Protein 2KL1 (pdb70)

B-factor: mean 1.0, std 0.0, range [1.0, 1.0]

Radius of gyration: 12.62 Å; Cα contacts (8 Å, |Δi|>4): 158; chains: 1; bounding box: 30×32×22 Å

Secondary structure (DSSP, 8-state):
------EE-----TTSTTBTTB-TT-EEEEETTBPP--HHHHHHHHHHS-TT--EEEEEEETTEEEEEEE---B-SS-TT-B--S--

Sequence (87 aa):
MNEAKGVYVMSVLPNMPAAGRLEAGDRIAAIDGQPINTSEQIVSYVREKQAGDRVRVTFIRDRKQHEAELVLKPFPHHPNQIGLGVTMNEAKGVYVMSVLPNMPAAGRLEAGDRIAAIDGQPINTSEQIVSYVREKQAGDRVRVTFIRDRKQHEAELVLKPFPHHPNQIGLGVTMNEAKGVYVMSVLPNMPAAGRLEAGDRIAAIDGQPINTSEQIVSYVREKQAGDRVRVTFIRDRKQHEAELVLKPFPHHPNQIGLGVTMNEAKGVYVMSVLPNMPAAGRLEAGDRIAAIDGQPINTSEQIVSYVREKQAGDRVRVTFIRDRKQHEAELVLKPFPHHPNQIGLGVTMNEAKGVYVMSVLPNMPAAGRLEAGDRIAAIDGQPINTSEQIVSYVREKQAGDRVRVTFIRDRKQHEAELVLKPFPHHPNQIGLGVTMNEAKGVYVMSVLPNMPAAGRLEAGDRIAAIDGQPINTSEQIVSYVREKQAGDRVRVTFIRDRKQHEAELVLKPFPHHPNQIGLGVTMNEAKGVYVMSVLPNMPAAGRLEAGDRIAAIDGQPINTSEQIVSYVREKQAGDRVRVTFIRDRKQHEAELVLKPFPHHPNQIGLGVTMNEAKGVYVMSVLPNMPAAGRLEAGDRIAAIDGQPINTSEQIVSYVREKQAGDRVRVTFIRDRKQHEAELVLKPFPHHPNQIGLGVTMNEAKGVYVMSVLPNMPAAGRLEAGDRIAAIDGQPINTSEQIVSYVREKQAGDRVRVTFIRDRKQHEAELVLKPFPHHPNQIGLGVTMNEAKGVYVMSVLPNMPAAGRLEAGDRIAAIDGQPINTSEQIVSYVREKQAGDRVRVTFIRDRKQHEAELVLKPFPHHPNQIGLGVT

Nearest PDB structures (foldseek):
  2kl1-assembly1_A  TM=9.223E-01  e=7.176E-15  Geobacillus thermodenitrificans NG80-2
  3i18-assembly1_A  TM=8.528E-01  e=2.797E-06  Listeria monocytogenes
  3i1e-assembly2_B  TM=8.556E-01  e=9.450E-06  Listeria innocua
  2kjp-assembly1_A  TM=6.954E-01  e=1.432E-06  Bacillus subtilis
  2kjk-assembly1_A  TM=7.468E-01  e=7.873E-06  Listeria innocua

Structure (mmCIF, N/CA/C/O backbone):
data_2KL1
#
_entry.id   2KL1
#
loop_
_atom_site.group_PDB
_atom_site.id
_atom_site.type_symbol
_atom_site.label_atom_id
_atom_site.label_alt_id
_atom_site.label_comp_id
_atom_site.label_asym_id
_atom_site.label_entity_id
_atom_site.label_seq_id
_atom_site.pdbx_PDB_ins_code
_atom_site.Cartn_x
_atom_site.Cartn_y
_atom_site.Cartn_z
_atom_site.occupancy
_atom_site.B_iso_or_equiv
_atom_site.auth_seq_id
_atom_site.auth_comp_id
_atom_site.auth_asym_id
_atom_site.auth_atom_id
_atom_site.pdbx_PDB_model_num
ATOM 1 N N . MET A 1 1 ? -15.140 -15.265 -1.474 1.00 1.00 1 MET A N 1
ATOM 2 C CA . MET A 1 1 ? -16.355 -16.114 -1.329 1.00 1.00 1 MET A CA 1
ATOM 3 C C . MET A 1 1 ? -16.272 -16.891 -0.017 1.00 1.00 1 MET A C 1
ATOM 4 O O . MET A 1 1 ? -16.776 -18.010 0.084 1.00 1.00 1 MET A O 1
ATOM 20 N N . ASN A 1 2 ? -15.633 -16.292 0.987 1.00 1.00 2 ASN A N 1
ATOM 21 C CA . ASN A 1 2 ? -15.490 -16.938 2.292 1.00 1.00 2 ASN A CA 1
ATOM 22 C C . ASN A 1 2 ? -15.148 -15.913 3.371 1.00 1.00 2 ASN A C 1
ATOM 23 O O . ASN A 1 2 ? -14.375 -16.198 4.285 1.00 1.00 2 ASN A O 1
ATOM 34 N N . GLU A 1 3 ? -15.733 -14.724 3.259 1.00 1.00 3 GLU A N 1
ATOM 35 C CA . GLU A 1 3 ? -15.491 -13.662 4.234 1.00 1.00 3 GLU A CA 1
ATOM 36 C C . GLU A 1 3 ? -13.993 -13.399 4.396 1.00 1.00 3 GLU A C 1
ATOM 37 O O . GLU A 1 3 ? -13.375 -13.851 5.359 1.00 1.00 3 GLU A O 1
ATOM 49 N N . ALA A 1 4 ? -13.420 -12.675 3.438 1.00 1.00 4 ALA A N 1
ATOM 50 C CA . ALA A 1 4 ? -11.990 -12.362 3.467 1.00 1.00 4 ALA A CA 1
ATOM 51 C C . ALA A 1 4 ? -11.620 -11.543 4.705 1.00 1.00 4 ALA A C 1
ATOM 52 O O . ALA A 1 4 ? -10.832 -11.996 5.533 1.00 1.00 4 ALA A O 1
ATOM 59 N N . LYS A 1 5 ? -12.166 -10.330 4.800 1.00 1.00 5 LYS A N 1
ATOM 60 C CA . LYS A 1 5 ? -11.876 -9.432 5.927 1.00 1.00 5 LYS A CA 1
ATOM 61 C C . LYS A 1 5 ? -10.380 -9.117 6.001 1.00 1.00 5 LYS A C 1
ATOM 62 O O . LYS A 1 5 ? -9.625 -9.792 6.701 1.00 1.00 5 LYS A O 1
ATOM 81 N N . GLY A 1 6 ? -9.964 -8.084 5.256 1.00 1.00 6 GLY A N 1
ATOM 82 C CA . GLY A 1 6 ? -8.556 -7.657 5.216 1.00 1.00 6 GLY A CA 1
ATOM 83 C C . GLY A 1 6 ? -8.383 -6.255 5.793 1.00 1.00 6 GLY A C 1
ATOM 84 O O . GLY A 1 6 ? -8.432 -6.058 7.009 1.00 1.00 6 GLY A O 1
ATOM 88 N N . VAL A 1 7 ? -8.167 -5.283 4.905 1.00 1.00 7 VAL A N 1
ATOM 89 C CA . VAL A 1 7 ? -7.966 -3.883 5.303 1.00 1.00 7 VAL A CA 1
ATOM 90 C C . VAL A 1 7 ? -8.784 -2.966 4.402 1.00 1.00 7 VAL A C 1
ATOM 91 O O . VAL A 1 7 ? -8.910 -3.215 3.204 1.00 1.00 7 VAL A O 1
ATOM 104 N N . TYR A 1 8 ? -9.339 -1.903 4.988 1.00 1.00 8 TYR A N 1
ATOM 105 C CA . TYR A 1 8 ? -10.156 -0.943 4.236 1.00 1.00 8 TYR A CA 1
ATOM 106 C C . TYR A 1 8 ? -9.361 0.323 3.932 1.00 1.00 8 TYR A C 1
ATOM 107 O O . TYR A 1 8 ? -8.845 0.974 4.840 1.00 1.00 8 TYR A O 1
ATOM 125 N N . VAL A 1 9 ? -9.252 0.663 2.647 1.00 1.00 9 VAL A N 1
ATOM 126 C CA . VAL A 1 9 ? -8.501 1.844 2.229 1.00 1.00 9 VAL A CA 1
ATOM 127 C C . VAL A 1 9 ? -8.845 3.054 3.103 1.00 1.00 9 VAL A C 1
ATOM 128 O O . VAL A 1 9 ? -9.829 3.038 3.840 1.00 1.00 9 VAL A O 1
ATOM 141 N N . MET A 1 10 ? -8.009 4.094 3.026 1.00 1.00 10 MET A N 1
ATOM 142 C CA . MET A 1 10 ? -8.204 5.310 3.826 1.00 1.00 10 MET A CA 1
ATOM 143 C C . MET A 1 10 ? -8.743 6.461 2.978 1.00 1.00 10 MET A C 1
ATOM 144 O O . MET A 1 10 ? -9.894 6.868 3.136 1.00 1.00 10 MET A O 1
ATOM 158 N N . SER A 1 11 ? -7.905 6.993 2.092 1.00 1.00 11 SER A N 1
ATOM 159 C CA . SER A 1 11 ? -8.311 8.117 1.237 1.00 1.00 11 SER A CA 1
ATOM 160 C C . SER A 1 11 ? -7.468 8.168 -0.034 1.00 1.00 11 SER A C 1
ATOM 161 O O . SER A 1 11 ? -6.519 7.398 -0.191 1.00 1.00 11 SER A O 1
ATOM 169 N N . VAL A 1 12 ? -7.819 9.097 -0.934 1.00 1.00 12 VAL A N 1
ATOM 170 C CA . VAL A 1 12 ? -7.101 9.294 -2.200 1.00 1.00 12 VAL A CA 1
ATOM 171 C C . VAL A 1 12 ? -6.535 10.712 -2.222 1.00 1.00 12 VAL A C 1
ATOM 172 O O . VAL A 1 12 ? -7.280 11.677 -2.385 1.00 1.00 12 VAL A O 1
ATOM 185 N N . LEU A 1 13 ? -5.229 10.838 -2.039 1.00 1.00 13 LEU A N 1
ATOM 186 C CA . LEU A 1 13 ? -4.580 12.147 -2.020 1.00 1.00 13 LEU A CA 1
ATOM 187 C C . LEU A 1 13 ? -4.047 12.516 -3.417 1.00 1.00 13 LEU A C 1
ATOM 188 O O . LEU A 1 13 ? -3.579 11.643 -4.146 1.00 1.00 13 LEU A O 1
ATOM 204 N N . PRO A 1 14 ? -4.097 13.776 -3.812 1.00 1.00 14 PRO A N 1
ATOM 205 C CA . PRO A 1 14 ? -3.597 14.211 -5.156 1.00 1.00 14 PRO A CA 1
ATOM 206 C C . PRO A 1 14 ? -2.065 14.200 -5.238 1.00 1.00 14 PRO A C 1
ATOM 207 O O . PRO A 1 14 ? -1.375 14.293 -4.225 1.00 1.00 14 PRO A O 1
ATOM 218 N N . ASN A 1 15 ? -1.552 14.089 -6.460 1.00 1.00 15 ASN A N 1
ATOM 219 C CA . ASN A 1 15 ? -0.109 14.074 -6.697 1.00 1.00 15 ASN A CA 1
ATOM 220 C C . ASN A 1 15 ? 0.581 12.936 -5.941 1.00 1.00 15 ASN A C 1
ATOM 221 O O . ASN A 1 15 ? 1.729 13.085 -5.521 1.00 1.00 15 ASN A O 1
ATOM 232 N N . MET A 1 16 ? -0.119 11.804 -5.764 1.00 1.00 16 MET A N 1
ATOM 233 C CA . MET A 1 16 ? 0.441 10.641 -5.048 1.00 1.00 16 MET A CA 1
ATOM 234 C C . MET A 1 16 ? 0.427 9.395 -5.950 1.00 1.00 16 MET A C 1
ATOM 235 O O . MET A 1 16 ? -0.397 9.291 -6.858 1.00 1.00 16 MET A O 1
ATOM 249 N N . PRO A 1 17 ? 1.338 8.458 -5.735 1.00 1.00 17 PRO A N 1
ATOM 250 C CA . PRO A 1 17 ? 1.434 7.219 -6.574 1.00 1.00 17 PRO A CA 1
ATOM 251 C C . PRO A 1 17 ? 0.197 6.325 -6.461 1.00 1.00 17 PRO A C 1
ATOM 252 O O . PRO A 1 17 ? -0.015 5.454 -7.300 1.00 1.00 17 PRO A O 1
ATOM 263 N N . ALA A 1 18 ? -0.615 6.541 -5.428 1.00 1.00 18 ALA A N 1
ATOM 264 C CA . ALA A 1 18 ? -1.829 5.742 -5.224 1.00 1.00 18 ALA A CA 1
ATOM 265 C C . ALA A 1 18 ? -3.013 6.313 -6.025 1.00 1.00 18 ALA A C 1
ATOM 266 O O . ALA A 1 18 ? -3.964 5.599 -6.346 1.00 1.00 18 ALA A O 1
ATOM 273 N N . ALA A 1 19 ? -2.939 7.603 -6.332 1.00 1.00 19 ALA A N 1
ATOM 274 C CA . ALA A 1 19 ? -4.006 8.267 -7.084 1.00 1.00 19 ALA A CA 1
ATOM 275 C C . ALA A 1 19 ? -4.085 7.724 -8.507 1.00 1.00 19 ALA A C 1
ATOM 276 O O . ALA A 1 19 ? -3.077 7.630 -9.207 1.00 1.00 19 ALA A O 1
ATOM 283 N N . GLY A 1 20 ? -5.301 7.374 -8.928 1.00 1.00 20 GLY A N 1
ATOM 284 C CA . GLY A 1 20 ? -5.539 6.842 -10.275 1.00 1.00 20 GLY A CA 1
ATOM 285 C C . GLY A 1 20 ? -5.442 5.321 -10.296 1.00 1.00 20 GLY A C 1
ATOM 286 O O . GLY A 1 20 ? -5.970 4.669 -11.196 1.00 1.00 20 GLY A O 1
ATOM 290 N N . ARG A 1 21 ? -4.760 4.761 -9.298 1.00 1.00 21 ARG A N 1
ATOM 291 C CA . ARG A 1 21 ? -4.580 3.307 -9.194 1.00 1.00 21 ARG A CA 1
ATOM 292 C C . ARG A 1 21 ? -5.452 2.747 -8.077 1.00 1.00 21 ARG A C 1
ATOM 293 O O . ARG A 1 21 ? -6.092 1.707 -8.238 1.00 1.00 21 ARG A O 1
ATOM 314 N N . LEU A 1 22 ? -5.459 3.444 -6.939 1.00 1.00 22 LEU A N 1
ATOM 315 C CA . LEU A 1 22 ? -6.234 3.035 -5.768 1.00 1.00 22 LEU A CA 1
ATOM 316 C C . LEU A 1 22 ? -7.295 4.091 -5.473 1.00 1.00 22 LEU A C 1
ATOM 317 O O . LEU A 1 22 ? -7.031 5.288 -5.593 1.00 1.00 22 LEU A O 1
ATOM 333 N N . GLU A 1 23 ? -8.496 3.645 -5.090 1.00 1.00 23 GLU A N 1
ATOM 334 C CA . GLU A 1 23 ? -9.599 4.563 -4.784 1.00 1.00 23 GLU A CA 1
ATOM 335 C C . GLU A 1 23 ? -10.251 4.198 -3.454 1.00 1.00 23 GLU A C 1
ATOM 336 O O . GLU A 1 23 ? -10.136 3.072 -2.974 1.00 1.00 23 GLU A O 1
ATOM 348 N N . ALA A 1 24 ? -10.941 5.170 -2.877 1.00 1.00 24 ALA A N 1
ATOM 349 C CA . ALA A 1 24 ? -11.620 4.966 -1.612 1.00 1.00 24 ALA A CA 1
ATOM 350 C C . ALA A 1 24 ? -12.740 3.952 -1.786 1.00 1.00 24 ALA A C 1
ATOM 351 O O . ALA A 1 24 ? -13.518 4.038 -2.737 1.00 1.00 24 ALA A O 1
ATOM 358 N N . GLY A 1 25 ? -12.818 2.986 -0.869 1.00 1.00 25 GLY A N 1
ATOM 359 C CA . GLY A 1 25 ? -13.841 1.934 -0.922 1.00 1.00 25 GLY A CA 1
ATOM 360 C C . GLY A 1 25 ? -13.205 0.591 -1.266 1.00 1.00 25 GLY A C 1
ATOM 361 O O . GLY A 1 25 ? -13.759 -0.465 -0.963 1.00 1.00 25 GLY A O 1
ATOM 365 N N . ASP A 1 26 ? -12.035 0.641 -1.906 1.00 1.00 26 ASP A N 1
ATOM 366 C CA . ASP A 1 26 ? -11.319 -0.578 -2.297 1.00 1.00 26 ASP A CA 1
ATOM 367 C C . ASP A 1 26 ? -10.572 -1.177 -1.107 1.00 1.00 26 ASP A C 1
ATOM 368 O O . ASP A 1 26 ? -10.051 -0.443 -0.272 1.00 1.00 26 ASP A O 1
ATOM 377 N N . ARG A 1 27 ? -10.507 -2.516 -1.040 1.00 1.00 27 ARG A N 1
ATOM 378 C CA . ARG A 1 27 ? -9.800 -3.207 0.056 1.00 1.00 27 ARG A CA 1
ATOM 379 C C . ARG A 1 27 ? -8.530 -3.880 -0.458 1.00 1.00 27 ARG A C 1
ATOM 380 O O . ARG A 1 27 ? -8.383 -4.121 -1.653 1.00 1.00 27 ARG A O 1
ATOM 401 N N . ILE A 1 28 ? -7.623 -4.197 0.468 1.00 1.00 28 ILE A N 1
ATOM 402 C CA . ILE A 1 28 ? -6.362 -4.861 0.111 1.00 1.00 28 ILE A CA 1
ATOM 403 C C . ILE A 1 28 ? -6.467 -6.367 0.346 1.00 1.00 28 ILE A C 1
ATOM 404 O O . ILE A 1 28 ? -6.617 -6.820 1.479 1.00 1.00 28 ILE A O 1
ATOM 420 N N . ALA A 1 29 ? -6.387 -7.137 -0.744 1.00 1.00 29 ALA A N 1
ATOM 421 C CA . ALA A 1 29 ? -6.478 -8.602 -0.666 1.00 1.00 29 ALA A CA 1
ATOM 422 C C . ALA A 1 29 ? -5.091 -9.234 -0.523 1.00 1.00 29 ALA A C 1
ATOM 423 O O . ALA A 1 29 ? -4.973 -10.401 -0.154 1.00 1.00 29 ALA A O 1
ATOM 430 N N . ALA A 1 30 ? -4.054 -8.444 -0.798 1.00 1.00 30 ALA A N 1
ATOM 431 C CA . ALA A 1 30 ? -2.679 -8.935 -0.692 1.00 1.00 30 ALA A CA 1
ATOM 432 C C . ALA A 1 30 ? -1.676 -7.860 -1.107 1.00 1.00 30 ALA A C 1
ATOM 433 O O . ALA A 1 30 ? -2.037 -6.847 -1.709 1.00 1.00 30 ALA A O 1
ATOM 440 N N . ILE A 1 31 ? -0.397 -8.121 -0.811 1.00 1.00 31 ILE A N 1
ATOM 441 C CA . ILE A 1 31 ? 0.691 -7.213 -1.187 1.00 1.00 31 ILE A CA 1
ATOM 442 C C . ILE A 1 31 ? 1.869 -8.015 -1.727 1.00 1.00 31 ILE A C 1
ATOM 443 O O . ILE A 1 31 ? 2.372 -8.919 -1.068 1.00 1.00 31 ILE A O 1
ATOM 459 N N . ASP A 1 32 ? 2.305 -7.654 -2.927 1.00 1.00 32 ASP A N 1
ATOM 460 C CA . ASP A 1 32 ? 3.430 -8.323 -3.573 1.00 1.00 32 ASP A CA 1
ATOM 461 C C . ASP A 1 32 ? 3.279 -9.846 -3.509 1.00 1.00 32 ASP A C 1
ATOM 462 O O . ASP A 1 32 ? 4.256 -10.586 -3.614 1.00 1.00 32 ASP A O 1
ATOM 471 N N . GLY A 1 33 ? 2.037 -10.301 -3.348 1.00 1.00 33 GLY A N 1
ATOM 472 C CA . GLY A 1 33 ? 1.728 -11.739 -3.283 1.00 1.00 33 GLY A CA 1
ATOM 473 C C . GLY A 1 33 ? 1.520 -12.217 -1.841 1.00 1.00 33 GLY A C 1
ATOM 474 O O . GLY A 1 33 ? 1.144 -13.366 -1.611 1.00 1.00 33 GLY A O 1
ATOM 478 N N . GLN A 1 34 ? 1.782 -11.333 -0.879 1.00 1.00 34 GLN A N 1
ATOM 479 C CA . GLN A 1 34 ? 1.642 -11.663 0.548 1.00 1.00 34 GLN A CA 1
ATOM 480 C C . GLN A 1 34 ? 0.202 -11.408 1.040 1.00 1.00 34 GLN A C 1
ATOM 481 O O . GLN A 1 34 ? -0.309 -10.303 0.866 1.00 1.00 34 GLN A O 1
ATOM 495 N N . PRO A 1 35 ? -0.470 -12.373 1.653 1.00 1.00 35 PRO A N 1
ATOM 496 C CA . PRO A 1 35 ? -1.867 -12.160 2.157 1.00 1.00 35 PRO A CA 1
ATOM 497 C C . PRO A 1 35 ? -1.887 -11.365 3.469 1.00 1.00 35 PRO A C 1
ATOM 498 O O . PRO A 1 35 ? -1.199 -11.714 4.427 1.00 1.00 35 PRO A O 1
ATOM 509 N N . ILE A 1 36 ? -2.665 -10.275 3.491 1.00 1.00 36 ILE A N 1
ATOM 510 C CA . ILE A 1 36 ? -2.757 -9.409 4.672 1.00 1.00 36 ILE A CA 1
ATOM 511 C C . ILE A 1 36 ? -4.021 -9.684 5.484 1.00 1.00 36 ILE A C 1
ATOM 512 O O . ILE A 1 36 ? -5.144 -9.546 5.000 1.00 1.00 36 ILE A O 1
ATOM 528 N N . ASN A 1 37 ? -3.798 -10.061 6.737 1.00 1.00 37 ASN A N 1
ATOM 529 C CA . ASN A 1 37 ? -4.886 -10.355 7.686 1.00 1.00 37 ASN A CA 1
ATOM 530 C C . ASN A 1 37 ? -4.878 -9.372 8.855 1.00 1.00 37 ASN A C 1
ATOM 531 O O . ASN A 1 37 ? -5.886 -9.226 9.548 1.00 1.00 37 ASN A O 1
ATOM 542 N N . THR A 1 38 ? -3.742 -8.698 9.080 1.00 1.00 38 THR A N 1
ATOM 543 C CA . THR A 1 38 ? -3.618 -7.729 10.181 1.00 1.00 38 THR A CA 1
ATOM 544 C C . THR A 1 38 ? -2.974 -6.437 9.703 1.00 1.00 38 THR A C 1
ATOM 545 O O . THR A 1 38 ? -2.226 -6.421 8.722 1.00 1.00 38 THR A O 1
ATOM 556 N N . SER A 1 39 ? -3.252 -5.355 10.423 1.00 1.00 39 SER A N 1
ATOM 557 C CA . SER A 1 39 ? -2.680 -4.057 10.093 1.00 1.00 39 SER A CA 1
ATOM 558 C C . SER A 1 39 ? -1.195 -4.054 10.438 1.00 1.00 39 SER A C 1
ATOM 559 O O . SER A 1 39 ? -0.394 -3.392 9.783 1.00 1.00 39 SER A O 1
ATOM 567 N N . GLU A 1 40 ? -0.841 -4.798 11.482 1.00 1.00 40 GLU A N 1
ATOM 568 C CA . GLU A 1 40 ? 0.550 -4.876 11.918 1.00 1.00 40 GLU A CA 1
ATOM 569 C C . GLU A 1 40 ? 1.408 -5.539 10.852 1.00 1.00 40 GLU A C 1
ATOM 570 O O . GLU A 1 40 ? 2.586 -5.211 10.706 1.00 1.00 40 GLU A O 1
ATOM 582 N N . GLN A 1 41 ? 0.827 -6.475 10.111 1.00 1.00 41 GLN A N 1
ATOM 583 C CA . GLN A 1 41 ? 1.577 -7.163 9.075 1.00 1.00 41 GLN A CA 1
ATOM 584 C C . GLN A 1 41 ? 2.103 -6.150 8.066 1.00 1.00 41 GLN A C 1
ATOM 585 O O . GLN A 1 41 ? 3.158 -6.354 7.465 1.00 1.00 41 GLN A O 1
ATOM 599 N N . ILE A 1 42 ? 1.369 -5.053 7.883 1.00 1.00 42 ILE A N 1
ATOM 600 C CA . ILE A 1 42 ? 1.773 -4.009 6.950 1.00 1.00 42 ILE A CA 1
ATOM 601 C C . ILE A 1 42 ? 2.960 -3.222 7.481 1.00 1.00 42 ILE A C 1
ATOM 602 O O . ILE A 1 42 ? 3.752 -2.709 6.700 1.00 1.00 42 ILE A O 1
ATOM 618 N N . VAL A 1 43 ? 3.075 -3.130 8.804 1.00 1.00 43 VAL A N 1
ATOM 619 C CA . VAL A 1 43 ? 4.167 -2.394 9.438 1.00 1.00 43 VAL A CA 1
ATOM 620 C C . VAL A 1 43 ? 5.499 -3.083 9.186 1.00 1.00 43 VAL A C 1
ATOM 621 O O . VAL A 1 43 ? 6.514 -2.427 8.951 1.00 1.00 43 VAL A O 1
ATOM 634 N N . SER A 1 44 ? 5.503 -4.407 9.245 1.00 1.00 44 SER A N 1
ATOM 635 C CA . SER A 1 44 ? 6.728 -5.154 9.007 1.00 1.00 44 SER A CA 1
ATOM 636 C C . SER A 1 44 ? 7.115 -5.044 7.537 1.00 1.00 44 SER A C 1
ATOM 637 O O . SER A 1 44 ? 8.284 -4.905 7.194 1.00 1.00 44 SER A O 1
ATOM 645 N N . TYR A 1 45 ? 6.110 -5.127 6.677 1.00 1.00 45 TYR A N 1
ATOM 646 C CA . TYR A 1 45 ? 6.345 -5.058 5.237 1.00 1.00 45 TYR A CA 1
ATOM 647 C C . TYR A 1 45 ? 7.082 -3.763 4.883 1.00 1.00 45 TYR A C 1
ATOM 648 O O . TYR A 1 45 ? 8.155 -3.795 4.280 1.00 1.00 45 TYR A O 1
ATOM 666 N N . VAL A 1 46 ? 6.502 -2.626 5.253 1.00 1.00 46 VAL A N 1
ATOM 667 C CA . VAL A 1 46 ? 7.119 -1.338 4.962 1.00 1.00 46 VAL A CA 1
ATOM 668 C C . VAL A 1 46 ? 8.498 -1.249 5.609 1.00 1.00 46 VAL A C 1
ATOM 669 O O . VAL A 1 46 ? 9.417 -0.657 5.049 1.00 1.00 46 VAL A O 1
ATOM 682 N N . ARG A 1 47 ? 8.633 -1.826 6.795 1.00 1.00 47 ARG A N 1
ATOM 683 C CA . ARG A 1 47 ? 9.905 -1.780 7.503 1.00 1.00 47 ARG A CA 1
ATOM 684 C C . ARG A 1 47 ? 11.011 -2.394 6.646 1.00 1.00 47 ARG A C 1
ATOM 685 O O . ARG A 1 47 ? 12.122 -1.862 6.588 1.00 1.00 47 ARG A O 1
ATOM 706 N N . GLU A 1 48 ? 10.708 -3.503 5.979 1.00 1.00 48 GLU A N 1
ATOM 707 C CA . GLU A 1 48 ? 11.697 -4.161 5.126 1.00 1.00 48 GLU A CA 1
ATOM 708 C C . GLU A 1 48 ? 12.148 -3.224 4.011 1.00 1.00 48 GLU A C 1
ATOM 709 O O . GLU A 1 48 ? 13.333 -3.158 3.689 1.00 1.00 48 GLU A O 1
ATOM 721 N N . LYS A 1 49 ? 11.195 -2.518 3.407 1.00 1.00 49 LYS A N 1
ATOM 722 C CA . LYS A 1 49 ? 11.500 -1.606 2.303 1.00 1.00 49 LYS A CA 1
ATOM 723 C C . LYS A 1 49 ? 11.824 -0.213 2.844 1.00 1.00 49 LYS A C 1
ATOM 724 O O . LYS A 1 49 ? 11.384 0.156 3.932 1.00 1.00 49 LYS A O 1
ATOM 743 N N . GLN A 1 50 ? 12.609 0.552 2.075 1.00 1.00 50 GLN A N 1
ATOM 744 C CA . GLN A 1 50 ? 13.013 1.912 2.469 1.00 1.00 50 GLN A CA 1
ATOM 745 C C . GLN A 1 50 ? 12.402 2.954 1.539 1.00 1.00 50 GLN A C 1
ATOM 746 O O . GLN A 1 50 ? 11.617 2.624 0.651 1.00 1.00 50 GLN A O 1
ATOM 760 N N . ALA A 1 51 ? 12.764 4.216 1.754 1.00 1.00 51 ALA A N 1
ATOM 761 C CA . ALA A 1 51 ? 12.243 5.301 0.935 1.00 1.00 51 ALA A CA 1
ATOM 762 C C . ALA A 1 51 ? 12.756 5.175 -0.494 1.00 1.00 51 ALA A C 1
ATOM 763 O O . ALA A 1 51 ? 13.920 4.848 -0.716 1.00 1.00 51 ALA A O 1
ATOM 770 N N . GLY A 1 52 ? 11.877 5.429 -1.463 1.00 1.00 52 GLY A N 1
ATOM 771 C CA . GLY A 1 52 ? 12.255 5.335 -2.872 1.00 1.00 52 GLY A CA 1
ATOM 772 C C . GLY A 1 52 ? 12.047 3.917 -3.390 1.00 1.00 52 GLY A C 1
ATOM 773 O O . GLY A 1 52 ? 12.331 3.627 -4.551 1.00 1.00 52 GLY A O 1
ATOM 777 N N . ASP A 1 53 ? 11.557 3.028 -2.521 1.00 1.00 53 ASP A N 1
ATOM 778 C CA . ASP A 1 53 ? 11.331 1.640 -2.917 1.00 1.00 53 ASP A CA 1
ATOM 779 C C . ASP A 1 53 ? 10.093 1.530 -3.804 1.00 1.00 53 ASP A C 1
ATOM 780 O O . ASP A 1 53 ? 9.431 2.522 -4.094 1.00 1.00 53 ASP A O 1
ATOM 789 N N . ARG A 1 54 ? 9.792 0.308 -4.234 1.00 1.00 54 ARG A N 1
ATOM 790 C CA . ARG A 1 54 ? 8.637 0.039 -5.091 1.00 1.00 54 ARG A CA 1
ATOM 791 C C . ARG A 1 54 ? 7.977 -1.248 -4.636 1.00 1.00 54 ARG A C 1
ATOM 792 O O . ARG A 1 54 ? 8.622 -2.294 -4.563 1.00 1.00 54 ARG A O 1
ATOM 813 N N . VAL A 1 55 ? 6.693 -1.159 -4.315 1.00 1.00 55 VAL A N 1
ATOM 814 C CA . VAL A 1 55 ? 5.933 -2.319 -3.839 1.00 1.00 55 VAL A CA 1
ATOM 815 C C . VAL A 1 55 ? 4.623 -2.492 -4.604 1.00 1.00 55 VAL A C 1
ATOM 816 O O . VAL A 1 55 ? 3.877 -1.541 -4.835 1.00 1.00 55 VAL A O 1
ATOM 829 N N . ARG A 1 56 ? 4.370 -3.736 -4.987 1.00 1.00 56 ARG A N 1
ATOM 830 C CA . ARG A 1 56 ? 3.161 -4.098 -5.723 1.00 1.00 56 ARG A CA 1
ATOM 831 C C . ARG A 1 56 ? 2.059 -4.427 -4.718 1.00 1.00 56 ARG A C 1
ATOM 832 O O . ARG A 1 56 ? 2.231 -5.292 -3.859 1.00 1.00 56 ARG A O 1
ATOM 853 N N . VAL A 1 57 ? 0.938 -3.710 -4.816 1.00 1.00 57 VAL A N 1
ATOM 854 C CA . VAL A 1 57 ? -0.195 -3.907 -3.892 1.00 1.00 57 VAL A CA 1
ATOM 855 C C . VAL A 1 57 ? -1.430 -4.408 -4.639 1.00 1.00 57 VAL A C 1
ATOM 856 O O . VAL A 1 57 ? -1.825 -3.843 -5.652 1.00 1.00 57 VAL A O 1
ATOM 869 N N . THR A 1 58 ? -2.044 -5.481 -4.123 1.00 1.00 58 THR A N 1
ATOM 870 C CA . THR A 1 58 ? -3.240 -6.065 -4.737 1.00 1.00 58 THR A CA 1
ATOM 871 C C . THR A 1 58 ? -4.493 -5.549 -4.047 1.00 1.00 58 THR A C 1
ATOM 872 O O . THR A 1 58 ? -4.561 -5.504 -2.819 1.00 1.00 58 THR A O 1
ATOM 883 N N . PHE A 1 59 ? -5.504 -5.189 -4.838 1.00 1.00 59 PHE A N 1
ATOM 884 C CA . PHE A 1 59 ? -6.775 -4.711 -4.276 1.00 1.00 59 PHE A CA 1
ATOM 885 C C . PHE A 1 59 ? -7.932 -5.146 -5.182 1.00 1.00 59 PHE A C 1
ATOM 886 O O . PHE A 1 59 ? -7.737 -5.315 -6.387 1.00 1.00 59 PHE A O 1
ATOM 903 N N . ILE A 1 60 ? -9.133 -5.343 -4.613 1.00 1.00 60 ILE A N 1
ATOM 904 C CA . ILE A 1 60 ? -10.306 -5.776 -5.392 1.00 1.00 60 ILE A CA 1
ATOM 905 C C . ILE A 1 60 ? -11.351 -4.662 -5.443 1.00 1.00 60 ILE A C 1
ATOM 906 O O . ILE A 1 60 ? -11.640 -4.014 -4.436 1.00 1.00 60 ILE A O 1
ATOM 922 N N . ARG A 1 61 ? -11.929 -4.461 -6.631 1.00 1.00 61 ARG A N 1
ATOM 923 C CA . ARG A 1 61 ? -12.966 -3.455 -6.835 1.00 1.00 61 ARG A CA 1
ATOM 924 C C . ARG A 1 61 ? -14.089 -4.046 -7.695 1.00 1.00 61 ARG A C 1
ATOM 925 O O . ARG A 1 61 ? -13.870 -4.460 -8.826 1.00 1.00 61 ARG A O 1
ATOM 946 N N . ASP A 1 62 ? -15.295 -4.069 -7.143 1.00 1.00 62 ASP A N 1
ATOM 947 C CA . ASP A 1 62 ? -16.449 -4.599 -7.868 1.00 1.00 62 ASP A CA 1
ATOM 948 C C . ASP A 1 62 ? -16.135 -5.976 -8.456 1.00 1.00 62 ASP A C 1
ATOM 949 O O . ASP A 1 62 ? -16.538 -6.278 -9.577 1.00 1.00 62 ASP A O 1
ATOM 958 N N . ARG A 1 63 ? -15.413 -6.801 -7.700 1.00 1.00 63 ARG A N 1
ATOM 959 C CA . ARG A 1 63 ? -15.050 -8.146 -8.151 1.00 1.00 63 ARG A CA 1
ATOM 960 C C . ARG A 1 63 ? -13.963 -8.103 -9.230 1.00 1.00 63 ARG A C 1
ATOM 961 O O . ARG A 1 63 ? -13.700 -9.112 -9.882 1.00 1.00 63 ARG A O 1
ATOM 982 N N . LYS A 1 64 ? -13.328 -6.937 -9.416 1.00 1.00 64 LYS A N 1
ATOM 983 C CA . LYS A 1 64 ? -12.266 -6.787 -10.420 1.00 1.00 64 LYS A CA 1
ATOM 984 C C . LYS A 1 64 ? -10.913 -6.598 -9.739 1.00 1.00 64 LYS A C 1
ATOM 985 O O . LYS A 1 64 ? -10.592 -5.509 -9.273 1.00 1.00 64 LYS A O 1
ATOM 1004 N N . GLN A 1 65 ? -10.136 -7.677 -9.669 1.00 1.00 65 GLN A N 1
ATOM 1005 C CA . GLN A 1 65 ? -8.827 -7.638 -9.031 1.00 1.00 65 GLN A CA 1
ATOM 1006 C C . GLN A 1 65 ? -7.809 -6.870 -9.875 1.00 1.00 65 GLN A C 1
ATOM 1007 O O . GLN A 1 65 ? -7.628 -7.136 -11.062 1.00 1.00 65 GLN A O 1
ATOM 1021 N N . HIS A 1 66 ? -7.148 -5.897 -9.244 1.00 1.00 66 HIS A N 1
ATOM 1022 C CA . HIS A 1 66 ? -6.136 -5.074 -9.923 1.00 1.00 66 HIS A CA 1
ATOM 1023 C C . HIS A 1 66 ? -5.001 -4.704 -8.974 1.00 1.00 66 HIS A C 1
ATOM 1024 O O . HIS A 1 66 ? -5.218 -4.424 -7.796 1.00 1.00 66 HIS A O 1
ATOM 1039 N N . GLU A 1 67 ? -3.788 -4.716 -9.513 1.00 1.00 67 GLU A N 1
ATOM 1040 C CA . GLU A 1 67 ? -2.585 -4.391 -8.754 1.00 1.00 67 GLU A CA 1
ATOM 1041 C C . GLU A 1 67 ? -2.288 -2.901 -8.833 1.00 1.00 67 GLU A C 1
ATOM 1042 O O . GLU A 1 67 ? -2.547 -2.253 -9.846 1.00 1.00 67 GLU A O 1
ATOM 1054 N N . ALA A 1 68 ? -1.743 -2.373 -7.740 1.00 1.00 68 ALA A N 1
ATOM 1055 C CA . ALA A 1 68 ? -1.394 -0.949 -7.636 1.00 1.00 68 ALA A CA 1
ATOM 1056 C C . ALA A 1 68 ? 0.086 -0.769 -7.305 1.00 1.00 68 ALA A C 1
ATOM 1057 O O . ALA A 1 68 ? 0.617 -1.388 -6.385 1.00 1.00 68 ALA A O 1
ATOM 1064 N N . GLU A 1 69 ? 0.737 0.095 -8.074 1.00 1.00 69 GLU A N 1
ATOM 1065 C CA . GLU A 1 69 ? 2.165 0.381 -7.885 1.00 1.00 69 GLU A CA 1
ATOM 1066 C C . GLU A 1 69 ? 2.355 1.578 -6.952 1.00 1.00 69 GLU A C 1
ATOM 1067 O O . GLU A 1 69 ? 2.136 2.723 -7.341 1.00 1.00 69 GLU A O 1
ATOM 1079 N N . LEU A 1 70 ? 2.767 1.290 -5.712 1.00 1.00 70 LEU A N 1
ATOM 1080 C CA . LEU A 1 70 ? 2.995 2.331 -4.695 1.00 1.00 70 LEU A CA 1
ATOM 1081 C C . LEU A 1 70 ? 4.486 2.444 -4.387 1.00 1.00 70 LEU A C 1
ATOM 1082 O O . LEU A 1 70 ? 5.217 1.455 -4.417 1.00 1.00 70 LEU A O 1
ATOM 1098 N N . VAL A 1 71 ? 4.920 3.669 -4.091 1.00 1.00 71 VAL A N 1
ATOM 1099 C CA . VAL A 1 71 ? 6.320 3.961 -3.767 1.00 1.00 71 VAL A CA 1
ATOM 1100 C C . VAL A 1 71 ? 6.420 4.454 -2.323 1.00 1.00 71 VAL A C 1
ATOM 1101 O O . VAL A 1 71 ? 5.691 5.354 -1.906 1.00 1.00 71 VAL A O 1
ATOM 1114 N N . LEU A 1 72 ? 7.334 3.853 -1.578 1.00 1.00 72 LEU A N 1
ATOM 1115 C CA . LEU A 1 72 ? 7.546 4.214 -0.186 1.00 1.00 72 LEU A CA 1
ATOM 1116 C C . LEU A 1 72 ? 8.090 5.636 -0.072 1.00 1.00 72 LEU A C 1
ATOM 1117 O O . LEU A 1 72 ? 9.023 6.000 -0.783 1.00 1.00 72 LEU A O 1
ATOM 1133 N N . LYS A 1 73 ? 7.504 6.443 0.831 1.00 1.00 73 LYS A N 1
ATOM 1134 C CA . LYS A 1 73 ? 7.948 7.831 1.030 1.00 1.00 73 LYS A CA 1
ATOM 1135 C C . LYS A 1 73 ? 7.947 8.172 2.542 1.00 1.00 73 LYS A C 1
ATOM 1136 O O . LYS A 1 73 ? 7.039 7.761 3.263 1.00 1.00 73 LYS A O 1
ATOM 1155 N N . PRO A 1 74 ? 8.933 8.907 3.038 1.00 1.00 74 PRO A N 1
ATOM 1156 C CA . PRO A 1 74 ? 9.011 9.287 4.490 1.00 1.00 74 PRO A CA 1
ATOM 1157 C C . PRO A 1 74 ? 7.988 10.367 4.850 1.00 1.00 74 PRO A C 1
ATOM 1158 O O . PRO A 1 74 ? 7.453 11.041 3.971 1.00 1.00 74 PRO A O 1
ATOM 1169 N N . PHE A 1 75 ? 7.716 10.511 6.156 1.00 1.00 75 PHE A N 1
ATOM 1170 C CA . PHE A 1 75 ? 6.746 11.506 6.647 1.00 1.00 75 PHE A CA 1
ATOM 1171 C C . PHE A 1 75 ? 7.418 12.492 7.617 1.00 1.00 75 PHE A C 1
ATOM 1172 O O . PHE A 1 75 ? 8.319 12.107 8.359 1.00 1.00 75 PHE A O 1
ATOM 1189 N N . PRO A 1 76 ? 7.014 13.750 7.635 1.00 1.00 76 PRO A N 1
ATOM 1190 C CA . PRO A 1 76 ? 7.628 14.761 8.554 1.00 1.00 76 PRO A CA 1
ATOM 1191 C C . PRO A 1 76 ? 7.329 14.454 10.026 1.00 1.00 76 PRO A C 1
ATOM 1192 O O . PRO A 1 76 ? 8.110 14.807 10.910 1.00 1.00 76 PRO A O 1
ATOM 1203 N N . HIS A 1 77 ? 6.201 13.797 10.277 1.00 1.00 77 HIS A N 1
ATOM 1204 C CA . HIS A 1 77 ? 5.814 13.449 11.639 1.00 1.00 77 HIS A CA 1
ATOM 1205 C C . HIS A 1 77 ? 6.764 12.395 12.197 1.00 1.00 77 HIS A C 1
ATOM 1206 O O . HIS A 1 77 ? 7.060 12.373 13.392 1.00 1.00 77 HIS A O 1
ATOM 1221 N N . HIS A 1 78 ? 7.240 11.521 11.310 1.00 1.00 78 HIS A N 1
ATOM 1222 C CA . HIS A 1 78 ? 8.164 10.449 11.688 1.00 1.00 78 HIS A CA 1
ATOM 1223 C C . HIS A 1 78 ? 9.125 10.152 10.534 1.00 1.00 78 HIS A C 1
ATOM 1224 O O . HIS A 1 78 ? 8.985 9.144 9.845 1.00 1.00 78 HIS A O 1
ATOM 1239 N N . PRO A 1 79 ? 10.092 11.013 10.311 1.00 1.00 79 PRO A N 1
ATOM 1240 C CA . PRO A 1 79 ? 11.092 10.837 9.208 1.00 1.00 79 PRO A CA 1
ATOM 1241 C C . PRO A 1 79 ? 11.797 9.484 9.291 1.00 1.00 79 PRO A C 1
ATOM 1242 O O . PRO A 1 79 ? 12.219 8.926 8.277 1.00 1.00 79 PRO A O 1
ATOM 1253 N N . ASN A 1 80 ? 11.933 8.971 10.512 1.00 1.00 80 ASN A N 1
ATOM 1254 C CA . ASN A 1 80 ? 12.602 7.692 10.747 1.00 1.00 80 ASN A CA 1
ATOM 1255 C C . ASN A 1 80 ? 11.640 6.535 10.517 1.00 1.00 80 ASN A C 1
ATOM 1256 O O . ASN A 1 80 ? 11.900 5.413 10.952 1.00 1.00 80 ASN A O 1
ATOM 1267 N N . GLN A 1 81 ? 10.531 6.807 9.826 1.00 1.00 81 GLN A N 1
ATOM 1268 C CA . GLN A 1 81 ? 9.533 5.777 9.529 1.00 1.00 81 GLN A CA 1
ATOM 1269 C C . GLN A 1 81 ? 9.147 5.867 8.062 1.00 1.00 81 GLN A C 1
ATOM 1270 O O . GLN A 1 81 ? 8.995 6.961 7.520 1.00 1.00 81 GLN A O 1
ATOM 1284 N N . ILE A 1 82 ? 9.003 4.707 7.421 1.00 1.00 82 ILE A N 1
ATOM 1285 C CA . ILE A 1 82 ? 8.651 4.640 5.994 1.00 1.00 82 ILE A CA 1
ATOM 1286 C C . ILE A 1 82 ? 7.317 3.915 5.816 1.00 1.00 82 ILE A C 1
ATOM 1287 O O . ILE A 1 82 ? 7.114 2.853 6.398 1.00 1.00 82 ILE A O 1
ATOM 1303 N N . GLY A 1 83 ? 6.423 4.479 5.004 1.00 1.00 83 GLY A N 1
ATOM 1304 C CA . GLY A 1 83 ? 5.128 3.853 4.750 1.00 1.00 83 GLY A CA 1
ATOM 1305 C C . GLY A 1 83 ? 4.419 3.445 6.037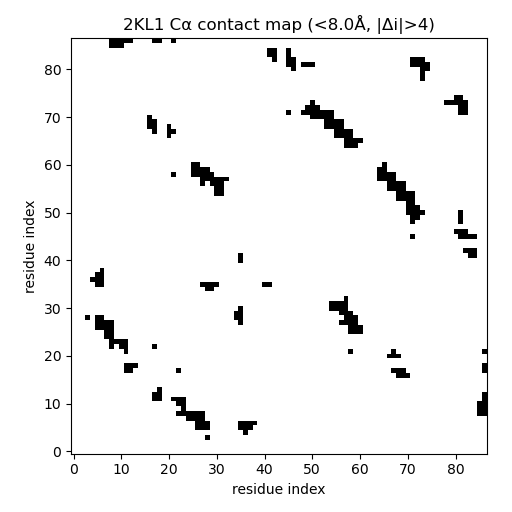 1.00 1.00 83 GLY A C 1
ATOM 1306 O O . GLY A 1 83 ? 4.787 2.469 6.673 1.00 1.00 83 GLY A O 1
ATOM 1310 N N . LEU A 1 84 ? 3.383 4.189 6.409 1.00 1.00 84 LEU A N 1
ATOM 1311 C CA . LEU A 1 84 ? 2.606 3.874 7.611 1.00 1.00 84 LEU A CA 1
ATOM 1312 C C . LEU A 1 84 ? 1.360 3.090 7.199 1.00 1.00 84 LEU A C 1
ATOM 1313 O O . LEU A 1 84 ? 0.534 2.713 8.031 1.00 1.00 84 LEU A O 1
ATOM 1329 N N . GLY A 1 85 ? 1.255 2.855 5.888 1.00 1.00 85 GLY A N 1
ATOM 1330 C CA . GLY A 1 85 ? 0.129 2.120 5.304 1.00 1.00 85 GLY A CA 1
ATOM 1331 C C . GLY A 1 85 ? -0.984 3.069 4.885 1.00 1.00 85 GLY A C 1
ATOM 1332 O O . GLY A 1 85 ? -2.156 2.843 5.185 1.00 1.00 85 GLY A O 1
ATOM 1336 N N . VAL A 1 86 ? -0.604 4.133 4.176 1.00 1.00 86 VAL A N 1
ATOM 1337 C CA . VAL A 1 86 ? -1.562 5.136 3.690 1.00 1.00 86 VAL A CA 1
ATOM 1338 C C . VAL A 1 86 ? -1.712 5.015 2.180 1.00 1.00 86 VAL A C 1
ATOM 1339 O O . VAL A 1 86 ? -0.776 4.631 1.479 1.00 1.00 86 VAL A O 1
ATOM 1352 N N . THR A 1 87 ? -2.901 5.342 1.682 1.00 1.00 87 THR A N 1
ATOM 1353 C CA . THR A 1 87 ? -3.191 5.271 0.250 1.00 1.00 87 THR A CA 1
ATOM 1354 C C . THR A 1 87 ? -3.108 6.659 -0.381 1.00 1.00 87 THR A C 1
ATOM 1355 O O . THR A 1 87 ? -4.099 7.367 -0.344 1.00 1.00 87 THR A O 1
ATOM 1366 N N . MET A 1 1 ? -22.976 -13.959 4.236 1.00 1.00 1 MET A N 2
ATOM 1367 C CA . MET A 1 1 ? -22.650 -15.180 3.447 1.00 1.00 1 MET A CA 2
ATOM 1368 C C . MET A 1 1 ? -21.146 -15.432 3.510 1.00 1.00 1 MET A C 2
ATOM 1369 O O . MET A 1 1 ? -20.701 -16.504 3.925 1.00 1.00 1 MET A O 2
ATOM 1385 N N . ASN A 1 2 ? -20.368 -14.434 3.093 1.00 1.00 2 ASN A N 2
ATOM 1386 C CA . ASN A 1 2 ? -18.907 -14.542 3.097 1.00 1.00 2 ASN A CA 2
ATOM 1387 C C . ASN A 1 2 ? -18.357 -14.311 4.504 1.00 1.00 2 ASN A C 2
ATOM 1388 O O . ASN A 1 2 ? -19.115 -14.101 5.449 1.00 1.00 2 ASN A O 2
ATOM 1399 N N . GLU A 1 3 ? -17.031 -14.362 4.635 1.00 1.00 3 GLU A N 2
ATOM 1400 C CA . GLU A 1 3 ? -16.384 -14.163 5.933 1.00 1.00 3 GLU A CA 2
ATOM 1401 C C . GLU A 1 3 ? -14.896 -13.867 5.743 1.00 1.00 3 GLU A C 2
ATOM 1402 O O . GLU A 1 3 ? -14.303 -14.266 4.743 1.00 1.00 3 GLU A O 2
ATOM 1414 N N . ALA A 1 4 ? -14.308 -13.163 6.714 1.00 1.00 4 ALA A N 2
ATOM 1415 C CA . ALA A 1 4 ? -12.884 -12.804 6.670 1.00 1.00 4 ALA A CA 2
ATOM 1416 C C . ALA A 1 4 ? -12.634 -11.653 5.690 1.00 1.00 4 ALA A C 2
ATOM 1417 O O . ALA A 1 4 ? -13.404 -11.439 4.755 1.00 1.00 4 ALA A O 2
ATOM 1424 N N . LYS A 1 5 ? -11.543 -10.917 5.922 1.00 1.00 5 LYS A N 2
ATOM 1425 C CA . LYS A 1 5 ? -11.184 -9.788 5.059 1.00 1.00 5 LYS A CA 2
ATOM 1426 C C . LYS A 1 5 ? -9.738 -9.336 5.304 1.00 1.00 5 LYS A C 2
ATOM 1427 O O . LYS A 1 5 ? -9.015 -9.927 6.107 1.00 1.00 5 LYS A O 2
ATOM 1446 N N . GLY A 1 6 ? -9.334 -8.271 4.593 1.00 1.00 6 GLY A N 2
ATOM 1447 C CA . GLY A 1 6 ? -7.974 -7.712 4.712 1.00 1.00 6 GLY A CA 2
ATOM 1448 C C . GLY A 1 6 ? -8.006 -6.308 5.306 1.00 1.00 6 GLY A C 2
ATOM 1449 O O . GLY A 1 6 ? -8.309 -6.134 6.486 1.00 1.00 6 GLY A O 2
ATOM 1453 N N . VAL A 1 7 ? -7.680 -5.306 4.481 1.00 1.00 7 VAL A N 2
ATOM 1454 C CA . VAL A 1 7 ? -7.657 -3.901 4.917 1.00 1.00 7 VAL A CA 2
ATOM 1455 C C . VAL A 1 7 ? -8.474 -3.053 3.957 1.00 1.00 7 VAL A C 2
ATOM 1456 O O . VAL A 1 7 ? -8.678 -3.437 2.809 1.00 1.00 7 VAL A O 2
ATOM 1469 N N . TYR A 1 8 ? -8.949 -1.900 4.440 1.00 1.00 8 TYR A N 2
ATOM 1470 C CA . TYR A 1 8 ? -9.768 -0.983 3.632 1.00 1.00 8 TYR A CA 2
ATOM 1471 C C . TYR A 1 8 ? -9.135 0.407 3.571 1.00 1.00 8 TYR A C 2
ATOM 1472 O O . TYR A 1 8 ? -8.715 0.952 4.592 1.00 1.00 8 TYR A O 2
ATOM 1490 N N . VAL A 1 9 ? -9.076 0.979 2.367 1.00 1.00 9 VAL A N 2
ATOM 1491 C CA . VAL A 1 9 ? -8.498 2.313 2.169 1.00 1.00 9 VAL A CA 2
ATOM 1492 C C . VAL A 1 9 ? -9.482 3.377 2.625 1.00 1.00 9 VAL A C 2
ATOM 1493 O O . VAL A 1 9 ? -10.606 3.429 2.131 1.00 1.00 9 VAL A O 2
ATOM 1506 N N . MET A 1 10 ? -9.088 4.209 3.593 1.00 1.00 10 MET A N 2
ATOM 1507 C CA . MET A 1 10 ? -9.984 5.235 4.113 1.00 1.00 10 MET A CA 2
ATOM 1508 C C . MET A 1 10 ? -10.122 6.406 3.144 1.00 1.00 10 MET A C 2
ATOM 1509 O O . MET A 1 10 ? -11.189 6.613 2.565 1.00 1.00 10 MET A O 2
ATOM 1523 N N . SER A 1 11 ? -9.036 7.185 2.983 1.00 1.00 11 SER A N 2
ATOM 1524 C CA . SER A 1 11 ? -9.050 8.363 2.091 1.00 1.00 11 SER A CA 2
ATOM 1525 C C . SER A 1 11 ? -7.881 8.325 1.118 1.00 1.00 11 SER A C 2
ATOM 1526 O O . SER A 1 11 ? -6.931 7.564 1.297 1.00 1.00 11 SER A O 2
ATOM 1534 N N . VAL A 1 12 ? -7.963 9.165 0.078 1.00 1.00 12 VAL A N 2
ATOM 1535 C CA . VAL A 1 12 ? -6.918 9.254 -0.945 1.00 1.00 12 VAL A CA 2
ATOM 1536 C C . VAL A 1 12 ? -6.428 10.688 -1.020 1.00 1.00 12 VAL A C 2
ATOM 1537 O O . VAL A 1 12 ? -7.210 11.610 -1.250 1.00 1.00 12 VAL A O 2
ATOM 1550 N N . LEU A 1 13 ? -5.133 10.877 -0.809 1.00 1.00 13 LEU A N 2
ATOM 1551 C CA . LEU A 1 13 ? -4.553 12.215 -0.829 1.00 1.00 13 LEU A CA 2
ATOM 1552 C C . LEU A 1 13 ? -4.135 12.608 -2.260 1.00 1.00 13 LEU A C 2
ATOM 1553 O O . LEU A 1 13 ? -3.841 11.738 -3.084 1.00 1.00 13 LEU A O 2
ATOM 1569 N N . PRO A 1 14 ? -4.109 13.896 -2.562 1.00 1.00 14 PRO A N 2
ATOM 1570 C CA . PRO A 1 14 ? -3.719 14.399 -3.916 1.00 1.00 14 PRO A CA 2
ATOM 1571 C C . PRO A 1 14 ? -2.226 14.221 -4.196 1.00 1.00 14 PRO A C 2
ATOM 1572 O O . PRO A 1 14 ? -1.401 14.211 -3.280 1.00 1.00 14 PRO A O 2
ATOM 1583 N N . ASN A 1 15 ? -1.901 14.095 -5.478 1.00 1.00 15 ASN A N 2
ATOM 1584 C CA . ASN A 1 15 ? -0.517 13.937 -5.908 1.00 1.00 15 ASN A CA 2
ATOM 1585 C C . ASN A 1 15 ? 0.170 12.798 -5.170 1.00 1.00 15 ASN A C 2
ATOM 1586 O O . ASN A 1 15 ? 1.298 12.958 -4.702 1.00 1.00 15 ASN A O 2
ATOM 1597 N N . MET A 1 16 ? -0.513 11.655 -5.050 1.00 1.00 16 MET A N 2
ATOM 1598 C CA . MET A 1 16 ? 0.043 10.488 -4.342 1.00 1.00 16 MET A CA 2
ATOM 1599 C C . MET A 1 16 ? 0.118 9.270 -5.277 1.00 1.00 16 MET A C 2
ATOM 1600 O O . MET A 1 16 ? -0.633 9.188 -6.252 1.00 1.00 16 MET A O 2
ATOM 1614 N N . PRO A 1 17 ? 1.021 8.341 -5.015 1.00 1.00 17 PRO A N 2
ATOM 1615 C CA . PRO A 1 17 ? 1.194 7.128 -5.874 1.00 1.00 17 PRO A CA 2
ATOM 1616 C C . PRO A 1 17 ? -0.057 6.243 -5.914 1.00 1.00 17 PRO A C 2
ATOM 1617 O O . PRO A 1 17 ? -0.206 5.422 -6.817 1.00 1.00 17 PRO A O 2
ATOM 1628 N N . ALA A 1 18 ? -0.948 6.397 -4.941 1.00 1.00 18 ALA A N 2
ATOM 1629 C CA . ALA A 1 18 ? -2.168 5.584 -4.887 1.00 1.00 18 ALA A CA 2
ATOM 1630 C C . ALA A 1 18 ? -3.316 6.244 -5.655 1.00 1.00 18 ALA A C 2
ATOM 1631 O O . ALA A 1 18 ? -4.248 5.575 -6.091 1.00 1.00 18 ALA A O 2
ATOM 1638 N N . ALA A 1 19 ? -3.242 7.559 -5.804 1.00 1.00 19 ALA A N 2
ATOM 1639 C CA . ALA A 1 19 ? -4.289 8.298 -6.516 1.00 1.00 19 ALA A CA 2
ATOM 1640 C C . ALA A 1 19 ? -4.245 7.988 -8.009 1.00 1.00 19 ALA A C 2
ATOM 1641 O O . ALA A 1 19 ? -3.172 7.853 -8.594 1.00 1.00 19 ALA A O 2
ATOM 1648 N N . GLY A 1 20 ? -5.425 7.875 -8.618 1.00 1.00 20 GLY A N 2
ATOM 1649 C CA . GLY A 1 20 ? -5.537 7.581 -10.053 1.00 1.00 20 GLY A CA 2
ATOM 1650 C C . GLY A 1 20 ? -5.525 6.076 -10.306 1.00 1.00 20 GLY A C 2
ATOM 1651 O O . GLY A 1 20 ? -6.011 5.608 -11.336 1.00 1.00 20 GLY A O 2
ATOM 1655 N N . ARG A 1 21 ? -4.965 5.321 -9.355 1.00 1.00 21 ARG A N 2
ATOM 1656 C CA . ARG A 1 21 ? -4.882 3.856 -9.463 1.00 1.00 21 ARG A CA 2
ATOM 1657 C C . ARG A 1 21 ? -5.675 3.213 -8.340 1.00 1.00 21 ARG A C 2
ATOM 1658 O O . ARG A 1 21 ? -6.270 2.150 -8.525 1.00 1.00 21 ARG A O 2
ATOM 1679 N N . LEU A 1 22 ? -5.683 3.866 -7.171 1.00 1.00 22 LEU A N 2
ATOM 1680 C CA . LEU A 1 22 ? -6.412 3.362 -6.001 1.00 1.00 22 LEU A CA 2
ATOM 1681 C C . LEU A 1 22 ? -7.483 4.361 -5.587 1.00 1.00 22 LEU A C 2
ATOM 1682 O O . LEU A 1 22 ? -7.258 5.576 -5.613 1.00 1.00 22 LEU A O 2
ATOM 1698 N N . GLU A 1 23 ? -8.656 3.839 -5.208 1.00 1.00 23 GLU A N 2
ATOM 1699 C CA . GLU A 1 23 ? -9.779 4.677 -4.795 1.00 1.00 23 GLU A CA 2
ATOM 1700 C C . GLU A 1 23 ? -10.356 4.200 -3.468 1.00 1.00 23 GLU A C 2
ATOM 1701 O O . GLU A 1 23 ? -10.279 3.021 -3.119 1.00 1.00 23 GLU A O 2
ATOM 1713 N N . ALA A 1 24 ? -10.943 5.144 -2.746 1.00 1.00 24 ALA A N 2
ATOM 1714 C CA . ALA A 1 24 ? -11.551 4.851 -1.460 1.00 1.00 24 ALA A CA 2
ATOM 1715 C C . ALA A 1 24 ? -12.620 3.787 -1.640 1.00 1.00 24 ALA A C 2
ATOM 1716 O O . ALA A 1 24 ? -13.355 3.793 -2.627 1.00 1.00 24 ALA A O 2
ATOM 1723 N N . GLY A 1 25 ? -12.693 2.853 -0.693 1.00 1.00 25 GLY A N 2
ATOM 1724 C CA . GLY A 1 25 ? -13.664 1.756 -0.750 1.00 1.00 25 GLY A CA 2
ATOM 1725 C C . GLY A 1 25 ? -12.971 0.460 -1.154 1.00 1.00 25 GLY A C 2
ATOM 1726 O O . GLY A 1 25 ? -13.397 -0.628 -0.767 1.00 1.00 25 GLY A O 2
ATOM 1730 N N . ASP A 1 26 ? -11.890 0.580 -1.925 1.00 1.00 26 ASP A N 2
ATOM 1731 C CA . ASP A 1 26 ? -11.145 -0.604 -2.357 1.00 1.00 26 ASP A CA 2
ATOM 1732 C C . ASP A 1 26 ? -10.402 -1.221 -1.177 1.00 1.00 26 ASP A C 2
ATOM 1733 O O . ASP A 1 26 ? -9.963 -0.506 -0.277 1.00 1.00 26 ASP A O 2
ATOM 1742 N N . ARG A 1 27 ? -10.266 -2.556 -1.190 1.00 1.00 27 ARG A N 2
ATOM 1743 C CA . ARG A 1 27 ? -9.576 -3.286 -0.119 1.00 1.00 27 ARG A CA 2
ATOM 1744 C C . ARG A 1 27 ? -8.310 -3.941 -0.655 1.00 1.00 27 ARG A C 2
ATOM 1745 O O . ARG A 1 27 ? -8.172 -4.157 -1.855 1.00 1.00 27 ARG A O 2
ATOM 1766 N N . ILE A 1 28 ? -7.396 -4.264 0.258 1.00 1.00 28 ILE A N 2
ATOM 1767 C CA . ILE A 1 28 ? -6.130 -4.908 -0.114 1.00 1.00 28 ILE A CA 2
ATOM 1768 C C . ILE A 1 28 ? -6.223 -6.419 0.085 1.00 1.00 28 ILE A C 2
ATOM 1769 O O . ILE A 1 28 ? -6.437 -6.901 1.198 1.00 1.00 28 ILE A O 2
ATOM 1785 N N . ALA A 1 29 ? -6.060 -7.160 -1.011 1.00 1.00 29 ALA A N 2
ATOM 1786 C CA . ALA A 1 29 ? -6.122 -8.626 -0.973 1.00 1.00 29 ALA A CA 2
ATOM 1787 C C . ALA A 1 29 ? -4.730 -9.222 -0.795 1.00 1.00 29 ALA A C 2
ATOM 1788 O O . ALA A 1 29 ? -4.592 -10.390 -0.441 1.00 1.00 29 ALA A O 2
ATOM 1795 N N . ALA A 1 30 ? -3.706 -8.406 -1.032 1.00 1.00 30 ALA A N 2
ATOM 1796 C CA . ALA A 1 30 ? -2.323 -8.871 -0.883 1.00 1.00 30 ALA A CA 2
ATOM 1797 C C . ALA A 1 30 ? -1.332 -7.766 -1.234 1.00 1.00 30 ALA A C 2
ATOM 1798 O O . ALA A 1 30 ? -1.680 -6.783 -1.889 1.00 1.00 30 ALA A O 2
ATOM 1805 N N . ILE A 1 31 ? -0.073 -7.963 -0.809 1.00 1.00 31 ILE A N 2
ATOM 1806 C CA . ILE A 1 31 ? 1.009 -7.007 -1.092 1.00 1.00 31 ILE A CA 2
ATOM 1807 C C . ILE A 1 31 ? 2.299 -7.745 -1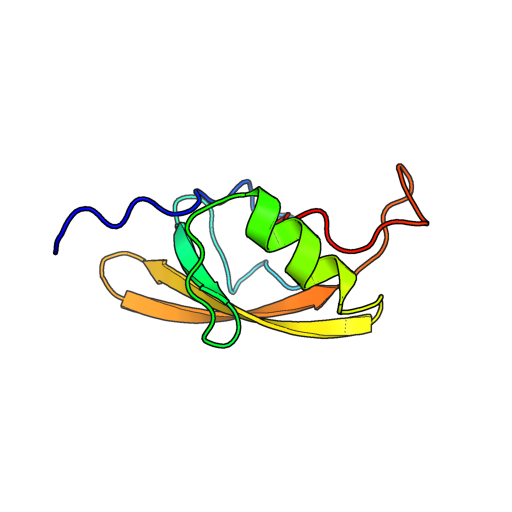.475 1.00 1.00 31 ILE A C 2
ATOM 1808 O O . ILE A 1 31 ? 2.767 -8.632 -0.776 1.00 1.00 31 ILE A O 2
ATOM 1824 N N . ASP A 1 32 ? 2.884 -7.347 -2.586 1.00 1.00 32 ASP A N 2
ATOM 1825 C CA . ASP A 1 32 ? 4.131 -7.964 -3.033 1.00 1.00 32 ASP A CA 2
ATOM 1826 C C . ASP A 1 32 ? 4.014 -9.496 -3.054 1.00 1.00 32 ASP A C 2
ATOM 1827 O O . ASP A 1 32 ? 5.019 -10.201 -3.149 1.00 1.00 32 ASP A O 2
ATOM 1836 N N . GLY A 1 33 ? 2.772 -10.000 -2.989 1.00 1.00 33 GLY A N 2
ATOM 1837 C CA . GLY A 1 33 ? 2.506 -11.448 -3.023 1.00 1.00 33 GLY A CA 2
ATOM 1838 C C . GLY A 1 33 ? 2.140 -12.000 -1.649 1.00 1.00 33 GLY A C 2
ATOM 1839 O O . GLY A 1 33 ? 1.791 -13.172 -1.524 1.00 1.00 33 GLY A O 2
ATOM 1843 N N . GLN A 1 34 ? 2.225 -11.164 -0.615 1.00 1.00 34 GLN A N 2
ATOM 1844 C CA . GLN A 1 34 ? 1.908 -11.607 0.748 1.00 1.00 34 GLN A CA 2
ATOM 1845 C C . GLN A 1 34 ? 0.427 -11.288 1.101 1.00 1.00 34 GLN A C 2
ATOM 1846 O O . GLN A 1 34 ? -0.040 -10.181 0.840 1.00 1.00 34 GLN A O 2
ATOM 1860 N N . PRO A 1 35 ? -0.322 -12.207 1.688 1.00 1.00 35 PRO A N 2
ATOM 1861 C CA . PRO A 1 35 ? -1.743 -11.938 2.077 1.00 1.00 35 PRO A CA 2
ATOM 1862 C C . PRO A 1 35 ? -1.838 -11.112 3.371 1.00 1.00 35 PRO A C 2
ATOM 1863 O O . PRO A 1 35 ? -1.123 -11.368 4.343 1.00 1.00 35 PRO A O 2
ATOM 1874 N N . ILE A 1 36 ? -2.712 -10.098 3.349 1.00 1.00 36 ILE A N 2
ATOM 1875 C CA . ILE A 1 36 ? -2.903 -9.201 4.499 1.00 1.00 36 ILE A CA 2
ATOM 1876 C C . ILE A 1 36 ? -4.179 -9.541 5.263 1.00 1.00 36 ILE A C 2
ATOM 1877 O O . ILE A 1 36 ? -5.292 -9.429 4.745 1.00 1.00 36 ILE A O 2
ATOM 1893 N N . ASN A 1 37 ? -3.979 -9.954 6.510 1.00 1.00 37 ASN A N 2
ATOM 1894 C CA . ASN A 1 37 ? -5.076 -10.323 7.417 1.00 1.00 37 ASN A CA 2
ATOM 1895 C C . ASN A 1 37 ? -5.227 -9.313 8.553 1.00 1.00 37 ASN A C 2
ATOM 1896 O O . ASN A 1 37 ? -6.317 -9.155 9.101 1.00 1.00 37 ASN A O 2
ATOM 1907 N N . THR A 1 38 ? -4.131 -8.631 8.913 1.00 1.00 38 THR A N 2
ATOM 1908 C CA . THR A 1 38 ? -4.158 -7.634 10.001 1.00 1.00 38 THR A CA 2
ATOM 1909 C C . THR A 1 38 ? -3.377 -6.387 9.614 1.00 1.00 38 THR A C 2
ATOM 1910 O O . THR A 1 38 ? -2.589 -6.397 8.670 1.00 1.00 38 THR A O 2
ATOM 1921 N N . SER A 1 39 ? -3.583 -5.321 10.376 1.00 1.00 39 SER A N 2
ATOM 1922 C CA . SER A 1 39 ? -2.874 -4.077 10.134 1.00 1.00 39 SER A CA 2
ATOM 1923 C C . SER A 1 39 ? -1.388 -4.278 10.417 1.00 1.00 39 SER A C 2
ATOM 1924 O O . SER A 1 39 ? -0.537 -3.670 9.773 1.00 1.00 39 SER A O 2
ATOM 1932 N N . GLU A 1 40 ? -1.085 -5.127 11.396 1.00 1.00 40 GLU A N 2
ATOM 1933 C CA . GLU A 1 40 ? 0.302 -5.393 11.763 1.00 1.00 40 GLU A CA 2
ATOM 1934 C C . GLU A 1 40 ? 1.055 -5.994 10.588 1.00 1.00 40 GLU A C 2
ATOM 1935 O O . GLU A 1 40 ? 2.216 -5.676 10.352 1.00 1.00 40 GLU A O 2
ATOM 1947 N N . GLN A 1 41 ? 0.394 -6.870 9.848 1.00 1.00 41 GLN A N 2
ATOM 1948 C CA . GLN A 1 41 ? 1.035 -7.502 8.701 1.00 1.00 41 GLN A CA 2
ATOM 1949 C C . GLN A 1 41 ? 1.650 -6.437 7.799 1.00 1.00 41 GLN A C 2
ATOM 1950 O O . GLN A 1 41 ? 2.743 -6.627 7.269 1.00 1.00 41 GLN A O 2
ATOM 1964 N N . ILE A 1 42 ? 0.960 -5.311 7.628 1.00 1.00 42 ILE A N 2
ATOM 1965 C CA . ILE A 1 42 ? 1.478 -4.224 6.804 1.00 1.00 42 ILE A CA 2
ATOM 1966 C C . ILE A 1 42 ? 2.769 -3.668 7.383 1.00 1.00 42 ILE A C 2
ATOM 1967 O O . ILE A 1 42 ? 3.656 -3.261 6.639 1.00 1.00 42 ILE A O 2
ATOM 1983 N N . VAL A 1 43 ? 2.882 -3.640 8.706 1.00 1.00 43 VAL A N 2
ATOM 1984 C CA . VAL A 1 43 ? 4.079 -3.114 9.338 1.00 1.00 43 VAL A CA 2
ATOM 1985 C C . VAL A 1 43 ? 5.295 -3.946 8.964 1.00 1.00 43 VAL A C 2
ATOM 1986 O O . VAL A 1 43 ? 6.350 -3.392 8.660 1.00 1.00 43 VAL A O 2
ATOM 1999 N N . SER A 1 44 ? 5.173 -5.273 8.996 1.00 1.00 44 SER A N 2
ATOM 2000 C CA . SER A 1 44 ? 6.305 -6.125 8.659 1.00 1.00 44 SER A CA 2
ATOM 2001 C C . SER A 1 44 ? 6.794 -5.829 7.256 1.00 1.00 44 SER A C 2
ATOM 2002 O O . SER A 1 44 ? 7.995 -5.758 6.994 1.00 1.00 44 SER A O 2
ATOM 2010 N N . TYR A 1 45 ? 5.854 -5.681 6.346 1.00 1.00 45 TYR A N 2
ATOM 2011 C CA . TYR A 1 45 ? 6.218 -5.411 4.964 1.00 1.00 45 TYR A CA 2
ATOM 2012 C C . TYR A 1 45 ? 7.051 -4.123 4.904 1.00 1.00 45 TYR A C 2
ATOM 2013 O O . TYR A 1 45 ? 8.166 -4.118 4.379 1.00 1.00 45 TYR A O 2
ATOM 2031 N N . VAL A 1 46 ? 6.488 -3.021 5.397 1.00 1.00 46 VAL A N 2
ATOM 2032 C CA . VAL A 1 46 ? 7.178 -1.740 5.338 1.00 1.00 46 VAL A CA 2
ATOM 2033 C C . VAL A 1 46 ? 8.578 -1.865 5.932 1.00 1.00 46 VAL A C 2
ATOM 2034 O O . VAL A 1 46 ? 9.540 -1.303 5.409 1.00 1.00 46 VAL A O 2
ATOM 2047 N N . ARG A 1 47 ? 8.680 -2.607 7.018 1.00 1.00 47 ARG A N 2
ATOM 2048 C CA . ARG A 1 47 ? 9.956 -2.804 7.681 1.00 1.00 47 ARG A CA 2
ATOM 2049 C C . ARG A 1 47 ? 10.954 -3.474 6.730 1.00 1.00 47 ARG A C 2
ATOM 2050 O O . ARG A 1 47 ? 12.140 -3.151 6.742 1.00 1.00 47 ARG A O 2
ATOM 2071 N N . GLU A 1 48 ? 10.475 -4.402 5.909 1.00 1.00 48 GLU A N 2
ATOM 2072 C CA . GLU A 1 48 ? 11.361 -5.084 4.975 1.00 1.00 48 GLU A CA 2
ATOM 2073 C C . GLU A 1 48 ? 11.972 -4.075 4.014 1.00 1.00 48 GLU A C 2
ATOM 2074 O O . GLU A 1 48 ? 13.181 -4.073 3.776 1.00 1.00 48 GLU A O 2
ATOM 2086 N N . LYS A 1 49 ? 11.115 -3.226 3.457 1.00 1.00 49 LYS A N 2
ATOM 2087 C CA . LYS A 1 49 ? 11.538 -2.211 2.500 1.00 1.00 49 LYS A CA 2
ATOM 2088 C C . LYS A 1 49 ? 11.922 -0.931 3.228 1.00 1.00 49 LYS A C 2
ATOM 2089 O O . LYS A 1 49 ? 11.778 -0.827 4.444 1.00 1.00 49 LYS A O 2
ATOM 2108 N N . GLN A 1 50 ? 12.423 0.036 2.470 1.00 1.00 50 GLN A N 2
ATOM 2109 C CA . GLN A 1 50 ? 12.835 1.304 3.052 1.00 1.00 50 GLN A CA 2
ATOM 2110 C C . GLN A 1 50 ? 12.801 2.426 2.033 1.00 1.00 50 GLN A C 2
ATOM 2111 O O . GLN A 1 50 ? 13.374 2.285 0.957 1.00 1.00 50 GLN A O 2
ATOM 2125 N N . ALA A 1 51 ? 12.064 3.489 2.396 1.00 1.00 51 ALA A N 2
ATOM 2126 C CA . ALA A 1 51 ? 11.866 4.710 1.554 1.00 1.00 51 ALA A CA 2
ATOM 2127 C C . ALA A 1 51 ? 12.677 4.601 0.252 1.00 1.00 51 ALA A C 2
ATOM 2128 O O . ALA A 1 51 ? 13.894 4.432 0.308 1.00 1.00 51 ALA A O 2
ATOM 2135 N N . GLY A 1 52 ? 12.028 4.727 -0.910 1.00 1.00 52 GLY A N 2
ATOM 2136 C CA . GLY A 1 52 ? 12.740 4.621 -2.196 1.00 1.00 52 GLY A CA 2
ATOM 2137 C C . GLY A 1 52 ? 12.460 3.252 -2.828 1.00 1.00 52 GLY A C 2
ATOM 2138 O O . GLY A 1 52 ? 12.852 2.991 -3.963 1.00 1.00 52 GLY A O 2
ATOM 2142 N N . ASP A 1 53 ? 11.770 2.378 -2.080 1.00 1.00 53 ASP A N 2
ATOM 2143 C CA . ASP A 1 53 ? 11.437 1.039 -2.585 1.00 1.00 53 ASP A CA 2
ATOM 2144 C C . ASP A 1 53 ? 10.170 1.078 -3.435 1.00 1.00 53 ASP A C 2
ATOM 2145 O O . ASP A 1 53 ? 9.540 2.125 -3.581 1.00 1.00 53 ASP A O 2
ATOM 2154 N N . ARG A 1 54 ? 9.805 -0.079 -3.995 1.00 1.00 54 ARG A N 2
ATOM 2155 C CA . ARG A 1 54 ? 8.612 -0.200 -4.842 1.00 1.00 54 ARG A CA 2
ATOM 2156 C C . ARG A 1 54 ? 7.993 -1.576 -4.656 1.00 1.00 54 ARG A C 2
ATOM 2157 O O . ARG A 1 54 ? 8.668 -2.586 -4.852 1.00 1.00 54 ARG A O 2
ATOM 2178 N N . VAL A 1 55 ? 6.711 -1.618 -4.272 1.00 1.00 55 VAL A N 2
ATOM 2179 C CA . VAL A 1 55 ? 6.014 -2.894 -4.057 1.00 1.00 55 VAL A CA 2
ATOM 2180 C C . VAL A 1 55 ? 4.657 -2.927 -4.775 1.00 1.00 55 VAL A C 2
ATOM 2181 O O . VAL A 1 55 ? 3.846 -2.002 -4.691 1.00 1.00 55 VAL A O 2
ATOM 2194 N N . ARG A 1 56 ? 4.446 -4.025 -5.482 1.00 1.00 56 ARG A N 2
ATOM 2195 C CA . ARG A 1 56 ? 3.213 -4.252 -6.227 1.00 1.00 56 ARG A CA 2
ATOM 2196 C C . ARG A 1 56 ? 2.125 -4.608 -5.226 1.00 1.00 56 ARG A C 2
ATOM 2197 O O . ARG A 1 56 ? 2.217 -5.614 -4.524 1.00 1.00 56 ARG A O 2
ATOM 2218 N N . VAL A 1 57 ? 1.104 -3.760 -5.152 1.00 1.00 57 VAL A N 2
ATOM 2219 C CA . VAL A 1 57 ? -0.010 -3.957 -4.215 1.00 1.00 57 VAL A CA 2
ATOM 2220 C C . VAL A 1 57 ? -1.226 -4.478 -4.962 1.00 1.00 57 VAL A C 2
ATOM 2221 O O . VAL A 1 57 ? -1.564 -3.966 -6.014 1.00 1.00 57 VAL A O 2
ATOM 2234 N N . THR A 1 58 ? -1.886 -5.492 -4.400 1.00 1.00 58 THR A N 2
ATOM 2235 C CA . THR A 1 58 ? -3.082 -6.086 -5.008 1.00 1.00 58 THR A CA 2
ATOM 2236 C C . THR A 1 58 ? -4.332 -5.572 -4.301 1.00 1.00 58 THR A C 2
ATOM 2237 O O . THR A 1 58 ? -4.394 -5.574 -3.073 1.00 1.00 58 THR A O 2
ATOM 2248 N N . PHE A 1 59 ? -5.340 -5.159 -5.071 1.00 1.00 59 PHE A N 2
ATOM 2249 C CA . PHE A 1 59 ? -6.598 -4.675 -4.482 1.00 1.00 59 PHE A CA 2
ATOM 2250 C C . PHE A 1 59 ? -7.769 -5.052 -5.396 1.00 1.00 59 PHE A C 2
ATOM 2251 O O . PHE A 1 59 ? -7.584 -5.158 -6.607 1.00 1.00 59 PHE A O 2
ATOM 2268 N N . ILE A 1 60 ? -8.967 -5.269 -4.822 1.00 1.00 60 ILE A N 2
ATOM 2269 C CA . ILE A 1 60 ? -10.156 -5.654 -5.600 1.00 1.00 60 ILE A CA 2
ATOM 2270 C C . ILE A 1 60 ? -11.154 -4.506 -5.664 1.00 1.00 60 ILE A C 2
ATOM 2271 O O . ILE A 1 60 ? -11.469 -3.872 -4.656 1.00 1.00 60 ILE A O 2
ATOM 2287 N N . ARG A 1 61 ? -11.678 -4.283 -6.869 1.00 1.00 61 ARG A N 2
ATOM 2288 C CA . ARG A 1 61 ? -12.677 -3.257 -7.111 1.00 1.00 61 ARG A CA 2
ATOM 2289 C C . ARG A 1 61 ? -13.761 -3.805 -8.050 1.00 1.00 61 ARG A C 2
ATOM 2290 O O . ARG A 1 61 ? -13.484 -4.205 -9.179 1.00 1.00 61 ARG A O 2
ATOM 2311 N N . ASP A 1 62 ? -14.997 -3.793 -7.565 1.00 1.00 62 ASP A N 2
ATOM 2312 C CA . ASP A 1 62 ? -16.139 -4.260 -8.348 1.00 1.00 62 ASP A CA 2
ATOM 2313 C C . ASP A 1 62 ? -15.895 -5.668 -8.881 1.00 1.00 62 ASP A C 2
ATOM 2314 O O . ASP A 1 62 ? -16.246 -5.959 -10.020 1.00 1.00 62 ASP A O 2
ATOM 2323 N N . ARG A 1 63 ? -15.291 -6.523 -8.057 1.00 1.00 63 ARG A N 2
ATOM 2324 C CA . ARG A 1 63 ? -14.995 -7.901 -8.435 1.00 1.00 63 ARG A CA 2
ATOM 2325 C C . ARG A 1 63 ? -13.896 -7.966 -9.491 1.00 1.00 63 ARG A C 2
ATOM 2326 O O . ARG A 1 63 ? -13.631 -9.034 -10.046 1.00 1.00 63 ARG A O 2
ATOM 2347 N N . LYS A 1 64 ? -13.242 -6.827 -9.747 1.00 1.00 64 LYS A N 2
ATOM 2348 C CA . LYS A 1 64 ? -12.143 -6.759 -10.718 1.00 1.00 64 LYS A CA 2
ATOM 2349 C C . LYS A 1 64 ? -10.821 -6.534 -9.987 1.00 1.00 64 LYS A C 2
ATOM 2350 O O . LYS A 1 64 ? -10.549 -5.443 -9.490 1.00 1.00 64 LYS A O 2
ATOM 2369 N N . GLN A 1 65 ? -10.008 -7.583 -9.921 1.00 1.00 65 GLN A N 2
ATOM 2370 C CA . GLN A 1 65 ? -8.717 -7.517 -9.250 1.00 1.00 65 GLN A CA 2
ATOM 2371 C C . GLN A 1 65 ? -7.690 -6.776 -10.099 1.00 1.00 65 GLN A C 2
ATOM 2372 O O . GLN A 1 65 ? -7.478 -7.106 -11.264 1.00 1.00 65 GLN A O 2
ATOM 2386 N N . HIS A 1 66 ? -7.046 -5.776 -9.491 1.00 1.00 66 HIS A N 2
ATOM 2387 C CA . HIS A 1 66 ? -6.016 -4.977 -10.168 1.00 1.00 66 HIS A CA 2
ATOM 2388 C C . HIS A 1 66 ? -4.878 -4.637 -9.209 1.00 1.00 66 HIS A C 2
ATOM 2389 O O . HIS A 1 66 ? -5.095 -4.412 -8.018 1.00 1.00 66 HIS A O 2
ATOM 2404 N N . GLU A 1 67 ? -3.661 -4.607 -9.754 1.00 1.00 67 GLU A N 2
ATOM 2405 C CA . GLU A 1 67 ? -2.454 -4.300 -8.992 1.00 1.00 67 GLU A CA 2
ATOM 2406 C C . GLU A 1 67 ? -2.164 -2.800 -9.030 1.00 1.00 67 GLU A C 2
ATOM 2407 O O . GLU A 1 67 ? -2.343 -2.145 -10.059 1.00 1.00 67 GLU A O 2
ATOM 2419 N N . ALA A 1 68 ? -1.719 -2.272 -7.888 1.00 1.00 68 ALA A N 2
ATOM 2420 C CA . ALA A 1 68 ? -1.393 -0.846 -7.735 1.00 1.00 68 ALA A CA 2
ATOM 2421 C C . ALA A 1 68 ? 0.084 -0.660 -7.401 1.00 1.00 68 ALA A C 2
ATOM 2422 O O . ALA A 1 68 ? 0.612 -1.263 -6.466 1.00 1.00 68 ALA A O 2
ATOM 2429 N N . GLU A 1 69 ? 0.740 0.161 -8.212 1.00 1.00 69 GLU A N 2
ATOM 2430 C CA . GLU A 1 69 ? 2.171 0.437 -8.047 1.00 1.00 69 GLU A CA 2
ATOM 2431 C C . GLU A 1 69 ? 2.379 1.471 -6.937 1.00 1.00 69 GLU A C 2
ATOM 2432 O O . GLU A 1 69 ? 2.155 2.665 -7.140 1.00 1.00 69 GLU A O 2
ATOM 2444 N N . LEU A 1 70 ? 2.798 0.990 -5.762 1.00 1.00 70 LEU A N 2
ATOM 2445 C CA . LEU A 1 70 ? 3.036 1.853 -4.591 1.00 1.00 70 LEU A CA 2
ATOM 2446 C C . LEU A 1 70 ? 4.527 1.942 -4.282 1.00 1.00 70 LEU A C 2
ATOM 2447 O O . LEU A 1 70 ? 5.272 0.969 -4.418 1.00 1.00 70 LEU A O 2
ATOM 2463 N N . VAL A 1 71 ? 4.940 3.142 -3.867 1.00 1.00 71 VAL A N 2
ATOM 2464 C CA . VAL A 1 71 ? 6.334 3.431 -3.524 1.00 1.00 71 VAL A CA 2
ATOM 2465 C C . VAL A 1 71 ? 6.429 3.976 -2.104 1.00 1.00 71 VAL A C 2
ATOM 2466 O O . VAL A 1 71 ? 5.633 4.822 -1.689 1.00 1.00 71 VAL A O 2
ATOM 2479 N N . LEU A 1 72 ? 7.384 3.451 -1.350 1.00 1.00 72 LEU A N 2
ATOM 2480 C CA . LEU A 1 72 ? 7.569 3.853 0.036 1.00 1.00 72 LEU A CA 2
ATOM 2481 C C . LEU A 1 72 ? 8.138 5.255 0.123 1.00 1.00 72 LEU A C 2
ATOM 2482 O O . LEU A 1 72 ? 9.137 5.566 -0.527 1.00 1.00 72 LEU A O 2
ATOM 2498 N N . LYS A 1 73 ? 7.495 6.108 0.934 1.00 1.00 73 LYS A N 2
ATOM 2499 C CA . LYS A 1 73 ? 7.946 7.486 1.109 1.00 1.00 73 LYS A CA 2
ATOM 2500 C C . LYS A 1 73 ? 7.881 7.882 2.608 1.00 1.00 73 LYS A C 2
ATOM 2501 O O . LYS A 1 73 ? 6.931 7.511 3.303 1.00 1.00 73 LYS A O 2
ATOM 2520 N N . PRO A 1 74 ? 8.862 8.612 3.118 1.00 1.00 74 PRO A N 2
ATOM 2521 C CA . PRO A 1 74 ? 8.895 9.041 4.548 1.00 1.00 74 PRO A CA 2
ATOM 2522 C C . PRO A 1 74 ? 7.900 10.157 4.846 1.00 1.00 74 PRO A C 2
ATOM 2523 O O . PRO A 1 74 ? 7.346 10.773 3.937 1.00 1.00 74 PRO A O 2
ATOM 2534 N N . PHE A 1 75 ? 7.673 10.398 6.141 1.00 1.00 75 PHE A N 2
ATOM 2535 C CA . PHE A 1 75 ? 6.736 11.432 6.594 1.00 1.00 75 PHE A CA 2
ATOM 2536 C C . PHE A 1 75 ? 7.496 12.727 6.950 1.00 1.00 75 PHE A C 2
ATOM 2537 O O . PHE A 1 75 ? 8.676 12.677 7.309 1.00 1.00 75 PHE A O 2
ATOM 2554 N N . PRO A 1 76 ? 6.847 13.876 6.855 1.00 1.00 76 PRO A N 2
ATOM 2555 C CA . PRO A 1 76 ? 7.488 15.198 7.176 1.00 1.00 76 PRO A CA 2
ATOM 2556 C C . PRO A 1 76 ? 7.883 15.314 8.652 1.00 1.00 76 PRO A C 2
ATOM 2557 O O . PRO A 1 76 ? 9.065 15.294 8.992 1.00 1.00 76 PRO A O 2
ATOM 2568 N N . HIS A 1 77 ? 6.886 15.436 9.520 1.00 1.00 77 HIS A N 2
ATOM 2569 C CA . HIS A 1 77 ? 7.143 15.557 10.952 1.00 1.00 77 HIS A CA 2
ATOM 2570 C C . HIS A 1 77 ? 7.701 14.250 11.519 1.00 1.00 77 HIS A C 2
ATOM 2571 O O . HIS A 1 77 ? 7.805 14.087 12.733 1.00 1.00 77 HIS A O 2
ATOM 2586 N N . HIS A 1 78 ? 8.057 13.325 10.627 1.00 1.00 78 HIS A N 2
ATOM 2587 C CA . HIS A 1 78 ? 8.604 12.034 11.021 1.00 1.00 78 HIS A CA 2
ATOM 2588 C C . HIS A 1 78 ? 9.398 11.456 9.845 1.00 1.00 78 HIS A C 2
ATOM 2589 O O . HIS A 1 78 ? 8.926 10.539 9.170 1.00 1.00 78 HIS A O 2
ATOM 2604 N N . PRO A 1 79 ? 10.576 11.993 9.571 1.00 1.00 79 PRO A N 2
ATOM 2605 C CA . PRO A 1 79 ? 11.417 11.528 8.433 1.00 1.00 79 PRO A CA 2
ATOM 2606 C C . PRO A 1 79 ? 12.088 10.190 8.725 1.00 1.00 79 PRO A C 2
ATOM 2607 O O . PRO A 1 79 ? 12.617 9.554 7.816 1.00 1.00 79 PRO A O 2
ATOM 2618 N N . ASN A 1 80 ? 12.083 9.757 9.988 1.00 1.00 80 ASN A N 2
ATOM 2619 C CA . ASN A 1 80 ? 12.711 8.495 10.361 1.00 1.00 80 ASN A CA 2
ATOM 2620 C C . ASN A 1 80 ? 11.695 7.358 10.295 1.00 1.00 80 ASN A C 2
ATOM 2621 O O . ASN A 1 80 ? 11.964 6.258 10.777 1.00 1.00 80 ASN A O 2
ATOM 2632 N N . GLN A 1 81 ? 10.526 7.620 9.695 1.00 1.00 81 GLN A N 2
ATOM 2633 C CA . GLN A 1 81 ? 9.467 6.605 9.573 1.00 1.00 81 GLN A CA 2
ATOM 2634 C C . GLN A 1 81 ? 8.978 6.580 8.142 1.00 1.00 81 GLN A C 2
ATOM 2635 O O . GLN A 1 81 ? 8.994 7.597 7.451 1.00 1.00 81 GLN A O 2
ATOM 2649 N N . ILE A 1 82 ? 8.554 5.396 7.711 1.00 1.00 82 ILE A N 2
ATOM 2650 C CA . ILE A 1 82 ? 8.066 5.182 6.345 1.00 1.00 82 ILE A CA 2
ATOM 2651 C C . ILE A 1 82 ? 6.553 4.995 6.352 1.00 1.00 82 ILE A C 2
ATOM 2652 O O . ILE A 1 82 ? 5.905 5.096 7.395 1.00 1.00 82 ILE A O 2
ATOM 2668 N N . GLY A 1 83 ? 6.002 4.690 5.178 1.00 1.00 83 GLY A N 2
ATOM 2669 C CA . GLY A 1 83 ? 4.560 4.449 5.039 1.00 1.00 83 GLY A CA 2
ATOM 2670 C C . GLY A 1 83 ? 4.064 4.892 3.665 1.00 1.00 83 GLY A C 2
ATOM 2671 O O . GLY A 1 83 ? 4.681 5.742 3.022 1.00 1.00 83 GLY A O 2
ATOM 2675 N N . LEU A 1 84 ? 2.958 4.302 3.210 1.00 1.00 84 LEU A N 2
ATOM 2676 C CA . LEU A 1 84 ? 2.416 4.644 1.899 1.00 1.00 84 LEU A CA 2
ATOM 2677 C C . LEU A 1 84 ? 1.989 6.113 1.864 1.00 1.00 84 LEU A C 2
ATOM 2678 O O . LEU A 1 84 ? 2.762 6.979 1.453 1.00 1.00 84 LEU A O 2
ATOM 2694 N N . GLY A 1 85 ? 0.755 6.400 2.280 1.00 1.00 85 GLY A N 2
ATOM 2695 C CA . GLY A 1 85 ? 0.268 7.768 2.260 1.00 1.00 85 GLY A CA 2
ATOM 2696 C C . GLY A 1 85 ? -1.214 7.828 2.659 1.00 1.00 85 GLY A C 2
ATOM 2697 O O . GLY A 1 85 ? -1.880 8.839 2.443 1.00 1.00 85 GLY A O 2
ATOM 2701 N N . VAL A 1 86 ? -1.726 6.732 3.242 1.00 1.00 86 VAL A N 2
ATOM 2702 C CA . VAL A 1 86 ? -3.138 6.647 3.672 1.00 1.00 86 VAL A CA 2
ATOM 2703 C C . VAL A 1 86 ? -3.219 6.689 5.194 1.00 1.00 86 VAL A C 2
ATOM 2704 O O . VAL A 1 86 ? -2.247 6.373 5.880 1.00 1.00 86 VAL A O 2
ATOM 2717 N N . THR A 1 87 ? -4.379 7.094 5.723 1.00 1.00 87 THR A N 2
ATOM 2718 C CA . THR A 1 87 ? -4.577 7.190 7.162 1.00 1.00 87 THR A CA 2
ATOM 2719 C C . THR A 1 87 ? -4.775 5.809 7.782 1.00 1.00 87 THR A C 2
ATOM 2720 O O . THR A 1 87 ? -3.789 5.215 8.187 1.00 1.00 87 THR A O 2
ATOM 2731 N N . MET A 1 1 ? -20.477 -9.999 11.899 1.00 1.00 1 MET A N 3
ATOM 2732 C CA . MET A 1 1 ? -19.609 -8.833 12.237 1.00 1.00 1 MET A CA 3
ATOM 2733 C C . MET A 1 1 ? -18.297 -8.952 11.455 1.00 1.00 1 MET A C 3
ATOM 2734 O O . MET A 1 1 ? -17.228 -9.140 12.038 1.00 1.00 1 MET A O 3
ATOM 2750 N N . ASN A 1 2 ? -18.388 -8.832 10.135 1.00 1.00 2 ASN A N 3
ATOM 2751 C CA . ASN A 1 2 ? -17.205 -8.916 9.286 1.00 1.00 2 ASN A CA 3
ATOM 2752 C C . ASN A 1 2 ? -16.435 -10.212 9.553 1.00 1.00 2 ASN A C 3
ATOM 2753 O O . ASN A 1 2 ? -15.699 -10.319 10.532 1.00 1.00 2 ASN A O 3
ATOM 2764 N N . GLU A 1 3 ? -16.620 -11.191 8.668 1.00 1.00 3 GLU A N 3
ATOM 2765 C CA . GLU A 1 3 ? -15.944 -12.484 8.804 1.00 1.00 3 GLU A CA 3
ATOM 2766 C C . GLU A 1 3 ? -14.440 -12.341 8.534 1.00 1.00 3 GLU A C 3
ATOM 2767 O O . GLU A 1 3 ? -13.976 -12.560 7.415 1.00 1.00 3 GLU A O 3
ATOM 2779 N N . ALA A 1 4 ? -13.689 -11.995 9.578 1.00 1.00 4 ALA A N 3
ATOM 2780 C CA . ALA A 1 4 ? -12.238 -11.836 9.463 1.00 1.00 4 ALA A CA 3
ATOM 2781 C C . ALA A 1 4 ? -11.870 -10.864 8.338 1.00 1.00 4 ALA A C 3
ATOM 2782 O O . ALA A 1 4 ? -12.686 -10.556 7.470 1.00 1.00 4 ALA A O 3
ATOM 2789 N N . LYS A 1 5 ? -10.629 -10.381 8.373 1.00 1.00 5 LYS A N 3
ATOM 2790 C CA . LYS A 1 5 ? -10.135 -9.440 7.363 1.00 1.00 5 LYS A CA 3
ATOM 2791 C C . LYS A 1 5 ? -11.017 -8.190 7.294 1.00 1.00 5 LYS A C 3
ATOM 2792 O O . LYS A 1 5 ? -11.755 -7.889 8.233 1.00 1.00 5 LYS A O 3
ATOM 2811 N N . GLY A 1 6 ? -10.933 -7.466 6.163 1.00 1.00 6 GLY A N 3
ATOM 2812 C CA . GLY A 1 6 ? -11.719 -6.252 5.960 1.00 1.00 6 GLY A CA 3
ATOM 2813 C C . GLY A 1 6 ? -10.849 -5.000 6.057 1.00 1.00 6 GLY A C 3
ATOM 2814 O O . GLY A 1 6 ? -11.125 -4.114 6.865 1.00 1.00 6 GLY A O 3
ATOM 2818 N N . VAL A 1 7 ? -9.808 -4.912 5.219 1.00 1.00 7 VAL A N 3
ATOM 2819 C CA . VAL A 1 7 ? -8.930 -3.737 5.214 1.00 1.00 7 VAL A CA 3
ATOM 2820 C C . VAL A 1 7 ? -9.401 -2.801 4.112 1.00 1.00 7 VAL A C 3
ATOM 2821 O O . VAL A 1 7 ? -9.609 -3.232 2.993 1.00 1.00 7 VAL A O 3
ATOM 2834 N N . TYR A 1 8 ? -9.601 -1.527 4.444 1.00 1.00 8 TYR A N 3
ATOM 2835 C CA . TYR A 1 8 ? -10.086 -0.539 3.466 1.00 1.00 8 TYR A CA 3
ATOM 2836 C C . TYR A 1 8 ? -9.165 0.674 3.425 1.00 1.00 8 TYR A C 3
ATOM 2837 O O . TYR A 1 8 ? -8.797 1.217 4.465 1.00 1.00 8 TYR A O 3
ATOM 2855 N N . VAL A 1 9 ? -8.789 1.091 2.213 1.00 1.00 9 VAL A N 3
ATOM 2856 C CA . VAL A 1 9 ? -7.902 2.246 2.024 1.00 1.00 9 VAL A CA 3
ATOM 2857 C C . VAL A 1 9 ? -8.334 3.401 2.933 1.00 1.00 9 VAL A C 3
ATOM 2858 O O . VAL A 1 9 ? -9.401 3.345 3.543 1.00 1.00 9 VAL A O 3
ATOM 2871 N N . MET A 1 10 ? -7.512 4.454 3.021 1.00 1.00 10 MET A N 3
ATOM 2872 C CA . MET A 1 10 ? -7.838 5.596 3.853 1.00 1.00 10 MET A CA 3
ATOM 2873 C C . MET A 1 10 ? -8.517 6.697 3.040 1.00 1.00 10 MET A C 3
ATOM 2874 O O . MET A 1 10 ? -9.676 7.027 3.286 1.00 1.00 10 MET A O 3
ATOM 2888 N N . SER A 1 11 ? -7.784 7.288 2.088 1.00 1.00 11 SER A N 3
ATOM 2889 C CA . SER A 1 11 ? -8.356 8.380 1.281 1.00 1.00 11 SER A CA 3
ATOM 2890 C C . SER A 1 11 ? -7.659 8.489 -0.063 1.00 1.00 11 SER A C 3
ATOM 2891 O O . SER A 1 11 ? -6.674 7.808 -0.308 1.00 1.00 11 SER A O 3
ATOM 2899 N N . VAL A 1 12 ? -8.172 9.361 -0.938 1.00 1.00 12 VAL A N 3
ATOM 2900 C CA . VAL A 1 12 ? -7.581 9.576 -2.265 1.00 1.00 12 VAL A CA 3
ATOM 2901 C C . VAL A 1 12 ? -7.121 11.020 -2.369 1.00 1.00 12 VAL A C 3
ATOM 2902 O O . VAL A 1 12 ? -7.934 11.916 -2.592 1.00 1.00 12 VAL A O 3
ATOM 2915 N N . LEU A 1 13 ? -5.827 11.248 -2.200 1.00 1.00 13 LEU A N 3
ATOM 2916 C CA . LEU A 1 13 ? -5.278 12.596 -2.272 1.00 1.00 13 LEU A CA 3
ATOM 2917 C C . LEU A 1 13 ? -4.641 12.840 -3.649 1.00 1.00 13 LEU A C 3
ATOM 2918 O O . LEU A 1 13 ? -3.682 12.158 -3.985 1.00 1.00 13 LEU A O 3
ATOM 2934 N N . PRO A 1 14 ? -5.140 13.798 -4.431 1.00 1.00 14 PRO A N 3
ATOM 2935 C CA . PRO A 1 14 ? -4.553 14.154 -5.777 1.00 1.00 14 PRO A CA 3
ATOM 2936 C C . PRO A 1 14 ? -3.060 14.544 -5.696 1.00 1.00 14 PRO A C 3
ATOM 2937 O O . PRO A 1 14 ? -2.648 15.576 -6.226 1.00 1.00 14 PRO A O 3
ATOM 2948 N N . ASN A 1 15 ? -2.269 13.719 -5.029 1.00 1.00 15 ASN A N 3
ATOM 2949 C CA . ASN A 1 15 ? -0.841 13.969 -4.876 1.00 1.00 15 ASN A CA 3
ATOM 2950 C C . ASN A 1 15 ? -0.136 12.761 -4.256 1.00 1.00 15 ASN A C 3
ATOM 2951 O O . ASN A 1 15 ? 1.034 12.853 -3.883 1.00 1.00 15 ASN A O 3
ATOM 2962 N N . MET A 1 16 ? -0.855 11.634 -4.126 1.00 1.00 16 MET A N 3
ATOM 2963 C CA . MET A 1 16 ? -0.292 10.417 -3.521 1.00 1.00 16 MET A CA 3
ATOM 2964 C C . MET A 1 16 ? -0.043 9.348 -4.595 1.00 1.00 16 MET A C 3
ATOM 2965 O O . MET A 1 16 ? -0.670 9.366 -5.652 1.00 1.00 16 MET A O 3
ATOM 2979 N N . PRO A 1 17 ? 0.868 8.429 -4.353 1.00 1.00 17 PRO A N 3
ATOM 2980 C CA . PRO A 1 17 ? 1.202 7.353 -5.342 1.00 1.00 17 PRO A CA 3
ATOM 2981 C C . PRO A 1 17 ? 0.004 6.462 -5.702 1.00 1.00 17 PRO A C 3
ATOM 2982 O O . PRO A 1 17 ? -0.009 5.841 -6.764 1.00 1.00 17 PRO A O 3
ATOM 2993 N N . ALA A 1 18 ? -0.992 6.389 -4.820 1.00 1.00 18 ALA A N 3
ATOM 2994 C CA . ALA A 1 18 ? -2.185 5.553 -5.054 1.00 1.00 18 ALA A CA 3
ATOM 2995 C C . ALA A 1 18 ? -3.268 6.344 -5.823 1.00 1.00 18 ALA A C 3
ATOM 2996 O O . ALA A 1 18 ? -4.231 5.774 -6.332 1.00 1.00 18 ALA A O 3
ATOM 3003 N N . ALA A 1 19 ? -3.077 7.652 -5.896 1.00 1.00 19 ALA A N 3
ATOM 3004 C CA . ALA A 1 19 ? -4.024 8.510 -6.603 1.00 1.00 19 ALA A CA 3
ATOM 3005 C C . ALA A 1 19 ? -4.119 8.077 -8.067 1.00 1.00 19 ALA A C 3
ATOM 3006 O O . ALA A 1 19 ? -3.153 8.195 -8.824 1.00 1.00 19 ALA A O 3
ATOM 3013 N N . GLY A 1 20 ? -5.295 7.573 -8.461 1.00 1.00 20 GLY A N 3
ATOM 3014 C CA . GLY A 1 20 ? -5.527 7.117 -9.839 1.00 1.00 20 GLY A CA 3
ATOM 3015 C C . GLY A 1 20 ? -5.376 5.602 -9.953 1.00 1.00 20 GLY A C 3
ATOM 3016 O O . GLY A 1 20 ? -5.742 5.010 -10.969 1.00 1.00 20 GLY A O 3
ATOM 3020 N N . ARG A 1 21 ? -4.833 4.977 -8.900 1.00 1.00 21 ARG A N 3
ATOM 3021 C CA . ARG A 1 21 ? -4.628 3.515 -8.873 1.00 1.00 21 ARG A CA 3
ATOM 3022 C C . ARG A 1 21 ? -5.531 2.872 -7.819 1.00 1.00 21 ARG A C 3
ATOM 3023 O O . ARG A 1 21 ? -6.047 1.770 -8.012 1.00 1.00 21 ARG A O 3
ATOM 3044 N N . LEU A 1 22 ? -5.707 3.585 -6.700 1.00 1.00 22 LEU A N 3
ATOM 3045 C CA . LEU A 1 22 ? -6.548 3.115 -5.588 1.00 1.00 22 LEU A CA 3
ATOM 3046 C C . LEU A 1 22 ? -7.635 4.127 -5.272 1.00 1.00 22 LEU A C 3
ATOM 3047 O O . LEU A 1 22 ? -7.469 5.329 -5.471 1.00 1.00 22 LEU A O 3
ATOM 3063 N N . GLU A 1 23 ? -8.771 3.613 -4.785 1.00 1.00 23 GLU A N 3
ATOM 3064 C CA . GLU A 1 23 ? -9.915 4.454 -4.449 1.00 1.00 23 GLU A CA 3
ATOM 3065 C C . GLU A 1 23 ? -10.573 3.985 -3.155 1.00 1.00 23 GLU A C 3
ATOM 3066 O O . GLU A 1 23 ? -10.482 2.819 -2.770 1.00 1.00 23 GLU A O 3
ATOM 3078 N N . ALA A 1 24 ? -11.243 4.923 -2.505 1.00 1.00 24 ALA A N 3
ATOM 3079 C CA . ALA A 1 24 ? -11.935 4.637 -1.262 1.00 1.00 24 ALA A CA 3
ATOM 3080 C C . ALA A 1 24 ? -13.003 3.586 -1.522 1.00 1.00 24 ALA A C 3
ATOM 3081 O O . ALA A 1 24 ? -13.769 3.697 -2.480 1.00 1.00 24 ALA A O 3
ATOM 3088 N N . GLY A 1 25 ? -13.044 2.557 -0.675 1.00 1.00 25 GLY A N 3
ATOM 3089 C CA . GLY A 1 25 ? -14.010 1.458 -0.824 1.00 1.00 25 GLY A CA 3
ATOM 3090 C C . GLY A 1 25 ? -13.281 0.167 -1.199 1.00 1.00 25 GLY A C 3
ATOM 3091 O O . GLY A 1 25 ? -13.765 -0.930 -0.917 1.00 1.00 25 GLY A O 3
ATOM 3095 N N . ASP A 1 26 ? -12.108 0.303 -1.824 1.00 1.00 26 ASP A N 3
ATOM 3096 C CA . ASP A 1 26 ? -11.312 -0.872 -2.214 1.00 1.00 26 ASP A CA 3
ATOM 3097 C C . ASP A 1 26 ? -10.552 -1.424 -1.011 1.00 1.00 26 ASP A C 3
ATOM 3098 O O . ASP A 1 26 ? -10.241 -0.688 -0.076 1.00 1.00 26 ASP A O 3
ATOM 3107 N N . ARG A 1 27 ? -10.257 -2.730 -1.045 1.00 1.00 27 ARG A N 3
ATOM 3108 C CA . ARG A 1 27 ? -9.521 -3.395 0.041 1.00 1.00 27 ARG A CA 3
ATOM 3109 C C . ARG A 1 27 ? -8.271 -4.063 -0.506 1.00 1.00 27 ARG A C 3
ATOM 3110 O O . ARG A 1 27 ? -8.129 -4.238 -1.714 1.00 1.00 27 ARG A O 3
ATOM 3131 N N . ILE A 1 28 ? -7.358 -4.438 0.396 1.00 1.00 28 ILE A N 3
ATOM 3132 C CA . ILE A 1 28 ? -6.104 -5.085 -0.014 1.00 1.00 28 ILE A CA 3
ATOM 3133 C C . ILE A 1 28 ? -6.204 -6.595 0.162 1.00 1.00 28 ILE A C 3
ATOM 3134 O O . ILE A 1 28 ? -6.465 -7.089 1.260 1.00 1.00 28 ILE A O 3
ATOM 3150 N N . ALA A 1 29 ? -5.990 -7.322 -0.933 1.00 1.00 29 ALA A N 3
ATOM 3151 C CA . ALA A 1 29 ? -6.048 -8.790 -0.909 1.00 1.00 29 ALA A CA 3
ATOM 3152 C C . ALA A 1 29 ? -4.644 -9.387 -0.814 1.00 1.00 29 ALA A C 3
ATOM 3153 O O . ALA A 1 29 ? -4.472 -10.520 -0.369 1.00 1.00 29 ALA A O 3
ATOM 3160 N N . ALA A 1 30 ? -3.649 -8.610 -1.229 1.00 1.00 30 ALA A N 3
ATOM 3161 C CA . ALA A 1 30 ? -2.265 -9.077 -1.181 1.00 1.00 30 ALA A CA 3
ATOM 3162 C C . ALA A 1 30 ? -1.284 -7.963 -1.527 1.00 1.00 30 ALA A C 3
ATOM 3163 O O . ALA A 1 30 ? -1.634 -6.981 -2.179 1.00 1.00 30 ALA A O 3
ATOM 3170 N N . ILE A 1 31 ? -0.034 -8.151 -1.098 1.00 1.00 31 ILE A N 3
ATOM 3171 C CA . ILE A 1 31 ? 1.042 -7.186 -1.382 1.00 1.00 31 ILE A CA 3
ATOM 3172 C C . ILE A 1 31 ? 2.310 -7.924 -1.793 1.00 1.00 31 ILE A C 3
ATOM 3173 O O . ILE A 1 31 ? 2.837 -8.745 -1.044 1.00 1.00 31 ILE A O 3
ATOM 3189 N N . ASP A 1 32 ? 2.802 -7.604 -2.981 1.00 1.00 32 ASP A N 3
ATOM 3190 C CA . ASP A 1 32 ? 4.023 -8.218 -3.493 1.00 1.00 32 ASP A CA 3
ATOM 3191 C C . ASP A 1 32 ? 3.949 -9.742 -3.413 1.00 1.00 32 ASP A C 3
ATOM 3192 O O . ASP A 1 32 ? 4.974 -10.422 -3.387 1.00 1.00 32 ASP A O 3
ATOM 3201 N N . GLY A 1 33 ? 2.721 -10.272 -3.382 1.00 1.00 33 GLY A N 3
ATOM 3202 C CA . GLY A 1 33 ? 2.496 -11.725 -3.315 1.00 1.00 33 GLY A CA 3
ATOM 3203 C C . GLY A 1 33 ? 2.173 -12.175 -1.894 1.00 1.00 33 GLY A C 3
ATOM 3204 O O . GLY A 1 33 ? 1.851 -13.339 -1.662 1.00 1.00 33 GLY A O 3
ATOM 3208 N N . GLN A 1 34 ? 2.279 -11.254 -0.936 1.00 1.00 34 GLN A N 3
ATOM 3209 C CA . GLN A 1 34 ? 2.014 -11.582 0.469 1.00 1.00 34 GLN A CA 3
ATOM 3210 C C . GLN A 1 34 ? 0.526 -11.359 0.823 1.00 1.00 34 GLN A C 3
ATOM 3211 O O . GLN A 1 34 ? 0.026 -10.247 0.665 1.00 1.00 34 GLN A O 3
ATOM 3225 N N . PRO A 1 35 ? -0.192 -12.373 1.300 1.00 1.00 35 PRO A N 3
ATOM 3226 C CA . PRO A 1 35 ? -1.639 -12.212 1.664 1.00 1.00 35 PRO A CA 3
ATOM 3227 C C . PRO A 1 35 ? -1.805 -11.435 2.974 1.00 1.00 35 PRO A C 3
ATOM 3228 O O . PRO A 1 35 ? -1.108 -11.695 3.954 1.00 1.00 35 PRO A O 3
ATOM 3239 N N . ILE A 1 36 ? -2.718 -10.455 2.967 1.00 1.00 36 ILE A N 3
ATOM 3240 C CA . ILE A 1 36 ? -2.948 -9.608 4.147 1.00 1.00 36 ILE A CA 3
ATOM 3241 C C . ILE A 1 36 ? -4.177 -10.043 4.940 1.00 1.00 36 ILE A C 3
ATOM 3242 O O . ILE A 1 36 ? -5.316 -9.900 4.497 1.00 1.00 36 ILE A O 3
ATOM 3258 N N . ASN A 1 37 ? -3.903 -10.566 6.132 1.00 1.00 37 ASN A N 3
ATOM 3259 C CA . ASN A 1 37 ? -4.954 -11.038 7.053 1.00 1.00 37 ASN A CA 3
ATOM 3260 C C . ASN A 1 37 ? -5.060 -10.137 8.283 1.00 1.00 37 ASN A C 3
ATOM 3261 O O . ASN A 1 37 ? -6.057 -10.179 9.004 1.00 1.00 37 ASN A O 3
ATOM 3272 N N . THR A 1 38 ? -4.030 -9.323 8.524 1.00 1.00 38 THR A N 3
ATOM 3273 C CA . THR A 1 38 ? -4.025 -8.410 9.681 1.00 1.00 38 THR A CA 3
ATOM 3274 C C . THR A 1 38 ? -3.393 -7.077 9.314 1.00 1.00 38 THR A C 3
ATOM 3275 O O . THR A 1 38 ? -2.563 -6.996 8.410 1.00 1.00 38 THR A O 3
ATOM 3286 N N . SER A 1 39 ? -3.774 -6.036 10.048 1.00 1.00 39 SER A N 3
ATOM 3287 C CA . SER A 1 39 ? -3.219 -4.712 9.818 1.00 1.00 39 SER A CA 3
ATOM 3288 C C . SER A 1 39 ? -1.750 -4.698 10.232 1.00 1.00 39 SER A C 3
ATOM 3289 O O . SER A 1 39 ? -0.958 -3.909 9.721 1.00 1.00 39 SER A O 3
ATOM 3297 N N . GLU A 1 40 ? -1.403 -5.588 11.160 1.00 1.00 40 GLU A N 3
ATOM 3298 C CA . GLU A 1 40 ? -0.029 -5.691 11.647 1.00 1.00 40 GLU A CA 3
ATOM 3299 C C . GLU A 1 40 ? 0.893 -6.189 10.541 1.00 1.00 40 GLU A C 3
ATOM 3300 O O . GLU A 1 40 ? 2.064 -5.817 10.483 1.00 1.00 40 GLU A O 3
ATOM 3312 N N . GLN A 1 41 ? 0.366 -7.035 9.666 1.00 1.00 41 GLN A N 3
ATOM 3313 C CA . GLN A 1 41 ? 1.169 -7.567 8.580 1.00 1.00 41 GLN A CA 3
ATOM 3314 C C . GLN A 1 41 ? 1.680 -6.424 7.708 1.00 1.00 41 GLN A C 3
ATOM 3315 O O . GLN A 1 41 ? 2.758 -6.513 7.122 1.00 1.00 41 GLN A O 3
ATOM 3329 N N . ILE A 1 42 ? 0.906 -5.344 7.643 1.00 1.00 42 ILE A N 3
ATOM 3330 C CA . ILE A 1 42 ? 1.287 -4.167 6.863 1.00 1.00 42 ILE A CA 3
ATOM 3331 C C . ILE A 1 42 ? 2.339 -3.351 7.598 1.00 1.00 42 ILE A C 3
ATOM 3332 O O . ILE A 1 42 ? 3.148 -2.661 6.978 1.00 1.00 42 ILE A O 3
ATOM 3348 N N . VAL A 1 43 ? 2.334 -3.440 8.920 1.00 1.00 43 VAL A N 3
ATOM 3349 C CA . VAL A 1 43 ? 3.306 -2.717 9.728 1.00 1.00 43 VAL A CA 3
ATOM 3350 C C . VAL A 1 43 ? 4.696 -3.319 9.556 1.00 1.00 43 VAL A C 3
ATOM 3351 O O . VAL A 1 43 ? 5.674 -2.599 9.388 1.00 1.00 43 VAL A O 3
ATOM 3364 N N . SER A 1 44 ? 4.776 -4.644 9.588 1.00 1.00 44 SER A N 3
ATOM 3365 C CA . SER A 1 44 ? 6.062 -5.318 9.428 1.00 1.00 44 SER A CA 3
ATOM 3366 C C . SER A 1 44 ? 6.578 -5.150 8.007 1.00 1.00 44 SER A C 3
ATOM 3367 O O . SER A 1 44 ? 7.759 -4.910 7.791 1.00 1.00 44 SER A O 3
ATOM 3375 N N . TYR A 1 45 ? 5.672 -5.287 7.046 1.00 1.00 45 TYR A N 3
ATOM 3376 C CA . TYR A 1 45 ? 6.037 -5.171 5.634 1.00 1.00 45 TYR A CA 3
ATOM 3377 C C . TYR A 1 45 ? 6.654 -3.796 5.345 1.00 1.00 45 TYR A C 3
ATOM 3378 O O . TYR A 1 45 ? 7.741 -3.706 4.781 1.00 1.00 45 TYR A O 3
ATOM 3396 N N . VAL A 1 46 ? 5.958 -2.731 5.725 1.00 1.00 46 VAL A N 3
ATOM 3397 C CA . VAL A 1 46 ? 6.465 -1.381 5.486 1.00 1.00 46 VAL A CA 3
ATOM 3398 C C . VAL A 1 46 ? 7.863 -1.240 6.097 1.00 1.00 46 VAL A C 3
ATOM 3399 O O . VAL A 1 46 ? 8.751 -0.632 5.497 1.00 1.00 46 VAL A O 3
ATOM 3412 N N . ARG A 1 47 ? 8.051 -1.802 7.287 1.00 1.00 47 ARG A N 3
ATOM 3413 C CA . ARG A 1 47 ? 9.347 -1.729 7.954 1.00 1.00 47 ARG A CA 3
ATOM 3414 C C . ARG A 1 47 ? 10.432 -2.444 7.144 1.00 1.00 47 ARG A C 3
ATOM 3415 O O . ARG A 1 47 ? 11.563 -1.961 7.063 1.00 1.00 47 ARG A O 3
ATOM 3436 N N . GLU A 1 48 ? 10.098 -3.586 6.541 1.00 1.00 48 GLU A N 3
ATOM 3437 C CA . GLU A 1 48 ? 11.087 -4.320 5.744 1.00 1.00 48 GLU A CA 3
ATOM 3438 C C . GLU A 1 48 ? 11.691 -3.409 4.677 1.00 1.00 48 GLU A C 3
ATOM 3439 O O . GLU A 1 48 ? 12.908 -3.264 4.583 1.00 1.00 48 GLU A O 3
ATOM 3451 N N . LYS A 1 49 ? 10.820 -2.816 3.863 1.00 1.00 49 LYS A N 3
ATOM 3452 C CA . LYS A 1 49 ? 11.256 -1.935 2.781 1.00 1.00 49 LYS A CA 3
ATOM 3453 C C . LYS A 1 49 ? 11.562 -0.545 3.327 1.00 1.00 49 LYS A C 3
ATOM 3454 O O . LYS A 1 49 ? 10.932 -0.084 4.279 1.00 1.00 49 LYS A O 3
ATOM 3473 N N . GLN A 1 50 ? 12.552 0.114 2.721 1.00 1.00 50 GLN A N 3
ATOM 3474 C CA . GLN A 1 50 ? 12.975 1.455 3.150 1.00 1.00 50 GLN A CA 3
ATOM 3475 C C . GLN A 1 50 ? 12.338 2.543 2.292 1.00 1.00 50 GLN A C 3
ATOM 3476 O O . GLN A 1 50 ? 11.610 2.257 1.341 1.00 1.00 50 GLN A O 3
ATOM 3490 N N . ALA A 1 51 ? 12.627 3.792 2.643 1.00 1.00 51 ALA A N 3
ATOM 3491 C CA . ALA A 1 51 ? 12.085 4.927 1.908 1.00 1.00 51 ALA A CA 3
ATOM 3492 C C . ALA A 1 51 ? 12.621 4.930 0.479 1.00 1.00 51 ALA A C 3
ATOM 3493 O O . ALA A 1 51 ? 13.808 4.704 0.255 1.00 1.00 51 ALA A O 3
ATOM 3500 N N . GLY A 1 52 ? 11.734 5.180 -0.489 1.00 1.00 52 GLY A N 3
ATOM 3501 C CA . GLY A 1 52 ? 12.121 5.207 -1.907 1.00 1.00 52 GLY A CA 3
ATOM 3502 C C . GLY A 1 52 ? 11.887 3.844 -2.557 1.00 1.00 52 GLY A C 3
ATOM 3503 O O . GLY A 1 52 ? 12.089 3.677 -3.760 1.00 1.00 52 GLY A O 3
ATOM 3507 N N . ASP A 1 53 ? 11.462 2.871 -1.749 1.00 1.00 53 ASP A N 3
ATOM 3508 C CA . ASP A 1 53 ? 11.207 1.520 -2.253 1.00 1.00 53 ASP A CA 3
ATOM 3509 C C . ASP A 1 53 ? 9.925 1.477 -3.077 1.00 1.00 53 ASP A C 3
ATOM 3510 O O . ASP A 1 53 ? 9.158 2.431 -3.103 1.00 1.00 53 ASP A O 3
ATOM 3519 N N . ARG A 1 54 ? 9.704 0.343 -3.746 1.00 1.00 54 ARG A N 3
ATOM 3520 C CA . ARG A 1 54 ? 8.517 0.138 -4.592 1.00 1.00 54 ARG A CA 3
ATOM 3521 C C . ARG A 1 54 ? 7.961 -1.266 -4.386 1.00 1.00 54 ARG A C 3
ATOM 3522 O O . ARG A 1 54 ? 8.703 -2.247 -4.395 1.00 1.00 54 ARG A O 3
ATOM 3543 N N . VAL A 1 55 ? 6.647 -1.344 -4.175 1.00 1.00 55 VAL A N 3
ATOM 3544 C CA . VAL A 1 55 ? 5.979 -2.630 -3.938 1.00 1.00 55 VAL A CA 3
ATOM 3545 C C . VAL A 1 55 ? 4.669 -2.745 -4.721 1.00 1.00 55 VAL A C 3
ATOM 3546 O O . VAL A 1 55 ? 3.819 -1.852 -4.702 1.00 1.00 55 VAL A O 3
ATOM 3559 N N . ARG A 1 56 ? 4.534 -3.877 -5.389 1.00 1.00 56 ARG A N 3
ATOM 3560 C CA . ARG A 1 56 ? 3.347 -4.182 -6.179 1.00 1.00 56 ARG A CA 3
ATOM 3561 C C . ARG A 1 56 ? 2.217 -4.554 -5.233 1.00 1.00 56 ARG A C 3
ATOM 3562 O O . ARG A 1 56 ? 2.251 -5.602 -4.595 1.00 1.00 56 ARG A O 3
ATOM 3583 N N . VAL A 1 57 ? 1.227 -3.666 -5.125 1.00 1.00 57 VAL A N 3
ATOM 3584 C CA . VAL A 1 57 ? 0.089 -3.880 -4.220 1.00 1.00 57 VAL A CA 3
ATOM 3585 C C . VAL A 1 57 ? -1.115 -4.394 -4.993 1.00 1.00 57 VAL A C 3
ATOM 3586 O O . VAL A 1 57 ? -1.411 -3.913 -6.069 1.00 1.00 57 VAL A O 3
ATOM 3599 N N . THR A 1 58 ? -1.813 -5.371 -4.414 1.00 1.00 58 THR A N 3
ATOM 3600 C CA . THR A 1 58 ? -3.014 -5.955 -5.035 1.00 1.00 58 THR A CA 3
ATOM 3601 C C . THR A 1 58 ? -4.256 -5.484 -4.287 1.00 1.00 58 THR A C 3
ATOM 3602 O O . THR A 1 58 ? -4.251 -5.412 -3.056 1.00 1.00 58 THR A O 3
ATOM 3613 N N . PHE A 1 59 ? -5.333 -5.193 -5.024 1.00 1.00 59 PHE A N 3
ATOM 3614 C CA . PHE A 1 59 ? -6.591 -4.763 -4.391 1.00 1.00 59 PHE A CA 3
ATOM 3615 C C . PHE A 1 59 ? -7.785 -5.229 -5.240 1.00 1.00 59 PHE A C 3
ATOM 3616 O O . PHE A 1 59 ? -7.648 -5.418 -6.447 1.00 1.00 59 PHE A O 3
ATOM 3633 N N . ILE A 1 60 ? -8.944 -5.435 -4.592 1.00 1.00 60 ILE A N 3
ATOM 3634 C CA . ILE A 1 60 ? -10.158 -5.910 -5.288 1.00 1.00 60 ILE A CA 3
ATOM 3635 C C . ILE A 1 60 ? -11.194 -4.799 -5.433 1.00 1.00 60 ILE A C 3
ATOM 3636 O O . ILE A 1 60 ? -11.490 -4.066 -4.493 1.00 1.00 60 ILE A O 3
ATOM 3652 N N . ARG A 1 61 ? -11.761 -4.724 -6.638 1.00 1.00 61 ARG A N 3
ATOM 3653 C CA . ARG A 1 61 ? -12.804 -3.751 -6.954 1.00 1.00 61 ARG A CA 3
ATOM 3654 C C . ARG A 1 61 ? -13.863 -4.404 -7.846 1.00 1.00 61 ARG A C 3
ATOM 3655 O O . ARG A 1 61 ? -13.568 -4.888 -8.923 1.00 1.00 61 ARG A O 3
ATOM 3676 N N . ASP A 1 62 ? -15.102 -4.390 -7.372 1.00 1.00 62 ASP A N 3
ATOM 3677 C CA . ASP A 1 62 ? -16.221 -4.966 -8.120 1.00 1.00 62 ASP A CA 3
ATOM 3678 C C . ASP A 1 62 ? -15.851 -6.345 -8.669 1.00 1.00 62 ASP A C 3
ATOM 3679 O O . ASP A 1 62 ? -16.050 -6.610 -9.851 1.00 1.00 62 ASP A O 3
ATOM 3688 N N . ARG A 1 63 ? -15.308 -7.196 -7.808 1.00 1.00 63 ARG A N 3
ATOM 3689 C CA . ARG A 1 63 ? -14.901 -8.548 -8.190 1.00 1.00 63 ARG A CA 3
ATOM 3690 C C . ARG A 1 63 ? -13.772 -8.530 -9.223 1.00 1.00 63 ARG A C 3
ATOM 3691 O O . ARG A 1 63 ? -13.420 -9.573 -9.779 1.00 1.00 63 ARG A O 3
ATOM 3712 N N . LYS A 1 64 ? -13.198 -7.340 -9.475 1.00 1.00 64 LYS A N 3
ATOM 3713 C CA . LYS A 1 64 ? -12.100 -7.196 -10.440 1.00 1.00 64 LYS A CA 3
ATOM 3714 C C . LYS A 1 64 ? -10.814 -6.792 -9.733 1.00 1.00 64 LYS A C 3
ATOM 3715 O O . LYS A 1 64 ? -10.672 -5.654 -9.295 1.00 1.00 64 LYS A O 3
ATOM 3734 N N . GLN A 1 65 ? -9.891 -7.741 -9.605 1.00 1.00 65 GLN A N 3
ATOM 3735 C CA . GLN A 1 65 ? -8.616 -7.497 -8.943 1.00 1.00 65 GLN A CA 3
ATOM 3736 C C . GLN A 1 65 ? -7.641 -6.791 -9.872 1.00 1.00 65 GLN A C 3
ATOM 3737 O O . GLN A 1 65 ? -7.639 -7.018 -11.083 1.00 1.00 65 GLN A O 3
ATOM 3751 N N . HIS A 1 66 ? -6.809 -5.934 -9.286 1.00 1.00 66 HIS A N 3
ATOM 3752 C CA . HIS A 1 66 ? -5.804 -5.183 -10.049 1.00 1.00 66 HIS A CA 3
ATOM 3753 C C . HIS A 1 66 ? -4.612 -4.811 -9.166 1.00 1.00 66 HIS A C 3
ATOM 3754 O O . HIS A 1 66 ? -4.761 -4.545 -7.973 1.00 1.00 66 HIS A O 3
ATOM 3769 N N . GLU A 1 67 ? -3.429 -4.806 -9.780 1.00 1.00 67 GLU A N 3
ATOM 3770 C CA . GLU A 1 67 ? -2.179 -4.477 -9.094 1.00 1.00 67 GLU A CA 3
ATOM 3771 C C . GLU A 1 67 ? -1.904 -2.979 -9.177 1.00 1.00 67 GLU A C 3
ATOM 3772 O O . GLU A 1 67 ? -1.959 -2.380 -10.251 1.00 1.00 67 GLU A O 3
ATOM 3784 N N . ALA A 1 68 ? -1.616 -2.389 -8.021 1.00 1.00 68 ALA A N 3
ATOM 3785 C CA . ALA A 1 68 ? -1.338 -0.956 -7.911 1.00 1.00 68 ALA A CA 3
ATOM 3786 C C . ALA A 1 68 ? 0.130 -0.708 -7.566 1.00 1.00 68 ALA A C 3
ATOM 3787 O O . ALA A 1 68 ? 0.670 -1.284 -6.623 1.00 1.00 68 ALA A O 3
ATOM 3794 N N . GLU A 1 69 ? 0.754 0.148 -8.367 1.00 1.00 69 GLU A N 3
ATOM 3795 C CA . GLU A 1 69 ? 2.164 0.495 -8.184 1.00 1.00 69 GLU A CA 3
ATOM 3796 C C . GLU A 1 69 ? 2.304 1.541 -7.077 1.00 1.00 69 GLU A C 3
ATOM 3797 O O . GLU A 1 69 ? 2.032 2.722 -7.292 1.00 1.00 69 GLU A O 3
ATOM 3809 N N . LEU A 1 70 ? 2.728 1.088 -5.892 1.00 1.00 70 LEU A N 3
ATOM 3810 C CA . LEU A 1 70 ? 2.906 1.978 -4.732 1.00 1.00 70 LEU A CA 3
ATOM 3811 C C . LEU A 1 70 ? 4.381 2.130 -4.389 1.00 1.00 70 LEU A C 3
ATOM 3812 O O . LEU A 1 70 ? 5.169 1.195 -4.531 1.00 1.00 70 LEU A O 3
ATOM 3828 N N . VAL A 1 71 ? 4.732 3.334 -3.926 1.00 1.00 71 VAL A N 3
ATOM 3829 C CA . VAL A 1 71 ? 6.116 3.658 -3.544 1.00 1.00 71 VAL A CA 3
ATOM 3830 C C . VAL A 1 71 ? 6.163 4.150 -2.099 1.00 1.00 71 VAL A C 3
ATOM 3831 O O . VAL A 1 71 ? 5.361 4.992 -1.689 1.00 1.00 71 VAL A O 3
ATOM 3844 N N . LEU A 1 72 ? 7.093 3.606 -1.336 1.00 1.00 72 LEU A N 3
ATOM 3845 C CA . LEU A 1 72 ? 7.228 3.977 0.060 1.00 1.00 72 LEU A CA 3
ATOM 3846 C C . LEU A 1 72 ? 7.647 5.437 0.186 1.00 1.00 72 LEU A C 3
ATOM 3847 O O . LEU A 1 72 ? 8.612 5.875 -0.439 1.00 1.00 72 LEU A O 3
ATOM 3863 N N . LYS A 1 73 ? 6.896 6.180 1.004 1.00 1.00 73 LYS A N 3
ATOM 3864 C CA . LYS A 1 73 ? 7.167 7.600 1.218 1.00 1.00 73 LYS A CA 3
ATOM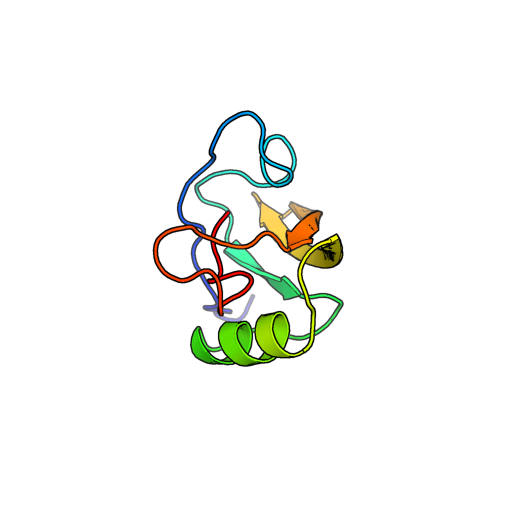 3865 C C . LYS A 1 73 ? 7.060 7.959 2.723 1.00 1.00 73 LYS A C 3
ATOM 3866 O O . LYS A 1 73 ? 6.010 7.747 3.328 1.00 1.00 73 LYS A O 3
ATOM 3885 N N . PRO A 1 74 ? 8.110 8.491 3.339 1.00 1.00 74 PRO A N 3
ATOM 3886 C CA . PRO A 1 74 ? 8.086 8.861 4.792 1.00 1.00 74 PRO A CA 3
ATOM 3887 C C . PRO A 1 74 ? 7.327 10.165 5.039 1.00 1.00 74 PRO A C 3
ATOM 3888 O O . PRO A 1 74 ? 6.725 10.727 4.124 1.00 1.00 74 PRO A O 3
ATOM 3899 N N . PHE A 1 75 ? 7.353 10.631 6.295 1.00 1.00 75 PHE A N 3
ATOM 3900 C CA . PHE A 1 75 ? 6.656 11.866 6.680 1.00 1.00 75 PHE A CA 3
ATOM 3901 C C . PHE A 1 75 ? 7.660 13.010 6.911 1.00 1.00 75 PHE A C 3
ATOM 3902 O O . PHE A 1 75 ? 8.781 12.767 7.351 1.00 1.00 75 PHE A O 3
ATOM 3919 N N . PRO A 1 76 ? 7.284 14.249 6.630 1.00 1.00 76 PRO A N 3
ATOM 3920 C CA . PRO A 1 76 ? 8.199 15.421 6.826 1.00 1.00 76 PRO A CA 3
ATOM 3921 C C . PRO A 1 76 ? 8.542 15.647 8.302 1.00 1.00 76 PRO A C 3
ATOM 3922 O O . PRO A 1 76 ? 9.654 16.058 8.634 1.00 1.00 76 PRO A O 3
ATOM 3933 N N . HIS A 1 77 ? 7.581 15.373 9.180 1.00 1.00 77 HIS A N 3
ATOM 3934 C CA . HIS A 1 77 ? 7.793 15.548 10.615 1.00 1.00 77 HIS A CA 3
ATOM 3935 C C . HIS A 1 77 ? 8.623 14.397 11.171 1.00 1.00 77 HIS A C 3
ATOM 3936 O O . HIS A 1 77 ? 9.174 14.484 12.270 1.00 1.00 77 HIS A O 3
ATOM 3951 N N . HIS A 1 78 ? 8.711 13.316 10.395 1.00 1.00 78 HIS A N 3
ATOM 3952 C CA . HIS A 1 78 ? 9.477 12.131 10.792 1.00 1.00 78 HIS A CA 3
ATOM 3953 C C . HIS A 1 78 ? 10.135 11.511 9.551 1.00 1.00 78 HIS A C 3
ATOM 3954 O O . HIS A 1 78 ? 9.691 10.473 9.061 1.00 1.00 78 HIS A O 3
ATOM 3969 N N . PRO A 1 79 ? 11.175 12.134 9.024 1.00 1.00 79 PRO A N 3
ATOM 3970 C CA . PRO A 1 79 ? 11.877 11.618 7.807 1.00 1.00 79 PRO A CA 3
ATOM 3971 C C . PRO A 1 79 ? 12.599 10.302 8.080 1.00 1.00 79 PRO A C 3
ATOM 3972 O O . PRO A 1 79 ? 13.023 9.617 7.149 1.00 1.00 79 PRO A O 3
ATOM 3983 N N . ASN A 1 80 ? 12.736 9.944 9.355 1.00 1.00 80 ASN A N 3
ATOM 3984 C CA . ASN A 1 80 ? 13.404 8.699 9.736 1.00 1.00 80 ASN A CA 3
ATOM 3985 C C . ASN A 1 80 ? 12.374 7.585 9.908 1.00 1.00 80 ASN A C 3
ATOM 3986 O O . ASN A 1 80 ? 12.647 6.569 10.548 1.00 1.00 80 ASN A O 3
ATOM 3997 N N . GLN A 1 81 ? 11.180 7.775 9.335 1.00 1.00 81 GLN A N 3
ATOM 3998 C CA . GLN A 1 81 ? 10.112 6.772 9.435 1.00 1.00 81 GLN A CA 3
ATOM 3999 C C . GLN A 1 81 ? 9.334 6.713 8.125 1.00 1.00 81 GLN A C 3
ATOM 4000 O O . GLN A 1 81 ? 8.937 7.741 7.576 1.00 1.00 81 GLN A O 3
ATOM 4014 N N . ILE A 1 82 ? 9.143 5.497 7.629 1.00 1.00 82 ILE A N 3
ATOM 4015 C CA . ILE A 1 82 ? 8.438 5.277 6.368 1.00 1.00 82 ILE A CA 3
ATOM 4016 C C . ILE A 1 82 ? 6.927 5.442 6.558 1.00 1.00 82 ILE A C 3
ATOM 4017 O O . ILE A 1 82 ? 6.412 5.320 7.668 1.00 1.00 82 ILE A O 3
ATOM 4033 N N . GLY A 1 83 ? 6.232 5.721 5.458 1.00 1.00 83 GLY A N 3
ATOM 4034 C CA . GLY A 1 83 ? 4.785 5.908 5.500 1.00 1.00 83 GLY A CA 3
ATOM 4035 C C . GLY A 1 83 ? 4.080 4.644 5.967 1.00 1.00 83 GLY A C 3
ATOM 4036 O O . GLY A 1 83 ? 3.938 3.683 5.214 1.00 1.00 83 GLY A O 3
ATOM 4040 N N . LEU A 1 84 ? 3.638 4.656 7.223 1.00 1.00 84 LEU A N 3
ATOM 4041 C CA . LEU A 1 84 ? 2.943 3.507 7.803 1.00 1.00 84 LEU A CA 3
ATOM 4042 C C . LEU A 1 84 ? 1.469 3.503 7.400 1.00 1.00 84 LEU A C 3
ATOM 4043 O O . LEU A 1 84 ? 0.765 2.510 7.587 1.00 1.00 84 LEU A O 3
ATOM 4059 N N . GLY A 1 85 ? 1.011 4.624 6.837 1.00 1.00 85 GLY A N 3
ATOM 4060 C CA . GLY A 1 85 ? -0.389 4.760 6.396 1.00 1.00 85 GLY A CA 3
ATOM 4061 C C . GLY A 1 85 ? -0.501 4.658 4.877 1.00 1.00 85 GLY A C 3
ATOM 4062 O O . GLY A 1 85 ? 0.504 4.701 4.166 1.00 1.00 85 GLY A O 3
ATOM 4066 N N . VAL A 1 86 ? -1.740 4.525 4.386 1.00 1.00 86 VAL A N 3
ATOM 4067 C CA . VAL A 1 86 ? -2.006 4.421 2.941 1.00 1.00 86 VAL A CA 3
ATOM 4068 C C . VAL A 1 86 ? -3.212 5.253 2.570 1.00 1.00 86 VAL A C 3
ATOM 4069 O O . VAL A 1 86 ? -4.095 5.444 3.381 1.00 1.00 86 VAL A O 3
ATOM 4082 N N . THR A 1 87 ? -3.230 5.741 1.327 1.00 1.00 87 THR A N 3
ATOM 4083 C CA . THR A 1 87 ? -4.326 6.563 0.821 1.00 1.00 87 THR A CA 3
ATOM 4084 C C . THR A 1 87 ? -4.582 6.225 -0.652 1.00 1.00 87 THR A C 3
ATOM 4085 O O . THR A 1 87 ? -4.658 7.147 -1.450 1.00 1.00 87 THR A O 3
ATOM 4096 N N . MET A 1 1 ? -12.149 -14.468 -2.447 1.00 1.00 1 MET A N 4
ATOM 4097 C CA . MET A 1 1 ? -12.471 -15.901 -2.691 1.00 1.00 1 MET A CA 4
ATOM 4098 C C . MET A 1 1 ? -12.525 -16.633 -1.355 1.00 1.00 1 MET A C 4
ATOM 4099 O O . MET A 1 1 ? -11.605 -16.528 -0.546 1.00 1.00 1 MET A O 4
ATOM 4115 N N . ASN A 1 2 ? -13.603 -17.379 -1.134 1.00 1.00 2 ASN A N 4
ATOM 4116 C CA . ASN A 1 2 ? -13.756 -18.133 0.106 1.00 1.00 2 ASN A CA 4
ATOM 4117 C C . ASN A 1 2 ? -13.652 -17.211 1.327 1.00 1.00 2 ASN A C 4
ATOM 4118 O O . ASN A 1 2 ? -12.875 -17.470 2.247 1.00 1.00 2 ASN A O 4
ATOM 4129 N N . GLU A 1 3 ? -14.447 -16.139 1.330 1.00 1.00 3 GLU A N 4
ATOM 4130 C CA . GLU A 1 3 ? -14.452 -15.182 2.439 1.00 1.00 3 GLU A CA 4
ATOM 4131 C C . GLU A 1 3 ? -13.040 -14.668 2.731 1.00 1.00 3 GLU A C 4
ATOM 4132 O O . GLU A 1 3 ? -12.401 -15.085 3.697 1.00 1.00 3 GLU A O 4
ATOM 4144 N N . ALA A 1 4 ? -12.561 -13.764 1.877 1.00 1.00 4 ALA A N 4
ATOM 4145 C CA . ALA A 1 4 ? -11.222 -13.196 2.034 1.00 1.00 4 ALA A CA 4
ATOM 4146 C C . ALA A 1 4 ? -11.086 -12.441 3.359 1.00 1.00 4 ALA A C 4
ATOM 4147 O O . ALA A 1 4 ? -10.306 -12.838 4.224 1.00 1.00 4 ALA A O 4
ATOM 4154 N N . LYS A 1 5 ? -11.842 -11.351 3.507 1.00 1.00 5 LYS A N 4
ATOM 4155 C CA . LYS A 1 5 ? -11.802 -10.538 4.729 1.00 1.00 5 LYS A CA 4
ATOM 4156 C C . LYS A 1 5 ? -10.404 -9.973 4.978 1.00 1.00 5 LYS A C 4
ATOM 4157 O O . LYS A 1 5 ? -9.595 -10.589 5.674 1.00 1.00 5 LYS A O 4
ATOM 4176 N N . GLY A 1 6 ? -10.128 -8.794 4.408 1.00 1.00 6 GLY A N 4
ATOM 4177 C CA . GLY A 1 6 ? -8.820 -8.128 4.566 1.00 1.00 6 GLY A CA 4
ATOM 4178 C C . GLY A 1 6 ? -8.970 -6.749 5.211 1.00 1.00 6 GLY A C 4
ATOM 4179 O O . GLY A 1 6 ? -9.403 -6.632 6.359 1.00 1.00 6 GLY A O 4
ATOM 4183 N N . VAL A 1 7 ? -8.593 -5.704 4.464 1.00 1.00 7 VAL A N 4
ATOM 4184 C CA . VAL A 1 7 ? -8.663 -4.318 4.944 1.00 1.00 7 VAL A CA 4
ATOM 4185 C C . VAL A 1 7 ? -9.340 -3.433 3.905 1.00 1.00 7 VAL A C 4
ATOM 4186 O O . VAL A 1 7 ? -9.585 -3.860 2.778 1.00 1.00 7 VAL A O 4
ATOM 4199 N N . TYR A 1 8 ? -9.659 -2.198 4.304 1.00 1.00 8 TYR A N 4
ATOM 4200 C CA . TYR A 1 8 ? -10.333 -1.236 3.418 1.00 1.00 8 TYR A CA 4
ATOM 4201 C C . TYR A 1 8 ? -9.660 0.134 3.491 1.00 1.00 8 TYR A C 4
ATOM 4202 O O . TYR A 1 8 ? -9.272 0.591 4.566 1.00 1.00 8 TYR A O 4
ATOM 4220 N N . VAL A 1 9 ? -9.531 0.785 2.333 1.00 1.00 9 VAL A N 4
ATOM 4221 C CA . VAL A 1 9 ? -8.905 2.110 2.263 1.00 1.00 9 VAL A CA 4
ATOM 4222 C C . VAL A 1 9 ? -9.853 3.163 2.811 1.00 1.00 9 VAL A C 4
ATOM 4223 O O . VAL A 1 9 ? -10.998 3.256 2.372 1.00 1.00 9 VAL A O 4
ATOM 4236 N N . MET A 1 10 ? -9.392 3.950 3.790 1.00 1.00 10 MET A N 4
ATOM 4237 C CA . MET A 1 10 ? -10.230 4.981 4.403 1.00 1.00 10 MET A CA 4
ATOM 4238 C C . MET A 1 10 ? -10.193 6.276 3.587 1.00 1.00 10 MET A C 4
ATOM 4239 O O . MET A 1 10 ? -11.216 6.708 3.057 1.00 1.00 10 MET A O 4
ATOM 4253 N N . SER A 1 11 ? -9.004 6.905 3.509 1.00 1.00 11 SER A N 4
ATOM 4254 C CA . SER A 1 11 ? -8.848 8.174 2.771 1.00 1.00 11 SER A CA 4
ATOM 4255 C C . SER A 1 11 ? -7.779 8.054 1.689 1.00 1.00 11 SER A C 4
ATOM 4256 O O . SER A 1 11 ? -6.811 7.306 1.827 1.00 1.00 11 SER A O 4
ATOM 4264 N N . VAL A 1 12 ? -7.964 8.823 0.608 1.00 1.00 12 VAL A N 4
ATOM 4265 C CA . VAL A 1 12 ? -7.028 8.848 -0.522 1.00 1.00 12 VAL A CA 4
ATOM 4266 C C . VAL A 1 12 ? -6.623 10.287 -0.786 1.00 1.00 12 VAL A C 4
ATOM 4267 O O . VAL A 1 12 ? -7.470 11.179 -0.825 1.00 1.00 12 VAL A O 4
ATOM 4280 N N . LEU A 1 13 ? -5.322 10.511 -0.959 1.00 1.00 13 LEU A N 4
ATOM 4281 C CA . LEU A 1 13 ? -4.814 11.861 -1.204 1.00 1.00 13 LEU A CA 4
ATOM 4282 C C . LEU A 1 13 ? -4.697 12.135 -2.713 1.00 1.00 13 LEU A C 4
ATOM 4283 O O . LEU A 1 13 ? -4.486 11.212 -3.495 1.00 1.00 13 LEU A O 4
ATOM 4299 N N . PRO A 1 14 ? -4.839 13.383 -3.131 1.00 1.00 14 PRO A N 4
ATOM 4300 C CA . PRO A 1 14 ? -4.749 13.764 -4.576 1.00 1.00 14 PRO A CA 4
ATOM 4301 C C . PRO A 1 14 ? -3.319 13.694 -5.120 1.00 1.00 14 PRO A C 4
ATOM 4302 O O . PRO A 1 14 ? -3.117 13.501 -6.318 1.00 1.00 14 PRO A O 4
ATOM 4313 N N . ASN A 1 15 ? -2.330 13.885 -4.242 1.00 1.00 15 ASN A N 4
ATOM 4314 C CA . ASN A 1 15 ? -0.915 13.877 -4.652 1.00 1.00 15 ASN A CA 4
ATOM 4315 C C . ASN A 1 15 ? -0.170 12.687 -4.082 1.00 1.00 15 ASN A C 4
ATOM 4316 O O . ASN A 1 15 ? 0.977 12.830 -3.652 1.00 1.00 15 ASN A O 4
ATOM 4327 N N . MET A 1 16 ? -0.822 11.513 -4.061 1.00 1.00 16 MET A N 4
ATOM 4328 C CA . MET A 1 16 ? -0.196 10.292 -3.526 1.00 1.00 16 MET A CA 4
ATOM 4329 C C . MET A 1 16 ? 0.042 9.265 -4.647 1.00 1.00 16 MET A C 4
ATOM 4330 O O . MET A 1 16 ? -0.543 9.376 -5.726 1.00 1.00 16 MET A O 4
ATOM 4344 N N . PRO A 1 17 ? 0.899 8.284 -4.414 1.00 1.00 17 PRO A N 4
ATOM 4345 C CA . PRO A 1 17 ? 1.218 7.242 -5.439 1.00 1.00 17 PRO A CA 4
ATOM 4346 C C . PRO A 1 17 ? -0.015 6.430 -5.874 1.00 1.00 17 PRO A C 4
ATOM 4347 O O . PRO A 1 17 ? -0.105 5.997 -7.022 1.00 1.00 17 PRO A O 4
ATOM 4358 N N . ALA A 1 18 ? -0.949 6.202 -4.943 1.00 1.00 18 ALA A N 4
ATOM 4359 C CA . ALA A 1 18 ? -2.150 5.404 -5.230 1.00 1.00 18 ALA A CA 4
ATOM 4360 C C . ALA A 1 18 ? -3.259 6.257 -5.856 1.00 1.00 18 ALA A C 4
ATOM 4361 O O . ALA A 1 18 ? -4.255 5.729 -6.353 1.00 1.00 18 ALA A O 4
ATOM 4368 N N . ALA A 1 19 ? -3.080 7.570 -5.822 1.00 1.00 19 ALA A N 4
ATOM 4369 C CA . ALA A 1 19 ? -4.075 8.478 -6.381 1.00 1.00 19 ALA A CA 4
ATOM 4370 C C . ALA A 1 19 ? -4.157 8.320 -7.898 1.00 1.00 19 ALA A C 4
ATOM 4371 O O . ALA A 1 19 ? -3.136 8.253 -8.582 1.00 1.00 19 ALA A O 4
ATOM 4378 N N . GLY A 1 20 ? -5.380 8.266 -8.414 1.00 1.00 20 GLY A N 4
ATOM 4379 C CA . GLY A 1 20 ? -5.602 8.124 -9.856 1.00 1.00 20 GLY A CA 4
ATOM 4380 C C . GLY A 1 20 ? -5.629 6.657 -10.261 1.00 1.00 20 GLY A C 4
ATOM 4381 O O . GLY A 1 20 ? -6.090 6.316 -11.352 1.00 1.00 20 GLY A O 4
ATOM 4385 N N . ARG A 1 21 ? -5.127 5.789 -9.376 1.00 1.00 21 ARG A N 4
ATOM 4386 C CA . ARG A 1 21 ? -5.085 4.341 -9.636 1.00 1.00 21 ARG A CA 4
ATOM 4387 C C . ARG A 1 21 ? -5.948 3.597 -8.626 1.00 1.00 21 ARG A C 4
ATOM 4388 O O . ARG A 1 21 ? -6.552 2.574 -8.953 1.00 1.00 21 ARG A O 4
ATOM 4409 N N . LEU A 1 22 ? -5.996 4.116 -7.392 1.00 1.00 22 LEU A N 4
ATOM 4410 C CA . LEU A 1 22 ? -6.782 3.501 -6.318 1.00 1.00 22 LEU A CA 4
ATOM 4411 C C . LEU A 1 22 ? -7.792 4.500 -5.763 1.00 1.00 22 LEU A C 4
ATOM 4412 O O . LEU A 1 22 ? -7.576 5.713 -5.817 1.00 1.00 22 LEU A O 4
ATOM 4428 N N . GLU A 1 23 ? -8.900 3.981 -5.230 1.00 1.00 23 GLU A N 4
ATOM 4429 C CA . GLU A 1 23 ? -9.958 4.820 -4.670 1.00 1.00 23 GLU A CA 4
ATOM 4430 C C . GLU A 1 23 ? -10.511 4.219 -3.382 1.00 1.00 23 GLU A C 4
ATOM 4431 O O . GLU A 1 23 ? -10.470 3.009 -3.166 1.00 1.00 23 GLU A O 4
ATOM 4443 N N . ALA A 1 24 ? -11.045 5.096 -2.549 1.00 1.00 24 ALA A N 4
ATOM 4444 C CA . ALA A 1 24 ? -11.625 4.692 -1.281 1.00 1.00 24 ALA A CA 4
ATOM 4445 C C . ALA A 1 24 ? -12.718 3.668 -1.532 1.00 1.00 24 ALA A C 4
ATOM 4446 O O . ALA A 1 24 ? -13.488 3.789 -2.485 1.00 1.00 24 ALA A O 4
ATOM 4453 N N . GLY A 1 25 ? -12.766 2.644 -0.684 1.00 1.00 25 GLY A N 4
ATOM 4454 C CA . GLY A 1 25 ? -13.752 1.565 -0.812 1.00 1.00 25 GLY A CA 4
ATOM 4455 C C . GLY A 1 25 ? -13.066 0.273 -1.235 1.00 1.00 25 GLY A C 4
ATOM 4456 O O . GLY A 1 25 ? -13.519 -0.818 -0.889 1.00 1.00 25 GLY A O 4
ATOM 4460 N N . ASP A 1 26 ? -11.965 0.391 -1.978 1.00 1.00 26 ASP A N 4
ATOM 4461 C CA . ASP A 1 26 ? -11.243 -0.803 -2.420 1.00 1.00 26 ASP A CA 4
ATOM 4462 C C . ASP A 1 26 ? -10.556 -1.497 -1.232 1.00 1.00 26 ASP A C 4
ATOM 4463 O O . ASP A 1 26 ? -10.155 -0.837 -0.273 1.00 1.00 26 ASP A O 4
ATOM 4472 N N . ARG A 1 27 ? -10.415 -2.829 -1.310 1.00 1.00 27 ARG A N 4
ATOM 4473 C CA . ARG A 1 27 ? -9.761 -3.614 -0.250 1.00 1.00 27 ARG A CA 4
ATOM 4474 C C . ARG A 1 27 ? -8.482 -4.256 -0.775 1.00 1.00 27 ARG A C 4
ATOM 4475 O O . ARG A 1 27 ? -8.311 -4.429 -1.980 1.00 1.00 27 ARG A O 4
ATOM 4496 N N . ILE A 1 28 ? -7.586 -4.612 0.149 1.00 1.00 28 ILE A N 4
ATOM 4497 C CA . ILE A 1 28 ? -6.309 -5.243 -0.214 1.00 1.00 28 ILE A CA 4
ATOM 4498 C C . ILE A 1 28 ? -6.395 -6.750 -0.008 1.00 1.00 28 ILE A C 4
ATOM 4499 O O . ILE A 1 28 ? -6.639 -7.229 1.100 1.00 1.00 28 ILE A O 4
ATOM 4515 N N . ALA A 1 29 ? -6.195 -7.492 -1.096 1.00 1.00 29 ALA A N 4
ATOM 4516 C CA . ALA A 1 29 ? -6.249 -8.957 -1.060 1.00 1.00 29 ALA A CA 4
ATOM 4517 C C . ALA A 1 29 ? -4.856 -9.547 -0.849 1.00 1.00 29 ALA A C 4
ATOM 4518 O O . ALA A 1 29 ? -4.722 -10.678 -0.387 1.00 1.00 29 ALA A O 4
ATOM 4525 N N . ALA A 1 30 ? -3.830 -8.767 -1.180 1.00 1.00 30 ALA A N 4
ATOM 4526 C CA . ALA A 1 30 ? -2.453 -9.228 -1.015 1.00 1.00 30 ALA A CA 4
ATOM 4527 C C . ALA A 1 30 ? -1.451 -8.141 -1.386 1.00 1.00 30 ALA A C 4
ATOM 4528 O O . ALA A 1 30 ? -1.786 -7.174 -2.068 1.00 1.00 30 ALA A O 4
ATOM 4535 N N . ILE A 1 31 ? -0.201 -8.332 -0.942 1.00 1.00 31 ILE A N 4
ATOM 4536 C CA . ILE A 1 31 ? 0.885 -7.390 -1.246 1.00 1.00 31 ILE A CA 4
ATOM 4537 C C . ILE A 1 31 ? 2.168 -8.140 -1.630 1.00 1.00 31 ILE A C 4
ATOM 4538 O O . ILE A 1 31 ? 2.666 -8.989 -0.911 1.00 1.00 31 ILE A O 4
ATOM 4554 N N . ASP A 1 32 ? 2.717 -7.798 -2.772 1.00 1.00 32 ASP A N 4
ATOM 4555 C CA . ASP A 1 32 ? 3.953 -8.433 -3.218 1.00 1.00 32 ASP A CA 4
ATOM 4556 C C . ASP A 1 32 ? 3.848 -9.964 -3.163 1.00 1.00 32 ASP A C 4
ATOM 4557 O O . ASP A 1 32 ? 4.846 -10.666 -3.329 1.00 1.00 32 ASP A O 4
ATOM 4566 N N . GLY A 1 33 ? 2.623 -10.480 -2.957 1.00 1.00 33 GLY A N 4
ATOM 4567 C CA . GLY A 1 33 ? 2.375 -11.929 -2.907 1.00 1.00 33 GLY A CA 4
ATOM 4568 C C . GLY A 1 33 ? 1.999 -12.405 -1.505 1.00 1.00 33 GLY A C 4
ATOM 4569 O O . GLY A 1 33 ? 1.669 -13.571 -1.322 1.00 1.00 33 GLY A O 4
ATOM 4573 N N . GLN A 1 34 ? 2.074 -11.509 -0.513 1.00 1.00 34 GLN A N 4
ATOM 4574 C CA . GLN A 1 34 ? 1.753 -11.874 0.880 1.00 1.00 34 GLN A CA 4
ATOM 4575 C C . GLN A 1 34 ? 0.276 -11.540 1.239 1.00 1.00 34 GLN A C 4
ATOM 4576 O O . GLN A 1 34 ? -0.089 -10.374 1.350 1.00 1.00 34 GLN A O 4
ATOM 4590 N N . PRO A 1 35 ? -0.592 -12.512 1.439 1.00 1.00 35 PRO A N 4
ATOM 4591 C CA . PRO A 1 35 ? -2.010 -12.221 1.823 1.00 1.00 35 PRO A CA 4
ATOM 4592 C C . PRO A 1 35 ? -2.086 -11.397 3.124 1.00 1.00 35 PRO A C 4
ATOM 4593 O O . PRO A 1 35 ? -1.347 -11.660 4.076 1.00 1.00 35 PRO A O 4
ATOM 4604 N N . ILE A 1 36 ? -2.952 -10.379 3.138 1.00 1.00 36 ILE A N 4
ATOM 4605 C CA . ILE A 1 36 ? -3.109 -9.491 4.299 1.00 1.00 36 ILE A CA 4
ATOM 4606 C C . ILE A 1 36 ? -4.366 -9.830 5.094 1.00 1.00 36 ILE A C 4
ATOM 4607 O O . ILE A 1 36 ? -5.491 -9.703 4.608 1.00 1.00 36 ILE A O 4
ATOM 4623 N N . ASN A 1 37 ? -4.132 -10.262 6.323 1.00 1.00 37 ASN A N 4
ATOM 4624 C CA . ASN A 1 37 ? -5.201 -10.640 7.256 1.00 1.00 37 ASN A CA 4
ATOM 4625 C C . ASN A 1 37 ? -5.276 -9.659 8.430 1.00 1.00 37 ASN A C 4
ATOM 4626 O O . ASN A 1 37 ? -6.301 -9.575 9.103 1.00 1.00 37 ASN A O 4
ATOM 4637 N N . THR A 1 38 ? -4.187 -8.915 8.679 1.00 1.00 38 THR A N 4
ATOM 4638 C CA . THR A 1 38 ? -4.151 -7.939 9.783 1.00 1.00 38 THR A CA 4
ATOM 4639 C C . THR A 1 38 ? -3.536 -6.628 9.323 1.00 1.00 38 THR A C 4
ATOM 4640 O O . THR A 1 38 ? -2.681 -6.604 8.437 1.00 1.00 38 THR A O 4
ATOM 4651 N N . SER A 1 39 ? -3.956 -5.540 9.957 1.00 1.00 39 SER A N 4
ATOM 4652 C CA . SER A 1 39 ? -3.425 -4.225 9.637 1.00 1.00 39 SER A CA 4
ATOM 4653 C C . SER A 1 39 ? -1.975 -4.134 10.100 1.00 1.00 39 SER A C 4
ATOM 4654 O O . SER A 1 39 ? -1.165 -3.414 9.514 1.00 1.00 39 SER A O 4
ATOM 4662 N N . GLU A 1 40 ? -1.665 -4.877 11.158 1.00 1.00 40 GLU A N 4
ATOM 4663 C CA . GLU A 1 40 ? -0.317 -4.892 11.710 1.00 1.00 40 GLU A CA 4
ATOM 4664 C C . GLU A 1 40 ? 0.664 -5.488 10.713 1.00 1.00 40 GLU A C 4
ATOM 4665 O O . GLU A 1 40 ? 1.842 -5.128 10.700 1.00 1.00 40 GLU A O 4
ATOM 4677 N N . GLN A 1 41 ? 0.177 -6.394 9.872 1.00 1.00 41 GLN A N 4
ATOM 4678 C CA . GLN A 1 41 ? 1.031 -7.021 8.880 1.00 1.00 41 GLN A CA 4
ATOM 4679 C C . GLN A 1 41 ? 1.550 -5.975 7.900 1.00 1.00 41 GLN A C 4
ATOM 4680 O O . GLN A 1 41 ? 2.639 -6.125 7.341 1.00 1.00 41 GLN A O 4
ATOM 4694 N N . ILE A 1 42 ? 0.774 -4.907 7.695 1.00 1.00 42 ILE A N 4
ATOM 4695 C CA . ILE A 1 42 ? 1.168 -3.830 6.791 1.00 1.00 42 ILE A CA 4
ATOM 4696 C C . ILE A 1 42 ? 2.236 -2.951 7.415 1.00 1.00 42 ILE A C 4
ATOM 4697 O O . ILE A 1 42 ? 3.044 -2.369 6.704 1.00 1.00 42 ILE A O 4
ATOM 4713 N N . VAL A 1 43 ? 2.238 -2.867 8.741 1.00 1.00 43 VAL A N 4
ATOM 4714 C CA . VAL A 1 43 ? 3.220 -2.061 9.464 1.00 1.00 43 VAL A CA 4
ATOM 4715 C C . VAL A 1 43 ? 4.601 -2.714 9.386 1.00 1.00 43 VAL A C 4
ATOM 4716 O O . VAL A 1 43 ? 5.614 -2.037 9.215 1.00 1.00 43 VAL A O 4
ATOM 4729 N N . SER A 1 44 ? 4.648 -4.036 9.517 1.00 1.00 44 SER A N 4
ATOM 4730 C CA . SER A 1 44 ? 5.918 -4.742 9.441 1.00 1.00 44 SER A CA 4
ATOM 4731 C C . SER A 1 44 ? 6.445 -4.695 8.009 1.00 1.00 44 SER A C 4
ATOM 4732 O O . SER A 1 44 ? 7.636 -4.534 7.776 1.00 1.00 44 SER A O 4
ATOM 4740 N N . TYR A 1 45 ? 5.541 -4.871 7.057 1.00 1.00 45 TYR A N 4
ATOM 4741 C CA . TYR A 1 45 ? 5.920 -4.876 5.647 1.00 1.00 45 TYR A CA 4
ATOM 4742 C C . TYR A 1 45 ? 6.619 -3.564 5.268 1.00 1.00 45 TYR A C 4
ATOM 4743 O O . TYR A 1 45 ? 7.742 -3.577 4.764 1.00 1.00 45 TYR A O 4
ATOM 4761 N N . VAL A 1 46 ? 5.950 -2.441 5.503 1.00 1.00 46 VAL A N 4
ATOM 4762 C CA . VAL A 1 46 ? 6.526 -1.145 5.172 1.00 1.00 46 VAL A CA 4
ATOM 4763 C C . VAL A 1 46 ? 7.857 -0.954 5.901 1.00 1.00 46 VAL A C 4
ATOM 4764 O O . VAL A 1 46 ? 8.777 -0.323 5.379 1.00 1.00 46 VAL A O 4
ATOM 4777 N N . ARG A 1 47 ? 7.950 -1.506 7.105 1.00 1.00 47 ARG A N 4
ATOM 4778 C CA . ARG A 1 47 ? 9.169 -1.398 7.905 1.00 1.00 47 ARG A CA 4
ATOM 4779 C C . ARG A 1 47 ? 10.333 -2.118 7.211 1.00 1.00 47 ARG A C 4
ATOM 4780 O O . ARG A 1 47 ? 11.461 -1.626 7.216 1.00 1.00 47 ARG A O 4
ATOM 4801 N N . GLU A 1 48 ? 10.060 -3.281 6.618 1.00 1.00 48 GLU A N 4
ATOM 4802 C CA . GLU A 1 48 ? 11.111 -4.034 5.932 1.00 1.00 48 GLU A CA 4
ATOM 4803 C C . GLU A 1 48 ? 11.746 -3.180 4.835 1.00 1.00 48 GLU A C 4
ATOM 4804 O O . GLU A 1 48 ? 12.971 -3.073 4.744 1.00 1.00 48 GLU A O 4
ATOM 4816 N N . LYS A 1 49 ? 10.898 -2.593 3.995 1.00 1.00 49 LYS A N 4
ATOM 4817 C CA . LYS A 1 49 ? 11.359 -1.765 2.880 1.00 1.00 49 LYS A CA 4
ATOM 4818 C C . LYS A 1 49 ? 11.687 -0.360 3.373 1.00 1.00 49 LYS A C 4
ATOM 4819 O O . LYS A 1 49 ? 11.086 0.129 4.332 1.00 1.00 49 LYS A O 4
ATOM 4838 N N . GLN A 1 50 ? 12.659 0.280 2.716 1.00 1.00 50 GLN A N 4
ATOM 4839 C CA . GLN A 1 50 ? 13.099 1.632 3.088 1.00 1.00 50 GLN A CA 4
ATOM 4840 C C . GLN A 1 50 ? 12.529 2.679 2.142 1.00 1.00 50 GLN A C 4
ATOM 4841 O O . GLN A 1 50 ? 11.788 2.359 1.212 1.00 1.00 50 GLN A O 4
ATOM 4855 N N . ALA A 1 51 ? 12.883 3.937 2.393 1.00 1.00 51 ALA A N 4
ATOM 4856 C CA . ALA A 1 51 ? 12.403 5.037 1.570 1.00 1.00 51 ALA A CA 4
ATOM 4857 C C . ALA A 1 51 ? 12.970 4.919 0.163 1.00 1.00 51 ALA A C 4
ATOM 4858 O O . ALA A 1 51 ? 14.159 4.646 -0.011 1.00 1.00 51 ALA A O 4
ATOM 4865 N N . GLY A 1 52 ? 12.119 5.126 -0.847 1.00 1.00 52 GLY A N 4
ATOM 4866 C CA . GLY A 1 52 ? 12.549 5.033 -2.249 1.00 1.00 52 GLY A CA 4
ATOM 4867 C C . GLY A 1 52 ? 12.277 3.638 -2.809 1.00 1.00 52 GLY A C 4
ATOM 4868 O O . GLY A 1 52 ? 12.559 3.363 -3.976 1.00 1.00 52 GLY A O 4
ATOM 4872 N N . ASP A 1 53 ? 11.719 2.761 -1.968 1.00 1.00 53 ASP A N 4
ATOM 4873 C CA . ASP A 1 53 ? 11.407 1.394 -2.392 1.00 1.00 53 ASP A CA 4
ATOM 4874 C C . ASP A 1 53 ? 10.131 1.360 -3.225 1.00 1.00 53 ASP A C 4
ATOM 4875 O O . ASP A 1 53 ? 9.414 2.352 -3.320 1.00 1.00 53 ASP A O 4
ATOM 4884 N N . ARG A 1 54 ? 9.854 0.197 -3.818 1.00 1.00 54 ARG A N 4
ATOM 4885 C CA . ARG A 1 54 ? 8.661 -0.002 -4.657 1.00 1.00 54 ARG A CA 4
ATOM 4886 C C . ARG A 1 54 ? 8.062 -1.369 -4.370 1.00 1.00 54 ARG A C 4
ATOM 4887 O O . ARG A 1 54 ? 8.753 -2.383 -4.451 1.00 1.00 54 ARG A O 4
ATOM 4908 N N . VAL A 1 55 ? 6.772 -1.380 -4.021 1.00 1.00 55 VAL A N 4
ATOM 4909 C CA . VAL A 1 55 ? 6.063 -2.625 -3.695 1.00 1.00 55 VAL A CA 4
ATOM 4910 C C . VAL A 1 55 ? 4.779 -2.776 -4.517 1.00 1.00 55 VAL A C 4
ATOM 4911 O O . VAL A 1 55 ? 3.964 -1.858 -4.628 1.00 1.00 55 VAL A O 4
ATOM 4924 N N . ARG A 1 56 ? 4.628 -3.971 -5.070 1.00 1.00 56 ARG A N 4
ATOM 4925 C CA . ARG A 1 56 ? 3.462 -4.327 -5.878 1.00 1.00 56 ARG A CA 4
ATOM 4926 C C . ARG A 1 56 ? 2.321 -4.695 -4.951 1.00 1.00 56 ARG A C 4
ATOM 4927 O O . ARG A 1 56 ? 2.397 -5.683 -4.221 1.00 1.00 56 ARG A O 4
ATOM 4948 N N . VAL A 1 57 ? 1.274 -3.868 -4.962 1.00 1.00 57 VAL A N 4
ATOM 4949 C CA . VAL A 1 57 ? 0.104 -4.078 -4.088 1.00 1.00 57 VAL A CA 4
ATOM 4950 C C . VAL A 1 57 ? -1.082 -4.595 -4.893 1.00 1.00 57 VAL A C 4
ATOM 4951 O O . VAL A 1 57 ? -1.420 -4.047 -5.932 1.00 1.00 57 VAL A O 4
ATOM 4964 N N . THR A 1 58 ? -1.730 -5.647 -4.384 1.00 1.00 58 THR A N 4
ATOM 4965 C CA . THR A 1 58 ? -2.898 -6.239 -5.046 1.00 1.00 58 THR A CA 4
ATOM 4966 C C . THR A 1 58 ? -4.175 -5.767 -4.358 1.00 1.00 58 THR A C 4
ATOM 4967 O O . THR A 1 58 ? -4.243 -5.728 -3.129 1.00 1.00 58 THR A O 4
ATOM 4978 N N . PHE A 1 59 ? -5.201 -5.427 -5.146 1.00 1.00 59 PHE A N 4
ATOM 4979 C CA . PHE A 1 59 ? -6.481 -4.982 -4.578 1.00 1.00 59 PHE A CA 4
ATOM 4980 C C . PHE A 1 59 ? -7.626 -5.358 -5.522 1.00 1.00 59 PHE A C 4
ATOM 4981 O O . PHE A 1 59 ? -7.417 -5.470 -6.729 1.00 1.00 59 PHE A O 4
ATOM 4998 N N . ILE A 1 60 ? -8.834 -5.565 -4.971 1.00 1.00 60 ILE A N 4
ATOM 4999 C CA . ILE A 1 60 ? -10.012 -5.945 -5.767 1.00 1.00 60 ILE A CA 4
ATOM 5000 C C . ILE A 1 60 ? -10.980 -4.777 -5.903 1.00 1.00 60 ILE A C 4
ATOM 5001 O O . ILE A 1 60 ? -11.265 -4.063 -4.939 1.00 1.00 60 ILE A O 4
ATOM 5017 N N . ARG A 1 61 ? -11.516 -4.634 -7.119 1.00 1.00 61 ARG A N 4
ATOM 5018 C CA . ARG A 1 61 ? -12.492 -3.604 -7.429 1.00 1.00 61 ARG A CA 4
ATOM 5019 C C . ARG A 1 61 ? -13.528 -4.146 -8.423 1.00 1.00 61 ARG A C 4
ATOM 5020 O O . ARG A 1 61 ? -13.196 -4.595 -9.514 1.00 1.00 61 ARG A O 4
ATOM 5041 N N . ASP A 1 62 ? -14.790 -4.063 -8.019 1.00 1.00 62 ASP A N 4
ATOM 5042 C CA . ASP A 1 62 ? -15.901 -4.507 -8.858 1.00 1.00 62 ASP A CA 4
ATOM 5043 C C . ASP A 1 62 ? -15.655 -5.921 -9.381 1.00 1.00 62 ASP A C 4
ATOM 5044 O O . ASP A 1 62 ? -15.890 -6.191 -10.555 1.00 1.00 62 ASP A O 4
ATOM 5053 N N . ARG A 1 63 ? -15.169 -6.805 -8.512 1.00 1.00 63 ARG A N 4
ATOM 5054 C CA . ARG A 1 63 ? -14.874 -8.188 -8.872 1.00 1.00 63 ARG A CA 4
ATOM 5055 C C . ARG A 1 63 ? -13.710 -8.283 -9.859 1.00 1.00 63 ARG A C 4
ATOM 5056 O O . ARG A 1 63 ? -13.438 -9.357 -10.396 1.00 1.00 63 ARG A O 4
ATOM 5077 N N . LYS A 1 64 ? -13.019 -7.156 -10.088 1.00 1.00 64 LYS A N 4
ATOM 5078 C CA . LYS A 1 64 ? -11.867 -7.114 -11.004 1.00 1.00 64 LYS A CA 4
ATOM 5079 C C . LYS A 1 64 ? -10.586 -6.785 -10.243 1.00 1.00 64 LYS A C 4
ATOM 5080 O O . LYS A 1 64 ? -10.376 -5.650 -9.821 1.00 1.00 64 LYS A O 4
ATOM 5099 N N . GLN A 1 65 ? -9.739 -7.795 -10.066 1.00 1.00 65 GLN A N 4
ATOM 5100 C CA . GLN A 1 65 ? -8.478 -7.631 -9.356 1.00 1.00 65 GLN A CA 4
ATOM 5101 C C . GLN A 1 65 ? -7.459 -6.880 -10.201 1.00 1.00 65 GLN A C 4
ATOM 5102 O O . GLN A 1 65 ? -7.330 -7.118 -11.400 1.00 1.00 65 GLN A O 4
ATOM 5116 N N . HIS A 1 66 ? -6.734 -5.972 -9.548 1.00 1.00 66 HIS A N 4
ATOM 5117 C CA . HIS A 1 66 ? -5.696 -5.172 -10.215 1.00 1.00 66 HIS A CA 4
ATOM 5118 C C . HIS A 1 66 ? -4.566 -4.816 -9.251 1.00 1.00 66 HIS A C 4
ATOM 5119 O O . HIS A 1 66 ? -4.789 -4.581 -8.062 1.00 1.00 66 HIS A O 4
ATOM 5134 N N . GLU A 1 67 ? -3.346 -4.792 -9.794 1.00 1.00 67 GLU A N 4
ATOM 5135 C CA . GLU A 1 67 ? -2.136 -4.478 -9.031 1.00 1.00 67 GLU A CA 4
ATOM 5136 C C . GLU A 1 67 ? -1.873 -2.971 -9.062 1.00 1.00 67 GLU A C 4
ATOM 5137 O O . GLU A 1 67 ? -2.000 -2.317 -10.099 1.00 1.00 67 GLU A O 4
ATOM 5149 N N . ALA A 1 68 ? -1.519 -2.443 -7.893 1.00 1.00 68 ALA A N 4
ATOM 5150 C CA . ALA A 1 68 ? -1.232 -1.016 -7.712 1.00 1.00 68 ALA A CA 4
ATOM 5151 C C . ALA A 1 68 ? 0.253 -0.803 -7.409 1.00 1.00 68 ALA A C 4
ATOM 5152 O O . ALA A 1 68 ? 0.795 -1.343 -6.443 1.00 1.00 68 ALA A O 4
ATOM 5159 N N . GLU A 1 69 ? 0.887 0.002 -8.254 1.00 1.00 69 GLU A N 4
ATOM 5160 C CA . GLU A 1 69 ? 2.310 0.330 -8.112 1.00 1.00 69 GLU A CA 4
ATOM 5161 C C . GLU A 1 69 ? 2.485 1.492 -7.129 1.00 1.00 69 GLU A C 4
ATOM 5162 O O . GLU A 1 69 ? 2.253 2.650 -7.474 1.00 1.00 69 GLU A O 4
ATOM 5174 N N . LEU A 1 70 ? 2.888 1.159 -5.898 1.00 1.00 70 LEU A N 4
ATOM 5175 C CA . LEU A 1 70 ? 3.096 2.154 -4.826 1.00 1.00 70 LEU A CA 4
ATOM 5176 C C . LEU A 1 70 ? 4.581 2.261 -4.487 1.00 1.00 70 LEU A C 4
ATOM 5177 O O . LEU A 1 70 ? 5.334 1.294 -4.622 1.00 1.00 70 LEU A O 4
ATOM 5193 N N . VAL A 1 71 ? 4.982 3.459 -4.048 1.00 1.00 71 VAL A N 4
ATOM 5194 C CA . VAL A 1 71 ? 6.376 3.746 -3.678 1.00 1.00 71 VAL A CA 4
ATOM 5195 C C . VAL A 1 71 ? 6.453 4.229 -2.232 1.00 1.00 71 VAL A C 4
ATOM 5196 O O . VAL A 1 71 ? 5.676 5.086 -1.807 1.00 1.00 71 VAL A O 4
ATOM 5209 N N . LEU A 1 72 ? 7.370 3.645 -1.474 1.00 1.00 72 LEU A N 4
ATOM 5210 C CA . LEU A 1 72 ? 7.529 3.994 -0.072 1.00 1.00 72 LEU A CA 4
ATOM 5211 C C . LEU A 1 72 ? 8.004 5.425 0.076 1.00 1.00 72 LEU A C 4
ATOM 5212 O O . LEU A 1 72 ? 8.983 5.827 -0.550 1.00 1.00 72 LEU A O 4
ATOM 5228 N N . LYS A 1 73 ? 7.304 6.190 0.923 1.00 1.00 73 LYS A N 4
ATOM 5229 C CA . LYS A 1 73 ? 7.659 7.587 1.163 1.00 1.00 73 LYS A CA 4
ATOM 5230 C C . LYS A 1 73 ? 7.463 7.937 2.661 1.00 1.00 73 LYS A C 4
ATOM 5231 O O . LYS A 1 73 ? 6.349 7.823 3.175 1.00 1.00 73 LYS A O 4
ATOM 5250 N N . PRO A 1 74 ? 8.503 8.347 3.373 1.00 1.00 74 PRO A N 4
ATOM 5251 C CA . PRO A 1 74 ? 8.388 8.693 4.823 1.00 1.00 74 PRO A CA 4
ATOM 5252 C C . PRO A 1 74 ? 7.663 10.022 5.044 1.00 1.00 74 PRO A C 4
ATOM 5253 O O . PRO A 1 74 ? 7.069 10.579 4.118 1.00 1.00 74 PRO A O 4
ATOM 5264 N N . PHE A 1 75 ? 7.709 10.513 6.292 1.00 1.00 75 PHE A N 4
ATOM 5265 C CA . PHE A 1 75 ? 7.049 11.773 6.671 1.00 1.00 75 PHE A CA 4
ATOM 5266 C C . PHE A 1 75 ? 8.085 12.870 6.981 1.00 1.00 75 PHE A C 4
ATOM 5267 O O . PHE A 1 75 ? 9.183 12.568 7.454 1.00 1.00 75 PHE A O 4
ATOM 5284 N N . PRO A 1 76 ? 7.759 14.132 6.732 1.00 1.00 76 PRO A N 4
ATOM 5285 C CA . PRO A 1 76 ? 8.696 15.268 7.010 1.00 1.00 76 PRO A CA 4
ATOM 5286 C C . PRO A 1 76 ? 9.000 15.398 8.505 1.00 1.00 76 PRO A C 4
ATOM 5287 O O . PRO A 1 76 ? 10.066 15.879 8.893 1.00 1.00 76 PRO A O 4
ATOM 5298 N N . HIS A 1 77 ? 8.059 14.962 9.340 1.00 1.00 77 HIS A N 4
ATOM 5299 C CA . HIS A 1 77 ? 8.234 15.026 10.793 1.00 1.00 77 HIS A CA 4
ATOM 5300 C C . HIS A 1 77 ? 8.990 13.801 11.291 1.00 1.00 77 HIS A C 4
ATOM 5301 O O . HIS A 1 77 ? 9.471 13.779 12.424 1.00 1.00 77 HIS A O 4
ATOM 5316 N N . HIS A 1 78 ? 9.097 12.784 10.435 1.00 1.00 78 HIS A N 4
ATOM 5317 C CA . HIS A 1 78 ? 9.799 11.546 10.772 1.00 1.00 78 HIS A CA 4
ATOM 5318 C C . HIS A 1 78 ? 10.425 10.967 9.496 1.00 1.00 78 HIS A C 4
ATOM 5319 O O . HIS A 1 78 ? 9.963 9.941 8.995 1.00 1.00 78 HIS A O 4
ATOM 5334 N N . PRO A 1 79 ? 11.445 11.615 8.951 1.00 1.00 79 PRO A N 4
ATOM 5335 C CA . PRO A 1 79 ? 12.112 11.150 7.692 1.00 1.00 79 PRO A CA 4
ATOM 5336 C C . PRO A 1 79 ? 12.763 9.776 7.857 1.00 1.00 79 PRO A C 4
ATOM 5337 O O . PRO A 1 79 ? 13.168 9.152 6.878 1.00 1.00 79 PRO A O 4
ATOM 5348 N N . ASN A 1 80 ? 12.861 9.307 9.100 1.00 1.00 80 ASN A N 4
ATOM 5349 C CA . ASN A 1 80 ? 13.463 8.005 9.390 1.00 1.00 80 ASN A CA 4
ATOM 5350 C C . ASN A 1 80 ? 12.381 6.958 9.644 1.00 1.00 80 ASN A C 4
ATOM 5351 O O . ASN A 1 80 ? 12.656 5.905 10.221 1.00 1.00 80 ASN A O 4
ATOM 5362 N N . GLN A 1 81 ? 11.144 7.250 9.215 1.00 1.00 81 GLN A N 4
ATOM 5363 C CA . GLN A 1 81 ? 10.012 6.327 9.402 1.00 1.00 81 GLN A CA 4
ATOM 5364 C C . GLN A 1 81 ? 9.206 6.219 8.112 1.00 1.00 81 GLN A C 4
ATOM 5365 O O . GLN A 1 81 ? 8.812 7.230 7.527 1.00 1.00 81 GLN A O 4
ATOM 5379 N N . ILE A 1 82 ? 8.978 4.978 7.676 1.00 1.00 82 ILE A N 4
ATOM 5380 C CA . ILE A 1 82 ? 8.236 4.686 6.444 1.00 1.00 82 ILE A CA 4
ATOM 5381 C C . ILE A 1 82 ? 6.884 4.073 6.793 1.00 1.00 82 ILE A C 4
ATOM 5382 O O . ILE A 1 82 ? 6.680 3.552 7.891 1.00 1.00 82 ILE A O 4
ATOM 5398 N N . GLY A 1 83 ? 5.968 4.141 5.828 1.00 1.00 83 GLY A N 4
ATOM 5399 C CA . GLY A 1 83 ? 4.620 3.584 5.993 1.00 1.00 83 GLY A CA 4
ATOM 5400 C C . GLY A 1 83 ? 3.561 4.583 5.588 1.00 1.00 83 GLY A C 4
ATOM 5401 O O . GLY A 1 83 ? 2.759 5.013 6.413 1.00 1.00 83 GLY A O 4
ATOM 5405 N N . LEU A 1 84 ? 3.546 4.948 4.305 1.00 1.00 84 LEU A N 4
ATOM 5406 C CA . LEU A 1 84 ? 2.550 5.899 3.813 1.00 1.00 84 LEU A CA 4
ATOM 5407 C C . LEU A 1 84 ? 1.369 5.163 3.195 1.00 1.00 84 LEU A C 4
ATOM 5408 O O . LEU A 1 84 ? 0.358 4.946 3.863 1.00 1.00 84 LEU A O 4
ATOM 5424 N N . GLY A 1 85 ? 1.518 4.779 1.912 1.00 1.00 85 GLY A N 4
ATOM 5425 C CA . GLY A 1 85 ? 0.469 4.062 1.162 1.00 1.00 85 GLY A CA 4
ATOM 5426 C C . GLY A 1 85 ? -0.936 4.397 1.663 1.00 1.00 85 GLY A C 4
ATOM 5427 O O . GLY A 1 85 ? -1.521 5.411 1.280 1.00 1.00 85 GLY A O 4
ATOM 5431 N N . VAL A 1 86 ? -1.463 3.534 2.538 1.00 1.00 86 VAL A N 4
ATOM 5432 C CA . VAL A 1 86 ? -2.802 3.714 3.119 1.00 1.00 86 VAL A CA 4
ATOM 5433 C C . VAL A 1 86 ? -2.691 4.044 4.608 1.00 1.00 86 VAL A C 4
ATOM 5434 O O . VAL A 1 86 ? -1.696 3.706 5.250 1.00 1.00 86 VAL A O 4
ATOM 5447 N N . THR A 1 87 ? -3.713 4.714 5.154 1.00 1.00 87 THR A N 4
ATOM 5448 C CA . THR A 1 87 ? -3.716 5.096 6.560 1.00 1.00 87 THR A CA 4
ATOM 5449 C C . THR A 1 87 ? -4.023 3.897 7.452 1.00 1.00 87 THR A C 4
ATOM 5450 O O . THR A 1 87 ? -3.592 3.906 8.594 1.00 1.00 87 THR A O 4
ATOM 5461 N N . MET A 1 1 ? -18.868 -14.173 9.665 1.00 1.00 1 MET A N 5
ATOM 5462 C CA . MET A 1 1 ? -17.590 -13.428 9.841 1.00 1.00 1 MET A CA 5
ATOM 5463 C C . MET A 1 1 ? -17.696 -12.076 9.140 1.00 1.00 1 MET A C 5
ATOM 5464 O O . MET A 1 1 ? -16.740 -11.609 8.524 1.00 1.00 1 MET A O 5
ATOM 5480 N N . ASN A 1 2 ? -18.869 -11.458 9.249 1.00 1.00 2 ASN A N 5
ATOM 5481 C CA . ASN A 1 2 ? -19.108 -10.156 8.633 1.00 1.00 2 ASN A CA 5
ATOM 5482 C C . ASN A 1 2 ? -18.808 -10.187 7.141 1.00 1.00 2 ASN A C 5
ATOM 5483 O O . ASN A 1 2 ? -18.670 -9.138 6.514 1.00 1.00 2 ASN A O 5
ATOM 5494 N N . GLU A 1 3 ? -18.688 -11.398 6.588 1.00 1.00 3 GLU A N 5
ATOM 5495 C CA . GLU A 1 3 ? -18.389 -11.591 5.162 1.00 1.00 3 GLU A CA 5
ATOM 5496 C C . GLU A 1 3 ? -16.996 -11.049 4.810 1.00 1.00 3 GLU A C 5
ATOM 5497 O O . GLU A 1 3 ? -16.452 -11.354 3.748 1.00 1.00 3 GLU A O 5
ATOM 5509 N N . ALA A 1 4 ? -16.432 -10.241 5.705 1.00 1.00 4 ALA A N 5
ATOM 5510 C CA . ALA A 1 4 ? -15.114 -9.650 5.486 1.00 1.00 4 ALA A CA 5
ATOM 5511 C C . ALA A 1 4 ? -14.058 -10.732 5.290 1.00 1.00 4 ALA A C 5
ATOM 5512 O O . ALA A 1 4 ? -14.131 -11.793 5.909 1.00 1.00 4 ALA A O 5
ATOM 5519 N N . LYS A 1 5 ? -13.079 -10.459 4.412 1.00 1.00 5 LYS A N 5
ATOM 5520 C CA . LYS A 1 5 ? -12.002 -11.416 4.120 1.00 1.00 5 LYS A CA 5
ATOM 5521 C C . LYS A 1 5 ? -10.620 -10.800 4.384 1.00 1.00 5 LYS A C 5
ATOM 5522 O O . LYS A 1 5 ? -9.795 -11.393 5.078 1.00 1.00 5 LYS A O 5
ATOM 5541 N N . GLY A 1 6 ? -10.362 -9.617 3.801 1.00 1.00 6 GLY A N 5
ATOM 5542 C CA . GLY A 1 6 ? -9.065 -8.939 3.954 1.00 1.00 6 GLY A CA 5
ATOM 5543 C C . GLY A 1 6 ? -9.173 -7.751 4.897 1.00 1.00 6 GLY A C 5
ATOM 5544 O O . GLY A 1 6 ? -9.726 -7.866 5.992 1.00 1.00 6 GLY A O 5
ATOM 5548 N N . VAL A 1 7 ? -8.630 -6.605 4.468 1.00 1.00 7 VAL A N 5
ATOM 5549 C CA . VAL A 1 7 ? -8.657 -5.381 5.278 1.00 1.00 7 VAL A CA 5
ATOM 5550 C C . VAL A 1 7 ? -9.044 -4.168 4.431 1.00 1.00 7 VAL A C 5
ATOM 5551 O O . VAL A 1 7 ? -8.310 -3.756 3.534 1.00 1.00 7 VAL A O 5
ATOM 5564 N N . TYR A 1 8 ? -10.223 -3.635 4.710 1.00 1.00 8 TYR A N 5
ATOM 5565 C CA . TYR A 1 8 ? -10.734 -2.498 3.955 1.00 1.00 8 TYR A CA 5
ATOM 5566 C C . TYR A 1 8 ? -9.774 -1.320 4.062 1.00 1.00 8 TYR A C 5
ATOM 5567 O O . TYR A 1 8 ? -9.279 -1.006 5.143 1.00 1.00 8 TYR A O 5
ATOM 5585 N N . VAL A 1 9 ? -9.495 -0.682 2.920 1.00 1.00 9 VAL A N 5
ATOM 5586 C CA . VAL A 1 9 ? -8.572 0.449 2.881 1.00 1.00 9 VAL A CA 5
ATOM 5587 C C . VAL A 1 9 ? -8.874 1.437 4.010 1.00 1.00 9 VAL A C 5
ATOM 5588 O O . VAL A 1 9 ? -9.971 1.440 4.571 1.00 1.00 9 VAL A O 5
ATOM 5601 N N . MET A 1 10 ? -7.884 2.269 4.334 1.00 1.00 10 MET A N 5
ATOM 5602 C CA . MET A 1 10 ? -8.014 3.262 5.388 1.00 1.00 10 MET A CA 5
ATOM 5603 C C . MET A 1 10 ? -8.228 4.651 4.801 1.00 1.00 10 MET A C 5
ATOM 5604 O O . MET A 1 10 ? -9.258 5.280 5.045 1.00 1.00 10 MET A O 5
ATOM 5618 N N . SER A 1 11 ? -7.247 5.140 4.043 1.00 1.00 11 SER A N 5
ATOM 5619 C CA . SER A 1 11 ? -7.347 6.481 3.449 1.00 1.00 11 SER A CA 5
ATOM 5620 C C . SER A 1 11 ? -6.545 6.571 2.155 1.00 1.00 11 SER A C 5
ATOM 5621 O O . SER A 1 11 ? -5.576 5.836 1.966 1.00 1.00 11 SER A O 5
ATOM 5629 N N . VAL A 1 12 ? -6.951 7.492 1.266 1.00 1.00 12 VAL A N 5
ATOM 5630 C CA . VAL A 1 12 ? -6.272 7.709 -0.018 1.00 1.00 12 VAL A CA 5
ATOM 5631 C C . VAL A 1 12 ? -5.827 9.163 -0.099 1.00 1.00 12 VAL A C 5
ATOM 5632 O O . VAL A 1 12 ? -6.633 10.061 -0.345 1.00 1.00 12 VAL A O 5
ATOM 5645 N N . LEU A 1 13 ? -4.548 9.387 0.137 1.00 1.00 13 LEU A N 5
ATOM 5646 C CA . LEU A 1 13 ? -4.009 10.741 0.124 1.00 1.00 13 LEU A CA 5
ATOM 5647 C C . LEU A 1 13 ? -3.881 11.255 -1.324 1.00 1.00 13 LEU A C 5
ATOM 5648 O O . LEU A 1 13 ? -3.424 10.517 -2.195 1.00 1.00 13 LEU A O 5
ATOM 5664 N N . PRO A 1 14 ? -4.291 12.488 -1.610 1.00 1.00 14 PRO A N 5
ATOM 5665 C CA . PRO A 1 14 ? -4.230 13.052 -3.000 1.00 1.00 14 PRO A CA 5
ATOM 5666 C C . PRO A 1 14 ? -2.795 13.283 -3.484 1.00 1.00 14 PRO A C 5
ATOM 5667 O O . PRO A 1 14 ? -2.548 13.381 -4.686 1.00 1.00 14 PRO A O 5
ATOM 5678 N N . ASN A 1 15 ? -1.856 13.385 -2.542 1.00 1.00 15 ASN A N 5
ATOM 5679 C CA . ASN A 1 15 ? -0.442 13.627 -2.874 1.00 1.00 15 ASN A CA 5
ATOM 5680 C C . ASN A 1 15 ? 0.387 12.371 -2.655 1.00 1.00 15 ASN A C 5
ATOM 5681 O O . ASN A 1 15 ? 1.552 12.466 -2.267 1.00 1.00 15 ASN A O 5
ATOM 5692 N N . MET A 1 16 ? -0.210 11.193 -2.897 1.00 1.00 16 MET A N 5
ATOM 5693 C CA . MET A 1 16 ? 0.499 9.916 -2.711 1.00 1.00 16 MET A CA 5
ATOM 5694 C C . MET A 1 16 ? 0.535 9.124 -4.026 1.00 1.00 16 MET A C 5
ATOM 5695 O O . MET A 1 16 ? -0.205 9.434 -4.961 1.00 1.00 16 MET A O 5
ATOM 5709 N N . PRO A 1 17 ? 1.375 8.108 -4.113 1.00 1.00 17 PRO A N 5
ATOM 5710 C CA . PRO A 1 17 ? 1.492 7.268 -5.345 1.00 1.00 17 PRO A CA 5
ATOM 5711 C C . PRO A 1 17 ? 0.240 6.411 -5.608 1.00 1.00 17 PRO A C 5
ATOM 5712 O O . PRO A 1 17 ? 0.069 5.883 -6.704 1.00 1.00 17 PRO A O 5
ATOM 5723 N N . ALA A 1 18 ? -0.616 6.241 -4.597 1.00 1.00 18 ALA A N 5
ATOM 5724 C CA . ALA A 1 18 ? -1.821 5.411 -4.742 1.00 1.00 18 ALA A CA 5
ATOM 5725 C C . ALA A 1 18 ? -2.987 6.199 -5.350 1.00 1.00 18 ALA A C 5
ATOM 5726 O O . ALA A 1 18 ? -3.955 5.617 -5.842 1.00 1.00 18 ALA A O 5
ATOM 5733 N N . ALA A 1 19 ? -2.883 7.518 -5.305 1.00 1.00 19 ALA A N 5
ATOM 5734 C CA . ALA A 1 19 ? -3.936 8.372 -5.853 1.00 1.00 19 ALA A CA 5
ATOM 5735 C C . ALA A 1 19 ? -4.019 8.192 -7.363 1.00 1.00 19 ALA A C 5
ATOM 5736 O O . ALA A 1 19 ? -2.997 8.132 -8.044 1.00 1.00 19 ALA A O 5
ATOM 5743 N N . GLY A 1 20 ? -5.243 8.114 -7.885 1.00 1.00 20 GLY A N 5
ATOM 5744 C CA . GLY A 1 20 ? -5.459 7.949 -9.327 1.00 1.00 20 GLY A CA 5
ATOM 5745 C C . GLY A 1 20 ? -5.474 6.474 -9.719 1.00 1.00 20 GLY A C 5
ATOM 5746 O O . GLY A 1 20 ? -5.964 6.112 -10.790 1.00 1.00 20 GLY A O 5
ATOM 5750 N N . ARG A 1 21 ? -4.925 5.626 -8.847 1.00 1.00 21 ARG A N 5
ATOM 5751 C CA . ARG A 1 21 ? -4.858 4.174 -9.090 1.00 1.00 21 ARG A CA 5
ATOM 5752 C C . ARG A 1 21 ? -5.728 3.418 -8.094 1.00 1.00 21 ARG A C 5
ATOM 5753 O O . ARG A 1 21 ? -6.314 2.389 -8.428 1.00 1.00 21 ARG A O 5
ATOM 5774 N N . LEU A 1 22 ? -5.799 3.941 -6.872 1.00 1.00 22 LEU A N 5
ATOM 5775 C CA . LEU A 1 22 ? -6.596 3.325 -5.797 1.00 1.00 22 LEU A CA 5
ATOM 5776 C C . LEU A 1 22 ? -7.603 4.328 -5.254 1.00 1.00 22 LEU A C 5
ATOM 5777 O O . LEU A 1 22 ? -7.406 5.540 -5.348 1.00 1.00 22 LEU A O 5
ATOM 5793 N N . GLU A 1 23 ? -8.701 3.803 -4.704 1.00 1.00 23 GLU A N 5
ATOM 5794 C CA . GLU A 1 23 ? -9.771 4.644 -4.161 1.00 1.00 23 GLU A CA 5
ATOM 5795 C C . GLU A 1 23 ? -10.303 4.077 -2.851 1.00 1.00 23 GLU A C 5
ATOM 5796 O O . GLU A 1 23 ? -10.230 2.874 -2.597 1.00 1.00 23 GLU A O 5
ATOM 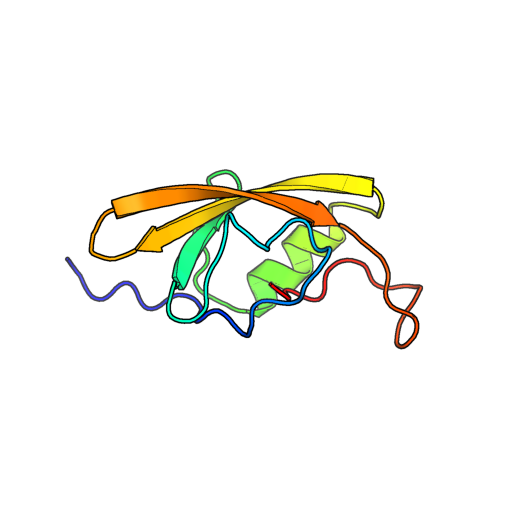5808 N N . ALA A 1 24 ? -10.844 4.965 -2.027 1.00 1.00 24 ALA A N 5
ATOM 5809 C CA . ALA A 1 24 ? -11.397 4.572 -0.748 1.00 1.00 24 ALA A CA 5
ATOM 5810 C C . ALA A 1 24 ? -12.503 3.551 -0.968 1.00 1.00 24 ALA A C 5
ATOM 5811 O O . ALA A 1 24 ? -13.290 3.670 -1.908 1.00 1.00 24 ALA A O 5
ATOM 5818 N N . GLY A 1 25 ? -12.551 2.539 -0.105 1.00 1.00 25 GLY A N 5
ATOM 5819 C CA . GLY A 1 25 ? -13.556 1.475 -0.206 1.00 1.00 25 GLY A CA 5
ATOM 5820 C C . GLY A 1 25 ? -12.926 0.202 -0.759 1.00 1.00 25 GLY A C 5
ATOM 5821 O O . GLY A 1 25 ? -13.398 -0.903 -0.488 1.00 1.00 25 GLY A O 5
ATOM 5825 N N . ASP A 1 26 ? -11.853 0.363 -1.530 1.00 1.00 26 ASP A N 5
ATOM 5826 C CA . ASP A 1 26 ? -11.162 -0.791 -2.109 1.00 1.00 26 ASP A CA 5
ATOM 5827 C C . ASP A 1 26 ? -10.494 -1.615 -1.008 1.00 1.00 26 ASP A C 5
ATOM 5828 O O . ASP A 1 26 ? -10.022 -1.060 -0.019 1.00 1.00 26 ASP A O 5
ATOM 5837 N N . ARG A 1 27 ? -10.458 -2.944 -1.181 1.00 1.00 27 ARG A N 5
ATOM 5838 C CA . ARG A 1 27 ? -9.840 -3.846 -0.196 1.00 1.00 27 ARG A CA 5
ATOM 5839 C C . ARG A 1 27 ? -8.542 -4.423 -0.746 1.00 1.00 27 ARG A C 5
ATOM 5840 O O . ARG A 1 27 ? -8.372 -4.545 -1.960 1.00 1.00 27 ARG A O 5
ATOM 5861 N N . ILE A 1 28 ? -7.631 -4.781 0.156 1.00 1.00 28 ILE A N 5
ATOM 5862 C CA . ILE A 1 28 ? -6.340 -5.353 -0.242 1.00 1.00 28 ILE A CA 5
ATOM 5863 C C . ILE A 1 28 ? -6.402 -6.876 -0.186 1.00 1.00 28 ILE A C 5
ATOM 5864 O O . ILE A 1 28 ? -6.620 -7.463 0.873 1.00 1.00 28 ILE A O 5
ATOM 5880 N N . ALA A 1 29 ? -6.211 -7.508 -1.344 1.00 1.00 29 ALA A N 5
ATOM 5881 C CA . ALA A 1 29 ? -6.247 -8.970 -1.441 1.00 1.00 29 ALA A CA 5
ATOM 5882 C C . ALA A 1 29 ? -4.856 -9.561 -1.236 1.00 1.00 29 ALA A C 5
ATOM 5883 O O . ALA A 1 29 ? -4.722 -10.753 -0.968 1.00 1.00 29 ALA A O 5
ATOM 5890 N N . ALA A 1 30 ? -3.828 -8.715 -1.345 1.00 1.00 30 ALA A N 5
ATOM 5891 C CA . ALA A 1 30 ? -2.445 -9.171 -1.154 1.00 1.00 30 ALA A CA 5
ATOM 5892 C C . ALA A 1 30 ? -1.451 -8.079 -1.543 1.00 1.00 30 ALA A C 5
ATOM 5893 O O . ALA A 1 30 ? -1.791 -7.127 -2.244 1.00 1.00 30 ALA A O 5
ATOM 5900 N N . ILE A 1 31 ? -0.201 -8.250 -1.098 1.00 1.00 31 ILE A N 5
ATOM 5901 C CA . ILE A 1 31 ? 0.878 -7.312 -1.422 1.00 1.00 31 ILE A CA 5
ATOM 5902 C C . ILE A 1 31 ? 2.135 -8.084 -1.803 1.00 1.00 31 ILE A C 5
ATOM 5903 O O . ILE A 1 31 ? 2.611 -8.932 -1.055 1.00 1.00 31 ILE A O 5
ATOM 5919 N N . ASP A 1 32 ? 2.677 -7.755 -2.967 1.00 1.00 32 ASP A N 5
ATOM 5920 C CA . ASP A 1 32 ? 3.894 -8.400 -3.449 1.00 1.00 32 ASP A CA 5
ATOM 5921 C C . ASP A 1 32 ? 3.770 -9.923 -3.386 1.00 1.00 32 ASP A C 5
ATOM 5922 O O . ASP A 1 32 ? 4.773 -10.636 -3.391 1.00 1.00 32 ASP A O 5
ATOM 5931 N N . GLY A 1 33 ? 2.527 -10.412 -3.340 1.00 1.00 33 GLY A N 5
ATOM 5932 C CA . GLY A 1 33 ? 2.255 -11.858 -3.287 1.00 1.00 33 GLY A CA 5
ATOM 5933 C C . GLY A 1 33 ? 1.921 -12.322 -1.871 1.00 1.00 33 GLY A C 5
ATOM 5934 O O . GLY A 1 33 ? 1.596 -13.490 -1.658 1.00 1.00 33 GLY A O 5
ATOM 5938 N N . GLN A 1 34 ? 2.021 -11.416 -0.899 1.00 1.00 34 GLN A N 5
ATOM 5939 C CA . GLN A 1 34 ? 1.736 -11.755 0.504 1.00 1.00 34 GLN A CA 5
ATOM 5940 C C . GLN A 1 34 ? 0.265 -11.459 0.869 1.00 1.00 34 GLN A C 5
ATOM 5941 O O . GLN A 1 34 ? -0.194 -10.336 0.664 1.00 1.00 34 GLN A O 5
ATOM 5955 N N . PRO A 1 35 ? -0.491 -12.412 1.406 1.00 1.00 35 PRO A N 5
ATOM 5956 C CA . PRO A 1 35 ? -1.921 -12.167 1.786 1.00 1.00 35 PRO A CA 5
ATOM 5957 C C . PRO A 1 35 ? -2.026 -11.354 3.083 1.00 1.00 35 PRO A C 5
ATOM 5958 O O . PRO A 1 35 ? -1.302 -11.610 4.045 1.00 1.00 35 PRO A O 5
ATOM 5969 N N . ILE A 1 36 ? -2.914 -10.350 3.084 1.00 1.00 36 ILE A N 5
ATOM 5970 C CA . ILE A 1 36 ? -3.093 -9.467 4.247 1.00 1.00 36 ILE A CA 5
ATOM 5971 C C . ILE A 1 36 ? -4.359 -9.800 5.036 1.00 1.00 36 ILE A C 5
ATOM 5972 O O . ILE A 1 36 ? -5.481 -9.669 4.549 1.00 1.00 36 ILE A O 5
ATOM 5988 N N . ASN A 1 37 ? -4.131 -10.227 6.269 1.00 1.00 37 ASN A N 5
ATOM 5989 C CA . ASN A 1 37 ? -5.215 -10.595 7.198 1.00 1.00 37 ASN A CA 5
ATOM 5990 C C . ASN A 1 37 ? -5.384 -9.542 8.294 1.00 1.00 37 ASN A C 5
ATOM 5991 O O . ASN A 1 37 ? -6.458 -9.430 8.888 1.00 1.00 37 ASN A O 5
ATOM 6002 N N . THR A 1 38 ? -4.324 -8.770 8.562 1.00 1.00 38 THR A N 5
ATOM 6003 C CA . THR A 1 38 ? -4.367 -7.722 9.600 1.00 1.00 38 THR A CA 5
ATOM 6004 C C . THR A 1 38 ? -3.745 -6.430 9.100 1.00 1.00 38 THR A C 5
ATOM 6005 O O . THR A 1 38 ? -2.875 -6.437 8.227 1.00 1.00 38 THR A O 5
ATOM 6016 N N . SER A 1 39 ? -4.179 -5.320 9.687 1.00 1.00 39 SER A N 5
ATOM 6017 C CA . SER A 1 39 ? -3.642 -4.016 9.329 1.00 1.00 39 SER A CA 5
ATOM 6018 C C . SER A 1 39 ? -2.207 -3.908 9.826 1.00 1.00 39 SER A C 5
ATOM 6019 O O . SER A 1 39 ? -1.365 -3.270 9.198 1.00 1.00 39 SER A O 5
ATOM 6027 N N . GLU A 1 40 ? -1.938 -4.540 10.967 1.00 1.00 40 GLU A N 5
ATOM 6028 C CA . GLU A 1 40 ? -0.610 -4.519 11.553 1.00 1.00 40 GLU A CA 5
ATOM 6029 C C . GLU A 1 40 ? 0.391 -5.183 10.616 1.00 1.00 40 GLU A C 5
ATOM 6030 O O . GLU A 1 40 ? 1.574 -4.844 10.617 1.00 1.00 40 GLU A O 5
ATOM 6042 N N . GLN A 1 41 ? -0.088 -6.127 9.810 1.00 1.00 41 GLN A N 5
ATOM 6043 C CA . GLN A 1 41 ? 0.784 -6.813 8.875 1.00 1.00 41 GLN A CA 5
ATOM 6044 C C . GLN A 1 41 ? 1.337 -5.822 7.858 1.00 1.00 41 GLN A C 5
ATOM 6045 O O . GLN A 1 41 ? 2.450 -5.993 7.362 1.00 1.00 41 GLN A O 5
ATOM 6059 N N . ILE A 1 42 ? 0.562 -4.777 7.554 1.00 1.00 42 ILE A N 5
ATOM 6060 C CA . ILE A 1 42 ? 0.989 -3.758 6.603 1.00 1.00 42 ILE A CA 5
ATOM 6061 C C . ILE A 1 42 ? 2.091 -2.889 7.184 1.00 1.00 42 ILE A C 5
ATOM 6062 O O . ILE A 1 42 ? 2.924 -2.387 6.443 1.00 1.00 42 ILE A O 5
ATOM 6078 N N . VAL A 1 43 ? 2.086 -2.716 8.502 1.00 1.00 43 VAL A N 5
ATOM 6079 C CA . VAL A 1 43 ? 3.095 -1.900 9.175 1.00 1.00 43 VAL A CA 5
ATOM 6080 C C . VAL A 1 43 ? 4.464 -2.566 9.075 1.00 1.00 43 VAL A C 5
ATOM 6081 O O . VAL A 1 43 ? 5.473 -1.908 8.835 1.00 1.00 43 VAL A O 5
ATOM 6094 N N . SER A 1 44 ? 4.495 -3.878 9.266 1.00 1.00 44 SER A N 5
ATOM 6095 C CA . SER A 1 44 ? 5.751 -4.607 9.180 1.00 1.00 44 SER A CA 5
ATOM 6096 C C . SER A 1 44 ? 6.292 -4.542 7.754 1.00 1.00 44 SER A C 5
ATOM 6097 O O . SER A 1 44 ? 7.496 -4.411 7.535 1.00 1.00 44 SER A O 5
ATOM 6105 N N . TYR A 1 45 ? 5.384 -4.666 6.790 1.00 1.00 45 TYR A N 5
ATOM 6106 C CA . TYR A 1 45 ? 5.767 -4.650 5.383 1.00 1.00 45 TYR A CA 5
ATOM 6107 C C . TYR A 1 45 ? 6.499 -3.352 5.031 1.00 1.00 45 TYR A C 5
ATOM 6108 O O . TYR A 1 45 ? 7.631 -3.382 4.553 1.00 1.00 45 TYR A O 5
ATOM 6126 N N . VAL A 1 46 ? 5.846 -2.215 5.260 1.00 1.00 46 VAL A N 5
ATOM 6127 C CA . VAL A 1 46 ? 6.454 -0.930 4.950 1.00 1.00 46 VAL A CA 5
ATOM 6128 C C . VAL A 1 46 ? 7.808 -0.802 5.654 1.00 1.00 46 VAL A C 5
ATOM 6129 O O . VAL A 1 46 ? 8.770 -0.287 5.083 1.00 1.00 46 VAL A O 5
ATOM 6142 N N . ARG A 1 47 ? 7.870 -1.274 6.891 1.00 1.00 47 ARG A N 5
ATOM 6143 C CA . ARG A 1 47 ? 9.104 -1.212 7.669 1.00 1.00 47 ARG A CA 5
ATOM 6144 C C . ARG A 1 47 ? 10.188 -2.094 7.027 1.00 1.00 47 ARG A C 5
ATOM 6145 O O . ARG A 1 47 ? 11.357 -1.715 6.965 1.00 1.00 47 ARG A O 5
ATOM 6166 N N . GLU A 1 48 ? 9.794 -3.276 6.555 1.00 1.00 48 GLU A N 5
ATOM 6167 C CA . GLU A 1 48 ? 10.746 -4.197 5.934 1.00 1.00 48 GLU A CA 5
ATOM 6168 C C . GLU A 1 48 ? 11.511 -3.498 4.813 1.00 1.00 48 GLU A C 5
ATOM 6169 O O . GLU A 1 48 ? 12.734 -3.605 4.720 1.00 1.00 48 GLU A O 5
ATOM 6181 N N . LYS A 1 49 ? 10.779 -2.790 3.956 1.00 1.00 49 LYS A N 5
ATOM 6182 C CA . LYS A 1 49 ? 11.384 -2.083 2.826 1.00 1.00 49 LYS A CA 5
ATOM 6183 C C . LYS A 1 49 ? 11.957 -0.747 3.296 1.00 1.00 49 LYS A C 5
ATOM 6184 O O . LYS A 1 49 ? 11.998 -0.470 4.495 1.00 1.00 49 LYS A O 5
ATOM 6203 N N . GLN A 1 50 ? 12.422 0.068 2.341 1.00 1.00 50 GLN A N 5
ATOM 6204 C CA . GLN A 1 50 ? 13.026 1.374 2.647 1.00 1.00 50 GLN A CA 5
ATOM 6205 C C . GLN A 1 50 ? 12.423 2.466 1.777 1.00 1.00 50 GLN A C 5
ATOM 6206 O O . GLN A 1 50 ? 11.673 2.189 0.842 1.00 1.00 50 GLN A O 5
ATOM 6220 N N . ALA A 1 51 ? 12.762 3.711 2.084 1.00 1.00 51 ALA A N 5
ATOM 6221 C CA . ALA A 1 51 ? 12.269 4.846 1.327 1.00 1.00 51 ALA A CA 5
ATOM 6222 C C . ALA A 1 51 ? 12.807 4.788 -0.099 1.00 1.00 51 ALA A C 5
ATOM 6223 O O . ALA A 1 51 ? 13.986 4.499 -0.308 1.00 1.00 51 ALA A O 5
ATOM 6230 N N . GLY A 1 52 ? 11.945 5.053 -1.081 1.00 1.00 52 GLY A N 5
ATOM 6231 C CA . GLY A 1 52 ? 12.353 5.022 -2.482 1.00 1.00 52 GLY A CA 5
ATOM 6232 C C . GLY A 1 52 ? 12.172 3.622 -3.057 1.00 1.00 52 GLY A C 5
ATOM 6233 O O . GLY A 1 52 ? 12.444 3.389 -4.236 1.00 1.00 52 GLY A O 5
ATOM 6237 N N . ASP A 1 53 ? 11.708 2.690 -2.220 1.00 1.00 53 ASP A N 5
ATOM 6238 C CA . ASP A 1 53 ? 11.494 1.314 -2.666 1.00 1.00 53 ASP A CA 5
ATOM 6239 C C . ASP A 1 53 ? 10.287 1.230 -3.602 1.00 1.00 53 ASP A C 5
ATOM 6240 O O . ASP A 1 53 ? 9.640 2.237 -3.888 1.00 1.00 53 ASP A O 5
ATOM 6249 N N . ARG A 1 54 ? 9.997 0.019 -4.085 1.00 1.00 54 ARG A N 5
ATOM 6250 C CA . ARG A 1 54 ? 8.871 -0.213 -5.003 1.00 1.00 54 ARG A CA 5
ATOM 6251 C C . ARG A 1 54 ? 8.155 -1.489 -4.619 1.00 1.00 54 ARG A C 5
ATOM 6252 O O . ARG A 1 54 ? 8.776 -2.550 -4.543 1.00 1.00 54 ARG A O 5
ATOM 6273 N N . VAL A 1 55 ? 6.851 -1.385 -4.362 1.00 1.00 55 VAL A N 5
ATOM 6274 C CA . VAL A 1 55 ? 6.054 -2.548 -3.964 1.00 1.00 55 VAL A CA 5
ATOM 6275 C C . VAL A 1 55 ? 4.745 -2.649 -4.756 1.00 1.00 55 VAL A C 5
ATOM 6276 O O . VAL A 1 55 ? 3.980 -1.693 -4.878 1.00 1.00 55 VAL A O 5
ATOM 6289 N N . ARG A 1 56 ? 4.517 -3.850 -5.268 1.00 1.00 56 ARG A N 5
ATOM 6290 C CA . ARG A 1 56 ? 3.314 -4.167 -6.044 1.00 1.00 56 ARG A CA 5
ATOM 6291 C C . ARG A 1 56 ? 2.197 -4.565 -5.090 1.00 1.00 56 ARG A C 5
ATOM 6292 O O . ARG A 1 56 ? 2.320 -5.526 -4.327 1.00 1.00 56 ARG A O 5
ATOM 6313 N N . VAL A 1 57 ? 1.116 -3.788 -5.122 1.00 1.00 57 VAL A N 5
ATOM 6314 C CA . VAL A 1 57 ? -0.043 -4.007 -4.242 1.00 1.00 57 VAL A CA 5
ATOM 6315 C C . VAL A 1 57 ? -1.226 -4.538 -5.039 1.00 1.00 57 VAL A C 5
ATOM 6316 O O . VAL A 1 57 ? -1.541 -4.028 -6.101 1.00 1.00 57 VAL A O 5
ATOM 6329 N N . THR A 1 58 ? -1.886 -5.570 -4.504 1.00 1.00 58 THR A N 5
ATOM 6330 C CA . THR A 1 58 ? -3.052 -6.177 -5.156 1.00 1.00 58 THR A CA 5
ATOM 6331 C C . THR A 1 58 ? -4.323 -5.739 -4.434 1.00 1.00 58 THR A C 5
ATOM 6332 O O . THR A 1 58 ? -4.395 -5.800 -3.208 1.00 1.00 58 THR A O 5
ATOM 6343 N N . PHE A 1 59 ? -5.332 -5.308 -5.195 1.00 1.00 59 PHE A N 5
ATOM 6344 C CA . PHE A 1 59 ? -6.607 -4.877 -4.602 1.00 1.00 59 PHE A CA 5
ATOM 6345 C C . PHE A 1 59 ? -7.749 -5.169 -5.577 1.00 1.00 59 PHE A C 5
ATOM 6346 O O . PHE A 1 59 ? -7.525 -5.226 -6.785 1.00 1.00 59 PHE A O 5
ATOM 6363 N N . ILE A 1 60 ? -8.968 -5.367 -5.057 1.00 1.00 60 ILE A N 5
ATOM 6364 C CA . ILE A 1 60 ? -10.141 -5.670 -5.890 1.00 1.00 60 ILE A CA 5
ATOM 6365 C C . ILE A 1 60 ? -11.082 -4.474 -5.934 1.00 1.00 60 ILE A C 5
ATOM 6366 O O . ILE A 1 60 ? -11.344 -3.830 -4.917 1.00 1.00 60 ILE A O 5
ATOM 6382 N N . ARG A 1 61 ? -11.610 -4.210 -7.125 1.00 1.00 61 ARG A N 5
ATOM 6383 C CA . ARG A 1 61 ? -12.556 -3.129 -7.337 1.00 1.00 61 ARG A CA 5
ATOM 6384 C C . ARG A 1 61 ? -13.635 -3.582 -8.327 1.00 1.00 61 ARG A C 5
ATOM 6385 O O . ARG A 1 61 ? -13.342 -3.966 -9.457 1.00 1.00 61 ARG A O 5
ATOM 6406 N N . ASP A 1 62 ? -14.883 -3.529 -7.872 1.00 1.00 62 ASP A N 5
ATOM 6407 C CA . ASP A 1 62 ? -16.023 -3.923 -8.698 1.00 1.00 62 ASP A CA 5
ATOM 6408 C C . ASP A 1 62 ? -15.836 -5.338 -9.245 1.00 1.00 62 ASP A C 5
ATOM 6409 O O . ASP A 1 62 ? -16.170 -5.599 -10.397 1.00 1.00 62 ASP A O 5
ATOM 6418 N N . ARG A 1 63 ? -15.300 -6.239 -8.418 1.00 1.00 63 ARG A N 5
ATOM 6419 C CA . ARG A 1 63 ? -15.068 -7.625 -8.815 1.00 1.00 63 ARG A CA 5
ATOM 6420 C C . ARG A 1 63 ? -13.960 -7.734 -9.860 1.00 1.00 63 ARG A C 5
ATOM 6421 O O . ARG A 1 63 ? -13.733 -8.809 -10.416 1.00 1.00 63 ARG A O 5
ATOM 6442 N N . LYS A 1 64 ? -13.256 -6.621 -10.110 1.00 1.00 64 LYS A N 5
ATOM 6443 C CA . LYS A 1 64 ? -12.147 -6.598 -11.074 1.00 1.00 64 LYS A CA 5
ATOM 6444 C C . LYS A 1 64 ? -10.814 -6.466 -10.339 1.00 1.00 64 LYS A C 5
ATOM 6445 O O . LYS A 1 64 ? -10.562 -5.473 -9.660 1.00 1.00 64 LYS A O 5
ATOM 6464 N N . GLN A 1 65 ? -9.975 -7.486 -10.471 1.00 1.00 65 GLN A N 5
ATOM 6465 C CA . GLN A 1 65 ? -8.672 -7.502 -9.821 1.00 1.00 65 GLN A CA 5
ATOM 6466 C C . GLN A 1 65 ? -7.703 -6.553 -10.521 1.00 1.00 65 GLN A C 5
ATOM 6467 O O . GLN A 1 65 ? -7.524 -6.622 -11.737 1.00 1.00 65 GLN A O 5
ATOM 6481 N N . HIS A 1 66 ? -7.065 -5.675 -9.742 1.00 1.00 66 HIS A N 5
ATOM 6482 C CA . HIS A 1 66 ? -6.089 -4.718 -10.289 1.00 1.00 66 HIS A CA 5
ATOM 6483 C C . HIS A 1 66 ? -4.937 -4.486 -9.310 1.00 1.00 66 HIS A C 5
ATOM 6484 O O . HIS A 1 66 ? -5.139 -4.372 -8.101 1.00 1.00 66 HIS A O 5
ATOM 6499 N N . GLU A 1 67 ? -3.729 -4.414 -9.865 1.00 1.00 67 GLU A N 5
ATOM 6500 C CA . GLU A 1 67 ? -2.506 -4.190 -9.094 1.00 1.00 67 GLU A CA 5
ATOM 6501 C C . GLU A 1 67 ? -2.177 -2.700 -9.031 1.00 1.00 67 GLU A C 5
ATOM 6502 O O . GLU A 1 67 ? -2.319 -1.976 -10.018 1.00 1.00 67 GLU A O 5
ATOM 6514 N N . ALA A 1 68 ? -1.752 -2.254 -7.846 1.00 1.00 68 ALA A N 5
ATOM 6515 C CA . ALA A 1 68 ? -1.406 -0.846 -7.596 1.00 1.00 68 ALA A CA 5
ATOM 6516 C C . ALA A 1 68 ? 0.103 -0.686 -7.369 1.00 1.00 68 ALA A C 5
ATOM 6517 O O . ALA A 1 68 ? 0.664 -1.207 -6.404 1.00 1.00 68 ALA A O 5
ATOM 6524 N N . GLU A 1 69 ? 0.732 0.061 -8.267 1.00 1.00 69 GLU A N 5
ATOM 6525 C CA . GLU A 1 69 ? 2.169 0.330 -8.179 1.00 1.00 69 GLU A CA 5
ATOM 6526 C C . GLU A 1 69 ? 2.417 1.404 -7.111 1.00 1.00 69 GLU A C 5
ATOM 6527 O O . GLU A 1 69 ? 2.168 2.590 -7.330 1.00 1.00 69 GLU A O 5
ATOM 6539 N N . LEU A 1 70 ? 2.893 0.960 -5.947 1.00 1.00 70 LEU A N 5
ATOM 6540 C CA . LEU A 1 70 ? 3.168 1.856 -4.806 1.00 1.00 70 LEU A CA 5
ATOM 6541 C C . LEU A 1 70 ? 4.662 1.919 -4.518 1.00 1.00 70 LEU A C 5
ATOM 6542 O O . LEU A 1 70 ? 5.391 0.940 -4.682 1.00 1.00 70 LEU A O 5
ATOM 6558 N N . VAL A 1 71 ? 5.093 3.098 -4.077 1.00 1.00 71 VAL A N 5
ATOM 6559 C CA . VAL A 1 71 ? 6.490 3.355 -3.735 1.00 1.00 71 VAL A CA 5
ATOM 6560 C C . VAL A 1 71 ? 6.583 3.978 -2.345 1.00 1.00 71 VAL A C 5
ATOM 6561 O O . VAL A 1 71 ? 5.817 4.878 -1.996 1.00 1.00 71 VAL A O 5
ATOM 6574 N N . LEU A 1 72 ? 7.510 3.472 -1.550 1.00 1.00 72 LEU A N 5
ATOM 6575 C CA . LEU A 1 72 ? 7.691 3.957 -0.192 1.00 1.00 72 LEU A CA 5
ATOM 6576 C C . LEU A 1 72 ? 8.190 5.394 -0.203 1.00 1.00 72 LEU A C 5
ATOM 6577 O O . LEU A 1 72 ? 9.203 5.700 -0.835 1.00 1.00 72 LEU A O 5
ATOM 6593 N N . LYS A 1 73 ? 7.468 6.279 0.499 1.00 1.00 73 LYS A N 5
ATOM 6594 C CA . LYS A 1 73 ? 7.833 7.698 0.575 1.00 1.00 73 LYS A CA 5
ATOM 6595 C C . LYS A 1 73 ? 7.741 8.203 2.038 1.00 1.00 73 LYS A C 5
ATOM 6596 O O . LYS A 1 73 ? 6.657 8.179 2.623 1.00 1.00 73 LYS A O 5
ATOM 6615 N N . PRO A 1 74 ? 8.832 8.646 2.652 1.00 1.00 74 PRO A N 5
ATOM 6616 C CA . PRO A 1 74 ? 8.812 9.131 4.071 1.00 1.00 74 PRO A CA 5
ATOM 6617 C C . PRO A 1 74 ? 8.201 10.529 4.200 1.00 1.00 74 PRO A C 5
ATOM 6618 O O . PRO A 1 74 ? 7.633 11.055 3.243 1.00 1.00 74 PRO A O 5
ATOM 6629 N N . PHE A 1 75 ? 8.321 11.112 5.404 1.00 1.00 75 PHE A N 5
ATOM 6630 C CA . PHE A 1 75 ? 7.774 12.456 5.683 1.00 1.00 75 PHE A CA 5
ATOM 6631 C C . PHE A 1 75 ? 8.866 13.398 6.233 1.00 1.00 75 PHE A C 5
ATOM 6632 O O . PHE A 1 75 ? 9.758 12.956 6.959 1.00 1.00 75 PHE A O 5
ATOM 6649 N N . PRO A 1 76 ? 8.818 14.683 5.911 1.00 1.00 76 PRO A N 5
ATOM 6650 C CA . PRO A 1 76 ? 9.837 15.664 6.408 1.00 1.00 76 PRO A CA 5
ATOM 6651 C C . PRO A 1 76 ? 9.717 15.899 7.919 1.00 1.00 76 PRO A C 5
ATOM 6652 O O . PRO A 1 76 ? 10.717 16.111 8.605 1.00 1.00 76 PRO A O 5
ATOM 6663 N N . HIS A 1 77 ? 8.485 15.856 8.428 1.00 1.00 77 HIS A N 5
ATOM 6664 C CA . HIS A 1 77 ? 8.239 16.062 9.858 1.00 1.00 77 HIS A CA 5
ATOM 6665 C C . HIS A 1 77 ? 8.499 14.775 10.634 1.00 1.00 77 HIS A C 5
ATOM 6666 O O . HIS A 1 77 ? 8.878 14.810 11.804 1.00 1.00 77 HIS A O 5
ATOM 6681 N N . HIS A 1 78 ? 8.282 13.636 9.971 1.00 1.00 78 HIS A N 5
ATOM 6682 C CA . HIS A 1 78 ? 8.481 12.320 10.589 1.00 1.00 78 HIS A CA 5
ATOM 6683 C C . HIS A 1 78 ? 9.180 11.374 9.609 1.00 1.00 78 HIS A C 5
ATOM 6684 O O . HIS A 1 78 ? 8.609 10.356 9.212 1.00 1.00 78 HIS A O 5
ATOM 6699 N N . PRO A 1 79 ? 10.393 11.688 9.198 1.00 1.00 79 PRO A N 5
ATOM 6700 C CA . PRO A 1 79 ? 11.148 10.831 8.230 1.00 1.00 79 PRO A CA 5
ATOM 6701 C C . PRO A 1 79 ? 11.442 9.444 8.803 1.00 1.00 79 PRO A C 5
ATOM 6702 O O . PRO A 1 79 ? 11.610 8.473 8.065 1.00 1.00 79 PRO A O 5
ATOM 6713 N N . ASN A 1 80 ? 11.520 9.373 10.121 1.00 1.00 80 ASN A N 5
ATOM 6714 C CA . ASN A 1 80 ? 11.812 8.121 10.794 1.00 1.00 80 ASN A CA 5
ATOM 6715 C C . ASN A 1 80 ? 10.799 7.056 10.402 1.00 1.00 80 ASN A C 5
ATOM 6716 O O . ASN A 1 80 ? 11.008 5.872 10.670 1.00 1.00 80 ASN A O 5
ATOM 6727 N N . GLN A 1 81 ? 9.697 7.478 9.770 1.00 1.00 81 GLN A N 5
ATOM 6728 C CA . GLN A 1 81 ? 8.638 6.564 9.344 1.00 1.00 81 GLN A CA 5
ATOM 6729 C C . GLN A 1 81 ? 8.560 6.538 7.830 1.00 1.00 81 GLN A C 5
ATOM 6730 O O . GLN A 1 81 ? 9.210 7.339 7.156 1.00 1.00 81 GLN A O 5
ATOM 6744 N N . ILE A 1 82 ? 7.763 5.602 7.301 1.00 1.00 82 ILE A N 5
ATOM 6745 C CA . ILE A 1 82 ? 7.599 5.443 5.846 1.00 1.00 82 ILE A CA 5
ATOM 6746 C C . ILE A 1 82 ? 6.139 5.689 5.448 1.00 1.00 82 ILE A C 5
ATOM 6747 O O . ILE A 1 82 ? 5.311 6.041 6.285 1.00 1.00 82 ILE A O 5
ATOM 6763 N N . GLY A 1 83 ? 5.851 5.521 4.156 1.00 1.00 83 GLY A N 5
ATOM 6764 C CA . GLY A 1 83 ? 4.506 5.746 3.624 1.00 1.00 83 GLY A CA 5
ATOM 6765 C C . GLY A 1 83 ? 3.434 5.062 4.467 1.00 1.00 83 GLY A C 5
ATOM 6766 O O . GLY A 1 83 ? 3.023 3.934 4.190 1.00 1.00 83 GLY A O 5
ATOM 6770 N N . LEU A 1 84 ? 2.982 5.769 5.502 1.00 1.00 84 LEU A N 5
ATOM 6771 C CA . LEU A 1 84 ? 1.942 5.269 6.414 1.00 1.00 84 LEU A CA 5
ATOM 6772 C C . LEU A 1 84 ? 0.568 5.816 6.036 1.00 1.00 84 LEU A C 5
ATOM 6773 O O . LEU A 1 84 ? -0.439 5.479 6.659 1.00 1.00 84 LEU A O 5
ATOM 6789 N N . GLY A 1 85 ? 0.534 6.678 5.026 1.00 1.00 85 GLY A N 5
ATOM 6790 C CA . GLY A 1 85 ? -0.716 7.295 4.596 1.00 1.00 85 GLY A CA 5
ATOM 6791 C C . GLY A 1 85 ? -1.707 6.268 4.079 1.00 1.00 85 GLY A C 5
ATOM 6792 O O . GLY A 1 85 ? -2.918 6.434 4.226 1.00 1.00 85 GLY A O 5
ATOM 6796 N N . VAL A 1 86 ? -1.185 5.212 3.461 1.00 1.00 86 VAL A N 5
ATOM 6797 C CA . VAL A 1 86 ? -2.016 4.148 2.893 1.00 1.00 86 VAL A CA 5
ATOM 6798 C C . VAL A 1 86 ? -1.901 2.886 3.732 1.00 1.00 86 VAL A C 5
ATOM 6799 O O . VAL A 1 86 ? -0.838 2.584 4.276 1.00 1.00 86 VAL A O 5
ATOM 6812 N N . THR A 1 87 ? -3.013 2.152 3.836 1.00 1.00 87 THR A N 5
ATOM 6813 C CA . THR A 1 87 ? -3.066 0.909 4.616 1.00 1.00 87 THR A CA 5
ATOM 6814 C C . THR A 1 87 ? -3.479 -0.260 3.727 1.00 1.00 87 THR A C 5
ATOM 6815 O O . THR A 1 87 ? -2.935 -1.337 3.909 1.00 1.00 87 THR A O 5
ATOM 6826 N N . MET A 1 1 ? -11.921 -11.543 13.914 1.00 1.00 1 MET A N 6
ATOM 6827 C CA . MET A 1 1 ? -13.048 -10.884 13.198 1.00 1.00 1 MET A CA 6
ATOM 6828 C C . MET A 1 1 ? -12.597 -9.504 12.741 1.00 1.00 1 MET A C 6
ATOM 6829 O O . MET A 1 1 ? -13.292 -8.506 12.950 1.00 1.00 1 MET A O 6
ATOM 6845 N N . ASN A 1 2 ? -11.421 -9.456 12.127 1.00 1.00 2 ASN A N 6
ATOM 6846 C CA . ASN A 1 2 ? -10.857 -8.197 11.647 1.00 1.00 2 ASN A CA 6
ATOM 6847 C C . ASN A 1 2 ? -11.453 -7.795 10.306 1.00 1.00 2 ASN A C 6
ATOM 6848 O O . ASN A 1 2 ? -10.765 -7.842 9.293 1.00 1.00 2 ASN A O 6
ATOM 6859 N N . GLU A 1 3 ? -12.734 -7.404 10.327 1.00 1.00 3 GLU A N 6
ATOM 6860 C CA . GLU A 1 3 ? -13.457 -6.970 9.128 1.00 1.00 3 GLU A CA 6
ATOM 6861 C C . GLU A 1 3 ? -13.795 -8.154 8.227 1.0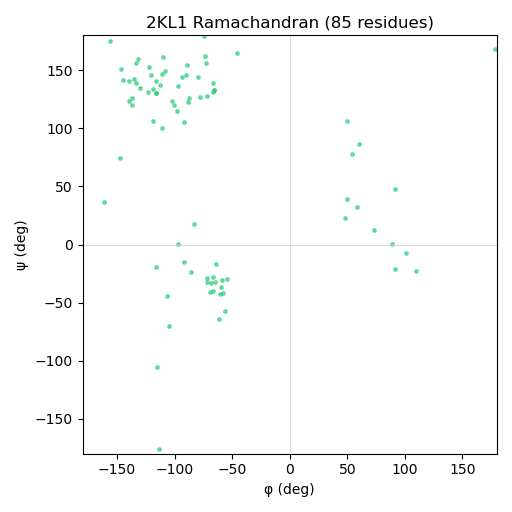0 1.00 3 GLU A C 6
ATOM 6862 O O . GLU A 1 3 ? -13.895 -9.287 8.697 1.00 1.00 3 GLU A O 6
ATOM 6874 N N . ALA A 1 4 ? -13.986 -7.891 6.934 1.00 1.00 4 ALA A N 6
ATOM 6875 C CA . ALA A 1 4 ? -14.331 -8.939 5.976 1.00 1.00 4 ALA A CA 6
ATOM 6876 C C . ALA A 1 4 ? -13.161 -9.904 5.752 1.00 1.00 4 ALA A C 6
ATOM 6877 O O . ALA A 1 4 ? -12.467 -10.281 6.697 1.00 1.00 4 ALA A O 6
ATOM 6884 N N . LYS A 1 5 ? -12.964 -10.315 4.496 1.00 1.00 5 LYS A N 6
ATOM 6885 C CA . LYS A 1 5 ? -11.899 -11.249 4.162 1.00 1.00 5 LYS A CA 6
ATOM 6886 C C . LYS A 1 5 ? -10.519 -10.663 4.467 1.00 1.00 5 LYS A C 6
ATOM 6887 O O . LYS A 1 5 ? -9.694 -11.326 5.091 1.00 1.00 5 LYS A O 6
ATOM 6906 N N . GLY A 1 6 ? -10.264 -9.426 4.012 1.00 1.00 6 GLY A N 6
ATOM 6907 C CA . GLY A 1 6 ? -8.962 -8.775 4.231 1.00 1.00 6 GLY A CA 6
ATOM 6908 C C . GLY A 1 6 ? -9.118 -7.456 4.968 1.00 1.00 6 GLY A C 6
ATOM 6909 O O . GLY A 1 6 ? -9.619 -7.421 6.090 1.00 1.00 6 GLY A O 6
ATOM 6913 N N . VAL A 1 7 ? -8.672 -6.370 4.332 1.00 1.00 7 VAL A N 6
ATOM 6914 C CA . VAL A 1 7 ? -8.746 -5.029 4.925 1.00 1.00 7 VAL A CA 6
ATOM 6915 C C . VAL A 1 7 ? -9.274 -4.025 3.905 1.00 1.00 7 VAL A C 6
ATOM 6916 O O . VAL A 1 7 ? -9.376 -4.328 2.716 1.00 1.00 7 VAL A O 6
ATOM 6929 N N . TYR A 1 8 ? -9.613 -2.823 4.380 1.00 1.00 8 TYR A N 6
ATOM 6930 C CA . TYR A 1 8 ? -10.139 -1.752 3.524 1.00 1.00 8 TYR A CA 6
ATOM 6931 C C . TYR A 1 8 ? -9.385 -0.443 3.762 1.00 1.00 8 TYR A C 6
ATOM 6932 O O . TYR A 1 8 ? -9.051 -0.106 4.896 1.00 1.00 8 TYR A O 6
ATOM 6950 N N . VAL A 1 9 ? -9.122 0.289 2.678 1.00 1.00 9 VAL A N 6
ATOM 6951 C CA . VAL A 1 9 ? -8.410 1.560 2.766 1.00 1.00 9 VAL A CA 6
ATOM 6952 C C . VAL A 1 9 ? -9.287 2.604 3.440 1.00 1.00 9 VAL A C 6
ATOM 6953 O O . VAL A 1 9 ? -10.440 2.782 3.049 1.00 1.00 9 VAL A O 6
ATOM 6966 N N . MET A 1 10 ? -8.773 3.278 4.478 1.00 1.00 10 MET A N 6
ATOM 6967 C CA . MET A 1 10 ? -9.546 4.273 5.201 1.00 1.00 10 MET A CA 6
ATOM 6968 C C . MET A 1 10 ? -9.619 5.594 4.440 1.00 1.00 10 MET A C 6
ATOM 6969 O O . MET A 1 10 ? -10.699 6.019 4.038 1.00 1.00 10 MET A O 6
ATOM 6983 N N . SER A 1 11 ? -8.468 6.251 4.263 1.00 1.00 11 SER A N 6
ATOM 6984 C CA . SER A 1 11 ? -8.426 7.549 3.563 1.00 1.00 11 SER A CA 6
ATOM 6985 C C . SER A 1 11 ? -7.303 7.594 2.536 1.00 1.00 11 SER A C 6
ATOM 6986 O O . SER A 1 11 ? -6.355 6.810 2.597 1.00 1.00 11 SER A O 6
ATOM 6994 N N . VAL A 1 12 ? -7.419 8.532 1.592 1.00 1.00 12 VAL A N 6
ATOM 6995 C CA . VAL A 1 12 ? -6.426 8.721 0.531 1.00 1.00 12 VAL A CA 6
ATOM 6996 C C . VAL A 1 12 ? -5.974 10.165 0.549 1.00 1.00 12 VAL A C 6
ATOM 6997 O O . VAL A 1 12 ? -6.799 11.065 0.693 1.00 1.00 12 VAL A O 6
ATOM 7010 N N . LEU A 1 13 ? -4.663 10.383 0.418 1.00 1.00 13 LEU A N 6
ATOM 7011 C CA . LEU A 1 13 ? -4.115 11.742 0.449 1.00 1.00 13 LEU A CA 6
ATOM 7012 C C . LEU A 1 13 ? -3.646 12.200 -0.937 1.00 1.00 13 LEU A C 6
ATOM 7013 O O . LEU A 1 13 ? -3.194 11.390 -1.738 1.00 1.00 13 LEU A O 6
ATOM 7029 N N . PRO A 1 14 ? -3.725 13.485 -1.222 1.00 1.00 14 PRO A N 6
ATOM 7030 C CA . PRO A 1 14 ? -3.265 14.041 -2.526 1.00 1.00 14 PRO A CA 6
ATOM 7031 C C . PRO A 1 14 ? -1.739 14.064 -2.614 1.00 1.00 14 PRO A C 6
ATOM 7032 O O . PRO A 1 14 ? -1.057 14.066 -1.595 1.00 1.00 14 PRO A O 6
ATOM 7043 N N . ASN A 1 15 ? -1.229 14.087 -3.844 1.00 1.00 15 ASN A N 6
ATOM 7044 C CA . ASN A 1 15 ? 0.212 14.121 -4.097 1.00 1.00 15 ASN A CA 6
ATOM 7045 C C . ASN A 1 15 ? 0.891 12.855 -3.596 1.00 1.00 15 ASN A C 6
ATOM 7046 O O . ASN A 1 15 ? 2.066 12.887 -3.238 1.00 1.00 15 ASN A O 6
ATOM 7057 N N . MET A 1 16 ? 0.144 11.740 -3.566 1.00 1.00 16 MET A N 6
ATOM 7058 C CA . MET A 1 16 ? 0.688 10.456 -3.096 1.00 1.00 16 MET A CA 6
ATOM 7059 C C . MET A 1 16 ? 0.921 9.510 -4.280 1.00 1.00 16 MET A C 6
ATOM 7060 O O . MET A 1 16 ? 0.324 9.674 -5.343 1.00 1.00 16 MET A O 6
ATOM 7074 N N . PRO A 1 17 ? 1.783 8.534 -4.119 1.00 1.00 17 PRO A N 6
ATOM 7075 C CA . PRO A 1 17 ? 2.094 7.563 -5.206 1.00 1.00 17 PRO A CA 6
ATOM 7076 C C . PRO A 1 17 ? 0.894 6.693 -5.592 1.00 1.00 17 PRO A C 6
ATOM 7077 O O . PRO A 1 17 ? 0.882 6.112 -6.674 1.00 1.00 17 PRO A O 6
ATOM 7088 N N . ALA A 1 18 ? -0.115 6.589 -4.713 1.00 1.00 18 ALA A N 6
ATOM 7089 C CA . ALA A 1 18 ? -1.303 5.762 -4.990 1.00 1.00 18 ALA A CA 6
ATOM 7090 C C . ALA A 1 18 ? -2.483 6.629 -5.465 1.00 1.00 18 ALA A C 6
ATOM 7091 O O . ALA A 1 18 ? -3.449 6.140 -6.053 1.00 1.00 18 ALA A O 6
ATOM 7098 N N . ALA A 1 19 ? -2.368 7.918 -5.196 1.00 1.00 19 ALA A N 6
ATOM 7099 C CA . ALA A 1 19 ? -3.416 8.858 -5.595 1.00 1.00 19 ALA A CA 6
ATOM 7100 C C . ALA A 1 19 ? -3.592 8.805 -7.106 1.00 1.00 19 ALA A C 6
ATOM 7101 O O . ALA A 1 19 ? -2.623 8.900 -7.857 1.00 1.00 19 ALA A O 6
ATOM 7108 N N . GLY A 1 20 ? -4.843 8.648 -7.563 1.00 1.00 20 GLY A N 6
ATOM 7109 C CA . GLY A 1 20 ? -5.146 8.565 -8.998 1.00 1.00 20 GLY A CA 6
ATOM 7110 C C . GLY A 1 20 ? -5.300 7.112 -9.435 1.00 1.00 20 GLY A C 6
ATOM 7111 O O . GLY A 1 20 ? -5.700 6.829 -10.565 1.00 1.00 20 GLY A O 6
ATOM 7115 N N . ARG A 1 21 ? -4.981 6.189 -8.526 1.00 1.00 21 ARG A N 6
ATOM 7116 C CA . ARG A 1 21 ? -5.080 4.742 -8.814 1.00 1.00 21 ARG A CA 6
ATOM 7117 C C . ARG A 1 21 ? -5.757 4.014 -7.663 1.00 1.00 21 ARG A C 6
ATOM 7118 O O . ARG A 1 21 ? -6.335 2.942 -7.847 1.00 1.00 21 ARG A O 6
ATOM 7139 N N . LEU A 1 22 ? -5.677 4.609 -6.483 1.00 1.00 22 LEU A N 6
ATOM 7140 C CA . LEU A 1 22 ? -6.272 4.035 -5.268 1.00 1.00 22 LEU A CA 6
ATOM 7141 C C . LEU A 1 22 ? -7.350 4.965 -4.726 1.00 1.00 22 LEU A C 6
ATOM 7142 O O . LEU A 1 22 ? -7.152 6.181 -4.633 1.00 1.00 22 LEU A O 6
ATOM 7158 N N . GLU A 1 23 ? -8.499 4.379 -4.373 1.00 1.00 23 GLU A N 6
ATOM 7159 C CA . GLU A 1 23 ? -9.624 5.126 -3.838 1.00 1.00 23 GLU A CA 6
ATOM 7160 C C . GLU A 1 23 ? -10.202 4.416 -2.619 1.00 1.00 23 GLU A C 6
ATOM 7161 O O . GLU A 1 23 ? -10.197 3.188 -2.526 1.00 1.00 23 GLU A O 6
ATOM 7173 N N . ALA A 1 24 ? -10.716 5.217 -1.698 1.00 1.00 24 ALA A N 6
ATOM 7174 C CA . ALA A 1 24 ? -11.317 4.696 -0.482 1.00 1.00 24 ALA A CA 6
ATOM 7175 C C . ALA A 1 24 ? -12.411 3.697 -0.843 1.00 1.00 24 ALA A C 6
ATOM 7176 O O . ALA A 1 24 ? -13.197 3.936 -1.760 1.00 1.00 24 ALA A O 6
ATOM 7183 N N . GLY A 1 25 ? -12.450 2.576 -0.126 1.00 1.00 25 GLY A N 6
ATOM 7184 C CA . GLY A 1 25 ? -13.439 1.517 -0.372 1.00 1.00 25 GLY A CA 6
ATOM 7185 C C . GLY A 1 25 ? -12.764 0.291 -0.973 1.00 1.00 25 GLY A C 6
ATOM 7186 O O . GLY A 1 25 ? -13.241 -0.831 -0.810 1.00 1.00 25 GLY A O 6
ATOM 7190 N N . ASP A 1 26 ? -11.646 0.506 -1.664 1.00 1.00 26 ASP A N 6
ATOM 7191 C CA . ASP A 1 26 ? -10.920 -0.611 -2.275 1.00 1.00 26 ASP A CA 6
ATOM 7192 C C . ASP A 1 26 ? -10.370 -1.556 -1.197 1.00 1.00 26 ASP A C 6
ATOM 7193 O O . ASP A 1 26 ? -9.962 -1.107 -0.125 1.00 1.00 26 ASP A O 6
ATOM 7202 N N . ARG A 1 27 ? -10.349 -2.861 -1.495 1.00 1.00 27 ARG A N 6
ATOM 7203 C CA . ARG A 1 27 ? -9.835 -3.877 -0.563 1.00 1.00 27 ARG A CA 6
ATOM 7204 C C . ARG A 1 27 ? -8.520 -4.441 -1.082 1.00 1.00 27 ARG A C 6
ATOM 7205 O O . ARG A 1 27 ? -8.350 -4.646 -2.283 1.00 1.00 27 ARG A O 6
ATOM 7226 N N . ILE A 1 28 ? -7.600 -4.702 -0.154 1.00 1.00 28 ILE A N 6
ATOM 7227 C CA . ILE A 1 28 ? -6.301 -5.266 -0.499 1.00 1.00 28 ILE A CA 6
ATOM 7228 C C . ILE A 1 28 ? -6.374 -6.783 -0.407 1.00 1.00 28 ILE A C 6
ATOM 7229 O O . ILE A 1 28 ? -6.707 -7.336 0.640 1.00 1.00 28 ILE A O 6
ATOM 7245 N N . ALA A 1 29 ? -6.067 -7.442 -1.515 1.00 1.00 29 ALA A N 6
ATOM 7246 C CA . ALA A 1 29 ? -6.095 -8.907 -1.574 1.00 1.00 29 ALA A CA 6
ATOM 7247 C C . ALA A 1 29 ? -4.713 -9.495 -1.302 1.00 1.00 29 ALA A C 6
ATOM 7248 O O . ALA A 1 29 ? -4.602 -10.651 -0.903 1.00 1.00 29 ALA A O 6
ATOM 7255 N N . ALA A 1 30 ? -3.671 -8.697 -1.516 1.00 1.00 30 ALA A N 6
ATOM 7256 C CA . ALA A 1 30 ? -2.302 -9.167 -1.300 1.00 1.00 30 ALA A CA 6
ATOM 7257 C C . ALA A 1 30 ? -1.293 -8.079 -1.636 1.00 1.00 30 ALA A C 6
ATOM 7258 O O . ALA A 1 30 ? -1.552 -7.204 -2.462 1.00 1.00 30 ALA A O 6
ATOM 7265 N N . ILE A 1 31 ? -0.119 -8.166 -1.001 1.00 1.00 31 ILE A N 6
ATOM 7266 C CA . ILE A 1 31 ? 0.979 -7.221 -1.243 1.00 1.00 31 ILE A CA 6
ATOM 7267 C C . ILE A 1 31 ? 2.270 -7.986 -1.523 1.00 1.00 31 ILE A C 6
ATOM 7268 O O . ILE A 1 31 ? 2.697 -8.824 -0.729 1.00 1.00 31 ILE A O 6
ATOM 7284 N N . ASP A 1 32 ? 2.883 -7.675 -2.652 1.00 1.00 32 ASP A N 6
ATOM 7285 C CA . ASP A 1 32 ? 4.133 -8.317 -3.047 1.00 1.00 32 ASP A CA 6
ATOM 7286 C C . ASP A 1 32 ? 3.989 -9.835 -3.056 1.00 1.00 32 ASP A C 6
ATOM 7287 O O . ASP A 1 32 ? 4.982 -10.561 -3.060 1.00 1.00 32 ASP A O 6
ATOM 7296 N N . GLY A 1 33 ? 2.738 -10.312 -3.068 1.00 1.00 33 GLY A N 6
ATOM 7297 C CA . GLY A 1 33 ? 2.453 -11.753 -3.090 1.00 1.00 33 GLY A CA 6
ATOM 7298 C C . GLY A 1 33 ? 2.009 -12.260 -1.726 1.00 1.00 33 GLY A C 6
ATOM 7299 O O . GLY A 1 33 ? 1.648 -13.429 -1.591 1.00 1.00 33 GLY A O 6
ATOM 7303 N N . GLN A 1 34 ? 2.046 -11.391 -0.715 1.00 1.00 34 GLN A N 6
ATOM 7304 C CA . GLN A 1 34 ? 1.648 -11.777 0.647 1.00 1.00 34 GLN A CA 6
ATOM 7305 C C . GLN A 1 34 ? 0.176 -11.418 0.928 1.00 1.00 34 GLN A C 6
ATOM 7306 O O . GLN A 1 34 ? -0.144 -10.239 1.041 1.00 1.00 34 GLN A O 6
ATOM 7320 N N . PRO A 1 35 ? -0.720 -12.389 1.070 1.00 1.00 35 PRO A N 6
ATOM 7321 C CA . PRO A 1 35 ? -2.164 -12.111 1.384 1.00 1.00 35 PRO A CA 6
ATOM 7322 C C . PRO A 1 35 ? -2.313 -11.323 2.692 1.00 1.00 35 PRO A C 6
ATOM 7323 O O . PRO A 1 35 ? -1.630 -11.614 3.674 1.00 1.00 35 PRO A O 6
ATOM 7334 N N . ILE A 1 36 ? -3.186 -10.310 2.693 1.00 1.00 36 ILE A N 6
ATOM 7335 C CA . ILE A 1 36 ? -3.392 -9.469 3.879 1.00 1.00 36 ILE A CA 6
ATOM 7336 C C . ILE A 1 36 ? -4.613 -9.914 4.686 1.00 1.00 36 ILE A C 6
ATOM 7337 O O . ILE A 1 36 ? -5.761 -9.707 4.287 1.00 1.00 36 ILE A O 6
ATOM 7353 N N . ASN A 1 37 ? -4.328 -10.535 5.819 1.00 1.00 37 ASN A N 6
ATOM 7354 C CA . ASN A 1 37 ? -5.370 -11.031 6.739 1.00 1.00 37 ASN A CA 6
ATOM 7355 C C . ASN A 1 37 ? -5.535 -10.107 7.946 1.00 1.00 37 ASN A C 6
ATOM 7356 O O . ASN A 1 37 ? -6.598 -10.073 8.564 1.00 1.00 37 ASN A O 6
ATOM 7367 N N . THR A 1 38 ? -4.480 -9.364 8.282 1.00 1.00 38 THR A N 6
ATOM 7368 C CA . THR A 1 38 ? -4.516 -8.441 9.431 1.00 1.00 38 THR A CA 6
ATOM 7369 C C . THR A 1 38 ? -3.786 -7.143 9.113 1.00 1.00 38 THR A C 6
ATOM 7370 O O . THR A 1 38 ? -2.954 -7.087 8.206 1.00 1.00 38 THR A O 6
ATOM 7381 N N . SER A 1 39 ? -4.094 -6.107 9.885 1.00 1.00 39 SER A N 6
ATOM 7382 C CA . SER A 1 39 ? -3.455 -4.814 9.700 1.00 1.00 39 SER A CA 6
ATOM 7383 C C . SER A 1 39 ? -1.973 -4.929 10.073 1.00 1.00 39 SER A C 6
ATOM 7384 O O . SER A 1 39 ? -1.149 -4.142 9.616 1.00 1.00 39 SER A O 6
ATOM 7392 N N . GLU A 1 40 ? -1.654 -5.924 10.899 1.00 1.00 40 GLU A N 6
ATOM 7393 C CA . GLU A 1 40 ? -0.282 -6.151 11.332 1.00 1.00 40 GLU A CA 6
ATOM 7394 C C . GLU A 1 40 ? 0.583 -6.567 10.146 1.00 1.00 40 GLU A C 6
ATOM 7395 O O . GLU A 1 40 ? 1.770 -6.250 10.087 1.00 1.00 40 GLU A O 6
ATOM 7407 N N . GLN A 1 41 ? -0.017 -7.281 9.207 1.00 1.00 41 GLN A N 6
ATOM 7408 C CA . GLN A 1 41 ? 0.718 -7.726 8.037 1.00 1.00 41 GLN A CA 6
ATOM 7409 C C . GLN A 1 41 ? 1.224 -6.522 7.257 1.00 1.00 41 GLN A C 6
ATOM 7410 O O . GLN A 1 41 ? 2.279 -6.586 6.631 1.00 1.00 41 GLN A O 6
ATOM 7424 N N . ILE A 1 42 ? 0.477 -5.412 7.297 1.00 1.00 42 ILE A N 6
ATOM 7425 C CA . ILE A 1 42 ? 0.869 -4.192 6.602 1.00 1.00 42 ILE A CA 6
ATOM 7426 C C . ILE A 1 42 ? 1.995 -3.488 7.353 1.00 1.00 42 ILE A C 6
ATOM 7427 O O . ILE A 1 42 ? 2.814 -2.794 6.758 1.00 1.00 42 ILE A O 6
ATOM 7443 N N . VAL A 1 43 ? 2.032 -3.692 8.661 1.00 1.00 43 VAL A N 6
ATOM 7444 C CA . VAL A 1 43 ? 3.065 -3.088 9.492 1.00 1.00 43 VAL A CA 6
ATOM 7445 C C . VAL A 1 43 ? 4.419 -3.718 9.171 1.00 1.00 43 VAL A C 6
ATOM 7446 O O . VAL A 1 43 ? 5.426 -3.026 9.058 1.00 1.00 43 VAL A O 6
ATOM 7459 N N . SER A 1 44 ? 4.427 -5.039 9.019 1.00 1.00 44 SER A N 6
ATOM 7460 C CA . SER A 1 44 ? 5.660 -5.747 8.704 1.00 1.00 44 SER A CA 6
ATOM 7461 C C . SER A 1 44 ? 6.173 -5.319 7.338 1.00 1.00 44 SER A C 6
ATOM 7462 O O . SER A 1 44 ? 7.368 -5.162 7.138 1.00 1.00 44 SER A O 6
ATOM 7470 N N . TYR A 1 45 ? 5.250 -5.146 6.405 1.00 1.00 45 TYR A N 6
ATOM 7471 C CA . TYR A 1 45 ? 5.613 -4.745 5.049 1.00 1.00 45 TYR A CA 6
ATOM 7472 C C . TYR A 1 45 ? 6.374 -3.412 5.068 1.00 1.00 45 TYR A C 6
ATOM 7473 O O . TYR A 1 45 ? 7.481 -3.315 4.540 1.00 1.00 45 TYR A O 6
ATOM 7491 N N . VAL A 1 46 ? 5.772 -2.382 5.646 1.00 1.00 46 VAL A N 6
ATOM 7492 C CA . VAL A 1 46 ? 6.413 -1.075 5.673 1.00 1.00 46 VAL A CA 6
ATOM 7493 C C . VAL A 1 46 ? 7.792 -1.185 6.315 1.00 1.00 46 VAL A C 6
ATOM 7494 O O . VAL A 1 46 ? 8.772 -0.624 5.821 1.00 1.00 46 VAL A O 6
ATOM 7507 N N . ARG A 1 47 ? 7.859 -1.919 7.414 1.00 1.00 47 ARG A N 6
ATOM 7508 C CA . ARG A 1 47 ? 9.119 -2.120 8.118 1.00 1.00 47 ARG A CA 6
ATOM 7509 C C . ARG A 1 47 ? 10.061 -3.003 7.298 1.00 1.00 47 ARG A C 6
ATOM 7510 O O . ARG A 1 47 ? 11.275 -2.804 7.311 1.00 1.00 47 ARG A O 6
ATOM 7531 N N . GLU A 1 48 ? 9.499 -3.987 6.588 1.00 1.00 48 GLU A N 6
ATOM 7532 C CA . GLU A 1 48 ? 10.316 -4.895 5.777 1.00 1.00 48 GLU A CA 6
ATOM 7533 C C . GLU A 1 48 ? 11.208 -4.099 4.832 1.00 1.00 48 GLU A C 6
ATOM 7534 O O . GLU A 1 48 ? 12.431 -4.171 4.917 1.00 1.00 48 GLU A O 6
ATOM 7546 N N . LYS A 1 49 ? 10.585 -3.345 3.926 1.00 1.00 49 LYS A N 6
ATOM 7547 C CA . LYS A 1 49 ? 11.321 -2.551 2.957 1.00 1.00 49 LYS A CA 6
ATOM 7548 C C . LYS A 1 49 ? 11.703 -1.200 3.549 1.00 1.00 49 LYS A C 6
ATOM 7549 O O . LYS A 1 49 ? 11.584 -0.989 4.758 1.00 1.00 49 LYS A O 6
ATOM 7568 N N . GLN A 1 50 ? 12.186 -0.291 2.691 1.00 1.00 50 GLN A N 6
ATOM 7569 C CA . GLN A 1 50 ? 12.618 1.044 3.127 1.00 1.00 50 GLN A CA 6
ATOM 7570 C C . GLN A 1 50 ? 12.039 2.151 2.245 1.00 1.00 50 GLN A C 6
ATOM 7571 O O . GLN A 1 50 ? 11.375 1.897 1.245 1.00 1.00 50 GLN A O 6
ATOM 7585 N N . ALA A 1 51 ? 12.326 3.388 2.625 1.00 1.00 51 ALA A N 6
ATOM 7586 C CA . ALA A 1 51 ? 11.847 4.536 1.870 1.00 1.00 51 ALA A CA 6
ATOM 7587 C C . ALA A 1 51 ? 12.396 4.487 0.446 1.00 1.00 51 ALA A C 6
ATOM 7588 O O . ALA A 1 51 ? 13.580 4.219 0.241 1.00 1.00 51 ALA A O 6
ATOM 7595 N N . GLY A 1 52 ? 11.529 4.740 -0.545 1.00 1.00 52 GLY A N 6
ATOM 7596 C CA . GLY A 1 52 ? 11.931 4.715 -1.955 1.00 1.00 52 GLY A CA 6
ATOM 7597 C C . GLY A 1 52 ? 11.721 3.329 -2.563 1.00 1.00 52 GLY A C 6
ATOM 7598 O O . GLY A 1 52 ? 11.996 3.110 -3.744 1.00 1.00 52 GLY A O 6
ATOM 7602 N N . ASP A 1 53 ? 11.241 2.394 -1.746 1.00 1.00 53 ASP A N 6
ATOM 7603 C CA . ASP A 1 53 ? 11.010 1.027 -2.209 1.00 1.00 53 ASP A CA 6
ATOM 7604 C C . ASP A 1 53 ? 9.860 0.971 -3.204 1.00 1.00 53 ASP A C 6
ATOM 7605 O O . ASP A 1 53 ? 9.132 1.938 -3.377 1.00 1.00 53 ASP A O 6
ATOM 7614 N N . ARG A 1 54 ? 9.693 -0.187 -3.850 1.00 1.00 54 ARG A N 6
ATOM 7615 C CA . ARG A 1 54 ? 8.620 -0.378 -4.829 1.00 1.00 54 ARG A CA 6
ATOM 7616 C C . ARG A 1 54 ? 8.035 -1.772 -4.684 1.00 1.00 54 ARG A C 6
ATOM 7617 O O . ARG A 1 54 ? 8.741 -2.761 -4.876 1.00 1.00 54 ARG A O 6
ATOM 7638 N N . VAL A 1 55 ? 6.745 -1.842 -4.342 1.00 1.00 55 VAL A N 6
ATOM 7639 C CA . VAL A 1 55 ? 6.057 -3.132 -4.165 1.00 1.00 55 VAL A CA 6
ATOM 7640 C C . VAL A 1 55 ? 4.744 -3.194 -4.959 1.00 1.00 55 VAL A C 6
ATOM 7641 O O . VAL A 1 55 ? 3.937 -2.264 -4.954 1.00 1.00 55 VAL A O 6
ATOM 7654 N N . ARG A 1 56 ? 4.561 -4.325 -5.622 1.00 1.00 56 ARG A N 6
ATOM 7655 C CA . ARG A 1 56 ? 3.368 -4.578 -6.428 1.00 1.00 56 ARG A CA 6
ATOM 7656 C C . ARG A 1 56 ? 2.217 -4.916 -5.503 1.00 1.00 56 ARG A C 6
ATOM 7657 O O . ARG A 1 56 ? 2.171 -6.000 -4.922 1.00 1.00 56 ARG A O 6
ATOM 7678 N N . VAL A 1 57 ? 1.296 -3.963 -5.343 1.00 1.00 57 VAL A N 6
ATOM 7679 C CA . VAL A 1 57 ? 0.146 -4.140 -4.458 1.00 1.00 57 VAL A CA 6
ATOM 7680 C C . VAL A 1 57 ? -1.059 -4.629 -5.241 1.00 1.00 57 VAL A C 6
ATOM 7681 O O . VAL A 1 57 ? -1.352 -4.115 -6.305 1.00 1.00 57 VAL A O 6
ATOM 7694 N N . THR A 1 58 ? -1.759 -5.624 -4.694 1.00 1.00 58 THR A N 6
ATOM 7695 C CA . THR A 1 58 ? -2.953 -6.193 -5.338 1.00 1.00 58 THR A CA 6
ATOM 7696 C C . THR A 1 58 ? -4.212 -5.708 -4.623 1.00 1.00 58 THR A C 6
ATOM 7697 O O . THR A 1 58 ? -4.252 -5.680 -3.396 1.00 1.00 58 THR A O 6
ATOM 7708 N N . PHE A 1 59 ? -5.246 -5.343 -5.384 1.00 1.00 59 PHE A N 6
ATOM 7709 C CA . PHE A 1 59 ? -6.505 -4.879 -4.792 1.00 1.00 59 PHE A CA 6
ATOM 7710 C C . PHE A 1 59 ? -7.675 -5.235 -5.713 1.00 1.00 59 PHE A C 6
ATOM 7711 O O . PHE A 1 59 ? -7.496 -5.329 -6.927 1.00 1.00 59 PHE A O 6
ATOM 7728 N N . ILE A 1 60 ? -8.867 -5.447 -5.135 1.00 1.00 60 ILE A N 6
ATOM 7729 C CA . ILE A 1 60 ? -10.069 -5.814 -5.900 1.00 1.00 60 ILE A CA 6
ATOM 7730 C C . ILE A 1 60 ? -11.013 -4.626 -6.073 1.00 1.00 60 ILE A C 6
ATOM 7731 O O . ILE A 1 60 ? -11.277 -3.865 -5.138 1.00 1.00 60 ILE A O 6
ATOM 7747 N N . ARG A 1 61 ? -11.541 -4.514 -7.290 1.00 1.00 61 ARG A N 6
ATOM 7748 C CA . ARG A 1 61 ? -12.501 -3.484 -7.642 1.00 1.00 61 ARG A CA 6
ATOM 7749 C C . ARG A 1 61 ? -13.546 -4.045 -8.616 1.00 1.00 61 ARG A C 6
ATOM 7750 O O . ARG A 1 61 ? -13.229 -4.451 -9.726 1.00 1.00 61 ARG A O 6
ATOM 7771 N N . ASP A 1 62 ? -14.799 -4.045 -8.167 1.00 1.00 62 ASP A N 6
ATOM 7772 C CA . ASP A 1 62 ? -15.910 -4.543 -8.981 1.00 1.00 62 ASP A CA 6
ATOM 7773 C C . ASP A 1 62 ? -15.606 -5.948 -9.485 1.00 1.00 62 ASP A C 6
ATOM 7774 O O . ASP A 1 62 ? -15.851 -6.264 -10.642 1.00 1.00 62 ASP A O 6
ATOM 7783 N N . ARG A 1 63 ? -15.102 -6.799 -8.606 1.00 1.00 63 ARG A N 6
ATOM 7784 C CA . ARG A 1 63 ? -14.788 -8.180 -8.971 1.00 1.00 63 ARG A CA 6
ATOM 7785 C C . ARG A 1 63 ? -13.635 -8.242 -9.978 1.00 1.00 63 ARG A C 6
ATOM 7786 O O . ARG A 1 63 ? -13.332 -9.307 -10.510 1.00 1.00 63 ARG A O 6
ATOM 7807 N N . LYS A 1 64 ? -12.993 -7.099 -10.232 1.00 1.00 64 LYS A N 6
ATOM 7808 C CA . LYS A 1 64 ? -11.867 -7.032 -11.174 1.00 1.00 64 LYS A CA 6
ATOM 7809 C C . LYS A 1 64 ? -10.578 -6.739 -10.422 1.00 1.00 64 LYS A C 6
ATOM 7810 O O . LYS A 1 64 ? -10.422 -5.671 -9.837 1.00 1.00 64 LYS A O 6
ATOM 7829 N N . GLN A 1 65 ? -9.668 -7.711 -10.411 1.00 1.00 65 GLN A N 6
ATOM 7830 C CA . GLN A 1 65 ? -8.399 -7.575 -9.720 1.00 1.00 65 GLN A CA 6
ATOM 7831 C C . GLN A 1 65 ? -7.453 -6.680 -10.516 1.00 1.00 65 GLN A C 6
ATOM 7832 O O . GLN A 1 65 ? -7.466 -6.690 -11.748 1.00 1.00 65 GLN A O 6
ATOM 7846 N N . HIS A 1 66 ? -6.622 -5.919 -9.809 1.00 1.00 66 HIS A N 6
ATOM 7847 C CA . HIS A 1 66 ? -5.644 -5.028 -10.444 1.00 1.00 66 HIS A CA 6
ATOM 7848 C C . HIS A 1 66 ? -4.481 -4.734 -9.496 1.00 1.00 66 HIS A C 6
ATOM 7849 O O . HIS A 1 66 ? -4.674 -4.555 -8.290 1.00 1.00 66 HIS A O 6
ATOM 7864 N N . GLU A 1 67 ? -3.276 -4.687 -10.062 1.00 1.00 67 GLU A N 6
ATOM 7865 C CA . GLU A 1 67 ? -2.054 -4.415 -9.306 1.00 1.00 67 GLU A CA 6
ATOM 7866 C C . GLU A 1 67 ? -1.755 -2.914 -9.284 1.00 1.00 67 GLU A C 6
ATOM 7867 O O . GLU A 1 67 ? -1.744 -2.257 -10.326 1.00 1.00 67 GLU A O 6
ATOM 7879 N N . ALA A 1 68 ? -1.531 -2.380 -8.081 1.00 1.00 68 ALA A N 6
ATOM 7880 C CA . ALA A 1 68 ? -1.251 -0.950 -7.886 1.00 1.00 68 ALA A CA 6
ATOM 7881 C C . ALA A 1 68 ? 0.216 -0.738 -7.524 1.00 1.00 68 ALA A C 6
ATOM 7882 O O . ALA A 1 68 ? 0.727 -1.307 -6.561 1.00 1.00 68 ALA A O 6
ATOM 7889 N N . GLU A 1 69 ? 0.870 0.086 -8.323 1.00 1.00 69 GLU A N 6
ATOM 7890 C CA . GLU A 1 69 ? 2.291 0.400 -8.126 1.00 1.00 69 GLU A CA 6
ATOM 7891 C C . GLU A 1 69 ? 2.450 1.426 -7.005 1.00 1.00 69 GLU A C 6
ATOM 7892 O O . GLU A 1 69 ? 2.243 2.619 -7.216 1.00 1.00 69 GLU A O 6
ATOM 7904 N N . LEU A 1 70 ? 2.813 0.944 -5.812 1.00 1.00 70 LEU A N 6
ATOM 7905 C CA . LEU A 1 70 ? 2.998 1.799 -4.621 1.00 1.00 70 LEU A CA 6
ATOM 7906 C C . LEU A 1 70 ? 4.455 1.796 -4.172 1.00 1.00 70 LEU A C 6
ATOM 7907 O O . LEU A 1 70 ? 5.181 0.816 -4.350 1.00 1.00 70 LEU A O 6
ATOM 7923 N N . VAL A 1 71 ? 4.863 2.925 -3.594 1.00 1.00 71 VAL A N 6
ATOM 7924 C CA . VAL A 1 71 ? 6.231 3.112 -3.106 1.00 1.00 71 VAL A CA 6
ATOM 7925 C C . VAL A 1 71 ? 6.249 3.777 -1.728 1.00 1.00 71 VAL A C 6
ATOM 7926 O O . VAL A 1 71 ? 5.503 4.724 -1.469 1.00 1.00 71 VAL A O 6
ATOM 7939 N N . LEU A 1 72 ? 7.114 3.277 -0.857 1.00 1.00 72 LEU A N 6
ATOM 7940 C CA . LEU A 1 72 ? 7.243 3.828 0.481 1.00 1.00 72 LEU A CA 6
ATOM 7941 C C . LEU A 1 72 ? 7.676 5.290 0.404 1.00 1.00 72 LEU A C 6
ATOM 7942 O O . LEU A 1 72 ? 8.737 5.612 -0.145 1.00 1.00 72 LEU A O 6
ATOM 7958 N N . LYS A 1 73 ? 6.828 6.170 0.965 1.00 1.00 73 LYS A N 6
ATOM 7959 C CA . LYS A 1 73 ? 7.086 7.617 0.973 1.00 1.00 73 LYS A CA 6
ATOM 7960 C C . LYS A 1 73 ? 7.205 8.175 2.416 1.00 1.00 73 LYS A C 6
ATOM 7961 O O . LYS A 1 73 ? 6.255 8.076 3.194 1.00 1.00 73 LYS A O 6
ATOM 7980 N N . PRO A 1 74 ? 8.333 8.761 2.792 1.00 1.00 74 PRO A N 6
ATOM 7981 C CA . PRO A 1 74 ? 8.533 9.328 4.163 1.00 1.00 74 PRO A CA 6
ATOM 7982 C C . PRO A 1 74 ? 7.822 10.654 4.358 1.00 1.00 74 PRO A C 6
ATOM 7983 O O . PRO A 1 74 ? 7.243 11.207 3.425 1.00 1.00 74 PRO A O 6
ATOM 7994 N N . PHE A 1 75 ? 7.858 11.148 5.593 1.00 1.00 75 PHE A N 6
ATOM 7995 C CA . PHE A 1 75 ? 7.200 12.415 5.924 1.00 1.00 75 PHE A CA 6
ATOM 7996 C C . PHE A 1 75 ? 8.127 13.607 5.621 1.00 1.00 75 PHE A C 6
ATOM 7997 O O . PHE A 1 75 ? 9.348 13.441 5.539 1.00 1.00 75 PHE A O 6
ATOM 8014 N N . PRO A 1 76 ? 7.575 14.801 5.457 1.00 1.00 76 PRO A N 6
ATOM 8015 C CA . PRO A 1 76 ? 8.382 16.021 5.157 1.00 1.00 76 PRO A CA 6
ATOM 8016 C C . PRO A 1 76 ? 9.652 16.149 6.021 1.00 1.00 76 PRO A C 6
ATOM 8017 O O . PRO A 1 76 ? 10.736 15.733 5.608 1.00 1.00 76 PRO A O 6
ATOM 8028 N N . HIS A 1 77 ? 9.508 16.739 7.209 1.00 1.00 77 HIS A N 6
ATOM 8029 C CA . HIS A 1 77 ? 10.627 16.951 8.119 1.00 1.00 77 HIS A CA 6
ATOM 8030 C C . HIS A 1 77 ? 10.624 15.909 9.226 1.00 1.00 77 HIS A C 6
ATOM 8031 O O . HIS A 1 77 ? 11.400 15.998 10.176 1.00 1.00 77 HIS A O 6
ATOM 8046 N N . HIS A 1 78 ? 9.742 14.913 9.092 1.00 1.00 78 HIS A N 6
ATOM 8047 C CA . HIS A 1 78 ? 9.632 13.822 10.075 1.00 1.00 78 HIS A CA 6
ATOM 8048 C C . HIS A 1 78 ? 9.858 12.459 9.406 1.00 1.00 78 HIS A C 6
ATOM 8049 O O . HIS A 1 78 ? 9.064 11.538 9.586 1.00 1.00 78 HIS A O 6
ATOM 8064 N N . PRO A 1 79 ? 10.935 12.307 8.654 1.00 1.00 79 PRO A N 6
ATOM 8065 C CA . PRO A 1 79 ? 11.262 11.023 7.950 1.00 1.00 79 PRO A CA 6
ATOM 8066 C C . PRO A 1 79 ? 11.450 9.876 8.943 1.00 1.00 79 PRO A C 6
ATOM 8067 O O . PRO A 1 79 ? 11.615 8.719 8.556 1.00 1.00 79 PRO A O 6
ATOM 8078 N N . ASN A 1 80 ? 11.435 10.217 10.226 1.00 1.00 80 ASN A N 6
ATOM 8079 C CA . ASN A 1 80 ? 11.618 9.221 11.274 1.00 1.00 80 ASN A CA 6
ATOM 8080 C C . ASN A 1 80 ? 10.684 8.037 11.055 1.00 1.00 80 ASN A C 6
ATOM 8081 O O . ASN A 1 80 ? 10.849 6.993 11.685 1.00 1.00 80 ASN A O 6
ATOM 8092 N N . GLN A 1 81 ? 9.697 8.208 10.154 1.00 1.00 81 GLN A N 6
ATOM 8093 C CA . GLN A 1 81 ? 8.726 7.159 9.852 1.00 1.00 81 GLN A CA 6
ATOM 8094 C C . GLN A 1 81 ? 8.617 6.990 8.343 1.00 1.00 81 GLN A C 6
ATOM 8095 O O . GLN A 1 81 ? 9.455 7.494 7.588 1.00 1.00 81 GLN A O 6
ATOM 8109 N N . ILE A 1 82 ? 7.587 6.259 7.913 1.00 1.00 82 ILE A N 6
ATOM 8110 C CA . ILE A 1 82 ? 7.362 5.978 6.498 1.00 1.00 82 ILE A CA 6
ATOM 8111 C C . ILE A 1 82 ? 5.915 6.311 6.130 1.00 1.00 82 ILE A C 6
ATOM 8112 O O . ILE A 1 82 ? 5.093 6.595 7.003 1.00 1.00 82 ILE A O 6
ATOM 8128 N N . GLY A 1 83 ? 5.637 6.288 4.830 1.00 1.00 83 GLY A N 6
ATOM 8129 C CA . GLY A 1 83 ? 4.310 6.600 4.309 1.00 1.00 83 GLY A CA 6
ATOM 8130 C C . GLY A 1 83 ? 3.209 5.871 5.068 1.00 1.00 83 GLY A C 6
ATOM 8131 O O . GLY A 1 83 ? 2.732 4.826 4.628 1.00 1.00 83 GLY A O 6
ATOM 8135 N N . LEU A 1 84 ? 2.815 6.429 6.215 1.00 1.00 84 LEU A N 6
ATOM 8136 C CA . LEU A 1 84 ? 1.763 5.836 7.061 1.00 1.00 84 LEU A CA 6
ATOM 8137 C C . LEU A 1 84 ? 0.432 6.542 6.825 1.00 1.00 84 LEU A C 6
ATOM 8138 O O . LEU A 1 84 ? -0.588 6.161 7.393 1.00 1.00 84 LEU A O 6
ATOM 8154 N N . GLY A 1 85 ? 0.448 7.574 5.999 1.00 1.00 85 GLY A N 6
ATOM 8155 C CA . GLY A 1 85 ? -0.763 8.329 5.722 1.00 1.00 85 GLY A CA 6
ATOM 8156 C C . GLY A 1 85 ? -1.945 7.417 5.393 1.00 1.00 85 GLY A C 6
ATOM 8157 O O . GLY A 1 85 ? -3.099 7.797 5.582 1.00 1.00 85 GLY A O 6
ATOM 8161 N N . VAL A 1 86 ? -1.651 6.211 4.900 1.00 1.00 86 VAL A N 6
ATOM 8162 C CA . VAL A 1 86 ? -2.691 5.236 4.535 1.00 1.00 86 VAL A CA 6
ATOM 8163 C C . VAL A 1 86 ? -2.723 4.092 5.537 1.00 1.00 86 VAL A C 6
ATOM 8164 O O . VAL A 1 86 ? -1.690 3.707 6.083 1.00 1.00 86 VAL A O 6
ATOM 8177 N N . THR A 1 87 ? -3.924 3.563 5.794 1.00 1.00 87 THR A N 6
ATOM 8178 C CA . THR A 1 87 ? -4.098 2.478 6.752 1.00 1.00 87 THR A CA 6
ATOM 8179 C C . THR A 1 87 ? -3.607 1.149 6.179 1.00 1.00 87 THR A C 6
ATOM 8180 O O . THR A 1 87 ? -3.048 0.370 6.932 1.00 1.00 87 THR A O 6
ATOM 8191 N N . MET A 1 1 ? -21.058 -16.990 0.435 1.00 1.00 1 MET A N 7
ATOM 8192 C CA . MET A 1 1 ? -20.233 -16.142 1.337 1.00 1.00 1 MET A CA 7
ATOM 8193 C C . MET A 1 1 ? -18.761 -16.426 1.061 1.00 1.00 1 MET A C 7
ATOM 8194 O O . MET A 1 1 ? -18.403 -17.520 0.626 1.00 1.00 1 MET A O 7
ATOM 8210 N N . ASN A 1 2 ? -17.914 -15.428 1.301 1.00 1.00 2 ASN A N 7
ATOM 8211 C CA . ASN A 1 2 ? -16.477 -15.569 1.058 1.00 1.00 2 ASN A CA 7
ATOM 8212 C C . ASN A 1 2 ? -15.790 -16.297 2.212 1.00 1.00 2 ASN A C 7
ATOM 8213 O O . ASN A 1 2 ? -16.378 -16.496 3.275 1.00 1.00 2 ASN A O 7
ATOM 8224 N N . GLU A 1 3 ? -14.541 -16.704 1.985 1.00 1.00 3 GLU A N 7
ATOM 8225 C CA . GLU A 1 3 ? -13.776 -17.420 3.003 1.00 1.00 3 GLU A CA 7
ATOM 8226 C C . GLU A 1 3 ? -13.333 -16.472 4.119 1.00 1.00 3 GLU A C 7
ATOM 8227 O O . GLU A 1 3 ? -13.915 -16.467 5.203 1.00 1.00 3 GLU A O 7
ATOM 8239 N N . ALA A 1 4 ? -12.298 -15.667 3.848 1.00 1.00 4 ALA A N 7
ATOM 8240 C CA . ALA A 1 4 ? -11.772 -14.710 4.839 1.00 1.00 4 ALA A CA 7
ATOM 8241 C C . ALA A 1 4 ? -11.555 -13.343 4.201 1.00 1.00 4 ALA A C 7
ATOM 8242 O O . ALA A 1 4 ? -11.117 -13.253 3.052 1.00 1.00 4 ALA A O 7
ATOM 8249 N N . LYS A 1 5 ? -11.876 -12.271 4.941 1.00 1.00 5 LYS A N 7
ATOM 8250 C CA . LYS A 1 5 ? -11.726 -10.902 4.440 1.00 1.00 5 LYS A CA 7
ATOM 8251 C C . LYS A 1 5 ? -10.303 -10.393 4.666 1.00 1.00 5 LYS A C 7
ATOM 8252 O O . LYS A 1 5 ? -9.495 -11.055 5.320 1.00 1.00 5 LYS A O 7
ATOM 8271 N N . GLY A 1 6 ? -10.004 -9.210 4.113 1.00 1.00 6 GLY A N 7
ATOM 8272 C CA . GLY A 1 6 ? -8.672 -8.592 4.238 1.00 1.00 6 GLY A CA 7
ATOM 8273 C C . GLY A 1 6 ? -8.730 -7.298 5.045 1.00 1.00 6 GLY A C 7
ATOM 8274 O O . GLY A 1 6 ? -9.099 -7.305 6.219 1.00 1.00 6 GLY A O 7
ATOM 8278 N N . VAL A 1 7 ? -8.345 -6.184 4.408 1.00 1.00 7 VAL A N 7
ATOM 8279 C CA . VAL A 1 7 ? -8.334 -4.868 5.058 1.00 1.00 7 VAL A CA 7
ATOM 8280 C C . VAL A 1 7 ? -9.034 -3.838 4.182 1.00 1.00 7 VAL A C 7
ATOM 8281 O O . VAL A 1 7 ? -9.367 -4.113 3.032 1.00 1.00 7 VAL A O 7
ATOM 8294 N N . TYR A 1 8 ? -9.269 -2.648 4.740 1.00 1.00 8 TYR A N 7
ATOM 8295 C CA . TYR A 1 8 ? -9.948 -1.564 4.014 1.00 1.00 8 TYR A CA 7
ATOM 8296 C C . TYR A 1 8 ? -9.208 -0.240 4.192 1.00 1.00 8 TYR A C 7
ATOM 8297 O O . TYR A 1 8 ? -8.893 0.160 5.312 1.00 1.00 8 TYR A O 7
ATOM 8315 N N . VAL A 1 9 ? -8.932 0.436 3.075 1.00 1.00 9 VAL A N 7
ATOM 8316 C CA . VAL A 1 9 ? -8.222 1.716 3.108 1.00 1.00 9 VAL A CA 7
ATOM 8317 C C . VAL A 1 9 ? -9.106 2.791 3.724 1.00 1.00 9 VAL A C 7
ATOM 8318 O O . VAL A 1 9 ? -10.254 2.958 3.313 1.00 1.00 9 VAL A O 7
ATOM 8331 N N . MET A 1 10 ? -8.599 3.508 4.734 1.00 1.00 10 MET A N 7
ATOM 8332 C CA . MET A 1 10 ? -9.384 4.532 5.398 1.00 1.00 10 MET A CA 7
ATOM 8333 C C . MET A 1 10 ? -9.488 5.788 4.545 1.00 1.00 10 MET A C 7
ATOM 8334 O O . MET A 1 10 ? -10.583 6.289 4.305 1.00 1.00 10 MET A O 7
ATOM 8348 N N . SER A 1 11 ? -8.343 6.312 4.108 1.00 1.00 11 SER A N 7
ATOM 8349 C CA . SER A 1 11 ? -8.340 7.542 3.303 1.00 1.00 11 SER A CA 7
ATOM 8350 C C . SER A 1 11 ? -7.190 7.549 2.305 1.00 1.00 11 SER A C 7
ATOM 8351 O O . SER A 1 11 ? -6.251 6.761 2.414 1.00 1.00 11 SER A O 7
ATOM 8359 N N . VAL A 1 12 ? -7.279 8.461 1.335 1.00 1.00 12 VAL A N 7
ATOM 8360 C CA . VAL A 1 12 ? -6.257 8.615 0.293 1.00 1.00 12 VAL A CA 7
ATOM 8361 C C . VAL A 1 12 ? -5.812 10.063 0.264 1.00 1.00 12 VAL A C 7
ATOM 8362 O O . VAL A 1 12 ? -6.645 10.968 0.323 1.00 1.00 12 VAL A O 7
ATOM 8375 N N . LEU A 1 13 ? -4.496 10.278 0.185 1.00 1.00 13 LEU A N 7
ATOM 8376 C CA . LEU A 1 13 ? -3.950 11.639 0.169 1.00 1.00 13 LEU A CA 7
ATOM 8377 C C . LEU A 1 13 ? -3.481 12.033 -1.242 1.00 1.00 13 LEU A C 7
ATOM 8378 O O . LEU A 1 13 ? -3.117 11.174 -2.043 1.00 1.00 13 LEU A O 7
ATOM 8394 N N . PRO A 1 14 ? -3.485 13.317 -1.546 1.00 1.00 14 PRO A N 7
ATOM 8395 C CA . PRO A 1 14 ? -3.041 13.829 -2.876 1.00 1.00 14 PRO A CA 7
ATOM 8396 C C . PRO A 1 14 ? -1.523 13.720 -3.052 1.00 1.00 14 PRO A C 7
ATOM 8397 O O . PRO A 1 14 ? -0.774 13.638 -2.079 1.00 1.00 14 PRO A O 7
ATOM 8408 N N . ASN A 1 15 ? -1.093 13.727 -4.309 1.00 1.00 15 ASN A N 7
ATOM 8409 C CA . ASN A 1 15 ? 0.324 13.643 -4.639 1.00 1.00 15 ASN A CA 7
ATOM 8410 C C . ASN A 1 15 ? 0.953 12.407 -4.032 1.00 1.00 15 ASN A C 7
ATOM 8411 O O . ASN A 1 15 ? 2.126 12.429 -3.665 1.00 1.00 15 ASN A O 7
ATOM 8422 N N . MET A 1 16 ? 0.171 11.328 -3.919 1.00 1.00 16 MET A N 7
ATOM 8423 C CA . MET A 1 16 ? 0.672 10.078 -3.332 1.00 1.00 16 MET A CA 7
ATOM 8424 C C . MET A 1 16 ? 0.889 9.015 -4.414 1.00 1.00 16 MET A C 7
ATOM 8425 O O . MET A 1 16 ? 0.353 9.130 -5.518 1.00 1.00 16 MET A O 7
ATOM 8439 N N . PRO A 1 17 ? 1.675 7.992 -4.128 1.00 1.00 17 PRO A N 7
ATOM 8440 C CA . PRO A 1 17 ? 1.966 6.910 -5.112 1.00 1.00 17 PRO A CA 7
ATOM 8441 C C . PRO A 1 17 ? 0.699 6.198 -5.606 1.00 1.00 17 PRO A C 7
ATOM 8442 O O . PRO A 1 17 ? 0.667 5.701 -6.730 1.00 1.00 17 PRO A O 7
ATOM 8453 N N . ALA A 1 18 ? -0.333 6.124 -4.757 1.00 1.00 18 ALA A N 7
ATOM 8454 C CA . ALA A 1 18 ? -1.584 5.434 -5.119 1.00 1.00 18 ALA A CA 7
ATOM 8455 C C . ALA A 1 18 ? -2.649 6.422 -5.603 1.00 1.00 18 ALA A C 7
ATOM 8456 O O . ALA A 1 18 ? -3.653 6.029 -6.198 1.00 1.00 18 ALA A O 7
ATOM 8463 N N . ALA A 1 19 ? -2.414 7.700 -5.347 1.00 1.00 19 ALA A N 7
ATOM 8464 C CA . ALA A 1 19 ? -3.364 8.730 -5.765 1.00 1.00 19 ALA A CA 7
ATOM 8465 C C . ALA A 1 19 ? -3.545 8.677 -7.279 1.00 1.00 19 ALA A C 7
ATOM 8466 O O . ALA A 1 19 ? -2.580 8.798 -8.031 1.00 1.00 19 ALA A O 7
ATOM 8473 N N . GLY A 1 20 ? -4.791 8.494 -7.724 1.00 1.00 20 GLY A N 7
ATOM 8474 C CA . GLY A 1 20 ? -5.104 8.424 -9.159 1.00 1.00 20 GLY A CA 7
ATOM 8475 C C . GLY A 1 20 ? -5.183 6.971 -9.624 1.00 1.00 20 GLY A C 7
ATOM 8476 O O . GLY A 1 20 ? -5.581 6.696 -10.755 1.00 1.00 20 GLY A O 7
ATOM 8480 N N . ARG A 1 21 ? -4.799 6.042 -8.739 1.00 1.00 21 ARG A N 7
ATOM 8481 C CA . ARG A 1 21 ? -4.822 4.600 -9.054 1.00 1.00 21 ARG A CA 7
ATOM 8482 C C . ARG A 1 21 ? -5.750 3.854 -8.090 1.00 1.00 21 ARG A C 7
ATOM 8483 O O . ARG A 1 21 ? -6.297 2.802 -8.417 1.00 1.00 21 ARG A O 7
ATOM 8504 N N . LEU A 1 22 ? -5.922 4.433 -6.906 1.00 1.00 22 LEU A N 7
ATOM 8505 C CA . LEU A 1 22 ? -6.783 3.849 -5.861 1.00 1.00 22 LEU A CA 7
ATOM 8506 C C . LEU A 1 22 ? -7.576 4.932 -5.150 1.00 1.00 22 LEU A C 7
ATOM 8507 O O . LEU A 1 22 ? -7.343 6.123 -5.349 1.00 1.00 22 LEU A O 7
ATOM 8523 N N . GLU A 1 23 ? -8.527 4.489 -4.323 1.00 1.00 23 GLU A N 7
ATOM 8524 C CA . GLU A 1 23 ? -9.388 5.404 -3.576 1.00 1.00 23 GLU A CA 7
ATOM 8525 C C . GLU A 1 23 ? -9.953 4.737 -2.317 1.00 1.00 23 GLU A C 7
ATOM 8526 O O . GLU A 1 23 ? -9.933 3.517 -2.169 1.00 1.00 23 GLU A O 7
ATOM 8538 N N . ALA A 1 24 ? -10.478 5.579 -1.437 1.00 1.00 24 ALA A N 7
ATOM 8539 C CA . ALA A 1 24 ? -11.072 5.114 -0.202 1.00 1.00 24 ALA A CA 7
ATOM 8540 C C . ALA A 1 24 ? -12.213 4.155 -0.529 1.00 1.00 24 ALA A C 7
ATOM 8541 O O . ALA A 1 24 ? -12.997 4.402 -1.446 1.00 1.00 24 ALA A O 7
ATOM 8548 N N . GLY A 1 25 ? -12.296 3.057 0.223 1.00 1.00 25 GLY A N 7
ATOM 8549 C CA . GLY A 1 25 ? -13.333 2.037 0.016 1.00 1.00 25 GLY A CA 7
ATOM 8550 C C . GLY A 1 25 ? -12.720 0.755 -0.535 1.00 1.00 25 GLY A C 7
ATOM 8551 O O . GLY A 1 25 ? -13.265 -0.333 -0.341 1.00 1.00 25 GLY A O 7
ATOM 8555 N N . ASP A 1 26 ? -11.581 0.880 -1.220 1.00 1.00 26 ASP A N 7
ATOM 8556 C CA . ASP A 1 26 ? -10.912 -0.294 -1.785 1.00 1.00 26 ASP A CA 7
ATOM 8557 C C . ASP A 1 26 ? -10.260 -1.131 -0.682 1.00 1.00 26 ASP A C 7
ATOM 8558 O O . ASP A 1 26 ? -9.911 -0.599 0.373 1.00 1.00 26 ASP A O 7
ATOM 8567 N N . ARG A 1 27 ? -10.091 -2.441 -0.931 1.00 1.00 27 ARG A N 7
ATOM 8568 C CA . ARG A 1 27 ? -9.469 -3.346 0.042 1.00 1.00 27 ARG A CA 7
ATOM 8569 C C . ARG A 1 27 ? -8.247 -4.007 -0.578 1.00 1.00 27 ARG A C 7
ATOM 8570 O O . ARG A 1 27 ? -8.180 -4.202 -1.790 1.00 1.00 27 ARG A O 7
ATOM 8591 N N . ILE A 1 28 ? -7.283 -4.354 0.273 1.00 1.00 28 ILE A N 7
ATOM 8592 C CA . ILE A 1 28 ? -6.050 -5.000 -0.178 1.00 1.00 28 ILE A CA 7
ATOM 8593 C C . ILE A 1 28 ? -6.168 -6.506 -0.012 1.00 1.00 28 ILE A C 7
ATOM 8594 O O . ILE A 1 28 ? -6.523 -7.000 1.058 1.00 1.00 28 ILE A O 7
ATOM 8610 N N . ALA A 1 29 ? -5.862 -7.229 -1.083 1.00 1.00 29 ALA A N 7
ATOM 8611 C CA . ALA A 1 29 ? -5.925 -8.696 -1.071 1.00 1.00 29 ALA A CA 7
ATOM 8612 C C . ALA A 1 29 ? -4.542 -9.306 -0.847 1.00 1.00 29 ALA A C 7
ATOM 8613 O O . ALA A 1 29 ? -4.425 -10.414 -0.323 1.00 1.00 29 ALA A O 7
ATOM 8620 N N . ALA A 1 30 ? -3.502 -8.582 -1.248 1.00 1.00 30 ALA A N 7
ATOM 8621 C CA . ALA A 1 30 ? -2.135 -9.075 -1.093 1.00 1.00 30 ALA A CA 7
ATOM 8622 C C . ALA A 1 30 ? -1.117 -8.010 -1.459 1.00 1.00 30 ALA A C 7
ATOM 8623 O O . ALA A 1 30 ? -1.375 -7.152 -2.306 1.00 1.00 30 ALA A O 7
ATOM 8630 N N . ILE A 1 31 ? 0.060 -8.089 -0.825 1.00 1.00 31 ILE A N 7
ATOM 8631 C CA . ILE A 1 31 ? 1.160 -7.150 -1.088 1.00 1.00 31 ILE A CA 7
ATOM 8632 C C . ILE A 1 31 ? 2.442 -7.916 -1.401 1.00 1.00 31 ILE A C 7
ATOM 8633 O O . ILE A 1 31 ? 2.908 -8.731 -0.604 1.00 1.00 31 ILE A O 7
ATOM 8649 N N . ASP A 1 32 ? 3.007 -7.625 -2.561 1.00 1.00 32 ASP A N 7
ATOM 8650 C CA . ASP A 1 32 ? 4.247 -8.261 -2.991 1.00 1.00 32 ASP A CA 7
ATOM 8651 C C . ASP A 1 32 ? 4.104 -9.780 -3.008 1.00 1.00 32 ASP A C 7
ATOM 8652 O O . ASP A 1 32 ? 5.099 -10.506 -3.049 1.00 1.00 32 ASP A O 7
ATOM 8661 N N . GLY A 1 33 ? 2.856 -10.261 -2.994 1.00 1.00 33 GLY A N 7
ATOM 8662 C CA . GLY A 1 33 ? 2.573 -11.706 -3.025 1.00 1.00 33 GLY A CA 7
ATOM 8663 C C . GLY A 1 33 ? 2.135 -12.228 -1.666 1.00 1.00 33 GLY A C 7
ATOM 8664 O O . GLY A 1 33 ? 1.779 -13.397 -1.540 1.00 1.00 33 GLY A O 7
ATOM 8668 N N . GLN A 1 34 ? 2.175 -11.364 -0.652 1.00 1.00 34 GLN A N 7
ATOM 8669 C CA . GLN A 1 34 ? 1.785 -11.758 0.711 1.00 1.00 34 GLN A CA 7
ATOM 8670 C C . GLN A 1 34 ? 0.320 -11.381 1.008 1.00 1.00 34 GLN A C 7
ATOM 8671 O O . GLN A 1 34 ? 0.019 -10.200 1.148 1.00 1.00 34 GLN A O 7
ATOM 8685 N N . PRO A 1 35 ? -0.590 -12.340 1.134 1.00 1.00 35 PRO A N 7
ATOM 8686 C CA . PRO A 1 35 ? -2.025 -12.047 1.464 1.00 1.00 35 PRO A CA 7
ATOM 8687 C C . PRO A 1 35 ? -2.150 -11.279 2.790 1.00 1.00 35 PRO A C 7
ATOM 8688 O O . PRO A 1 35 ? -1.444 -11.584 3.752 1.00 1.00 35 PRO A O 7
ATOM 8699 N N . ILE A 1 36 ? -3.021 -10.269 2.825 1.00 1.00 36 ILE A N 7
ATOM 8700 C CA . ILE A 1 36 ? -3.205 -9.446 4.030 1.00 1.00 36 ILE A CA 7
ATOM 8701 C C . ILE A 1 36 ? -4.408 -9.904 4.849 1.00 1.00 36 ILE A C 7
ATOM 8702 O O . ILE A 1 36 ? -5.562 -9.692 4.474 1.00 1.00 36 ILE A O 7
ATOM 8718 N N . ASN A 1 37 ? -4.105 -10.540 5.974 1.00 1.00 37 ASN A N 7
ATOM 8719 C CA . ASN A 1 37 ? -5.133 -11.049 6.899 1.00 1.00 37 ASN A CA 7
ATOM 8720 C C . ASN A 1 37 ? -5.256 -10.160 8.134 1.00 1.00 37 ASN A C 7
ATOM 8721 O O . ASN A 1 37 ? -6.283 -10.172 8.812 1.00 1.00 37 ASN A O 7
ATOM 8732 N N . THR A 1 38 ? -4.207 -9.386 8.430 1.00 1.00 38 THR A N 7
ATOM 8733 C CA . THR A 1 38 ? -4.214 -8.491 9.598 1.00 1.00 38 THR A CA 7
ATOM 8734 C C . THR A 1 38 ? -3.465 -7.199 9.297 1.00 1.00 38 THR A C 7
ATOM 8735 O O . THR A 1 38 ? -2.654 -7.137 8.373 1.00 1.00 38 THR A O 7
ATOM 8746 N N . SER A 1 39 ? -3.729 -6.175 10.103 1.00 1.00 39 SER A N 7
ATOM 8747 C CA . SER A 1 39 ? -3.060 -4.894 9.938 1.00 1.00 39 SER A CA 7
ATOM 8748 C C . SER A 1 39 ? -1.576 -5.053 10.260 1.00 1.00 39 SER A C 7
ATOM 8749 O O . SER A 1 39 ? -0.744 -4.280 9.795 1.00 1.00 39 SER A O 7
ATOM 8757 N N . GLU A 1 40 ? -1.265 -6.074 11.062 1.00 1.00 40 GLU A N 7
ATOM 8758 C CA . GLU A 1 40 ? 0.116 -6.346 11.455 1.00 1.00 40 GLU A CA 7
ATOM 8759 C C . GLU A 1 40 ? 0.939 -6.744 10.234 1.00 1.00 40 GLU A C 7
ATOM 8760 O O . GLU A 1 40 ? 2.124 -6.439 10.141 1.00 1.00 40 GLU A O 7
ATOM 8772 N N . GLN A 1 41 ? 0.306 -7.434 9.300 1.00 1.00 41 GLN A N 7
ATOM 8773 C CA . GLN A 1 41 ? 1.008 -7.863 8.100 1.00 1.00 41 GLN A CA 7
ATOM 8774 C C . GLN A 1 41 ? 1.539 -6.646 7.350 1.00 1.00 41 GLN A C 7
ATOM 8775 O O . GLN A 1 41 ? 2.591 -6.713 6.718 1.00 1.00 41 GLN A O 7
ATOM 8789 N N . ILE A 1 42 ? 0.808 -5.535 7.409 1.00 1.00 42 ILE A N 7
ATOM 8790 C CA . ILE A 1 42 ? 1.220 -4.306 6.733 1.00 1.00 42 ILE A CA 7
ATOM 8791 C C . ILE A 1 42 ? 2.410 -3.675 7.448 1.00 1.00 42 ILE A C 7
ATOM 8792 O O . ILE A 1 42 ? 3.225 -2.987 6.834 1.00 1.00 42 ILE A O 7
ATOM 8808 N N . VAL A 1 43 ? 2.502 -3.919 8.746 1.00 1.00 43 VAL A N 7
ATOM 8809 C CA . VAL A 1 43 ? 3.595 -3.381 9.543 1.00 1.00 43 VAL A CA 7
ATOM 8810 C C . VAL A 1 43 ? 4.915 -4.003 9.101 1.00 1.00 43 VAL A C 7
ATOM 8811 O O . VAL A 1 43 ? 5.921 -3.312 8.954 1.00 1.00 43 VAL A O 7
ATOM 8824 N N . SER A 1 44 ? 4.897 -5.314 8.873 1.00 1.00 44 SER A N 7
ATOM 8825 C CA . SER A 1 44 ? 6.096 -6.014 8.430 1.00 1.00 44 SER A CA 7
ATOM 8826 C C . SER A 1 44 ? 6.532 -5.481 7.070 1.00 1.00 44 SER A C 7
ATOM 8827 O O . SER A 1 44 ? 7.717 -5.287 6.818 1.00 1.00 44 SER A O 7
ATOM 8835 N N . TYR A 1 45 ? 5.562 -5.251 6.196 1.00 1.00 45 TYR A N 7
ATOM 8836 C CA . TYR A 1 45 ? 5.860 -4.750 4.855 1.00 1.00 45 TYR A CA 7
ATOM 8837 C C . TYR A 1 45 ? 6.671 -3.444 4.925 1.00 1.00 45 TYR A C 7
ATOM 8838 O O . TYR A 1 45 ? 7.771 -3.358 4.379 1.00 1.00 45 TYR A O 7
ATOM 8856 N N . VAL A 1 46 ? 6.120 -2.434 5.584 1.00 1.00 46 VAL A N 7
ATOM 8857 C CA . VAL A 1 46 ? 6.807 -1.146 5.680 1.00 1.00 46 VAL A CA 7
ATOM 8858 C C . VAL A 1 46 ? 8.181 -1.352 6.316 1.00 1.00 46 VAL A C 7
ATOM 8859 O O . VAL A 1 46 ? 9.173 -0.778 5.865 1.00 1.00 46 VAL A O 7
ATOM 8872 N N . ARG A 1 47 ? 8.230 -2.167 7.363 1.00 1.00 47 ARG A N 7
ATOM 8873 C CA . ARG A 1 47 ? 9.488 -2.437 8.051 1.00 1.00 47 ARG A CA 7
ATOM 8874 C C . ARG A 1 47 ? 10.488 -3.130 7.115 1.00 1.00 47 ARG A C 7
ATOM 8875 O O . ARG A 1 47 ? 11.663 -2.761 7.075 1.00 1.00 47 ARG A O 7
ATOM 8896 N N . GLU A 1 48 ? 10.025 -4.124 6.355 1.00 1.00 48 GLU A N 7
ATOM 8897 C CA . GLU A 1 48 ? 10.908 -4.834 5.427 1.00 1.00 48 GLU A CA 7
ATOM 8898 C C . GLU A 1 48 ? 11.489 -3.861 4.400 1.00 1.00 48 GLU A C 7
ATOM 8899 O O . GLU A 1 48 ? 12.705 -3.723 4.275 1.00 1.00 48 GLU A O 7
ATOM 8911 N N . LYS A 1 49 ? 10.599 -3.197 3.669 1.00 1.00 49 LYS A N 7
ATOM 8912 C CA . LYS A 1 49 ? 10.997 -2.250 2.632 1.00 1.00 49 LYS A CA 7
ATOM 8913 C C . LYS A 1 49 ? 11.342 -0.900 3.250 1.00 1.00 49 LYS A C 7
ATOM 8914 O O . LYS A 1 49 ? 11.124 -0.677 4.440 1.00 1.00 49 LYS A O 7
ATOM 8933 N N . GLN A 1 50 ? 11.901 -0.001 2.431 1.00 1.00 50 GLN A N 7
ATOM 8934 C CA . GLN A 1 50 ? 12.300 1.334 2.899 1.00 1.00 50 GLN A CA 7
ATOM 8935 C C . GLN A 1 50 ? 11.895 2.419 1.902 1.00 1.00 50 GLN A C 7
ATOM 8936 O O . GLN A 1 50 ? 11.203 2.154 0.920 1.00 1.00 50 GLN A O 7
ATOM 8950 N N . ALA A 1 51 ? 12.357 3.639 2.165 1.00 1.00 51 ALA A N 7
ATOM 8951 C CA . ALA A 1 51 ? 12.058 4.768 1.292 1.00 1.00 51 ALA A CA 7
ATOM 8952 C C . ALA A 1 51 ? 12.716 4.567 -0.072 1.00 1.00 51 ALA A C 7
ATOM 8953 O O . ALA A 1 51 ? 13.910 4.279 -0.156 1.00 1.00 51 ALA A O 7
ATOM 8960 N N . GLY A 1 52 ? 11.930 4.724 -1.141 1.00 1.00 52 GLY A N 7
ATOM 8961 C CA . GLY A 1 52 ? 12.436 4.560 -2.513 1.00 1.00 52 GLY A CA 7
ATOM 8962 C C . GLY A 1 52 ? 12.128 3.163 -3.053 1.00 1.00 52 GLY A C 7
ATOM 8963 O O . GLY A 1 52 ? 12.336 2.892 -4.236 1.00 1.00 52 GLY A O 7
ATOM 8967 N N . ASP A 1 53 ? 11.639 2.283 -2.180 1.00 1.00 53 ASP A N 7
ATOM 8968 C CA . ASP A 1 53 ? 11.321 0.915 -2.582 1.00 1.00 53 ASP A CA 7
ATOM 8969 C C . ASP A 1 53 ? 10.093 0.878 -3.482 1.00 1.00 53 ASP A C 7
ATOM 8970 O O . ASP A 1 53 ? 9.440 1.893 -3.701 1.00 1.00 53 ASP A O 7
ATOM 8979 N N . ARG A 1 54 ? 9.784 -0.311 -3.995 1.00 1.00 54 ARG A N 7
ATOM 8980 C CA . ARG A 1 54 ? 8.628 -0.510 -4.885 1.00 1.00 54 ARG A CA 7
ATOM 8981 C C . ARG A 1 54 ? 8.014 -1.877 -4.633 1.00 1.00 54 ARG A C 7
ATOM 8982 O O . ARG A 1 54 ? 8.716 -2.889 -4.652 1.00 1.00 54 ARG A O 7
ATOM 9003 N N . VAL A 1 55 ? 6.703 -1.894 -4.398 1.00 1.00 55 VAL A N 7
ATOM 9004 C CA . VAL A 1 55 ? 5.985 -3.151 -4.137 1.00 1.00 55 VAL A CA 7
ATOM 9005 C C . VAL A 1 55 ? 4.694 -3.254 -4.962 1.00 1.00 55 VAL A C 7
ATOM 9006 O O . VAL A 1 55 ? 3.880 -2.329 -5.017 1.00 1.00 55 VAL A O 7
ATOM 9019 N N . ARG A 1 56 ? 4.530 -4.418 -5.574 1.00 1.00 56 ARG A N 7
ATOM 9020 C CA . ARG A 1 56 ? 3.358 -4.726 -6.391 1.00 1.00 56 ARG A CA 7
ATOM 9021 C C . ARG A 1 56 ? 2.202 -5.063 -5.467 1.00 1.00 56 ARG A C 7
ATOM 9022 O O . ARG A 1 56 ? 2.155 -6.148 -4.886 1.00 1.00 56 ARG A O 7
ATOM 9043 N N . VAL A 1 57 ? 1.287 -4.107 -5.304 1.00 1.00 57 VAL A N 7
ATOM 9044 C CA . VAL A 1 57 ? 0.141 -4.281 -4.408 1.00 1.00 57 VAL A CA 7
ATOM 9045 C C . VAL A 1 57 ? -1.081 -4.761 -5.172 1.00 1.00 57 VAL A C 7
ATOM 9046 O O . VAL A 1 57 ? -1.399 -4.240 -6.222 1.00 1.00 57 VAL A O 7
ATOM 9059 N N . THR A 1 58 ? -1.776 -5.746 -4.607 1.00 1.00 58 THR A N 7
ATOM 9060 C CA . THR A 1 58 ? -2.996 -6.300 -5.214 1.00 1.00 58 THR A CA 7
ATOM 9061 C C . THR A 1 58 ? -4.217 -5.800 -4.456 1.00 1.00 58 THR A C 7
ATOM 9062 O O . THR A 1 58 ? -4.203 -5.742 -3.227 1.00 1.00 58 THR A O 7
ATOM 9073 N N . PHE A 1 59 ? -5.286 -5.443 -5.180 1.00 1.00 59 PHE A N 7
ATOM 9074 C CA . PHE A 1 59 ? -6.516 -4.960 -4.540 1.00 1.00 59 PHE A CA 7
ATOM 9075 C C . PHE A 1 59 ? -7.735 -5.347 -5.386 1.00 1.00 59 PHE A C 7
ATOM 9076 O O . PHE A 1 59 ? -7.611 -5.547 -6.595 1.00 1.00 59 PHE A O 7
ATOM 9093 N N . ILE A 1 60 ? -8.906 -5.452 -4.744 1.00 1.00 60 ILE A N 7
ATOM 9094 C CA . ILE A 1 60 ? -10.154 -5.833 -5.429 1.00 1.00 60 ILE A CA 7
ATOM 9095 C C . ILE A 1 60 ? -11.122 -4.648 -5.513 1.00 1.00 60 ILE A C 7
ATOM 9096 O O . ILE A 1 60 ? -11.372 -3.947 -4.531 1.00 1.00 60 ILE A O 7
ATOM 9112 N N . ARG A 1 61 ? -11.692 -4.480 -6.707 1.00 1.00 61 ARG A N 7
ATOM 9113 C CA . ARG A 1 61 ? -12.673 -3.441 -6.970 1.00 1.00 61 ARG A CA 7
ATOM 9114 C C . ARG A 1 61 ? -13.770 -3.958 -7.905 1.00 1.00 61 ARG A C 7
ATOM 9115 O O . ARG A 1 61 ? -13.501 -4.417 -9.006 1.00 1.00 61 ARG A O 7
ATOM 9136 N N . ASP A 1 62 ? -15.015 -3.857 -7.442 1.00 1.00 62 ASP A N 7
ATOM 9137 C CA . ASP A 1 62 ? -16.171 -4.295 -8.231 1.00 1.00 62 ASP A CA 7
ATOM 9138 C C . ASP A 1 62 ? -15.933 -5.689 -8.807 1.00 1.00 62 ASP A C 7
ATOM 9139 O O . ASP A 1 62 ? -16.212 -5.935 -9.974 1.00 1.00 62 ASP A O 7
ATOM 9148 N N . ARG A 1 63 ? -15.446 -6.600 -7.974 1.00 1.00 63 ARG A N 7
ATOM 9149 C CA . ARG A 1 63 ? -15.189 -7.981 -8.390 1.00 1.00 63 ARG A CA 7
ATOM 9150 C C . ARG A 1 63 ? -14.033 -8.035 -9.402 1.00 1.00 63 ARG A C 7
ATOM 9151 O O . ARG A 1 63 ? -13.732 -9.088 -9.959 1.00 1.00 63 ARG A O 7
ATOM 9172 N N . LYS A 1 64 ? -13.374 -6.893 -9.631 1.00 1.00 64 LYS A N 7
ATOM 9173 C CA . LYS A 1 64 ? -12.248 -6.820 -10.571 1.00 1.00 64 LYS A CA 7
ATOM 9174 C C . LYS A 1 64 ? -10.956 -6.552 -9.809 1.00 1.00 64 LYS A C 7
ATOM 9175 O O . LYS A 1 64 ? -10.805 -5.504 -9.180 1.00 1.00 64 LYS A O 7
ATOM 9194 N N . GLN A 1 65 ? -10.032 -7.511 -9.862 1.00 1.00 65 GLN A N 7
ATOM 9195 C CA . GLN A 1 65 ? -8.747 -7.394 -9.176 1.00 1.00 65 GLN A CA 7
ATOM 9196 C C . GLN A 1 65 ? -7.705 -6.758 -10.081 1.00 1.00 65 GLN A C 7
ATOM 9197 O O . GLN A 1 65 ? -7.681 -7.001 -11.288 1.00 1.00 65 GLN A O 7
ATOM 9211 N N . HIS A 1 66 ? -6.841 -5.935 -9.484 1.00 1.00 66 HIS A N 7
ATOM 9212 C CA . HIS A 1 66 ? -5.778 -5.251 -10.229 1.00 1.00 66 HIS A CA 7
ATOM 9213 C C . HIS A 1 66 ? -4.582 -4.956 -9.323 1.00 1.00 66 HIS A C 7
ATOM 9214 O O . HIS A 1 66 ? -4.734 -4.718 -8.123 1.00 1.00 66 HIS A O 7
ATOM 9229 N N . GLU A 1 67 ? -3.391 -4.965 -9.923 1.00 1.00 67 GLU A N 7
ATOM 9230 C CA . GLU A 1 67 ? -2.139 -4.699 -9.212 1.00 1.00 67 GLU A CA 7
ATOM 9231 C C . GLU A 1 67 ? -1.799 -3.207 -9.258 1.00 1.00 67 GLU A C 7
ATOM 9232 O O . GLU A 1 67 ? -1.776 -2.596 -10.328 1.00 1.00 67 GLU A O 7
ATOM 9244 N N . ALA A 1 68 ? -1.559 -2.629 -8.080 1.00 1.00 68 ALA A N 7
ATOM 9245 C CA . ALA A 1 68 ? -1.246 -1.201 -7.942 1.00 1.00 68 ALA A CA 7
ATOM 9246 C C . ALA A 1 68 ? 0.234 -1.019 -7.614 1.00 1.00 68 ALA A C 7
ATOM 9247 O O . ALA A 1 68 ? 0.749 -1.572 -6.643 1.00 1.00 68 ALA A O 7
ATOM 9254 N N . GLU A 1 69 ? 0.890 -0.228 -8.450 1.00 1.00 69 GLU A N 7
ATOM 9255 C CA . GLU A 1 69 ? 2.322 0.066 -8.300 1.00 1.00 69 GLU A CA 7
ATOM 9256 C C . GLU A 1 69 ? 2.507 1.257 -7.368 1.00 1.00 69 GLU A C 7
ATOM 9257 O O . GLU A 1 69 ? 2.299 2.402 -7.762 1.00 1.00 69 GLU A O 7
ATOM 9269 N N . LEU A 1 70 ? 2.882 0.968 -6.117 1.00 1.00 70 LEU A N 7
ATOM 9270 C CA . LEU A 1 70 ? 3.078 2.004 -5.092 1.00 1.00 70 LEU A CA 7
ATOM 9271 C C . LEU A 1 70 ? 4.543 2.095 -4.694 1.00 1.00 70 LEU A C 7
ATOM 9272 O O . LEU A 1 70 ? 5.283 1.113 -4.772 1.00 1.00 70 LEU A O 7
ATOM 9288 N N . VAL A 1 71 ? 4.955 3.298 -4.276 1.00 1.00 71 VAL A N 7
ATOM 9289 C CA . VAL A 1 71 ? 6.339 3.565 -3.864 1.00 1.00 71 VAL A CA 7
ATOM 9290 C C . VAL A 1 71 ? 6.389 4.134 -2.444 1.00 1.00 71 VAL A C 7
ATOM 9291 O O . VAL A 1 71 ? 5.684 5.080 -2.114 1.00 1.00 71 VAL A O 7
ATOM 9304 N N . LEU A 1 72 ? 7.242 3.555 -1.614 1.00 1.00 72 LEU A N 7
ATOM 9305 C CA . LEU A 1 72 ? 7.380 4.007 -0.239 1.00 1.00 72 LEU A CA 7
ATOM 9306 C C . LEU A 1 72 ? 7.733 5.488 -0.207 1.00 1.00 72 LEU A C 7
ATOM 9307 O O . LEU A 1 72 ? 8.759 5.901 -0.751 1.00 1.00 72 LEU A O 7
ATOM 9323 N N . LYS A 1 73 ? 6.860 6.284 0.436 1.00 1.00 73 LYS A N 7
ATOM 9324 C CA . LYS A 1 73 ? 7.059 7.731 0.544 1.00 1.00 73 LYS A CA 7
ATOM 9325 C C . LYS A 1 73 ? 7.111 8.190 2.025 1.00 1.00 73 LYS A C 7
ATOM 9326 O O . LYS A 1 73 ? 6.120 8.049 2.746 1.00 1.00 73 LYS A O 7
ATOM 9345 N N . PRO A 1 74 ? 8.225 8.741 2.495 1.00 1.00 74 PRO A N 7
ATOM 9346 C CA . PRO A 1 74 ? 8.361 9.224 3.904 1.00 1.00 74 PRO A CA 7
ATOM 9347 C C . PRO A 1 74 ? 7.625 10.535 4.137 1.00 1.00 74 PRO A C 7
ATOM 9348 O O . PRO A 1 74 ? 7.012 11.089 3.224 1.00 1.00 74 PRO A O 7
ATOM 9359 N N . PHE A 1 75 ? 7.687 11.022 5.374 1.00 1.00 75 PHE A N 7
ATOM 9360 C CA . PHE A 1 75 ? 7.017 12.273 5.740 1.00 1.00 75 PHE A CA 7
ATOM 9361 C C . PHE A 1 75 ? 7.957 13.477 5.520 1.00 1.00 75 PHE A C 7
ATOM 9362 O O . PHE A 1 75 ? 9.180 13.334 5.597 1.00 1.00 75 PHE A O 7
ATOM 9379 N N . PRO A 1 76 ? 7.417 14.652 5.253 1.00 1.00 76 PRO A N 7
ATOM 9380 C CA . PRO A 1 76 ? 8.242 15.878 5.022 1.00 1.00 76 PRO A CA 7
ATOM 9381 C C . PRO A 1 76 ? 8.920 16.381 6.300 1.00 1.00 76 PRO A C 7
ATOM 9382 O O . PRO A 1 76 ? 10.146 16.469 6.370 1.00 1.00 76 PRO A O 7
ATOM 9393 N N . HIS A 1 77 ? 8.112 16.726 7.300 1.00 1.00 77 HIS A N 7
ATOM 9394 C CA . HIS A 1 77 ? 8.626 17.239 8.573 1.00 1.00 77 HIS A CA 7
ATOM 9395 C C . HIS A 1 77 ? 8.636 16.137 9.625 1.00 1.00 77 HIS A C 7
ATOM 9396 O O . HIS A 1 77 ? 8.662 16.408 10.825 1.00 1.00 77 HIS A O 7
ATOM 9411 N N . HIS A 1 78 ? 8.627 14.889 9.163 1.00 1.00 78 HIS A N 7
ATOM 9412 C CA . HIS A 1 78 ? 8.649 13.744 10.071 1.00 1.00 78 HIS A CA 7
ATOM 9413 C C . HIS A 1 78 ? 9.025 12.466 9.310 1.00 1.00 78 HIS A C 7
ATOM 9414 O O . HIS A 1 78 ? 8.394 11.428 9.495 1.00 1.00 78 HIS A O 7
ATOM 9429 N N . PRO A 1 79 ? 10.034 12.522 8.466 1.00 1.00 79 PRO A N 7
ATOM 9430 C CA . PRO A 1 79 ? 10.471 11.344 7.647 1.00 1.00 79 PRO A CA 7
ATOM 9431 C C . PRO A 1 79 ? 10.749 10.114 8.511 1.00 1.00 79 PRO A C 7
ATOM 9432 O O . PRO A 1 79 ? 10.930 9.008 8.001 1.00 1.00 79 PRO A O 7
ATOM 9443 N N . ASN A 1 80 ? 10.782 10.320 9.816 1.00 1.00 80 ASN A N 7
ATOM 9444 C CA . ASN A 1 80 ? 11.044 9.235 10.739 1.00 1.00 80 ASN A CA 7
ATOM 9445 C C . ASN A 1 80 ? 10.045 8.102 10.532 1.00 1.00 80 ASN A C 7
ATOM 9446 O O . ASN A 1 80 ? 10.199 7.030 11.113 1.00 1.00 80 ASN A O 7
ATOM 9457 N N . GLN A 1 81 ? 9.015 8.344 9.702 1.00 1.00 81 GLN A N 7
ATOM 9458 C CA . GLN A 1 81 ? 7.979 7.338 9.437 1.00 1.00 81 GLN A CA 7
ATOM 9459 C C . GLN A 1 81 ? 7.773 7.202 7.939 1.00 1.00 81 GLN A C 7
ATOM 9460 O O . GLN A 1 81 ? 8.082 8.112 7.167 1.00 1.00 81 GLN A O 7
ATOM 9474 N N . ILE A 1 82 ? 7.260 6.039 7.535 1.00 1.00 82 ILE A N 7
ATOM 9475 C CA . ILE A 1 82 ? 7.020 5.756 6.121 1.00 1.00 82 ILE A CA 7
ATOM 9476 C C . ILE A 1 82 ? 5.733 4.955 5.944 1.00 1.00 82 ILE A C 7
ATOM 9477 O O . ILE A 1 82 ? 5.420 4.084 6.753 1.00 1.00 82 ILE A O 7
ATOM 9493 N N . GLY A 1 83 ? 4.997 5.252 4.883 1.00 1.00 83 GLY A N 7
ATOM 9494 C CA . GLY A 1 83 ? 3.751 4.541 4.598 1.00 1.00 83 GLY A CA 7
ATOM 9495 C C . GLY A 1 83 ? 2.651 4.921 5.581 1.00 1.00 83 GLY A C 7
ATOM 9496 O O . GLY A 1 83 ? 1.551 4.371 5.540 1.00 1.00 83 GLY A O 7
ATOM 9500 N N . LEU A 1 84 ? 2.960 5.851 6.476 1.00 1.00 84 LEU A N 7
ATOM 9501 C CA . LEU A 1 84 ? 1.993 6.285 7.477 1.00 1.00 84 LEU A CA 7
ATOM 9502 C C . LEU A 1 84 ? 0.812 7.006 6.837 1.00 1.00 84 LEU A C 7
ATOM 9503 O O . LEU A 1 84 ? -0.327 6.827 7.269 1.00 1.00 84 LEU A O 7
ATOM 9519 N N . GLY A 1 85 ? 1.100 7.838 5.829 1.00 1.00 85 GLY A N 7
ATOM 9520 C CA . GLY A 1 85 ? 0.069 8.623 5.136 1.00 1.00 85 GLY A CA 7
ATOM 9521 C C . GLY A 1 85 ? -1.264 7.881 5.048 1.00 1.00 85 GLY A C 7
ATOM 9522 O O . GLY A 1 85 ? -2.316 8.439 5.357 1.00 1.00 85 GLY A O 7
ATOM 9526 N N . VAL A 1 86 ? -1.208 6.612 4.638 1.00 1.00 86 VAL A N 7
ATOM 9527 C CA . VAL A 1 86 ? -2.409 5.774 4.507 1.00 1.00 86 VAL A CA 7
ATOM 9528 C C . VAL A 1 86 ? -2.406 4.660 5.550 1.00 1.00 86 VAL A C 7
ATOM 9529 O O . VAL A 1 86 ? -1.357 4.291 6.079 1.00 1.00 86 VAL A O 7
ATOM 9542 N N . THR A 1 87 ? -3.599 4.143 5.855 1.00 1.00 87 THR A N 7
ATOM 9543 C CA . THR A 1 87 ? -3.750 3.091 6.855 1.00 1.00 87 THR A CA 7
ATOM 9544 C C . THR A 1 87 ? -3.276 1.742 6.311 1.00 1.00 87 THR A C 7
ATOM 9545 O O . THR A 1 87 ? -3.524 1.478 5.147 1.00 1.00 87 THR A O 7
ATOM 9556 N N . MET A 1 1 ? -14.451 2.785 7.458 1.00 1.00 1 MET A N 8
ATOM 9557 C CA . MET A 1 1 ? -14.703 2.081 8.748 1.00 1.00 1 MET A CA 8
ATOM 9558 C C . MET A 1 1 ? -15.479 0.799 8.465 1.00 1.00 1 MET A C 8
ATOM 9559 O O . MET A 1 1 ? -16.678 0.839 8.190 1.00 1.00 1 MET A O 8
ATOM 9575 N N . ASN A 1 2 ? -14.788 -0.338 8.521 1.00 1.00 2 ASN A N 8
ATOM 9576 C CA . ASN A 1 2 ? -15.431 -1.621 8.252 1.00 1.00 2 ASN A CA 8
ATOM 9577 C C . ASN A 1 2 ? -14.561 -2.781 8.739 1.00 1.00 2 ASN A C 8
ATOM 9578 O O . ASN A 1 2 ? -14.854 -3.384 9.772 1.00 1.00 2 ASN A O 8
ATOM 9589 N N . GLU A 1 3 ? -13.508 -3.090 7.981 1.00 1.00 3 GLU A N 8
ATOM 9590 C CA . GLU A 1 3 ? -12.595 -4.184 8.331 1.00 1.00 3 GLU A CA 8
ATOM 9591 C C . GLU A 1 3 ? -13.352 -5.511 8.388 1.00 1.00 3 GLU A C 8
ATOM 9592 O O . GLU A 1 3 ? -13.342 -6.201 9.408 1.00 1.00 3 GLU A O 8
ATOM 9604 N N . ALA A 1 4 ? -14.012 -5.853 7.282 1.00 1.00 4 ALA A N 8
ATOM 9605 C CA . ALA A 1 4 ? -14.785 -7.091 7.206 1.00 1.00 4 ALA A CA 8
ATOM 9606 C C . ALA A 1 4 ? -13.881 -8.322 7.269 1.00 1.00 4 ALA A C 8
ATOM 9607 O O . ALA A 1 4 ? -13.987 -9.121 8.200 1.00 1.00 4 ALA A O 8
ATOM 9614 N N . LYS A 1 5 ? -12.997 -8.484 6.268 1.00 1.00 5 LYS A N 8
ATOM 9615 C CA . LYS A 1 5 ? -12.081 -9.643 6.214 1.00 1.00 5 LYS A CA 8
ATOM 9616 C C . LYS A 1 5 ? -10.616 -9.198 6.246 1.00 1.00 5 LYS A C 8
ATOM 9617 O O . LYS A 1 5 ? -9.805 -9.795 6.957 1.00 1.00 5 LYS A O 8
ATOM 9636 N N . GLY A 1 6 ? -10.274 -8.155 5.472 1.00 1.00 6 GLY A N 8
ATOM 9637 C CA . GLY A 1 6 ? -8.890 -7.646 5.413 1.00 1.00 6 GLY A CA 8
ATOM 9638 C C . GLY A 1 6 ? -8.799 -6.215 5.933 1.00 1.00 6 GLY A C 8
ATOM 9639 O O . GLY A 1 6 ? -8.990 -5.962 7.122 1.00 1.00 6 GLY A O 8
ATOM 9643 N N . VAL A 1 7 ? -8.492 -5.277 5.029 1.00 1.00 7 VAL A N 8
ATOM 9644 C CA . VAL A 1 7 ? -8.360 -3.859 5.391 1.00 1.00 7 VAL A CA 8
ATOM 9645 C C . VAL A 1 7 ? -9.030 -2.978 4.341 1.00 1.00 7 VAL A C 8
ATOM 9646 O O . VAL A 1 7 ? -9.240 -3.403 3.206 1.00 1.00 7 VAL A O 8
ATOM 9659 N N . TYR A 1 8 ? -9.369 -1.748 4.733 1.00 1.00 8 TYR A N 8
ATOM 9660 C CA . TYR A 1 8 ? -10.029 -0.787 3.835 1.00 1.00 8 TYR A CA 8
ATOM 9661 C C . TYR A 1 8 ? -9.296 0.554 3.842 1.00 1.00 8 TYR A C 8
ATOM 9662 O O . TYR A 1 8 ? -8.891 1.049 4.894 1.00 1.00 8 TYR A O 8
ATOM 9680 N N . VAL A 1 9 ? -9.134 1.135 2.652 1.00 1.00 9 VAL A N 8
ATOM 9681 C CA . VAL A 1 9 ? -8.455 2.424 2.511 1.00 1.00 9 VAL A CA 8
ATOM 9682 C C . VAL A 1 9 ? -9.403 3.560 2.883 1.00 1.00 9 VAL A C 8
ATOM 9683 O O . VAL A 1 9 ? -10.525 3.631 2.380 1.00 1.00 9 VAL A O 8
ATOM 9696 N N . MET A 1 10 ? -8.958 4.435 3.786 1.00 1.00 10 MET A N 8
ATOM 9697 C CA . MET A 1 10 ? -9.794 5.548 4.234 1.00 1.00 10 MET A CA 8
ATOM 9698 C C . MET A 1 10 ? -9.877 6.651 3.183 1.00 1.00 10 MET A C 8
ATOM 9699 O O . MET A 1 10 ? -10.951 6.917 2.644 1.00 1.00 10 MET A O 8
ATOM 9713 N N . SER A 1 11 ? -8.740 7.302 2.905 1.00 1.00 11 SER A N 8
ATOM 9714 C CA . SER A 1 11 ? -8.692 8.398 1.923 1.00 1.00 11 SER A CA 8
ATOM 9715 C C . SER A 1 11 ? -7.577 8.177 0.905 1.00 1.00 11 SER A C 8
ATOM 9716 O O . SER A 1 11 ? -6.644 7.414 1.140 1.00 1.00 11 SER A O 8
ATOM 9724 N N . VAL A 1 12 ? -7.693 8.870 -0.229 1.00 1.00 12 VAL A N 8
ATOM 9725 C CA . VAL A 1 12 ? -6.706 8.791 -1.316 1.00 1.00 12 VAL A CA 8
ATOM 9726 C C . VAL A 1 12 ? -6.280 10.198 -1.684 1.00 1.00 12 VAL A C 8
ATOM 9727 O O . VAL A 1 12 ? -7.114 11.102 -1.730 1.00 1.00 12 VAL A O 8
ATOM 9740 N N . LEU A 1 13 ? -4.978 10.390 -1.931 1.00 1.00 13 LEU A N 8
ATOM 9741 C CA . LEU A 1 13 ? -4.454 11.714 -2.279 1.00 1.00 13 LEU A CA 8
ATOM 9742 C C . LEU A 1 13 ? -4.015 11.767 -3.755 1.00 1.00 13 LEU A C 8
ATOM 9743 O O . LEU A 1 13 ? -3.513 10.781 -4.293 1.00 1.00 13 LEU A O 8
ATOM 9759 N N . PRO A 1 14 ? -4.191 12.903 -4.411 1.00 1.00 14 PRO A N 8
ATOM 9760 C CA . PRO A 1 14 ? -3.792 13.073 -5.842 1.00 1.00 14 PRO A CA 8
ATOM 9761 C C . PRO A 1 14 ? -2.271 13.142 -6.020 1.00 1.00 14 PRO A C 8
ATOM 9762 O O . PRO A 1 14 ? -1.752 12.856 -7.100 1.00 1.00 14 PRO A O 8
ATOM 9773 N N . ASN A 1 15 ? -1.562 13.543 -4.962 1.00 1.00 15 ASN A N 8
ATOM 9774 C CA . ASN A 1 15 ? -0.100 13.670 -5.017 1.00 1.00 15 ASN A CA 8
ATOM 9775 C C . ASN A 1 15 ? 0.578 12.457 -4.410 1.00 1.00 15 ASN A C 8
ATOM 9776 O O . ASN A 1 15 ? 1.757 12.523 -4.058 1.00 1.00 15 ASN A O 8
ATOM 9787 N N . MET A 1 16 ? -0.165 11.349 -4.274 1.00 1.00 16 MET A N 8
ATOM 9788 C CA . MET A 1 16 ? 0.388 10.122 -3.686 1.00 1.00 16 MET A CA 8
ATOM 9789 C C . MET A 1 16 ? 0.478 9.003 -4.736 1.00 1.00 16 MET A C 8
ATOM 9790 O O . MET A 1 16 ? -0.204 9.050 -5.759 1.00 1.00 16 MET A O 8
ATOM 9804 N N . PRO A 1 17 ? 1.323 8.005 -4.518 1.00 1.00 17 PRO A N 8
ATOM 9805 C CA . PRO A 1 17 ? 1.502 6.877 -5.489 1.00 1.00 17 PRO A CA 8
ATOM 9806 C C . PRO A 1 17 ? 0.182 6.200 -5.883 1.00 1.00 17 PRO A C 8
ATOM 9807 O O . PRO A 1 17 ? 0.049 5.696 -6.997 1.00 1.00 17 PRO A O 8
ATOM 9818 N N . ALA A 1 18 ? -0.777 6.162 -4.961 1.00 1.00 18 ALA A N 8
ATOM 9819 C CA . ALA A 1 18 ? -2.062 5.516 -5.218 1.00 1.00 18 ALA A CA 8
ATOM 9820 C C . ALA A 1 18 ? -2.938 6.364 -6.147 1.00 1.00 18 ALA A C 8
ATOM 9821 O O . ALA A 1 18 ? -3.998 5.921 -6.588 1.00 1.00 18 ALA A O 8
ATOM 9828 N N . ALA A 1 19 ? -2.505 7.581 -6.418 1.00 1.00 19 ALA A N 8
ATOM 9829 C CA . ALA A 1 19 ? -3.288 8.462 -7.276 1.00 1.00 19 ALA A CA 8
ATOM 9830 C C . ALA A 1 19 ? -3.409 7.878 -8.685 1.00 1.00 19 ALA A C 8
ATOM 9831 O O . ALA A 1 19 ? -2.434 7.834 -9.434 1.00 1.00 19 ALA A O 8
ATOM 9838 N N . GLY A 1 20 ? -4.620 7.430 -9.037 1.00 1.00 20 GLY A N 8
ATOM 9839 C CA . GLY A 1 20 ? -4.879 6.847 -10.360 1.00 1.00 20 GLY A CA 8
ATOM 9840 C C . GLY A 1 20 ? -4.758 5.325 -10.327 1.00 1.00 20 GLY A C 8
ATOM 9841 O O . GLY A 1 20 ? -5.195 4.642 -11.255 1.00 1.00 20 GLY A O 8
ATOM 9845 N N . ARG A 1 21 ? -4.159 4.794 -9.256 1.00 1.00 21 ARG A N 8
ATOM 9846 C CA . ARG A 1 21 ? -3.973 3.340 -9.103 1.00 1.00 21 ARG A CA 8
ATOM 9847 C C . ARG A 1 21 ? -4.905 2.784 -8.028 1.00 1.00 21 ARG A C 8
ATOM 9848 O O . ARG A 1 21 ? -5.493 1.715 -8.187 1.00 1.00 21 ARG A O 8
ATOM 9869 N N . LEU A 1 22 ? -5.022 3.533 -6.929 1.00 1.00 22 LEU A N 8
ATOM 9870 C CA . LEU A 1 22 ? -5.876 3.147 -5.792 1.00 1.00 22 LEU A CA 8
ATOM 9871 C C . LEU A 1 22 ? -6.842 4.272 -5.445 1.00 1.00 22 LEU A C 8
ATOM 9872 O O . LEU A 1 22 ? -6.605 5.435 -5.766 1.00 1.00 22 LEU A O 8
ATOM 9888 N N . GLU A 1 23 ? -7.949 3.901 -4.796 1.00 1.00 23 GLU A N 8
ATOM 9889 C CA . GLU A 1 23 ? -8.977 4.869 -4.411 1.00 1.00 23 GLU A CA 8
ATOM 9890 C C . GLU A 1 23 ? -9.603 4.503 -3.067 1.00 1.00 23 GLU A C 8
ATOM 9891 O O . GLU A 1 23 ? -9.565 3.352 -2.634 1.00 1.00 23 GLU A O 8
ATOM 9903 N N . ALA A 1 24 ? -10.187 5.508 -2.425 1.00 1.00 24 ALA A N 8
ATOM 9904 C CA . ALA A 1 24 ? -10.837 5.315 -1.142 1.00 1.00 24 ALA A CA 8
ATOM 9905 C C . ALA A 1 24 ? -12.010 4.364 -1.308 1.00 1.00 24 ALA A C 8
ATOM 9906 O O . ALA A 1 24 ? -12.795 4.494 -2.248 1.00 1.00 24 ALA A O 8
ATOM 9913 N N . GLY A 1 25 ? -12.129 3.403 -0.393 1.00 1.00 25 GLY A N 8
ATOM 9914 C CA . GLY A 1 25 ? -13.207 2.409 -0.438 1.00 1.00 25 GLY A CA 8
ATOM 9915 C C . GLY A 1 25 ? -12.653 1.048 -0.843 1.00 1.00 25 GLY A C 8
ATOM 9916 O O . GLY A 1 25 ? -13.216 0.009 -0.495 1.00 1.00 25 GLY A O 8
ATOM 9920 N N . ASP A 1 26 ? -11.540 1.055 -1.578 1.00 1.00 26 ASP A N 8
ATOM 9921 C CA . ASP A 1 26 ? -10.914 -0.195 -2.015 1.00 1.00 26 ASP A CA 8
ATOM 9922 C C . ASP A 1 26 ? -10.236 -0.896 -0.841 1.00 1.00 26 ASP A C 8
ATOM 9923 O O . ASP A 1 26 ? -9.779 -0.243 0.099 1.00 1.00 26 ASP A O 8
ATOM 9932 N N . ARG A 1 27 ? -10.166 -2.232 -0.903 1.00 1.00 27 ARG A N 8
ATOM 9933 C CA . ARG A 1 27 ? -9.532 -3.038 0.154 1.00 1.00 27 ARG A CA 8
ATOM 9934 C C . ARG A 1 27 ? -8.292 -3.733 -0.389 1.00 1.00 27 ARG A C 8
ATOM 9935 O O . ARG A 1 27 ? -8.190 -3.988 -1.585 1.00 1.00 27 ARG A O 8
ATOM 9956 N N . ILE A 1 28 ? -7.353 -4.047 0.505 1.00 1.00 28 ILE A N 8
ATOM 9957 C CA . ILE A 1 28 ? -6.113 -4.722 0.108 1.00 1.00 28 ILE A CA 8
ATOM 9958 C C . ILE A 1 28 ? -6.235 -6.221 0.349 1.00 1.00 28 ILE A C 8
ATOM 9959 O O . ILE A 1 28 ? -6.449 -6.666 1.477 1.00 1.00 28 ILE A O 8
ATOM 9975 N N . ALA A 1 29 ? -6.097 -6.995 -0.724 1.00 1.00 29 ALA A N 8
ATOM 9976 C CA . ALA A 1 29 ? -6.191 -8.459 -0.639 1.00 1.00 29 ALA A CA 8
ATOM 9977 C C . ALA A 1 29 ? -4.808 -9.091 -0.500 1.00 1.00 29 ALA A C 8
ATOM 9978 O O . ALA A 1 29 ? -4.681 -10.226 -0.043 1.00 1.00 29 ALA A O 8
ATOM 9985 N N . ALA A 1 30 ? -3.780 -8.345 -0.892 1.00 1.00 30 ALA A N 8
ATOM 9986 C CA . ALA A 1 30 ? -2.409 -8.847 -0.808 1.00 1.00 30 ALA A CA 8
ATOM 9987 C C . ALA A 1 30 ? -1.404 -7.772 -1.213 1.00 1.00 30 ALA A C 8
ATOM 9988 O O . ALA A 1 30 ? -1.733 -6.830 -1.933 1.00 1.00 30 ALA A O 8
ATOM 9995 N N . ILE A 1 31 ? -0.159 -7.956 -0.763 1.00 1.00 31 ILE A N 8
ATOM 9996 C CA . ILE A 1 31 ? 0.941 -7.033 -1.093 1.00 1.00 31 ILE A CA 8
ATOM 9997 C C . ILE A 1 31 ? 2.192 -7.821 -1.468 1.00 1.00 31 ILE A C 8
ATOM 9998 O O . ILE A 1 31 ? 2.672 -8.649 -0.697 1.00 1.00 31 ILE A O 8
ATOM 10014 N N . ASP A 1 32 ? 2.724 -7.533 -2.648 1.00 1.00 32 ASP A N 8
ATOM 10015 C CA . ASP A 1 32 ? 3.935 -8.198 -3.125 1.00 1.00 32 ASP A CA 8
ATOM 10016 C C . ASP A 1 32 ? 3.805 -9.719 -3.024 1.00 1.00 32 ASP A C 8
ATOM 10017 O O . ASP A 1 32 ? 4.804 -10.439 -2.994 1.00 1.00 32 ASP A O 8
ATOM 10026 N N . GLY A 1 33 ? 2.558 -10.205 -2.977 1.00 1.00 33 GLY A N 8
ATOM 10027 C CA . GLY A 1 33 ? 2.281 -11.647 -2.891 1.00 1.00 33 GLY A CA 8
ATOM 10028 C C . GLY A 1 33 ? 1.941 -12.070 -1.465 1.00 1.00 33 GLY A C 8
ATOM 10029 O O . GLY A 1 33 ? 1.571 -13.219 -1.220 1.00 1.00 33 GLY A O 8
ATOM 10033 N N . GLN A 1 34 ? 2.091 -11.144 -0.519 1.00 1.00 34 GLN A N 8
ATOM 10034 C CA . GLN A 1 34 ? 1.815 -11.445 0.892 1.00 1.00 34 GLN A CA 8
ATOM 10035 C C . GLN A 1 34 ? 0.342 -11.155 1.248 1.00 1.00 34 GLN A C 8
ATOM 10036 O O . GLN A 1 34 ? -0.128 -10.033 1.043 1.00 1.00 34 GLN A O 8
ATOM 10050 N N . PRO A 1 35 ? -0.405 -12.114 1.786 1.00 1.00 35 PRO A N 8
ATOM 10051 C CA . PRO A 1 35 ? -1.836 -11.887 2.163 1.00 1.00 35 PRO A CA 8
ATOM 10052 C C . PRO A 1 35 ? -1.953 -11.063 3.450 1.00 1.00 35 PRO A C 8
ATOM 10053 O O . PRO A 1 35 ? -1.260 -11.327 4.432 1.00 1.00 35 PRO A O 8
ATOM 10064 N N . ILE A 1 36 ? -2.818 -10.044 3.423 1.00 1.00 36 ILE A N 8
ATOM 10065 C CA . ILE A 1 36 ? -3.004 -9.154 4.579 1.00 1.00 36 ILE A CA 8
ATOM 10066 C C . ILE A 1 36 ? -4.234 -9.523 5.407 1.00 1.00 36 ILE A C 8
ATOM 10067 O O . ILE A 1 36 ? -5.375 -9.356 4.974 1.00 1.00 36 ILE A O 8
ATOM 10083 N N . ASN A 1 37 ? -3.964 -10.021 6.610 1.00 1.00 37 ASN A N 8
ATOM 10084 C CA . ASN A 1 37 ? -5.017 -10.428 7.563 1.00 1.00 37 ASN A CA 8
ATOM 10085 C C . ASN A 1 37 ? -4.990 -9.556 8.819 1.00 1.00 37 ASN A C 8
ATOM 10086 O O . ASN A 1 37 ? -5.965 -9.507 9.568 1.00 1.00 37 ASN A O 8
ATOM 10097 N N . THR A 1 38 ? -3.868 -8.868 9.047 1.00 1.00 38 THR A N 8
ATOM 10098 C CA . THR A 1 38 ? -3.713 -7.990 10.225 1.00 1.00 38 THR A CA 8
ATOM 10099 C C . THR A 1 38 ? -3.000 -6.707 9.858 1.00 1.00 38 THR A C 8
ATOM 10100 O O . THR A 1 38 ? -2.240 -6.653 8.891 1.00 1.00 38 THR A O 8
ATOM 10111 N N . SER A 1 39 ? -3.238 -5.680 10.659 1.00 1.00 39 SER A N 8
ATOM 10112 C CA . SER A 1 39 ? -2.600 -4.398 10.440 1.00 1.00 39 SER A CA 8
ATOM 10113 C C . SER A 1 39 ? -1.106 -4.546 10.674 1.00 1.00 39 SER A C 8
ATOM 10114 O O . SER A 1 39 ? -0.309 -3.752 10.176 1.00 1.00 39 SER A O 8
ATOM 10122 N N . GLU A 1 40 ? -0.733 -5.571 11.444 1.00 1.00 40 GLU A N 8
ATOM 10123 C CA . GLU A 1 40 ? 0.677 -5.810 11.745 1.00 1.00 40 GLU A CA 8
ATOM 10124 C C . GLU A 1 40 ? 1.423 -6.248 10.493 1.00 1.00 40 GLU A C 8
ATOM 10125 O O . GLU A 1 40 ? 2.590 -5.917 10.302 1.00 1.00 40 GLU A O 8
ATOM 10137 N N . GLN A 1 41 ? 0.747 -7.008 9.645 1.00 1.00 41 GLN A N 8
ATOM 10138 C CA . GLN A 1 41 ? 1.375 -7.491 8.424 1.00 1.00 41 GLN A CA 8
ATOM 10139 C C . GLN A 1 41 ? 1.882 -6.312 7.601 1.00 1.00 4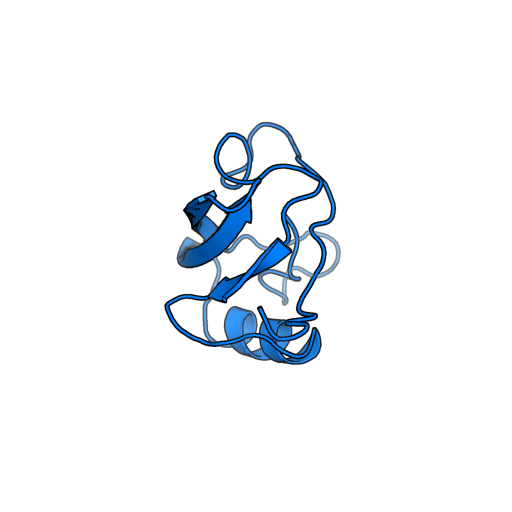1 GLN A C 8
ATOM 10140 O O . GLN A 1 41 ? 2.894 -6.422 6.907 1.00 1.00 41 GLN A O 8
ATOM 10154 N N . ILE A 1 42 ? 1.189 -5.178 7.687 1.00 1.00 42 ILE A N 8
ATOM 10155 C CA . ILE A 1 42 ? 1.581 -3.974 6.962 1.00 1.00 42 ILE A CA 8
ATOM 10156 C C . ILE A 1 42 ? 2.790 -3.316 7.612 1.00 1.00 42 ILE A C 8
ATOM 10157 O O . ILE A 1 42 ? 3.559 -2.639 6.939 1.00 1.00 42 ILE A O 8
ATOM 10173 N N . VAL A 1 43 ? 2.953 -3.528 8.912 1.00 1.00 43 VAL A N 8
ATOM 10174 C CA . VAL A 1 43 ? 4.083 -2.960 9.648 1.00 1.00 43 VAL A CA 8
ATOM 10175 C C . VAL A 1 43 ? 5.386 -3.637 9.223 1.00 1.00 43 VAL A C 8
ATOM 10176 O O . VAL A 1 43 ? 6.411 -2.986 9.054 1.00 1.00 43 VAL A O 8
ATOM 10189 N N . SER A 1 44 ? 5.349 -4.954 9.057 1.00 1.00 44 SER A N 8
ATOM 10190 C CA . SER A 1 44 ? 6.540 -5.686 8.644 1.00 1.00 44 SER A CA 8
ATOM 10191 C C . SER A 1 44 ? 6.940 -5.274 7.231 1.00 1.00 44 SER A C 8
ATOM 10192 O O . SER A 1 44 ? 8.123 -5.123 6.919 1.00 1.00 44 SER A O 8
ATOM 10200 N N . TYR A 1 45 ? 5.934 -5.111 6.380 1.00 1.00 45 TYR A N 8
ATOM 10201 C CA . TYR A 1 45 ? 6.172 -4.735 4.987 1.00 1.00 45 TYR A CA 8
ATOM 10202 C C . TYR A 1 45 ? 6.939 -3.405 4.908 1.00 1.00 45 TYR A C 8
ATOM 10203 O O . TYR A 1 45 ? 8.006 -3.339 4.298 1.00 1.00 45 TYR A O 8
ATOM 10221 N N . VAL A 1 46 ? 6.389 -2.353 5.504 1.00 1.00 46 VAL A N 8
ATOM 10222 C CA . VAL A 1 46 ? 7.034 -1.054 5.459 1.00 1.00 46 VAL A CA 8
ATOM 10223 C C . VAL A 1 46 ? 8.431 -1.135 6.065 1.00 1.00 46 VAL A C 8
ATOM 10224 O O . VAL A 1 46 ? 9.372 -0.537 5.549 1.00 1.00 46 VAL A O 8
ATOM 10237 N N . ARG A 1 47 ? 8.564 -1.890 7.149 1.00 1.00 47 ARG A N 8
ATOM 10238 C CA . ARG A 1 47 ? 9.862 -2.057 7.796 1.00 1.00 47 ARG A CA 8
ATOM 10239 C C . ARG A 1 47 ? 10.829 -2.814 6.882 1.00 1.00 47 ARG A C 8
ATOM 10240 O O . ARG A 1 47 ? 12.022 -2.509 6.845 1.00 1.00 47 ARG A O 8
ATOM 10261 N N . GLU A 1 48 ? 10.321 -3.802 6.147 1.00 1.00 48 GLU A N 8
ATOM 10262 C CA . GLU A 1 48 ? 11.174 -4.578 5.246 1.00 1.00 48 GLU A CA 8
ATOM 10263 C C . GLU A 1 48 ? 11.757 -3.678 4.162 1.00 1.00 48 GLU A C 8
ATOM 10264 O O . GLU A 1 48 ? 12.970 -3.639 3.957 1.00 1.00 48 GLU A O 8
ATOM 10276 N N . LYS A 1 49 ? 10.875 -2.965 3.462 1.00 1.00 49 LYS A N 8
ATOM 10277 C CA . LYS A 1 49 ? 11.286 -2.072 2.378 1.00 1.00 49 LYS A CA 8
ATOM 10278 C C . LYS A 1 49 ? 11.628 -0.689 2.924 1.00 1.00 49 LYS A C 8
ATOM 10279 O O . LYS A 1 49 ? 11.183 -0.306 4.003 1.00 1.00 49 LYS A O 8
ATOM 10298 N N . GLN A 1 50 ? 12.447 0.054 2.167 1.00 1.00 50 GLN A N 8
ATOM 10299 C CA . GLN A 1 50 ? 12.883 1.400 2.566 1.00 1.00 50 GLN A CA 8
ATOM 10300 C C . GLN A 1 50 ? 12.299 2.466 1.647 1.00 1.00 50 GLN A C 8
ATOM 10301 O O . GLN A 1 50 ? 11.534 2.167 0.729 1.00 1.00 50 GLN A O 8
ATOM 10315 N N . ALA A 1 51 ? 12.670 3.715 1.909 1.00 1.00 51 ALA A N 8
ATOM 10316 C CA . ALA A 1 51 ? 12.182 4.831 1.109 1.00 1.00 51 ALA A CA 8
ATOM 10317 C C . ALA A 1 51 ? 12.703 4.721 -0.321 1.00 1.00 51 ALA A C 8
ATOM 10318 O O . ALA A 1 51 ? 13.876 4.421 -0.540 1.00 1.00 51 ALA A O 8
ATOM 10325 N N . GLY A 1 52 ? 11.822 4.957 -1.297 1.00 1.00 52 GLY A N 8
ATOM 10326 C CA . GLY A 1 52 ? 12.197 4.878 -2.715 1.00 1.00 52 GLY A CA 8
ATOM 10327 C C . GLY A 1 52 ? 11.941 3.477 -3.268 1.00 1.00 52 GLY A C 8
ATOM 10328 O O . GLY A 1 52 ? 12.169 3.216 -4.449 1.00 1.00 52 GLY A O 8
ATOM 10332 N N . ASP A 1 53 ? 11.469 2.580 -2.402 1.00 1.00 53 ASP A N 8
ATOM 10333 C CA . ASP A 1 53 ? 11.190 1.203 -2.810 1.00 1.00 53 ASP A CA 8
ATOM 10334 C C . ASP A 1 53 ? 9.920 1.132 -3.650 1.00 1.00 53 ASP A C 8
ATOM 10335 O O . ASP A 1 53 ? 9.197 2.114 -3.788 1.00 1.00 53 ASP A O 8
ATOM 10344 N N . ARG A 1 54 ? 9.658 -0.049 -4.215 1.00 1.00 54 ARG A N 8
ATOM 10345 C CA . ARG A 1 54 ? 8.474 -0.267 -5.064 1.00 1.00 54 ARG A CA 8
ATOM 10346 C C . ARG A 1 54 ? 7.895 -1.648 -4.807 1.00 1.00 54 ARG A C 8
ATOM 10347 O O . ARG A 1 54 ? 8.620 -2.644 -4.822 1.00 1.00 54 ARG A O 8
ATOM 10368 N N . VAL A 1 55 ? 6.585 -1.703 -4.570 1.00 1.00 55 VAL A N 8
ATOM 10369 C CA . VAL A 1 55 ? 5.909 -2.980 -4.310 1.00 1.00 55 VAL A CA 8
ATOM 10370 C C . VAL A 1 55 ? 4.555 -3.066 -5.021 1.00 1.00 55 VAL A C 8
ATOM 10371 O O . VAL A 1 55 ? 3.740 -2.147 -4.979 1.00 1.00 55 VAL A O 8
ATOM 10384 N N . ARG A 1 56 ? 4.345 -4.208 -5.663 1.00 1.00 56 ARG A N 8
ATOM 10385 C CA . ARG A 1 56 ? 3.105 -4.482 -6.387 1.00 1.00 56 ARG A CA 8
ATOM 10386 C C . ARG A 1 56 ? 2.006 -4.789 -5.378 1.00 1.00 56 ARG A C 8
ATOM 10387 O O . ARG A 1 56 ? 2.011 -5.841 -4.743 1.00 1.00 56 ARG A O 8
ATOM 10408 N N . VAL A 1 57 ? 1.080 -3.844 -5.216 1.00 1.00 57 VAL A N 8
ATOM 10409 C CA . VAL A 1 57 ? -0.019 -3.990 -4.259 1.00 1.00 57 VAL A CA 8
ATOM 10410 C C . VAL A 1 57 ? -1.269 -4.491 -4.963 1.00 1.00 57 VAL A C 8
ATOM 10411 O O . VAL A 1 57 ? -1.599 -4.028 -6.035 1.00 1.00 57 VAL A O 8
ATOM 10424 N N . THR A 1 58 ? -1.966 -5.436 -4.332 1.00 1.00 58 THR A N 8
ATOM 10425 C CA . THR A 1 58 ? -3.202 -6.004 -4.888 1.00 1.00 58 THR A CA 8
ATOM 10426 C C . THR A 1 58 ? -4.406 -5.444 -4.140 1.00 1.00 58 THR A C 8
ATOM 10427 O O . THR A 1 58 ? -4.373 -5.320 -2.915 1.00 1.00 58 THR A O 8
ATOM 10438 N N . PHE A 1 59 ? -5.477 -5.122 -4.869 1.00 1.00 59 PHE A N 8
ATOM 10439 C CA . PHE A 1 59 ? -6.696 -4.598 -4.233 1.00 1.00 59 PHE A CA 8
ATOM 10440 C C . PHE A 1 59 ? -7.932 -4.991 -5.056 1.00 1.00 59 PHE A C 8
ATOM 10441 O O . PHE A 1 59 ? -7.829 -5.183 -6.269 1.00 1.00 59 PHE A O 8
ATOM 10458 N N . ILE A 1 60 ? -9.095 -5.125 -4.394 1.00 1.00 60 ILE A N 8
ATOM 10459 C CA . ILE A 1 60 ? -10.346 -5.519 -5.073 1.00 1.00 60 ILE A CA 8
ATOM 10460 C C . ILE A 1 60 ? -11.319 -4.347 -5.176 1.00 1.00 60 ILE A C 8
ATOM 10461 O O . ILE A 1 60 ? -11.591 -3.649 -4.200 1.00 1.00 60 ILE A O 8
ATOM 10477 N N . ARG A 1 61 ? -11.853 -4.166 -6.384 1.00 1.00 61 ARG A N 8
ATOM 10478 C CA . ARG A 1 61 ? -12.827 -3.117 -6.657 1.00 1.00 61 ARG A CA 8
ATOM 10479 C C . ARG A 1 61 ? -13.931 -3.671 -7.562 1.00 1.00 61 ARG A C 8
ATOM 10480 O O . ARG A 1 61 ? -13.667 -4.180 -8.648 1.00 1.00 61 ARG A O 8
ATOM 10501 N N . ASP A 1 62 ? -15.167 -3.548 -7.090 1.00 1.00 62 ASP A N 8
ATOM 10502 C CA . ASP A 1 62 ? -16.330 -4.020 -7.839 1.00 1.00 62 ASP A CA 8
ATOM 10503 C C . ASP A 1 62 ? -16.110 -5.452 -8.315 1.00 1.00 62 ASP A C 8
ATOM 10504 O O . ASP A 1 62 ? -16.429 -5.770 -9.451 1.00 1.00 62 ASP A O 8
ATOM 10513 N N . ARG A 1 63 ? -15.583 -6.313 -7.443 1.00 1.00 63 ARG A N 8
ATOM 10514 C CA . ARG A 1 63 ? -15.336 -7.716 -7.793 1.00 1.00 63 ARG A CA 8
ATOM 10515 C C . ARG A 1 63 ? -14.182 -7.846 -8.790 1.00 1.00 63 ARG A C 8
ATOM 10516 O O . ARG A 1 63 ? -13.828 -8.958 -9.180 1.00 1.00 63 ARG A O 8
ATOM 10537 N N . LYS A 1 64 ? -13.607 -6.718 -9.205 1.00 1.00 64 LYS A N 8
ATOM 10538 C CA . LYS A 1 64 ? -12.517 -6.730 -10.179 1.00 1.00 64 LYS A CA 8
ATOM 10539 C C . LYS A 1 64 ? -11.197 -6.399 -9.514 1.00 1.00 64 LYS A C 8
ATOM 10540 O O . LYS A 1 64 ? -10.951 -5.254 -9.155 1.00 1.00 64 LYS A O 8
ATOM 10559 N N . GLN A 1 65 ? -10.356 -7.413 -9.337 1.00 1.00 65 GLN A N 8
ATOM 10560 C CA . GLN A 1 65 ? -9.058 -7.235 -8.710 1.00 1.00 65 GLN A CA 8
ATOM 10561 C C . GLN A 1 65 ? -8.063 -6.602 -9.668 1.00 1.00 65 GLN A C 8
ATOM 10562 O O . GLN A 1 65 ? -8.085 -6.858 -10.871 1.00 1.00 65 GLN A O 8
ATOM 10576 N N . HIS A 1 66 ? -7.185 -5.775 -9.111 1.00 1.00 66 HIS A N 8
ATOM 10577 C CA . HIS A 1 66 ? -6.153 -5.095 -9.902 1.00 1.00 66 HIS A CA 8
ATOM 10578 C C . HIS A 1 66 ? -4.939 -4.752 -9.041 1.00 1.00 66 HIS A C 8
ATOM 10579 O O . HIS A 1 66 ? -5.066 -4.452 -7.851 1.00 1.00 66 HIS A O 8
ATOM 10594 N N . GLU A 1 67 ? -3.762 -4.807 -9.662 1.00 1.00 67 GLU A N 8
ATOM 10595 C CA . GLU A 1 67 ? -2.498 -4.512 -8.990 1.00 1.00 67 GLU A CA 8
ATOM 10596 C C . GLU A 1 67 ? -2.173 -3.022 -9.089 1.00 1.00 67 GLU A C 8
ATOM 10597 O O . GLU A 1 67 ? -2.255 -2.425 -10.163 1.00 1.00 67 GLU A O 8
ATOM 10609 N N . ALA A 1 68 ? -1.810 -2.435 -7.950 1.00 1.00 68 ALA A N 8
ATOM 10610 C CA . ALA A 1 68 ? -1.472 -1.008 -7.861 1.00 1.00 68 ALA A CA 8
ATOM 10611 C C . ALA A 1 68 ? 0.016 -0.817 -7.563 1.00 1.00 68 ALA A C 8
ATOM 10612 O O . ALA A 1 68 ? 0.539 -1.335 -6.576 1.00 1.00 68 ALA A O 8
ATOM 10619 N N . GLU A 1 69 ? 0.672 -0.056 -8.427 1.00 1.00 69 GLU A N 8
ATOM 10620 C CA . GLU A 1 69 ? 2.100 0.239 -8.278 1.00 1.00 69 GLU A CA 8
ATOM 10621 C C . GLU A 1 69 ? 2.292 1.350 -7.251 1.00 1.00 69 GLU A C 8
ATOM 10622 O O . GLU A 1 69 ? 2.071 2.525 -7.544 1.00 1.00 69 GLU A O 8
ATOM 10634 N N . LEU A 1 70 ? 2.688 0.959 -6.039 1.00 1.00 70 LEU A N 8
ATOM 10635 C CA . LEU A 1 70 ? 2.896 1.907 -4.938 1.00 1.00 70 LEU A CA 8
ATOM 10636 C C . LEU A 1 70 ? 4.373 2.048 -4.622 1.00 1.00 70 LEU A C 8
ATOM 10637 O O . LEU A 1 70 ? 5.130 1.081 -4.690 1.00 1.00 70 LEU A O 8
ATOM 10653 N N . VAL A 1 71 ? 4.775 3.273 -4.284 1.00 1.00 71 VAL A N 8
ATOM 10654 C CA . VAL A 1 71 ? 6.177 3.584 -3.958 1.00 1.00 71 VAL A CA 8
ATOM 10655 C C . VAL A 1 71 ? 6.294 4.070 -2.514 1.00 1.00 71 VAL A C 8
ATOM 10656 O O . VAL A 1 71 ? 5.540 4.942 -2.078 1.00 1.00 71 VAL A O 8
ATOM 10669 N N . LEU A 1 72 ? 7.233 3.494 -1.777 1.00 1.00 72 LEU A N 8
ATOM 10670 C CA . LEU A 1 72 ? 7.435 3.860 -0.384 1.00 1.00 72 LEU A CA 8
ATOM 10671 C C . LEU A 1 72 ? 7.920 5.302 -0.260 1.00 1.00 72 LEU A C 8
ATOM 10672 O O . LEU A 1 72 ? 8.855 5.720 -0.942 1.00 1.00 72 LEU A O 8
ATOM 10688 N N . LYS A 1 73 ? 7.270 6.055 0.633 1.00 1.00 73 LYS A N 8
ATOM 10689 C CA . LYS A 1 73 ? 7.632 7.451 0.862 1.00 1.00 73 LYS A CA 8
ATOM 10690 C C . LYS A 1 73 ? 7.447 7.833 2.348 1.00 1.00 73 LYS A C 8
ATOM 10691 O O . LYS A 1 73 ? 6.434 7.486 2.953 1.00 1.00 73 LYS A O 8
ATOM 10710 N N . PRO A 1 74 ? 8.400 8.533 2.954 1.00 1.00 74 PRO A N 8
ATOM 10711 C CA . PRO A 1 74 ? 8.315 8.945 4.393 1.00 1.00 74 PRO A CA 8
ATOM 10712 C C . PRO A 1 74 ? 7.314 10.075 4.615 1.00 1.00 74 PRO A C 8
ATOM 10713 O O . PRO A 1 74 ? 6.789 10.647 3.659 1.00 1.00 74 PRO A O 8
ATOM 10724 N N . PHE A 1 75 ? 7.052 10.387 5.892 1.00 1.00 75 PHE A N 8
ATOM 10725 C CA . PHE A 1 75 ? 6.108 11.453 6.254 1.00 1.00 75 PHE A CA 8
ATOM 10726 C C . PHE A 1 75 ? 6.851 12.671 6.842 1.00 1.00 75 PHE A C 8
ATOM 10727 O O . PHE A 1 75 ? 7.754 12.501 7.661 1.00 1.00 75 PHE A O 8
ATOM 10744 N N . PRO A 1 76 ? 6.491 13.890 6.470 1.00 1.00 76 PRO A N 8
ATOM 10745 C CA . PRO A 1 76 ? 7.155 15.117 7.017 1.00 1.00 76 PRO A CA 8
ATOM 10746 C C . PRO A 1 76 ? 7.262 15.087 8.547 1.00 1.00 76 PRO A C 8
ATOM 10747 O O . PRO A 1 76 ? 8.270 15.509 9.113 1.00 1.00 76 PRO A O 8
ATOM 10758 N N . HIS A 1 77 ? 6.210 14.606 9.205 1.00 1.00 77 HIS A N 8
ATOM 10759 C CA . HIS A 1 77 ? 6.194 14.535 10.665 1.00 1.00 77 HIS A CA 8
ATOM 10760 C C . HIS A 1 77 ? 7.104 13.412 11.155 1.00 1.00 77 HIS A C 8
ATOM 10761 O O . HIS A 1 77 ? 7.797 13.555 12.164 1.00 1.00 77 HIS A O 8
ATOM 10776 N N . HIS A 1 78 ? 7.093 12.288 10.431 1.00 1.00 78 HIS A N 8
ATOM 10777 C CA . HIS A 1 78 ? 7.912 11.115 10.777 1.00 1.00 78 HIS A CA 8
ATOM 10778 C C . HIS A 1 78 ? 8.890 10.804 9.638 1.00 1.00 78 HIS A C 8
ATOM 10779 O O . HIS A 1 78 ? 8.730 9.805 8.935 1.00 1.00 78 HIS A O 8
ATOM 10794 N N . PRO A 1 79 ? 9.892 11.641 9.427 1.00 1.00 79 PRO A N 8
ATOM 10795 C CA . PRO A 1 79 ? 10.888 11.430 8.330 1.00 1.00 79 PRO A CA 8
ATOM 10796 C C . PRO A 1 79 ? 11.678 10.136 8.520 1.00 1.00 79 PRO A C 8
ATOM 10797 O O . PRO A 1 79 ? 12.118 9.517 7.552 1.00 1.00 79 PRO A O 8
ATOM 10808 N N . ASN A 1 80 ? 11.859 9.735 9.776 1.00 1.00 80 ASN A N 8
ATOM 10809 C CA . ASN A 1 80 ? 12.601 8.518 10.098 1.00 1.00 80 ASN A CA 8
ATOM 10810 C C . ASN A 1 80 ? 11.671 7.310 10.066 1.00 1.00 80 ASN A C 8
ATOM 10811 O O . ASN A 1 80 ? 11.923 6.305 10.734 1.00 1.00 80 ASN A O 8
ATOM 10822 N N . GLN A 1 81 ? 10.593 7.410 9.288 1.00 1.00 81 GLN A N 8
ATOM 10823 C CA . GLN A 1 81 ? 9.626 6.316 9.173 1.00 1.00 81 GLN A CA 8
ATOM 10824 C C . GLN A 1 81 ? 9.086 6.254 7.752 1.00 1.00 81 GLN A C 8
ATOM 10825 O O . GLN A 1 81 ? 9.010 7.273 7.063 1.00 1.00 81 GLN A O 8
ATOM 10839 N N . ILE A 1 82 ? 8.729 5.045 7.314 1.00 1.00 82 ILE A N 8
ATOM 10840 C CA . ILE A 1 82 ? 8.209 4.821 5.954 1.00 1.00 82 ILE A CA 8
ATOM 10841 C C . ILE A 1 82 ? 6.842 4.140 6.021 1.00 1.00 82 ILE A C 8
ATOM 10842 O O . ILE A 1 82 ? 6.631 3.235 6.829 1.00 1.00 82 ILE A O 8
ATOM 10858 N N . GLY A 1 83 ? 5.919 4.579 5.165 1.00 1.00 83 GLY A N 8
ATOM 10859 C CA . GLY A 1 83 ? 4.572 4.003 5.126 1.00 1.00 83 GLY A CA 8
ATOM 10860 C C . GLY A 1 83 ? 3.965 4.152 3.736 1.00 1.00 83 GLY A C 8
ATOM 10861 O O . GLY A 1 83 ? 4.614 4.659 2.819 1.00 1.00 83 GLY A O 8
ATOM 10865 N N . LEU A 1 84 ? 2.728 3.684 3.574 1.00 1.00 84 LEU A N 8
ATOM 10866 C CA . LEU A 1 84 ? 2.075 3.751 2.272 1.00 1.00 84 LEU A CA 8
ATOM 10867 C C . LEU A 1 84 ? 1.767 5.202 1.909 1.00 1.00 84 LEU A C 8
ATOM 10868 O O . LEU A 1 84 ? 2.579 5.870 1.266 1.00 1.00 84 LEU A O 8
ATOM 10884 N N . GLY A 1 85 ? 0.592 5.693 2.306 1.00 1.00 85 GLY A N 8
ATOM 10885 C CA . GLY A 1 85 ? 0.209 7.065 1.992 1.00 1.00 85 GLY A CA 8
ATOM 10886 C C . GLY A 1 85 ? -1.209 7.366 2.495 1.00 1.00 85 GLY A C 8
ATOM 10887 O O . GLY A 1 85 ? -1.642 8.514 2.507 1.00 1.00 85 GLY A O 8
ATOM 10891 N N . VAL A 1 86 ? -1.930 6.319 2.914 1.00 1.00 86 VAL A N 8
ATOM 10892 C CA . VAL A 1 86 ? -3.312 6.464 3.414 1.00 1.00 86 VAL A CA 8
ATOM 10893 C C . VAL A 1 86 ? -3.347 6.255 4.922 1.00 1.00 86 VAL A C 8
ATOM 10894 O O . VAL A 1 86 ? -2.346 5.865 5.524 1.00 1.00 86 VAL A O 8
ATOM 10907 N N . THR A 1 87 ? -4.498 6.526 5.541 1.00 1.00 87 THR A N 8
ATOM 10908 C CA . THR A 1 87 ? -4.648 6.378 6.991 1.00 1.00 87 THR A CA 8
ATOM 10909 C C . THR A 1 87 ? -5.074 4.955 7.347 1.00 1.00 87 THR A C 8
ATOM 10910 O O . THR A 1 87 ? -5.640 4.295 6.491 1.00 1.00 87 THR A O 8
ATOM 10921 N N . MET A 1 1 ? -19.820 -17.786 0.125 1.00 1.00 1 MET A N 9
ATOM 10922 C CA . MET A 1 1 ? -18.331 -17.735 0.167 1.00 1.00 1 MET A CA 9
ATOM 10923 C C . MET A 1 1 ? -17.903 -16.376 0.701 1.00 1.00 1 MET A C 9
ATOM 10924 O O . MET A 1 1 ? -17.801 -15.408 -0.052 1.00 1.00 1 MET A O 9
ATOM 10940 N N . ASN A 1 2 ? -17.664 -16.302 2.012 1.00 1.00 2 ASN A N 9
ATOM 10941 C CA . ASN A 1 2 ? -17.263 -15.044 2.645 1.00 1.00 2 ASN A CA 9
ATOM 10942 C C . ASN A 1 2 ? -16.414 -15.307 3.888 1.00 1.00 2 ASN A C 9
ATOM 10943 O O . ASN A 1 2 ? -16.930 -15.366 5.001 1.00 1.00 2 ASN A O 9
ATOM 10954 N N . GLU A 1 3 ? -15.102 -15.465 3.684 1.00 1.00 3 GLU A N 9
ATOM 10955 C CA . GLU A 1 3 ? -14.162 -15.720 4.785 1.00 1.00 3 GLU A CA 9
ATOM 10956 C C . GLU A 1 3 ? -13.419 -14.443 5.134 1.00 1.00 3 GLU A C 9
ATOM 10957 O O . GLU A 1 3 ? -13.460 -13.481 4.367 1.00 1.00 3 GLU A O 9
ATOM 10969 N N . ALA A 1 4 ? -12.761 -14.438 6.310 1.00 1.00 4 ALA A N 9
ATOM 10970 C CA . ALA A 1 4 ? -12.001 -13.274 6.811 1.00 1.00 4 ALA A CA 9
ATOM 10971 C C . ALA A 1 4 ? -11.549 -12.349 5.678 1.00 1.00 4 ALA A C 9
ATOM 10972 O O . ALA A 1 4 ? -10.922 -12.791 4.719 1.00 1.00 4 ALA A O 9
ATOM 10979 N N . LYS A 1 5 ? -11.891 -11.066 5.798 1.00 1.00 5 LYS A N 9
ATOM 10980 C CA . LYS A 1 5 ? -11.537 -10.078 4.773 1.00 1.00 5 LYS A CA 9
ATOM 10981 C C . LYS A 1 5 ? -10.131 -9.527 5.009 1.00 1.00 5 LYS A C 9
ATOM 10982 O O . LYS A 1 5 ? -9.353 -10.105 5.768 1.00 1.00 5 LYS A O 9
ATOM 11001 N N . GLY A 1 6 ? -9.808 -8.407 4.342 1.00 1.00 6 GLY A N 9
ATOM 11002 C CA . GLY A 1 6 ? -8.488 -7.774 4.468 1.00 1.00 6 GLY A CA 9
ATOM 11003 C C . GLY A 1 6 ? -8.584 -6.449 5.214 1.00 1.00 6 GLY A C 9
ATOM 11004 O O . GLY A 1 6 ? -9.043 -6.405 6.356 1.00 1.00 6 GLY A O 9
ATOM 11008 N N . VAL A 1 7 ? -8.136 -5.368 4.561 1.00 1.00 7 VAL A N 9
ATOM 11009 C CA . VAL A 1 7 ? -8.151 -4.023 5.159 1.00 1.00 7 VAL A CA 9
ATOM 11010 C C . VAL A 1 7 ? -8.990 -3.079 4.306 1.00 1.00 7 VAL A C 9
ATOM 11011 O O . VAL A 1 7 ? -9.291 -3.377 3.157 1.00 1.00 7 VAL A O 9
ATOM 11024 N N . TYR A 1 8 ? -9.363 -1.935 4.882 1.00 1.00 8 TYR A N 9
ATOM 11025 C CA . TYR A 1 8 ? -10.183 -0.933 4.185 1.00 1.00 8 TYR A CA 9
ATOM 11026 C C . TYR A 1 8 ? -9.458 0.412 4.104 1.00 1.00 8 TYR A C 9
ATOM 11027 O O . TYR A 1 8 ? -9.036 0.966 5.120 1.00 1.00 8 TYR A O 9
ATOM 11045 N N . VAL A 1 9 ? -9.332 0.932 2.882 1.00 1.00 9 VAL A N 9
ATOM 11046 C CA . VAL A 1 9 ? -8.672 2.218 2.658 1.00 1.00 9 VAL A CA 9
ATOM 11047 C C . VAL A 1 9 ? -9.606 3.354 3.059 1.00 1.00 9 VAL A C 9
ATOM 11048 O O . VAL A 1 9 ? -10.742 3.424 2.592 1.00 1.00 9 VAL A O 9
ATOM 11061 N N . MET A 1 10 ? -9.138 4.226 3.950 1.00 1.00 10 MET A N 9
ATOM 11062 C CA . MET A 1 10 ? -9.963 5.333 4.428 1.00 1.00 10 MET A CA 9
ATOM 11063 C C . MET A 1 10 ? -10.174 6.382 3.344 1.00 1.00 10 MET A C 9
ATOM 11064 O O . MET A 1 10 ? -11.296 6.582 2.882 1.00 1.00 10 MET A O 9
ATOM 11078 N N . SER A 1 11 ? -9.092 7.064 2.949 1.00 1.00 11 SER A N 9
ATOM 11079 C CA . SER A 1 11 ? -9.183 8.112 1.920 1.00 1.00 11 SER A CA 9
ATOM 11080 C C . SER A 1 11 ? -8.014 8.025 0.944 1.00 1.00 11 SER A C 9
ATOM 11081 O O . SER A 1 11 ? -7.084 7.247 1.137 1.00 1.00 11 SER A O 9
ATOM 11089 N N . VAL A 1 12 ? -8.077 8.849 -0.105 1.00 1.00 12 VAL A N 9
ATOM 11090 C CA . VAL A 1 12 ? -7.034 8.905 -1.138 1.00 1.00 12 VAL A CA 9
ATOM 11091 C C . VAL A 1 12 ? -6.555 10.342 -1.256 1.00 1.00 12 VAL A C 9
ATOM 11092 O O . VAL A 1 12 ? -7.366 11.264 -1.297 1.00 1.00 12 VAL A O 9
ATOM 11105 N N . LEU A 1 13 ? -5.231 10.530 -1.290 1.00 1.00 13 LEU A N 9
ATOM 11106 C CA . LEU A 1 13 ? -4.657 11.871 -1.382 1.00 1.00 13 LEU A CA 9
ATOM 11107 C C . LEU A 1 13 ? -3.955 12.081 -2.732 1.00 1.00 13 LEU A C 9
ATOM 11108 O O . LEU A 1 13 ? -2.946 11.442 -3.002 1.00 1.00 13 LEU A O 9
ATOM 11124 N N . PRO A 1 14 ? -4.449 12.969 -3.581 1.00 1.00 14 PRO A N 9
ATOM 11125 C CA . PRO A 1 14 ? -3.815 13.233 -4.908 1.00 1.00 14 PRO A CA 9
ATOM 11126 C C . PRO A 1 14 ? -2.293 13.379 -4.800 1.00 1.00 14 PRO A C 9
ATOM 11127 O O . PRO A 1 14 ? -1.761 13.585 -3.711 1.00 1.00 14 PRO A O 9
ATOM 11138 N N . ASN A 1 15 ? -1.624 13.266 -5.945 1.00 1.00 15 ASN A N 9
ATOM 11139 C CA . ASN A 1 15 ? -0.168 13.386 -6.015 1.00 1.00 15 ASN A CA 9
ATOM 11140 C C . ASN A 1 15 ? 0.509 12.215 -5.325 1.00 1.00 15 ASN A C 9
ATOM 11141 O O . ASN A 1 15 ? 1.681 12.310 -4.959 1.00 1.00 15 ASN A O 9
ATOM 11152 N N . MET A 1 16 ? -0.235 11.116 -5.131 1.00 1.00 16 MET A N 9
ATOM 11153 C CA . MET A 1 16 ? 0.312 9.928 -4.457 1.00 1.00 16 MET A CA 9
ATOM 11154 C C . MET A 1 16 ? 0.470 8.760 -5.438 1.00 1.00 16 MET A C 9
ATOM 11155 O O . MET A 1 16 ? -0.154 8.748 -6.499 1.00 1.00 16 MET A O 9
ATOM 11169 N N . PRO A 1 17 ? 1.293 7.781 -5.108 1.00 1.00 17 PRO A N 9
ATOM 11170 C CA . PRO A 1 17 ? 1.515 6.607 -6.000 1.00 1.00 17 PRO A CA 9
ATOM 11171 C C . PRO A 1 17 ? 0.213 5.877 -6.365 1.00 1.00 17 PRO A C 9
ATOM 11172 O O . PRO A 1 17 ? 0.055 5.415 -7.493 1.00 1.00 17 PRO A O 9
ATOM 11183 N N . ALA A 1 18 ? -0.700 5.743 -5.394 1.00 1.00 18 ALA A N 9
ATOM 11184 C CA . ALA A 1 18 ? -1.965 5.024 -5.607 1.00 1.00 18 ALA A CA 9
ATOM 11185 C C . ALA A 1 18 ? -3.037 5.936 -6.223 1.00 1.00 18 ALA A C 9
ATOM 11186 O O . ALA A 1 18 ? -4.083 5.470 -6.674 1.00 1.00 18 ALA A O 9
ATOM 11193 N N . ALA A 1 19 ? -2.766 7.232 -6.223 1.00 1.00 19 ALA A N 9
ATOM 11194 C CA . ALA A 1 19 ? -3.715 8.191 -6.776 1.00 1.00 19 ALA A CA 9
ATOM 11195 C C . ALA A 1 19 ? -3.840 8.011 -8.285 1.00 1.00 19 ALA A C 9
ATOM 11196 O O . ALA A 1 19 ? -2.842 7.937 -8.999 1.00 1.00 19 ALA A O 9
ATOM 11203 N N . GLY A 1 20 ? -5.085 7.943 -8.760 1.00 1.00 20 GLY A N 9
ATOM 11204 C CA . GLY A 1 20 ? -5.370 7.767 -10.193 1.00 1.00 20 GLY A CA 9
ATOM 11205 C C . GLY A 1 20 ? -5.599 6.298 -10.531 1.00 1.00 20 GLY A C 9
ATOM 11206 O O . GLY A 1 20 ? -6.100 5.968 -11.608 1.00 1.00 20 GLY A O 9
ATOM 11210 N N . ARG A 1 21 ? -5.220 5.415 -9.604 1.00 1.00 21 ARG A N 9
ATOM 11211 C CA . ARG A 1 21 ? -5.368 3.962 -9.791 1.00 1.00 21 ARG A CA 9
ATOM 11212 C C . ARG A 1 21 ? -6.069 3.335 -8.598 1.00 1.00 21 ARG A C 9
ATOM 11213 O O . ARG A 1 21 ? -6.679 2.271 -8.710 1.00 1.00 21 ARG A O 9
ATOM 11234 N N . LEU A 1 22 ? -5.984 4.018 -7.463 1.00 1.00 22 LEU A N 9
ATOM 11235 C CA . LEU A 1 22 ? -6.621 3.552 -6.225 1.00 1.00 22 LEU A CA 9
ATOM 11236 C C . LEU A 1 22 ? -7.577 4.610 -5.692 1.00 1.00 22 LEU A C 9
ATOM 11237 O O . LEU A 1 22 ? -7.356 5.808 -5.876 1.00 1.00 22 LEU A O 9
ATOM 11253 N N . GLU A 1 23 ? -8.655 4.160 -5.037 1.00 1.00 23 GLU A N 9
ATOM 11254 C CA . GLU A 1 23 ? -9.662 5.081 -4.496 1.00 1.00 23 GLU A CA 9
ATOM 11255 C C . GLU A 1 23 ? -10.219 4.572 -3.166 1.00 1.00 23 GLU A C 9
ATOM 11256 O O . GLU A 1 23 ? -10.171 3.380 -2.858 1.00 1.00 23 GLU A O 9
ATOM 11268 N N . ALA A 1 24 ? -10.758 5.507 -2.400 1.00 1.00 24 ALA A N 9
ATOM 11269 C CA . ALA A 1 24 ? -11.339 5.187 -1.110 1.00 1.00 24 ALA A CA 9
ATOM 11270 C C . ALA A 1 24 ? -12.441 4.151 -1.303 1.00 1.00 24 ALA A C 9
ATOM 11271 O O . ALA A 1 24 ? -13.240 4.257 -2.233 1.00 1.00 24 ALA A O 9
ATOM 11278 N N . GLY A 1 25 ? -12.473 3.140 -0.435 1.00 1.00 25 GLY A N 9
ATOM 11279 C CA . GLY A 1 25 ? -13.473 2.067 -0.521 1.00 1.00 25 GLY A CA 9
ATOM 11280 C C . GLY A 1 25 ? -12.806 0.763 -0.945 1.00 1.00 25 GLY A C 9
ATOM 11281 O O . GLY A 1 25 ? -13.267 -0.322 -0.591 1.00 1.00 25 GLY A O 9
ATOM 11285 N N . ASP A 1 26 ? -11.712 0.877 -1.699 1.00 1.00 26 ASP A N 9
ATOM 11286 C CA . ASP A 1 26 ? -10.982 -0.311 -2.153 1.00 1.00 26 ASP A CA 9
ATOM 11287 C C . ASP A 1 26 ? -10.259 -0.970 -0.978 1.00 1.00 26 ASP A C 9
ATOM 11288 O O . ASP A 1 26 ? -9.799 -0.284 -0.066 1.00 1.00 26 ASP A O 9
ATOM 11297 N N . ARG A 1 27 ? -10.161 -2.308 -1.007 1.00 1.00 27 ARG A N 9
ATOM 11298 C CA . ARG A 1 27 ? -9.489 -3.072 0.057 1.00 1.00 27 ARG A CA 9
ATOM 11299 C C . ARG A 1 27 ? -8.249 -3.762 -0.492 1.00 1.00 27 ARG A C 9
ATOM 11300 O O . ARG A 1 27 ? -8.116 -3.941 -1.700 1.00 1.00 27 ARG A O 9
ATOM 11321 N N . ILE A 1 28 ? -7.346 -4.165 0.406 1.00 1.00 28 ILE A N 9
ATOM 11322 C CA . ILE A 1 28 ? -6.109 -4.846 0.003 1.00 1.00 28 ILE A CA 9
ATOM 11323 C C . ILE A 1 28 ? -6.250 -6.351 0.188 1.00 1.00 28 ILE A C 9
ATOM 11324 O O . ILE A 1 28 ? -6.468 -6.836 1.296 1.00 1.00 28 ILE A O 9
ATOM 11340 N N . ALA A 1 29 ? -6.122 -7.085 -0.916 1.00 1.00 29 ALA A N 9
ATOM 11341 C CA . ALA A 1 29 ? -6.235 -8.548 -0.887 1.00 1.00 29 ALA A CA 9
ATOM 11342 C C . ALA A 1 29 ? -4.857 -9.193 -0.733 1.00 1.00 29 ALA A C 9
ATOM 11343 O O . ALA A 1 29 ? -4.757 -10.351 -0.330 1.00 1.00 29 ALA A O 9
ATOM 11350 N N . ALA A 1 30 ? -3.817 -8.432 -1.048 1.00 1.00 30 ALA A N 9
ATOM 11351 C CA . ALA A 1 30 ? -2.453 -8.946 -0.939 1.00 1.00 30 ALA A CA 9
ATOM 11352 C C . ALA A 1 30 ? -1.426 -7.874 -1.293 1.00 1.00 30 ALA A C 9
ATOM 11353 O O . ALA A 1 30 ? -1.740 -6.863 -1.917 1.00 1.00 30 ALA A O 9
ATOM 11360 N N . ILE A 1 31 ? -0.181 -8.145 -0.915 1.00 1.00 31 ILE A N 9
ATOM 11361 C CA . ILE A 1 31 ? 0.940 -7.242 -1.219 1.00 1.00 31 ILE A CA 9
ATOM 11362 C C . ILE A 1 31 ? 2.165 -8.055 -1.614 1.00 1.00 31 ILE A C 9
ATOM 11363 O O . ILE A 1 31 ? 2.644 -8.885 -0.846 1.00 1.00 31 ILE A O 9
ATOM 11379 N N . ASP A 1 32 ? 2.682 -7.787 -2.805 1.00 1.00 32 ASP A N 9
ATOM 11380 C CA . ASP A 1 32 ? 3.871 -8.479 -3.300 1.00 1.00 32 ASP A CA 9
ATOM 11381 C C . ASP A 1 32 ? 3.721 -9.995 -3.153 1.00 1.00 32 ASP A C 9
ATOM 11382 O O . ASP A 1 32 ? 4.709 -10.724 -3.097 1.00 1.00 32 ASP A O 9
ATOM 11391 N N . GLY A 1 33 ? 2.473 -10.464 -3.108 1.00 1.00 33 GLY A N 9
ATOM 11392 C CA . GLY A 1 33 ? 2.191 -11.898 -2.990 1.00 1.00 33 GLY A CA 9
ATOM 11393 C C . GLY A 1 33 ? 1.889 -12.298 -1.554 1.00 1.00 33 GLY A C 9
ATOM 11394 O O . GLY A 1 33 ? 1.552 -13.447 -1.303 1.00 1.00 33 GLY A O 9
ATOM 11398 N N . GLN A 1 34 ? 2.044 -11.355 -0.618 1.00 1.00 34 GLN A N 9
ATOM 11399 C CA . GLN A 1 34 ? 1.799 -11.628 0.811 1.00 1.00 34 GLN A CA 9
ATOM 11400 C C . GLN A 1 34 ? 0.351 -11.274 1.207 1.00 1.00 34 GLN A C 9
ATOM 11401 O O . GLN A 1 34 ? 0.018 -10.093 1.301 1.00 1.00 34 GLN A O 9
ATOM 11415 N N . PRO A 1 35 ? -0.514 -12.254 1.458 1.00 1.00 35 PRO A N 9
ATOM 11416 C CA . PRO A 1 35 ? -1.930 -11.976 1.868 1.00 1.00 35 PRO A CA 9
ATOM 11417 C C . PRO A 1 35 ? -1.991 -11.160 3.167 1.00 1.00 35 PRO A C 9
ATOM 11418 O O . PRO A 1 35 ? -1.244 -11.419 4.109 1.00 1.00 35 PRO A O 9
ATOM 11429 N N . ILE A 1 36 ? -2.873 -10.156 3.189 1.00 1.00 36 ILE A N 9
ATOM 11430 C CA . ILE A 1 36 ? -3.019 -9.280 4.363 1.00 1.00 36 ILE A CA 9
ATOM 11431 C C . ILE A 1 36 ? -4.261 -9.632 5.187 1.00 1.00 36 ILE A C 9
ATOM 11432 O O . ILE A 1 36 ? -5.399 -9.464 4.746 1.00 1.00 36 ILE A O 9
ATOM 11448 N N . ASN A 1 37 ? -3.998 -10.119 6.399 1.00 1.00 37 ASN A N 9
ATOM 11449 C CA . ASN A 1 37 ? -5.056 -10.507 7.349 1.00 1.00 37 ASN A CA 9
ATOM 11450 C C . ASN A 1 37 ? -5.061 -9.606 8.584 1.00 1.00 37 ASN A C 9
ATOM 11451 O O . ASN A 1 37 ? -6.065 -9.518 9.288 1.00 1.00 37 ASN A O 9
ATOM 11462 N N . THR A 1 38 ? -3.934 -8.937 8.844 1.00 1.00 38 THR A N 9
ATOM 11463 C CA . THR A 1 38 ? -3.812 -8.036 10.003 1.00 1.00 38 THR A CA 9
ATOM 11464 C C . THR A 1 38 ? -3.154 -6.723 9.602 1.00 1.00 38 THR A C 9
ATOM 11465 O O . THR A 1 38 ? -2.471 -6.641 8.578 1.00 1.00 38 THR A O 9
ATOM 11476 N N . SER A 1 39 ? -3.354 -5.702 10.432 1.00 1.00 39 SER A N 9
ATOM 11477 C CA . SER A 1 39 ? -2.769 -4.388 10.184 1.00 1.00 39 SER A CA 9
ATOM 11478 C C . SER A 1 39 ? -1.292 -4.393 10.564 1.00 1.00 39 SER A C 9
ATOM 11479 O O . SER A 1 39 ? -0.495 -3.634 10.013 1.00 1.00 39 SER A O 9
ATOM 11487 N N . GLU A 1 40 ? -0.936 -5.256 11.513 1.00 1.00 40 GLU A N 9
ATOM 11488 C CA . GLU A 1 40 ? 0.443 -5.359 11.971 1.00 1.00 40 GLU A CA 9
ATOM 11489 C C . GLU A 1 40 ? 1.341 -5.925 10.878 1.00 1.00 40 GLU A C 9
ATOM 11490 O O . GLU A 1 40 ? 2.528 -5.609 10.810 1.00 1.00 40 GLU A O 9
ATOM 11502 N N . GLN A 1 41 ? 0.768 -6.772 10.024 1.00 1.00 41 GLN A N 9
ATOM 11503 C CA . GLN A 1 41 ? 1.539 -7.374 8.954 1.00 1.00 41 GLN A CA 9
ATOM 11504 C C . GLN A 1 41 ? 2.016 -6.296 7.997 1.00 1.00 41 GLN A C 9
ATOM 11505 O O . GLN A 1 41 ? 3.051 -6.447 7.351 1.00 1.00 41 GLN A O 9
ATOM 11519 N N . ILE A 1 42 ? 1.267 -5.200 7.916 1.00 1.00 42 ILE A N 9
ATOM 11520 C CA . ILE A 1 42 ? 1.628 -4.096 7.039 1.00 1.00 42 ILE A CA 9
ATOM 11521 C C . ILE A 1 42 ? 2.731 -3.264 7.660 1.00 1.00 42 ILE A C 9
ATOM 11522 O O . ILE A 1 42 ? 3.496 -2.638 6.946 1.00 1.00 42 ILE A O 9
ATOM 11538 N N . VAL A 1 43 ? 2.807 -3.274 8.983 1.00 1.00 43 VAL A N 9
ATOM 11539 C CA . VAL A 1 43 ? 3.837 -2.523 9.703 1.00 1.00 43 VAL A CA 9
ATOM 11540 C C . VAL A 1 43 ? 5.207 -3.168 9.490 1.00 1.00 43 VAL A C 9
ATOM 11541 O O . VAL A 1 43 ? 6.208 -2.481 9.296 1.00 1.00 43 VAL A O 9
ATOM 11554 N N . SER A 1 44 ? 5.250 -4.493 9.536 1.00 1.00 44 SER A N 9
ATOM 11555 C CA . SER A 1 44 ? 6.507 -5.205 9.332 1.00 1.00 44 SER A CA 9
ATOM 11556 C C . SER A 1 44 ? 6.939 -5.084 7.870 1.00 1.00 44 SER A C 9
ATOM 11557 O O . SER A 1 44 ? 8.123 -4.950 7.562 1.00 1.00 44 SER A O 9
ATOM 11565 N N . TYR A 1 45 ? 5.958 -5.164 6.977 1.00 1.00 45 TYR A N 9
ATOM 11566 C CA . TYR A 1 45 ? 6.229 -5.090 5.540 1.00 1.00 45 TYR A CA 9
ATOM 11567 C C . TYR A 1 45 ? 6.920 -3.768 5.181 1.00 1.00 45 TYR A C 9
ATOM 11568 O O . TYR A 1 45 ? 8.000 -3.767 4.588 1.00 1.00 45 TYR A O 9
ATOM 11586 N N . VAL A 1 46 ? 6.298 -2.643 5.539 1.00 1.00 46 VAL A N 9
ATOM 11587 C CA . VAL A 1 46 ? 6.870 -1.336 5.244 1.00 1.00 46 VAL A CA 9
ATOM 11588 C C . VAL A 1 46 ? 8.284 -1.233 5.816 1.00 1.00 46 VAL A C 9
ATOM 11589 O O . VAL A 1 46 ? 9.171 -0.642 5.199 1.00 1.00 46 VAL A O 9
ATOM 11602 N N . ARG A 1 47 ? 8.496 -1.828 6.985 1.00 1.00 47 ARG A N 9
ATOM 11603 C CA . ARG A 1 47 ? 9.814 -1.816 7.619 1.00 1.00 47 ARG A CA 9
ATOM 11604 C C . ARG A 1 47 ? 10.830 -2.603 6.785 1.00 1.00 47 ARG A C 9
ATOM 11605 O O . ARG A 1 47 ? 11.998 -2.227 6.707 1.00 1.00 47 ARG A O 9
ATOM 11626 N N . GLU A 1 48 ? 10.385 -3.696 6.172 1.00 1.00 48 GLU A N 9
ATOM 11627 C CA . GLU A 1 48 ? 11.289 -4.510 5.364 1.00 1.00 48 GLU A CA 9
ATOM 11628 C C . GLU A 1 48 ? 11.895 -3.666 4.249 1.00 1.00 48 GLU A C 9
ATOM 11629 O O . GLU A 1 48 ? 13.089 -3.757 3.960 1.00 1.00 48 GLU A O 9
ATOM 11641 N N . LYS A 1 49 ? 11.048 -2.857 3.612 1.00 1.00 49 LYS A N 9
ATOM 11642 C CA . LYS A 1 49 ? 11.464 -1.995 2.501 1.00 1.00 49 LYS A CA 9
ATOM 11643 C C . LYS A 1 49 ? 11.840 -0.612 3.017 1.00 1.00 49 LYS A C 9
ATOM 11644 O O . LYS A 1 49 ? 11.307 -0.143 4.023 1.00 1.00 49 LYS A O 9
ATOM 11663 N N . GLN A 1 50 ? 12.775 0.032 2.314 1.00 1.00 50 GLN A N 9
ATOM 11664 C CA . GLN A 1 50 ? 13.252 1.365 2.688 1.00 1.00 50 GLN A CA 9
ATOM 11665 C C . GLN A 1 50 ? 12.611 2.442 1.820 1.00 1.00 50 GLN A C 9
ATOM 11666 O O . GLN A 1 50 ? 11.828 2.149 0.917 1.00 1.00 50 GLN A O 9
ATOM 11680 N N . ALA A 1 51 ? 12.956 3.695 2.108 1.00 1.00 51 ALA A N 9
ATOM 11681 C CA . ALA A 1 51 ? 12.418 4.821 1.355 1.00 1.00 51 ALA A CA 9
ATOM 11682 C C . ALA A 1 51 ? 12.915 4.774 -0.086 1.00 1.00 51 ALA A C 9
ATOM 11683 O O . ALA A 1 51 ? 14.082 4.476 -0.337 1.00 1.00 51 ALA A O 9
ATOM 11690 N N . GLY A 1 52 ? 12.021 5.068 -1.036 1.00 1.00 52 GLY A N 9
ATOM 11691 C CA . GLY A 1 52 ? 12.375 5.060 -2.461 1.00 1.00 52 GLY A CA 9
ATOM 11692 C C . GLY A 1 52 ? 12.153 3.675 -3.067 1.00 1.00 52 GLY A C 9
ATOM 11693 O O . GLY A 1 52 ? 12.359 3.470 -4.264 1.00 1.00 52 GLY A O 9
ATOM 11697 N N . ASP A 1 53 ? 11.730 2.729 -2.229 1.00 1.00 53 ASP A N 9
ATOM 11698 C CA . ASP A 1 53 ? 11.484 1.362 -2.687 1.00 1.00 53 ASP A CA 9
ATOM 11699 C C . ASP A 1 53 ? 10.219 1.299 -3.552 1.00 1.00 53 ASP A C 9
ATOM 11700 O O . ASP A 1 53 ? 9.520 2.297 -3.720 1.00 1.00 53 ASP A O 9
ATOM 11709 N N . ARG A 1 54 ? 9.940 0.109 -4.099 1.00 1.00 54 ARG A N 9
ATOM 11710 C CA . ARG A 1 54 ? 8.767 -0.117 -4.955 1.00 1.00 54 ARG A CA 9
ATOM 11711 C C . ARG A 1 54 ? 8.145 -1.468 -4.619 1.00 1.00 54 ARG A C 9
ATOM 11712 O O . ARG A 1 54 ? 8.837 -2.483 -4.553 1.00 1.00 54 ARG A O 9
ATOM 11733 N N . VAL A 1 55 ? 6.831 -1.465 -4.399 1.00 1.00 55 VAL A N 9
ATOM 11734 C CA . VAL A 1 55 ? 6.106 -2.693 -4.062 1.00 1.00 55 VAL A CA 9
ATOM 11735 C C . VAL A 1 55 ? 4.792 -2.797 -4.840 1.00 1.00 55 VAL A C 9
ATOM 11736 O O . VAL A 1 55 ? 3.987 -1.866 -4.888 1.00 1.00 55 VAL A O 9
ATOM 11749 N N . ARG A 1 56 ? 4.603 -3.965 -5.437 1.00 1.00 56 ARG A N 9
ATOM 11750 C CA . ARG A 1 56 ? 3.404 -4.263 -6.216 1.00 1.00 56 ARG A CA 9
ATOM 11751 C C . ARG A 1 56 ? 2.284 -4.648 -5.269 1.00 1.00 56 ARG A C 9
ATOM 11752 O O . ARG A 1 56 ? 2.301 -5.725 -4.674 1.00 1.00 56 ARG A O 9
ATOM 11773 N N . VAL A 1 57 ? 1.327 -3.735 -5.103 1.00 1.00 57 VAL A N 9
ATOM 11774 C CA . VAL A 1 57 ? 0.203 -3.950 -4.187 1.00 1.00 57 VAL A CA 9
ATOM 11775 C C . VAL A 1 57 ? -1.013 -4.458 -4.943 1.00 1.00 57 VAL A C 9
ATOM 11776 O O . VAL A 1 57 ? -1.264 -4.038 -6.054 1.00 1.00 57 VAL A O 9
ATOM 11789 N N . THR A 1 58 ? -1.768 -5.357 -4.306 1.00 1.00 58 THR A N 9
ATOM 11790 C CA . THR A 1 58 ? -2.986 -5.925 -4.904 1.00 1.00 58 THR A CA 9
ATOM 11791 C C . THR A 1 58 ? -4.213 -5.393 -4.173 1.00 1.00 58 THR A C 9
ATOM 11792 O O . THR A 1 58 ? -4.217 -5.305 -2.947 1.00 1.00 58 THR A O 9
ATOM 11803 N N . PHE A 1 59 ? -5.270 -5.058 -4.924 1.00 1.00 59 PHE A N 9
ATOM 11804 C CA . PHE A 1 59 ? -6.510 -4.555 -4.312 1.00 1.00 59 PHE A CA 9
ATOM 11805 C C . PHE A 1 59 ? -7.711 -4.941 -5.183 1.00 1.00 59 PHE A C 9
ATOM 11806 O O . PHE A 1 59 ? -7.570 -5.096 -6.394 1.00 1.00 59 PHE A O 9
ATOM 11823 N N . ILE A 1 60 ? -8.886 -5.117 -4.554 1.00 1.00 60 ILE A N 9
ATOM 11824 C CA . ILE A 1 60 ? -10.112 -5.512 -5.272 1.00 1.00 60 ILE A CA 9
ATOM 11825 C C . ILE A 1 60 ? -11.094 -4.351 -5.365 1.00 1.00 60 ILE A C 9
ATOM 11826 O O . ILE A 1 60 ? -11.378 -3.665 -4.384 1.00 1.00 60 ILE A O 9
ATOM 11842 N N . ARG A 1 61 ? -11.627 -4.178 -6.572 1.00 1.00 61 ARG A N 9
ATOM 11843 C CA . ARG A 1 61 ? -12.609 -3.141 -6.850 1.00 1.00 61 ARG A CA 9
ATOM 11844 C C . ARG A 1 61 ? -13.721 -3.702 -7.747 1.00 1.00 61 ARG A C 9
ATOM 11845 O O . ARG A 1 61 ? -13.470 -4.168 -8.848 1.00 1.00 61 ARG A O 9
ATOM 11866 N N . ASP A 1 62 ? -14.955 -3.628 -7.257 1.00 1.00 62 ASP A N 9
ATOM 11867 C CA . ASP A 1 62 ? -16.113 -4.108 -8.011 1.00 1.00 62 ASP A CA 9
ATOM 11868 C C . ASP A 1 62 ? -15.864 -5.517 -8.553 1.00 1.00 62 ASP A C 9
ATOM 11869 O O . ASP A 1 62 ? -16.197 -5.808 -9.701 1.00 1.00 62 ASP A O 9
ATOM 11878 N N . ARG A 1 63 ? -15.292 -6.388 -7.725 1.00 1.00 63 ARG A N 9
ATOM 11879 C CA . ARG A 1 63 ? -15.014 -7.765 -8.124 1.00 1.00 63 ARG A CA 9
ATOM 11880 C C . ARG A 1 63 ? -13.860 -7.832 -9.130 1.00 1.00 63 ARG A C 9
ATOM 11881 O O . ARG A 1 63 ? -13.529 -8.907 -9.624 1.00 1.00 63 ARG A O 9
ATOM 11902 N N . LYS A 1 64 ? -13.253 -6.681 -9.437 1.00 1.00 64 LYS A N 9
ATOM 11903 C CA . LYS A 1 64 ? -12.143 -6.626 -10.395 1.00 1.00 64 LYS A CA 9
ATOM 11904 C C . LYS A 1 64 ? -10.828 -6.352 -9.687 1.00 1.00 64 LYS A C 9
ATOM 11905 O O . LYS A 1 64 ? -10.576 -5.234 -9.240 1.00 1.00 64 LYS A O 9
ATOM 11924 N N . GLN A 1 65 ? -9.999 -7.386 -9.561 1.00 1.00 65 GLN A N 9
ATOM 11925 C CA . GLN A 1 65 ? -8.709 -7.260 -8.895 1.00 1.00 65 GLN A CA 9
ATOM 11926 C C . GLN A 1 65 ? -7.684 -6.604 -9.810 1.00 1.00 65 GLN A C 9
ATOM 11927 O O . GLN A 1 65 ? -7.615 -6.901 -11.001 1.00 1.00 65 GLN A O 9
ATOM 11941 N N . HIS A 1 66 ? -6.885 -5.708 -9.232 1.00 1.00 66 HIS A N 9
ATOM 11942 C CA . HIS A 1 66 ? -5.841 -4.999 -9.980 1.00 1.00 66 HIS A CA 9
ATOM 11943 C C . HIS A 1 66 ? -4.645 -4.679 -9.082 1.00 1.00 66 HIS A C 9
ATOM 11944 O O . HIS A 1 66 ? -4.796 -4.399 -7.892 1.00 1.00 66 HIS A O 9
ATOM 11959 N N . GLU A 1 67 ? -3.455 -4.728 -9.681 1.00 1.00 67 GLU A N 9
ATOM 11960 C CA . GLU A 1 67 ? -2.201 -4.446 -8.982 1.00 1.00 67 GLU A CA 9
ATOM 11961 C C . GLU A 1 67 ? -1.866 -2.963 -9.073 1.00 1.00 67 GLU A C 9
ATOM 11962 O O . GLU A 1 67 ? -1.945 -2.363 -10.145 1.00 1.00 67 GLU A O 9
ATOM 11974 N N . ALA A 1 68 ? -1.505 -2.380 -7.926 1.00 1.00 68 ALA A N 9
ATOM 11975 C CA . ALA A 1 68 ? -1.164 -0.956 -7.834 1.00 1.00 68 ALA A CA 9
ATOM 11976 C C . ALA A 1 68 ? 0.334 -0.770 -7.574 1.00 1.00 68 ALA A C 9
ATOM 11977 O O . ALA A 1 68 ? 0.875 -1.241 -6.574 1.00 1.00 68 ALA A O 9
ATOM 11984 N N . GLU A 1 69 ? 0.979 -0.057 -8.491 1.00 1.00 69 GLU A N 9
ATOM 11985 C CA . GLU A 1 69 ? 2.408 0.229 -8.375 1.00 1.00 69 GLU A CA 9
ATOM 11986 C C . GLU A 1 69 ? 2.619 1.354 -7.368 1.00 1.00 69 GLU A C 9
ATOM 11987 O O . GLU A 1 69 ? 2.389 2.524 -7.673 1.00 1.00 69 GLU A O 9
ATOM 11999 N N . LEU A 1 70 ? 3.040 0.974 -6.160 1.00 1.00 70 LEU A N 9
ATOM 12000 C CA . LEU A 1 70 ? 3.265 1.932 -5.068 1.00 1.00 70 LEU A CA 9
ATOM 12001 C C . LEU A 1 70 ? 4.730 1.990 -4.657 1.00 1.00 70 LEU A C 9
ATOM 12002 O O . LEU A 1 70 ? 5.457 1.004 -4.759 1.00 1.00 70 LEU A O 9
ATOM 12018 N N . VAL A 1 71 ? 5.147 3.177 -4.187 1.00 1.00 71 VAL A N 9
ATOM 12019 C CA . VAL A 1 71 ? 6.532 3.412 -3.740 1.00 1.00 71 VAL A CA 9
ATOM 12020 C C . VAL A 1 71 ? 6.554 4.025 -2.337 1.00 1.00 71 VAL A C 9
ATOM 12021 O O . VAL A 1 71 ? 5.771 4.922 -2.020 1.00 1.00 71 VAL A O 9
ATOM 12034 N N . LEU A 1 72 ? 7.441 3.501 -1.496 1.00 1.00 72 LEU A N 9
ATOM 12035 C CA . LEU A 1 72 ? 7.550 3.959 -0.118 1.00 1.00 72 LEU A CA 9
ATOM 12036 C C . LEU A 1 72 ? 7.928 5.431 -0.076 1.00 1.00 72 LEU A C 9
ATOM 12037 O O . LEU A 1 72 ? 8.859 5.868 -0.754 1.00 1.00 72 LEU A O 9
ATOM 12053 N N . LYS A 1 73 ? 7.180 6.199 0.721 1.00 1.00 73 LYS A N 9
ATOM 12054 C CA . LYS A 1 73 ? 7.417 7.638 0.851 1.00 1.00 73 LYS A CA 9
ATOM 12055 C C . LYS A 1 73 ? 7.161 8.099 2.304 1.00 1.00 73 LYS A C 9
ATOM 12056 O O . LYS A 1 73 ? 6.027 8.420 2.659 1.00 1.00 73 LYS A O 9
ATOM 12075 N N . PRO A 1 74 ? 8.187 8.135 3.144 1.00 1.00 74 PRO A N 9
ATOM 12076 C CA . PRO A 1 74 ? 8.050 8.567 4.570 1.00 1.00 74 PRO A CA 9
ATOM 12077 C C . PRO A 1 74 ? 7.235 9.846 4.714 1.00 1.00 74 PRO A C 9
ATOM 12078 O O . PRO A 1 74 ? 6.813 10.440 3.723 1.0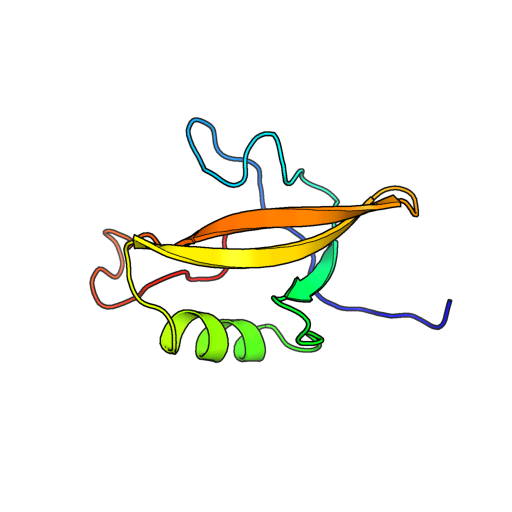0 1.00 74 PRO A O 9
ATOM 12089 N N . PHE A 1 75 ? 7.027 10.262 5.968 1.00 1.00 75 PHE A N 9
ATOM 12090 C CA . PHE A 1 75 ? 6.256 11.482 6.269 1.00 1.00 75 PHE A CA 9
ATOM 12091 C C . PHE A 1 75 ? 7.177 12.596 6.800 1.00 1.00 75 PHE A C 9
ATOM 12092 O O . PHE A 1 75 ? 8.175 12.310 7.461 1.00 1.00 75 PHE A O 9
ATOM 12109 N N . PRO A 1 76 ? 6.863 13.857 6.531 1.00 1.00 76 PRO A N 9
ATOM 12110 C CA . PRO A 1 76 ? 7.700 15.007 7.010 1.00 1.00 76 PRO A CA 9
ATOM 12111 C C . PRO A 1 76 ? 7.737 15.087 8.540 1.00 1.00 76 PRO A C 9
ATOM 12112 O O . PRO A 1 76 ? 8.727 15.527 9.124 1.00 1.00 76 PRO A O 9
ATOM 12123 N N . HIS A 1 77 ? 6.654 14.656 9.179 1.00 1.00 77 HIS A N 9
ATOM 12124 C CA . HIS A 1 77 ? 6.575 14.678 10.637 1.00 1.00 77 HIS A CA 9
ATOM 12125 C C . HIS A 1 77 ? 7.443 13.569 11.223 1.00 1.00 77 HIS A C 9
ATOM 12126 O O . HIS A 1 77 ? 8.023 13.720 12.298 1.00 1.00 77 HIS A O 9
ATOM 12141 N N . HIS A 1 78 ? 7.521 12.450 10.498 1.00 1.00 78 HIS A N 9
ATOM 12142 C CA . HIS A 1 78 ? 8.316 11.289 10.923 1.00 1.00 78 HIS A CA 9
ATOM 12143 C C . HIS A 1 78 ? 9.174 10.787 9.753 1.00 1.00 78 HIS A C 9
ATOM 12144 O O . HIS A 1 78 ? 8.882 9.738 9.176 1.00 1.00 78 HIS A O 9
ATOM 12159 N N . PRO A 1 79 ? 10.214 11.519 9.382 1.00 1.00 79 PRO A N 9
ATOM 12160 C CA . PRO A 1 79 ? 11.106 11.122 8.245 1.00 1.00 79 PRO A CA 9
ATOM 12161 C C . PRO A 1 79 ? 11.790 9.782 8.500 1.00 1.00 79 PRO A C 9
ATOM 12162 O O . PRO A 1 79 ? 12.240 9.121 7.566 1.00 1.00 79 PRO A O 9
ATOM 12173 N N . ASN A 1 80 ? 11.866 9.382 9.767 1.00 1.00 80 ASN A N 9
ATOM 12174 C CA . ASN A 1 80 ? 12.500 8.117 10.137 1.00 1.00 80 ASN A CA 9
ATOM 12175 C C . ASN A 1 80 ? 11.451 7.014 10.220 1.00 1.00 80 ASN A C 9
ATOM 12176 O O . ASN A 1 80 ? 11.698 5.963 10.808 1.00 1.00 80 ASN A O 9
ATOM 12187 N N . GLN A 1 81 ? 10.276 7.262 9.626 1.00 1.00 81 GLN A N 9
ATOM 12188 C CA . GLN A 1 81 ? 9.182 6.279 9.635 1.00 1.00 81 GLN A CA 9
ATOM 12189 C C . GLN A 1 81 ? 8.548 6.187 8.249 1.00 1.00 81 GLN A C 9
ATOM 12190 O O . GLN A 1 81 ? 8.116 7.191 7.681 1.00 1.00 81 GLN A O 9
ATOM 12204 N N . ILE A 1 82 ? 8.514 4.970 7.717 1.00 1.00 82 ILE A N 9
ATOM 12205 C CA . ILE A 1 82 ? 7.955 4.708 6.384 1.00 1.00 82 ILE A CA 9
ATOM 12206 C C . ILE A 1 82 ? 6.439 4.518 6.480 1.00 1.00 82 ILE A C 9
ATOM 12207 O O . ILE A 1 82 ? 5.848 4.667 7.549 1.00 1.00 82 ILE A O 9
ATOM 12223 N N . GLY A 1 83 ? 5.823 4.183 5.349 1.00 1.00 83 GLY A N 9
ATOM 12224 C CA . GLY A 1 83 ? 4.378 3.961 5.308 1.00 1.00 83 GLY A CA 9
ATOM 12225 C C . GLY A 1 83 ? 3.863 3.998 3.877 1.00 1.00 83 GLY A C 9
ATOM 12226 O O . GLY A 1 83 ? 4.611 4.300 2.946 1.00 1.00 83 GLY A O 9
ATOM 12230 N N . LEU A 1 84 ? 2.581 3.664 3.701 1.00 1.00 84 LEU A N 9
ATOM 12231 C CA . LEU A 1 84 ? 1.995 3.642 2.361 1.00 1.00 84 LEU A CA 9
ATOM 12232 C C . LEU A 1 84 ? 1.668 5.055 1.898 1.00 1.00 84 LEU A C 9
ATOM 12233 O O . LEU A 1 84 ? 2.493 5.708 1.257 1.00 1.00 84 LEU A O 9
ATOM 12249 N N . GLY A 1 85 ? 0.470 5.533 2.210 1.00 1.00 85 GLY A N 9
ATOM 12250 C CA . GLY A 1 85 ? 0.077 6.867 1.793 1.00 1.00 85 GLY A CA 9
ATOM 12251 C C . GLY A 1 85 ? -1.334 7.201 2.284 1.00 1.00 85 GLY A C 9
ATOM 12252 O O . GLY A 1 85 ? -1.770 8.348 2.207 1.00 1.00 85 GLY A O 9
ATOM 12256 N N . VAL A 1 86 ? -2.048 6.181 2.788 1.00 1.00 86 VAL A N 9
ATOM 12257 C CA . VAL A 1 86 ? -3.424 6.352 3.299 1.00 1.00 86 VAL A CA 9
ATOM 12258 C C . VAL A 1 86 ? -3.445 6.210 4.814 1.00 1.00 86 VAL A C 9
ATOM 12259 O O . VAL A 1 86 ? -2.438 5.843 5.419 1.00 1.00 86 VAL A O 9
ATOM 12272 N N . THR A 1 87 ? -4.585 6.525 5.434 1.00 1.00 87 THR A N 9
ATOM 12273 C CA . THR A 1 87 ? -4.718 6.445 6.890 1.00 1.00 87 THR A CA 9
ATOM 12274 C C . THR A 1 87 ? -5.059 5.025 7.332 1.00 1.00 87 THR A C 9
ATOM 12275 O O . THR A 1 87 ? -5.722 4.335 6.579 1.00 1.00 87 THR A O 9
ATOM 12286 N N . MET A 1 1 ? -18.039 -11.251 0.642 1.00 1.00 1 MET A N 10
ATOM 12287 C CA . MET A 1 1 ? -19.389 -11.859 0.498 1.00 1.00 1 MET A CA 10
ATOM 12288 C C . MET A 1 1 ? -19.308 -13.328 0.879 1.00 1.00 1 MET A C 10
ATOM 12289 O O . MET A 1 1 ? -18.876 -14.156 0.079 1.00 1.00 1 MET A O 10
ATOM 12305 N N . ASN A 1 2 ? -19.725 -13.643 2.107 1.00 1.00 2 ASN A N 10
ATOM 12306 C CA . ASN A 1 2 ? -19.699 -15.020 2.594 1.00 1.00 2 ASN A CA 10
ATOM 12307 C C . ASN A 1 2 ? -18.277 -15.595 2.526 1.00 1.00 2 ASN A C 10
ATOM 12308 O O . ASN A 1 2 ? -17.688 -15.700 1.452 1.00 1.00 2 ASN A O 10
ATOM 12319 N N . GLU A 1 3 ? -17.731 -15.968 3.686 1.00 1.00 3 GLU A N 10
ATOM 12320 C CA . GLU A 1 3 ? -16.385 -16.531 3.760 1.00 1.00 3 GLU A CA 10
ATOM 12321 C C . GLU A 1 3 ? -15.384 -15.643 3.010 1.00 1.00 3 GLU A C 10
ATOM 12322 O O . GLU A 1 3 ? -14.793 -16.054 2.011 1.00 1.00 3 GLU A O 10
ATOM 12334 N N . ALA A 1 4 ? -15.206 -14.423 3.510 1.00 1.00 4 ALA A N 10
ATOM 12335 C CA . ALA A 1 4 ? -14.279 -13.471 2.894 1.00 1.00 4 ALA A CA 10
ATOM 12336 C C . ALA A 1 4 ? -14.051 -12.265 3.803 1.00 1.00 4 ALA A C 10
ATOM 12337 O O . ALA A 1 4 ? -14.784 -12.063 4.771 1.00 1.00 4 ALA A O 10
ATOM 12344 N N . LYS A 1 5 ? -13.023 -11.465 3.484 1.00 1.00 5 LYS A N 10
ATOM 12345 C CA . LYS A 1 5 ? -12.691 -10.264 4.280 1.00 1.00 5 LYS A CA 10
ATOM 12346 C C . LYS A 1 5 ? -12.415 -9.057 3.363 1.00 1.00 5 LYS A C 10
ATOM 12347 O O . LYS A 1 5 ? -13.326 -8.552 2.708 1.00 1.00 5 LYS A O 10
ATOM 12366 N N . GLY A 1 6 ? -11.157 -8.598 3.327 1.00 1.00 6 GLY A N 10
ATOM 12367 C CA . GLY A 1 6 ? -10.739 -7.462 2.512 1.00 1.00 6 GLY A CA 10
ATOM 12368 C C . GLY A 1 6 ? -10.426 -6.240 3.371 1.00 1.00 6 GLY A C 10
ATOM 12369 O O . GLY A 1 6 ? -11.318 -5.645 3.957 1.00 1.00 6 GLY A O 10
ATOM 12373 N N . VAL A 1 7 ? -9.152 -5.866 3.434 1.00 1.00 7 VAL A N 10
ATOM 12374 C CA . VAL A 1 7 ? -8.743 -4.701 4.218 1.00 1.00 7 VAL A CA 10
ATOM 12375 C C . VAL A 1 7 ? -9.455 -3.445 3.715 1.00 1.00 7 VAL A C 10
ATOM 12376 O O . VAL A 1 7 ? -9.033 -2.827 2.741 1.00 1.00 7 VAL A O 10
ATOM 12389 N N . TYR A 1 8 ? -10.555 -3.100 4.374 1.00 1.00 8 TYR A N 10
ATOM 12390 C CA . TYR A 1 8 ? -11.359 -1.941 3.978 1.00 1.00 8 TYR A CA 10
ATOM 12391 C C . TYR A 1 8 ? -10.550 -0.645 4.052 1.00 1.00 8 TYR A C 10
ATOM 12392 O O . TYR A 1 8 ? -10.160 -0.206 5.133 1.00 1.00 8 TYR A O 10
ATOM 12410 N N . VAL A 1 9 ? -10.315 -0.034 2.891 1.00 1.00 9 VAL A N 10
ATOM 12411 C CA . VAL A 1 9 ? -9.563 1.220 2.821 1.00 1.00 9 VAL A CA 10
ATOM 12412 C C . VAL A 1 9 ? -10.468 2.390 3.195 1.00 1.00 9 VAL A C 10
ATOM 12413 O O . VAL A 1 9 ? -11.582 2.503 2.681 1.00 1.00 9 VAL A O 10
ATOM 12426 N N . MET A 1 10 ? -10.001 3.260 4.095 1.00 1.00 10 MET A N 10
ATOM 12427 C CA . MET A 1 10 ? -10.788 4.401 4.525 1.00 1.00 10 MET A CA 10
ATOM 12428 C C . MET A 1 10 ? -10.700 5.558 3.526 1.00 1.00 10 MET A C 10
ATOM 12429 O O . MET A 1 10 ? -11.673 5.855 2.835 1.00 1.00 10 MET A O 10
ATOM 12443 N N . SER A 1 11 ? -9.544 6.233 3.488 1.00 1.00 11 SER A N 10
ATOM 12444 C CA . SER A 1 11 ? -9.358 7.393 2.602 1.00 1.00 11 SER A CA 10
ATOM 12445 C C . SER A 1 11 ? -8.081 7.263 1.786 1.00 1.00 11 SER A C 10
ATOM 12446 O O . SER A 1 11 ? -7.187 6.491 2.123 1.00 1.00 11 SER A O 10
ATOM 12454 N N . VAL A 1 12 ? -8.010 8.048 0.708 1.00 1.00 12 VAL A N 10
ATOM 12455 C CA . VAL A 1 12 ? -6.842 8.058 -0.182 1.00 1.00 12 VAL A CA 10
ATOM 12456 C C . VAL A 1 12 ? -6.321 9.477 -0.293 1.00 1.00 12 VAL A C 10
ATOM 12457 O O . VAL A 1 12 ? -7.090 10.408 -0.515 1.00 1.00 12 VAL A O 10
ATOM 12470 N N . LEU A 1 13 ? -5.007 9.639 -0.121 1.00 1.00 13 LEU A N 10
ATOM 12471 C CA . LEU A 1 13 ? -4.394 10.958 -0.187 1.00 1.00 13 LEU A CA 10
ATOM 12472 C C . LEU A 1 13 ? -3.970 11.319 -1.621 1.00 1.00 13 LEU A C 10
ATOM 12473 O O . LEU A 1 13 ? -3.076 10.689 -2.184 1.00 1.00 13 LEU A O 10
ATOM 12489 N N . PRO A 1 14 ? -4.571 12.332 -2.216 1.00 1.00 14 PRO A N 10
ATOM 12490 C CA . PRO A 1 14 ? -4.201 12.772 -3.591 1.00 1.00 14 PRO A CA 10
ATOM 12491 C C . PRO A 1 14 ? -2.697 13.040 -3.730 1.00 1.00 14 PRO A C 10
ATOM 12492 O O . PRO A 1 14 ? -2.167 13.079 -4.839 1.00 1.00 14 PRO A O 10
ATOM 12503 N N . ASN A 1 15 ? -2.019 13.255 -2.598 1.00 1.00 15 ASN A N 10
ATOM 12504 C CA . ASN A 1 15 ? -0.579 13.547 -2.608 1.00 1.00 15 ASN A CA 10
ATOM 12505 C C . ASN A 1 15 ? 0.229 12.304 -2.293 1.00 1.00 15 ASN A C 10
ATOM 12506 O O . ASN A 1 15 ? 1.377 12.402 -1.859 1.00 1.00 15 ASN A O 10
ATOM 12517 N N . MET A 1 16 ? -0.370 11.124 -2.514 1.00 1.00 16 MET A N 10
ATOM 12518 C CA . MET A 1 16 ? 0.320 9.859 -2.245 1.00 1.00 16 MET A CA 10
ATOM 12519 C C . MET A 1 16 ? 0.417 9.005 -3.520 1.00 1.00 16 MET A C 10
ATOM 12520 O O . MET A 1 16 ? -0.348 9.205 -4.466 1.00 1.00 16 MET A O 10
ATOM 12534 N N . PRO A 1 17 ? 1.345 8.067 -3.562 1.00 1.00 17 PRO A N 10
ATOM 12535 C CA . PRO A 1 17 ? 1.540 7.182 -4.753 1.00 1.00 17 PRO A CA 10
ATOM 12536 C C . PRO A 1 17 ? 0.289 6.355 -5.091 1.00 1.00 17 PRO A C 10
ATOM 12537 O O . PRO A 1 17 ? 0.143 5.886 -6.219 1.00 1.00 17 PRO A O 10
ATOM 12548 N N . ALA A 1 18 ? -0.596 6.156 -4.112 1.00 1.00 18 ALA A N 10
ATOM 12549 C CA . ALA A 1 18 ? -1.807 5.354 -4.328 1.00 1.00 18 ALA A CA 10
ATOM 12550 C C . ALA A 1 18 ? -2.883 6.145 -5.080 1.00 1.00 18 ALA A C 10
ATOM 12551 O O . ALA A 1 18 ? -3.854 5.575 -5.575 1.00 1.00 18 ALA A O 10
ATOM 12558 N N . ALA A 1 19 ? -2.704 7.456 -5.157 1.00 1.00 19 ALA A N 10
ATOM 12559 C CA . ALA A 1 19 ? -3.671 8.309 -5.846 1.00 1.00 19 ALA A CA 10
ATOM 12560 C C . ALA A 1 19 ? -3.667 8.016 -7.343 1.00 1.00 19 ALA A C 10
ATOM 12561 O O . ALA A 1 19 ? -2.610 7.936 -7.969 1.00 1.00 19 ALA A O 10
ATOM 12568 N N . GLY A 1 20 ? -4.861 7.857 -7.913 1.00 1.00 20 GLY A N 10
ATOM 12569 C CA . GLY A 1 20 ? -5.006 7.571 -9.346 1.00 1.00 20 GLY A CA 10
ATOM 12570 C C . GLY A 1 20 ? -4.933 6.071 -9.611 1.00 1.00 20 GLY A C 10
ATOM 12571 O O . GLY A 1 20 ? -5.387 5.594 -10.651 1.00 1.00 20 GLY A O 10
ATOM 12575 N N . ARG A 1 21 ? -4.360 5.331 -8.660 1.00 1.00 21 ARG A N 10
ATOM 12576 C CA . ARG A 1 21 ? -4.223 3.875 -8.784 1.00 1.00 21 ARG A CA 10
ATOM 12577 C C . ARG A 1 21 ? -5.236 3.174 -7.891 1.00 1.00 21 ARG A C 10
ATOM 12578 O O . ARG A 1 21 ? -5.839 2.178 -8.291 1.00 1.00 21 ARG A O 10
ATOM 12599 N N . LEU A 1 22 ? -5.412 3.699 -6.674 1.00 1.00 22 LEU A N 10
ATOM 12600 C CA . LEU A 1 22 ? -6.352 3.126 -5.699 1.00 1.00 22 LEU A CA 10
ATOM 12601 C C . LEU A 1 22 ? -7.390 4.162 -5.305 1.00 1.00 22 LEU A C 10
ATOM 12602 O O . LEU A 1 22 ? -7.166 5.365 -5.432 1.00 1.00 22 LEU A O 10
ATOM 12618 N N . GLU A 1 23 ? -8.542 3.674 -4.837 1.00 1.00 23 GLU A N 10
ATOM 12619 C CA . GLU A 1 23 ? -9.642 4.549 -4.433 1.00 1.00 23 GLU A CA 10
ATOM 12620 C C . GLU A 1 23 ? -10.293 4.054 -3.144 1.00 1.00 23 GLU A C 10
ATOM 12621 O O . GLU A 1 23 ? -10.228 2.870 -2.809 1.00 1.00 23 GLU A O 10
ATOM 12633 N N . ALA A 1 24 ? -10.927 4.982 -2.435 1.00 1.00 24 ALA A N 10
ATOM 12634 C CA . ALA A 1 24 ? -11.601 4.655 -1.189 1.00 1.00 24 ALA A CA 10
ATOM 12635 C C . ALA A 1 24 ? -12.689 3.623 -1.456 1.00 1.00 24 ALA A C 10
ATOM 12636 O O . ALA A 1 24 ? -13.453 3.749 -2.411 1.00 1.00 24 ALA A O 10
ATOM 12643 N N . GLY A 1 25 ? -12.748 2.593 -0.609 1.00 1.00 25 GLY A N 10
ATOM 12644 C CA . GLY A 1 25 ? -13.737 1.515 -0.753 1.00 1.00 25 GLY A CA 10
ATOM 12645 C C . GLY A 1 25 ? -13.066 0.238 -1.243 1.00 1.00 25 GLY A C 10
ATOM 12646 O O . GLY A 1 25 ? -13.546 -0.867 -0.981 1.00 1.00 25 GLY A O 10
ATOM 12650 N N . ASP A 1 26 ? -11.948 0.391 -1.953 1.00 1.00 26 ASP A N 10
ATOM 12651 C CA . ASP A 1 26 ? -11.215 -0.767 -2.467 1.00 1.00 26 ASP A CA 10
ATOM 12652 C C . ASP A 1 26 ? -10.555 -1.528 -1.323 1.00 1.00 26 ASP A C 10
ATOM 12653 O O . ASP A 1 26 ? -10.119 -0.925 -0.344 1.00 1.00 26 ASP A O 10
ATOM 12662 N N . ARG A 1 27 ? -10.484 -2.859 -1.450 1.00 1.00 27 ARG A N 10
ATOM 12663 C CA . ARG A 1 27 ? -9.875 -3.711 -0.423 1.00 1.00 27 ARG A CA 10
ATOM 12664 C C . ARG A 1 27 ? -8.572 -4.316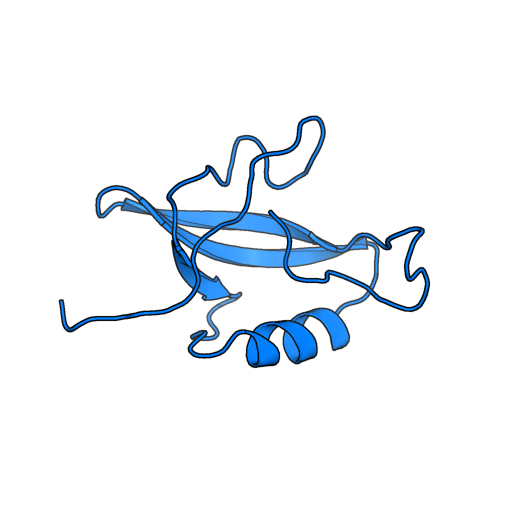 -0.930 1.00 1.00 27 ARG A C 10
ATOM 12665 O O . ARG A 1 27 ? -8.391 -4.507 -2.128 1.00 1.00 27 ARG A O 10
ATOM 12686 N N . ILE A 1 28 ? -7.671 -4.627 0.002 1.00 1.00 28 ILE A N 10
ATOM 12687 C CA . ILE A 1 28 ? -6.377 -5.223 -0.352 1.00 1.00 28 ILE A CA 10
ATOM 12688 C C . ILE A 1 28 ? -6.455 -6.736 -0.231 1.00 1.00 28 ILE A C 10
ATOM 12689 O O . ILE A 1 28 ? -6.721 -7.272 0.844 1.00 1.00 28 ILE A O 10
ATOM 12705 N N . ALA A 1 29 ? -6.221 -7.420 -1.346 1.00 1.00 29 ALA A N 10
ATOM 12706 C CA . ALA A 1 29 ? -6.267 -8.885 -1.371 1.00 1.00 29 ALA A CA 10
ATOM 12707 C C . ALA A 1 29 ? -4.882 -9.478 -1.151 1.00 1.00 29 ALA A C 10
ATOM 12708 O O . ALA A 1 29 ? -4.759 -10.654 -0.822 1.00 1.00 29 ALA A O 10
ATOM 12715 N N . ALA A 1 30 ? -3.849 -8.655 -1.324 1.00 1.00 30 ALA A N 10
ATOM 12716 C CA . ALA A 1 30 ? -2.474 -9.120 -1.139 1.00 1.00 30 ALA A CA 10
ATOM 12717 C C . ALA A 1 30 ? -1.475 -8.035 -1.527 1.00 1.00 30 ALA A C 10
ATOM 12718 O O . ALA A 1 30 ? -1.812 -7.072 -2.213 1.00 1.00 30 ALA A O 10
ATOM 12725 N N . ILE A 1 31 ? -0.226 -8.224 -1.098 1.00 1.00 31 ILE A N 10
ATOM 12726 C CA . ILE A 1 31 ? 0.858 -7.294 -1.419 1.00 1.00 31 ILE A CA 10
ATOM 12727 C C . ILE A 1 31 ? 2.103 -8.078 -1.823 1.00 1.00 31 ILE A C 10
ATOM 12728 O O . ILE A 1 31 ? 2.572 -8.938 -1.088 1.00 1.00 31 ILE A O 10
ATOM 12744 N N . ASP A 1 32 ? 2.630 -7.754 -2.993 1.00 1.00 32 ASP A N 10
ATOM 12745 C CA . ASP A 1 32 ? 3.830 -8.410 -3.511 1.00 1.00 32 ASP A CA 10
ATOM 12746 C C . ASP A 1 32 ? 3.700 -9.933 -3.442 1.00 1.00 32 ASP A C 10
ATOM 12747 O O . ASP A 1 32 ? 4.693 -10.656 -3.526 1.00 1.00 32 ASP A O 10
ATOM 12756 N N . GLY A 1 33 ? 2.467 -10.404 -3.301 1.00 1.00 33 GLY A N 10
ATOM 12757 C CA . GLY A 1 33 ? 2.184 -11.844 -3.234 1.00 1.00 33 GLY A CA 10
ATOM 12758 C C . GLY A 1 33 ? 1.885 -12.301 -1.817 1.00 1.00 33 GLY A C 10
ATOM 12759 O O . GLY A 1 33 ? 1.548 -13.460 -1.611 1.00 1.00 33 GLY A O 10
ATOM 12763 N N . GLN A 1 34 ? 2.035 -11.398 -0.845 1.00 1.00 34 GLN A N 10
ATOM 12764 C CA . GLN A 1 34 ? 1.794 -11.725 0.567 1.00 1.00 34 GLN A CA 10
ATOM 12765 C C . GLN A 1 34 ? 0.346 -11.396 0.979 1.00 1.00 34 GLN A C 10
ATOM 12766 O O . GLN A 1 34 ? -0.003 -10.220 1.101 1.00 1.00 34 GLN A O 10
ATOM 12780 N N . PRO A 1 35 ? -0.502 -12.387 1.210 1.00 1.00 35 PRO A N 10
ATOM 12781 C CA . PRO A 1 35 ? -1.917 -12.144 1.640 1.00 1.00 35 PRO A CA 10
ATOM 12782 C C . PRO A 1 35 ? -1.979 -11.356 2.955 1.00 1.00 35 PRO A C 10
ATOM 12783 O O . PRO A 1 35 ? -1.257 -11.664 3.902 1.00 1.00 35 PRO A O 10
ATOM 12794 N N . ILE A 1 36 ? -2.828 -10.329 2.994 1.00 1.00 36 ILE A N 10
ATOM 12795 C CA . ILE A 1 36 ? -2.967 -9.481 4.185 1.00 1.00 36 ILE A CA 10
ATOM 12796 C C . ILE A 1 36 ? -4.217 -9.827 4.985 1.00 1.00 36 ILE A C 10
ATOM 12797 O O . ILE A 1 36 ? -5.344 -9.686 4.514 1.00 1.00 36 ILE A O 10
ATOM 12813 N N . ASN A 1 37 ? -3.980 -10.282 6.213 1.00 1.00 37 ASN A N 10
ATOM 12814 C CA . ASN A 1 37 ? -5.061 -10.666 7.140 1.00 1.00 37 ASN A CA 10
ATOM 12815 C C . ASN A 1 37 ? -5.213 -9.650 8.271 1.00 1.00 37 ASN A C 10
ATOM 12816 O O . ASN A 1 37 ? -6.282 -9.542 8.871 1.00 1.00 37 ASN A O 10
ATOM 12827 N N . THR A 1 38 ? -4.144 -8.905 8.558 1.00 1.00 38 THR A N 10
ATOM 12828 C CA . THR A 1 38 ? -4.169 -7.892 9.628 1.00 1.00 38 THR A CA 10
ATOM 12829 C C . THR A 1 38 ? -3.478 -6.611 9.186 1.00 1.00 38 THR A C 10
ATOM 12830 O O . THR A 1 38 ? -2.603 -6.628 8.319 1.00 1.00 38 THR A O 10
ATOM 12841 N N . SER A 1 39 ? -3.862 -5.504 9.811 1.00 1.00 39 SER A N 10
ATOM 12842 C CA . SER A 1 39 ? -3.257 -4.216 9.507 1.00 1.00 39 SER A CA 10
ATOM 12843 C C . SER A 1 39 ? -1.811 -4.206 9.992 1.00 1.00 39 SER A C 10
ATOM 12844 O O . SER A 1 39 ? -0.947 -3.569 9.395 1.00 1.00 39 SER A O 10
ATOM 12852 N N . GLU A 1 40 ? -1.560 -4.918 11.090 1.00 1.00 40 GLU A N 10
ATOM 12853 C CA . GLU A 1 40 ? -0.225 -4.987 11.658 1.00 1.00 40 GLU A CA 10
ATOM 12854 C C . GLU A 1 40 ? 0.738 -5.620 10.665 1.00 1.00 40 GLU A C 10
ATOM 12855 O O . GLU A 1 40 ? 1.925 -5.303 10.649 1.00 1.00 40 GLU A O 10
ATOM 12867 N N . GLN A 1 41 ? 0.225 -6.522 9.837 1.00 1.00 41 GLN A N 10
ATOM 12868 C CA . GLN A 1 41 ? 1.069 -7.182 8.859 1.00 1.00 41 GLN A CA 10
ATOM 12869 C C . GLN A 1 41 ? 1.647 -6.153 7.891 1.00 1.00 41 GLN A C 10
ATOM 12870 O O . GLN A 1 41 ? 2.749 -6.326 7.372 1.00 1.00 41 GLN A O 10
ATOM 12884 N N . ILE A 1 42 ? 0.905 -5.072 7.658 1.00 1.00 42 ILE A N 10
ATOM 12885 C CA . ILE A 1 42 ? 1.358 -4.021 6.759 1.00 1.00 42 ILE A CA 10
ATOM 12886 C C . ILE A 1 42 ? 2.495 -3.235 7.388 1.00 1.00 42 ILE A C 10
ATOM 12887 O O . ILE A 1 42 ? 3.358 -2.709 6.685 1.00 1.00 42 ILE A O 10
ATOM 12903 N N . VAL A 1 43 ? 2.496 -3.154 8.714 1.00 1.00 43 VAL A N 10
ATOM 12904 C CA . VAL A 1 43 ? 3.536 -2.425 9.426 1.00 1.00 43 VAL A CA 10
ATOM 12905 C C . VAL A 1 43 ? 4.880 -3.123 9.257 1.00 1.00 43 VAL A C 10
ATOM 12906 O O . VAL A 1 43 ? 5.895 -2.476 9.002 1.00 1.00 43 VAL A O 10
ATOM 12919 N N . SER A 1 44 ? 4.879 -4.446 9.381 1.00 1.00 44 SER A N 10
ATOM 12920 C CA . SER A 1 44 ? 6.108 -5.213 9.219 1.00 1.00 44 SER A CA 10
ATOM 12921 C C . SER A 1 44 ? 6.607 -5.095 7.780 1.00 1.00 44 SER A C 10
ATOM 12922 O O . SER A 1 44 ? 7.806 -4.946 7.535 1.00 1.00 44 SER A O 10
ATOM 12930 N N . TYR A 1 45 ? 5.674 -5.184 6.835 1.00 1.00 45 TYR A N 10
ATOM 12931 C CA . TYR A 1 45 ? 6.022 -5.108 5.416 1.00 1.00 45 TYR A CA 10
ATOM 12932 C C . TYR A 1 45 ? 6.747 -3.790 5.115 1.00 1.00 45 TYR A C 10
ATOM 12933 O O . TYR A 1 45 ? 7.865 -3.797 4.608 1.00 1.00 45 TYR A O 10
ATOM 12951 N N . VAL A 1 46 ? 6.117 -2.661 5.421 1.00 1.00 46 VAL A N 10
ATOM 12952 C CA . VAL A 1 46 ? 6.734 -1.362 5.169 1.00 1.00 46 VAL A CA 10
ATOM 12953 C C . VAL A 1 46 ? 8.117 -1.311 5.827 1.00 1.00 46 VAL A C 10
ATOM 12954 O O . VAL A 1 46 ? 9.070 -0.788 5.247 1.00 1.00 46 VAL A O 10
ATOM 12967 N N . ARG A 1 47 ? 8.218 -1.849 7.034 1.00 1.00 47 ARG A N 10
ATOM 12968 C CA . ARG A 1 47 ? 9.485 -1.857 7.756 1.00 1.00 47 ARG A CA 10
ATOM 12969 C C . ARG A 1 47 ? 10.515 -2.737 7.043 1.00 1.00 47 ARG A C 10
ATOM 12970 O O . ARG A 1 47 ? 11.718 -2.589 7.259 1.00 1.00 47 ARG A O 10
ATOM 12991 N N . GLU A 1 48 ? 10.043 -3.653 6.201 1.00 1.00 48 GLU A N 10
ATOM 12992 C CA . GLU A 1 48 ? 10.950 -4.543 5.479 1.00 1.00 48 GLU A CA 10
ATOM 12993 C C . GLU A 1 48 ? 11.868 -3.725 4.575 1.00 1.00 48 GLU A C 10
ATOM 12994 O O . GLU A 1 48 ? 13.092 -3.815 4.668 1.00 1.00 48 GLU A O 10
ATOM 13006 N N . LYS A 1 49 ? 11.259 -2.925 3.696 1.00 1.00 49 LYS A N 10
ATOM 13007 C CA . LYS A 1 49 ? 12.010 -2.088 2.758 1.00 1.00 49 LYS A CA 10
ATOM 13008 C C . LYS A 1 49 ? 12.287 -0.714 3.355 1.00 1.00 49 LYS A C 10
ATOM 13009 O O . LYS A 1 49 ? 12.190 -0.523 4.568 1.00 1.00 49 LYS A O 10
ATOM 13028 N N . GLN A 1 50 ? 12.652 0.244 2.496 1.00 1.00 50 GLN A N 10
ATOM 13029 C CA . GLN A 1 50 ? 12.965 1.606 2.946 1.00 1.00 50 GLN A CA 10
ATOM 13030 C C . GLN A 1 50 ? 12.445 2.649 1.962 1.00 1.00 50 GLN A C 10
ATOM 13031 O O . GLN A 1 50 ? 11.712 2.325 1.026 1.00 1.00 50 GLN A O 10
ATOM 13045 N N . ALA A 1 51 ? 12.825 3.903 2.186 1.00 1.00 51 ALA A N 10
ATOM 13046 C CA . ALA A 1 51 ? 12.390 4.993 1.323 1.00 1.00 51 ALA A CA 10
ATOM 13047 C C . ALA A 1 51 ? 12.979 4.824 -0.074 1.00 1.00 51 ALA A C 10
ATOM 13048 O O . ALA A 1 51 ? 14.164 4.533 -0.224 1.00 1.00 51 ALA A O 10
ATOM 13055 N N . GLY A 1 52 ? 12.140 5.009 -1.098 1.00 1.00 52 GLY A N 10
ATOM 13056 C CA . GLY A 1 52 ? 12.582 4.880 -2.489 1.00 1.00 52 GLY A CA 10
ATOM 13057 C C . GLY A 1 52 ? 12.281 3.486 -3.029 1.00 1.00 52 GLY A C 10
ATOM 13058 O O . GLY A 1 52 ? 12.555 3.193 -4.193 1.00 1.00 52 GLY A O 10
ATOM 13062 N N . ASP A 1 53 ? 11.716 2.624 -2.181 1.00 1.00 53 ASP A N 10
ATOM 13063 C CA . ASP A 1 53 ? 11.383 1.256 -2.589 1.00 1.00 53 ASP A CA 10
ATOM 13064 C C . ASP A 1 53 ? 10.086 1.223 -3.387 1.00 1.00 53 ASP A C 10
ATOM 13065 O O . ASP A 1 53 ? 9.290 2.155 -3.332 1.00 1.00 53 ASP A O 10
ATOM 13074 N N . ARG A 1 54 ? 9.880 0.127 -4.120 1.00 1.00 54 ARG A N 10
ATOM 13075 C CA . ARG A 1 54 ? 8.678 -0.058 -4.942 1.00 1.00 54 ARG A CA 10
ATOM 13076 C C . ARG A 1 54 ? 8.035 -1.394 -4.598 1.00 1.00 54 ARG A C 10
ATOM 13077 O O . ARG A 1 54 ? 8.672 -2.442 -4.702 1.00 1.00 54 ARG A O 10
ATOM 13098 N N . VAL A 1 55 ? 6.773 -1.340 -4.185 1.00 1.00 55 VAL A N 10
ATOM 13099 C CA . VAL A 1 55 ? 6.020 -2.548 -3.809 1.00 1.00 55 VAL A CA 10
ATOM 13100 C C . VAL A 1 55 ? 4.731 -2.682 -4.622 1.00 1.00 55 VAL A C 10
ATOM 13101 O O . VAL A 1 55 ? 3.954 -1.741 -4.771 1.00 1.00 55 VAL A O 10
ATOM 13114 N N . ARG A 1 56 ? 4.528 -3.889 -5.132 1.00 1.00 56 ARG A N 10
ATOM 13115 C CA . ARG A 1 56 ? 3.348 -4.216 -5.931 1.00 1.00 56 ARG A CA 10
ATOM 13116 C C . ARG A 1 56 ? 2.198 -4.554 -5.000 1.00 1.00 56 ARG A C 10
ATOM 13117 O O . ARG A 1 56 ? 2.270 -5.515 -4.237 1.00 1.00 56 ARG A O 10
ATOM 13138 N N . VAL A 1 57 ? 1.146 -3.736 -5.050 1.00 1.00 57 VAL A N 10
ATOM 13139 C CA . VAL A 1 57 ? -0.024 -3.934 -4.177 1.00 1.00 57 VAL A CA 10
ATOM 13140 C C . VAL A 1 57 ? -1.215 -4.458 -4.972 1.00 1.00 57 VAL A C 10
ATOM 13141 O O . VAL A 1 57 ? -1.562 -3.912 -6.003 1.00 1.00 57 VAL A O 10
ATOM 13154 N N . THR A 1 58 ? -1.847 -5.517 -4.462 1.00 1.00 58 THR A N 10
ATOM 13155 C CA . THR A 1 58 ? -3.018 -6.116 -5.120 1.00 1.00 58 THR A CA 10
ATOM 13156 C C . THR A 1 58 ? -4.297 -5.668 -4.418 1.00 1.00 58 THR A C 10
ATOM 13157 O O . THR A 1 58 ? -4.380 -5.704 -3.190 1.00 1.00 58 THR A O 10
ATOM 13168 N N . PHE A 1 59 ? -5.299 -5.250 -5.197 1.00 1.00 59 PHE A N 10
ATOM 13169 C CA . PHE A 1 59 ? -6.578 -4.810 -4.619 1.00 1.00 59 PHE A CA 10
ATOM 13170 C C . PHE A 1 59 ? -7.726 -5.144 -5.571 1.00 1.00 59 PHE A C 10
ATOM 13171 O O . PHE A 1 59 ? -7.519 -5.216 -6.781 1.00 1.00 59 PHE A O 10
ATOM 13188 N N . ILE A 1 60 ? -8.935 -5.354 -5.027 1.00 1.00 60 ILE A N 10
ATOM 13189 C CA . ILE A 1 60 ? -10.114 -5.692 -5.840 1.00 1.00 60 ILE A CA 10
ATOM 13190 C C . ILE A 1 60 ? -11.099 -4.528 -5.869 1.00 1.00 60 ILE A C 10
ATOM 13191 O O . ILE A 1 60 ? -11.357 -3.880 -4.853 1.00 1.00 60 ILE A O 10
ATOM 13207 N N . ARG A 1 61 ? -11.667 -4.303 -7.055 1.00 1.00 61 ARG A N 10
ATOM 13208 C CA . ARG A 1 61 ? -12.658 -3.252 -7.255 1.00 1.00 61 ARG A CA 10
ATOM 13209 C C . ARG A 1 61 ? -13.743 -3.725 -8.240 1.00 1.00 61 ARG A C 10
ATOM 13210 O O . ARG A 1 61 ? -13.458 -4.075 -9.381 1.00 1.00 61 ARG A O 10
ATOM 13231 N N . ASP A 1 62 ? -14.989 -3.711 -7.773 1.00 1.00 62 ASP A N 10
ATOM 13232 C CA . ASP A 1 62 ? -16.132 -4.117 -8.600 1.00 1.00 62 ASP A CA 10
ATOM 13233 C C . ASP A 1 62 ? -15.896 -5.492 -9.215 1.00 1.00 62 ASP A C 10
ATOM 13234 O O . ASP A 1 62 ? -16.223 -5.706 -10.378 1.00 1.00 62 ASP A O 10
ATOM 13243 N N . ARG A 1 63 ? -15.330 -6.410 -8.433 1.00 1.00 63 ARG A N 10
ATOM 13244 C CA . ARG A 1 63 ? -15.046 -7.766 -8.891 1.00 1.00 63 ARG A CA 10
ATOM 13245 C C . ARG A 1 63 ? -13.929 -7.779 -9.932 1.00 1.00 63 ARG A C 10
ATOM 13246 O O . ARG A 1 63 ? -13.711 -8.789 -10.601 1.00 1.00 63 ARG A O 10
ATOM 13267 N N . LYS A 1 64 ? -13.212 -6.652 -10.057 1.00 1.00 64 LYS A N 10
ATOM 13268 C CA . LYS A 1 64 ? -12.094 -6.534 -11.007 1.00 1.00 64 LYS A CA 10
ATOM 13269 C C . LYS A 1 64 ? -10.780 -6.363 -10.245 1.00 1.00 64 LYS A C 10
ATOM 13270 O O . LYS A 1 64 ? -10.534 -5.320 -9.643 1.00 1.00 64 LYS A O 10
ATOM 13289 N N . GLN A 1 65 ? -9.946 -7.400 -10.269 1.00 1.00 65 GLN A N 10
ATOM 13290 C CA . GLN A 1 65 ? -8.660 -7.369 -9.578 1.00 1.00 65 GLN A CA 10
ATOM 13291 C C . GLN A 1 65 ? -7.631 -6.556 -10.359 1.00 1.00 65 GLN A C 10
ATOM 13292 O O . GLN A 1 65 ? -7.458 -6.736 -11.562 1.00 1.00 65 GLN A O 10
ATOM 13306 N N . HIS A 1 66 ? -6.948 -5.650 -9.657 1.00 1.00 66 HIS A N 10
ATOM 13307 C CA . HIS A 1 66 ? -5.917 -4.801 -10.277 1.00 1.00 66 HIS A CA 10
ATOM 13308 C C . HIS A 1 66 ? -4.781 -4.510 -9.294 1.00 1.00 66 HIS A C 10
ATOM 13309 O O . HIS A 1 66 ? -5.001 -4.361 -8.093 1.00 1.00 66 HIS A O 10
ATOM 13324 N N . GLU A 1 67 ? -3.564 -4.439 -9.830 1.00 1.00 67 GLU A N 10
ATOM 13325 C CA . GLU A 1 67 ? -2.365 -4.169 -9.040 1.00 1.00 67 GLU A CA 10
ATOM 13326 C C . GLU A 1 67 ? -2.086 -2.668 -8.980 1.00 1.00 67 GLU A C 10
ATOM 13327 O O . GLU A 1 67 ? -2.213 -1.961 -9.977 1.00 1.00 67 GLU A O 10
ATOM 13339 N N . ALA A 1 68 ? -1.720 -2.197 -7.788 1.00 1.00 68 ALA A N 10
ATOM 13340 C CA . ALA A 1 68 ? -1.428 -0.773 -7.549 1.00 1.00 68 ALA A CA 10
ATOM 13341 C C . ALA A 1 68 ? 0.068 -0.571 -7.308 1.00 1.00 68 ALA A C 10
ATOM 13342 O O . ALA A 1 68 ? 0.646 -1.122 -6.373 1.00 1.00 68 ALA A O 10
ATOM 13349 N N . GLU A 1 69 ? 0.675 0.237 -8.166 1.00 1.00 69 GLU A N 10
ATOM 13350 C CA . GLU A 1 69 ? 2.102 0.539 -8.060 1.00 1.00 69 GLU A CA 10
ATOM 13351 C C . GLU A 1 69 ? 2.328 1.618 -7.007 1.00 1.00 69 GLU A C 10
ATOM 13352 O O . GLU A 1 69 ? 2.108 2.802 -7.259 1.00 1.00 69 GLU A O 10
ATOM 13364 N N . LEU A 1 70 ? 2.763 1.194 -5.819 1.00 1.00 70 LEU A N 10
ATOM 13365 C CA . LEU A 1 70 ? 3.013 2.116 -4.705 1.00 1.00 70 LEU A CA 10
ATOM 13366 C C . LEU A 1 70 ? 4.500 2.217 -4.406 1.00 1.00 70 LEU A C 10
ATOM 13367 O O . LEU A 1 70 ? 5.223 1.224 -4.463 1.00 1.00 70 LEU A O 10
ATOM 13383 N N . VAL A 1 71 ? 4.950 3.436 -4.091 1.00 1.00 71 VAL A N 10
ATOM 13384 C CA . VAL A 1 71 ? 6.372 3.698 -3.785 1.00 1.00 71 VAL A CA 10
ATOM 13385 C C . VAL A 1 71 ? 6.526 4.253 -2.364 1.00 1.00 71 VAL A C 10
ATOM 13386 O O . VAL A 1 71 ? 5.817 5.164 -1.953 1.00 1.00 71 VAL A O 10
ATOM 13399 N N . LEU A 1 72 ? 7.461 3.675 -1.621 1.00 1.00 72 LEU A N 10
ATOM 13400 C CA . LEU A 1 72 ? 7.700 4.091 -0.247 1.00 1.00 72 LEU A CA 10
ATOM 13401 C C . LEU A 1 72 ? 8.229 5.509 -0.203 1.00 1.00 72 LEU A C 10
ATOM 13402 O O . LEU A 1 72 ? 9.264 5.811 -0.798 1.00 1.00 72 LEU A O 10
ATOM 13418 N N . LYS A 1 73 ? 7.503 6.385 0.512 1.00 1.00 73 LYS A N 10
ATOM 13419 C CA . LYS A 1 73 ? 7.896 7.788 0.638 1.00 1.00 73 LYS A CA 10
ATOM 13420 C C . LYS A 1 73 ? 7.837 8.247 2.116 1.00 1.00 73 LYS A C 10
ATOM 13421 O O . LYS A 1 73 ? 6.794 8.117 2.761 1.00 1.00 73 LYS A O 10
ATOM 13440 N N . PRO A 1 74 ? 8.922 8.773 2.670 1.00 1.00 74 PRO A N 10
ATOM 13441 C CA . PRO A 1 74 ? 8.962 9.240 4.091 1.00 1.00 74 PRO A CA 10
ATOM 13442 C C . PRO A 1 74 ? 8.258 10.573 4.287 1.00 1.00 74 PRO A C 10
ATOM 13443 O O . PRO A 1 74 ? 7.681 11.125 3.348 1.00 1.00 74 PRO A O 10
ATOM 13454 N N . PHE A 1 75 ? 8.311 11.080 5.527 1.00 1.00 75 PHE A N 10
ATOM 13455 C CA . PHE A 1 75 ? 7.675 12.359 5.872 1.00 1.00 75 PHE A CA 10
ATOM 13456 C C . PHE A 1 75 ? 8.714 13.386 6.361 1.00 1.00 75 PHE A C 10
ATOM 13457 O O . PHE A 1 75 ? 9.682 13.022 7.029 1.00 1.00 75 PHE A O 10
ATOM 13474 N N . PRO A 1 76 ? 8.535 14.658 6.049 1.00 1.00 76 PRO A N 10
ATOM 13475 C CA . PRO A 1 76 ? 9.490 15.724 6.487 1.00 1.00 76 PRO A CA 10
ATOM 13476 C C . PRO A 1 76 ? 9.449 15.941 8.000 1.00 1.00 76 PRO A C 10
ATOM 13477 O O . PRO A 1 76 ? 10.476 16.204 8.629 1.00 1.00 76 PRO A O 10
ATOM 13488 N N . HIS A 1 77 ? 8.258 15.831 8.579 1.00 1.00 77 HIS A N 10
ATOM 13489 C CA . HIS A 1 77 ? 8.098 16.018 10.017 1.00 1.00 77 HIS A CA 10
ATOM 13490 C C . HIS A 1 77 ? 8.727 14.853 10.770 1.00 1.00 77 HIS A C 10
ATOM 13491 O O . HIS A 1 77 ? 9.344 15.034 11.818 1.00 1.00 77 HIS A O 10
ATOM 13506 N N . HIS A 1 78 ? 8.555 13.648 10.221 1.00 1.00 78 HIS A N 10
ATOM 13507 C CA . HIS A 1 78 ? 9.098 12.431 10.833 1.00 1.00 78 HIS A CA 10
ATOM 13508 C C . HIS A 1 78 ? 9.660 11.490 9.762 1.00 1.00 78 HIS A C 10
ATOM 13509 O O . HIS A 1 78 ? 9.054 10.463 9.451 1.00 1.00 78 HIS A O 10
ATOM 13524 N N . PRO A 1 79 ? 10.804 11.819 9.200 1.00 1.00 79 PRO A N 10
ATOM 13525 C CA . PRO A 1 79 ? 11.459 10.978 8.148 1.00 1.00 79 PRO A CA 10
ATOM 13526 C C . PRO A 1 79 ? 11.736 9.560 8.649 1.00 1.00 79 PRO A C 10
ATOM 13527 O O . PRO A 1 79 ? 11.873 8.622 7.862 1.00 1.00 79 PRO A O 10
ATOM 13538 N N . ASN A 1 80 ? 11.828 9.425 9.962 1.00 1.00 80 ASN A N 10
ATOM 13539 C CA . ASN A 1 80 ? 12.100 8.135 10.572 1.00 1.00 80 ASN A CA 10
ATOM 13540 C C . ASN A 1 80 ? 11.023 7.126 10.202 1.00 1.00 80 ASN A C 10
ATOM 13541 O O . ASN A 1 80 ? 11.230 5.921 10.340 1.00 1.00 80 ASN A O 10
ATOM 13552 N N . GLN A 1 81 ? 9.868 7.618 9.723 1.00 1.00 81 GLN A N 10
ATOM 13553 C CA . GLN A 1 81 ? 8.756 6.751 9.336 1.00 1.00 81 GLN A CA 10
ATOM 13554 C C . GLN A 1 81 ? 8.558 6.806 7.833 1.00 1.00 81 GLN A C 10
ATOM 13555 O O . GLN A 1 81 ? 8.808 7.829 7.194 1.00 1.00 81 GLN A O 10
ATOM 13569 N N . ILE A 1 82 ? 8.120 5.683 7.274 1.00 1.00 82 ILE A N 10
ATOM 13570 C CA . ILE A 1 82 ? 7.899 5.570 5.829 1.00 1.00 82 ILE A CA 10
ATOM 13571 C C . ILE A 1 82 ? 6.439 5.873 5.482 1.00 1.00 82 ILE A C 10
ATOM 13572 O O . ILE A 1 82 ? 5.630 6.156 6.362 1.00 1.00 82 ILE A O 10
ATOM 13588 N N . GLY A 1 83 ? 6.123 5.808 4.191 1.00 1.00 83 GLY A N 10
ATOM 13589 C CA . GLY A 1 83 ? 4.767 6.080 3.726 1.00 1.00 83 GLY A CA 10
ATOM 13590 C C . GLY A 1 83 ? 3.779 5.045 4.255 1.00 1.00 83 GLY A C 10
ATOM 13591 O O . GLY A 1 83 ? 4.008 3.841 4.147 1.00 1.00 83 GLY A O 10
ATOM 13595 N N . LEU A 1 84 ? 2.676 5.528 4.831 1.00 1.00 84 LEU A N 10
ATOM 13596 C CA . LEU A 1 84 ? 1.641 4.646 5.385 1.00 1.00 84 LEU A CA 10
ATOM 13597 C C . LEU A 1 84 ? 0.511 4.441 4.378 1.00 1.00 84 LEU A C 10
ATOM 13598 O O . LEU A 1 84 ? -0.272 3.499 4.495 1.00 1.00 84 LEU A O 10
ATOM 13614 N N . GLY A 1 85 ? 0.434 5.323 3.385 1.00 1.00 85 GLY A N 10
ATOM 13615 C CA . GLY A 1 85 ? -0.601 5.220 2.360 1.00 1.00 85 GLY A CA 10
ATOM 13616 C C . GLY A 1 85 ? -1.988 5.511 2.926 1.00 1.00 85 GLY A C 10
ATOM 13617 O O . GLY A 1 85 ? -2.410 6.665 2.996 1.00 1.00 85 GLY A O 10
ATOM 13621 N N . VAL A 1 86 ? -2.702 4.451 3.318 1.00 1.00 86 VAL A N 10
ATOM 13622 C CA . VAL A 1 86 ? -4.066 4.573 3.864 1.00 1.00 86 VAL A CA 10
ATOM 13623 C C . VAL A 1 86 ? -4.070 4.312 5.367 1.00 1.00 86 VAL A C 10
ATOM 13624 O O . VAL A 1 86 ? -3.052 3.921 5.940 1.00 1.00 86 VAL A O 10
ATOM 13637 N N . THR A 1 87 ? -5.216 4.550 6.004 1.00 1.00 87 THR A N 10
ATOM 13638 C CA . THR A 1 87 ? -5.344 4.362 7.449 1.00 1.00 87 THR A CA 10
ATOM 13639 C C . THR A 1 87 ? -5.462 2.880 7.799 1.00 1.00 87 THR A C 10
ATOM 13640 O O . THR A 1 87 ? -6.545 2.338 7.648 1.00 1.00 87 THR A O 10
#

Solvent-accessible surface area: 6504 Å² total; per-residue (Å²): 235,120,141,82,134,27,37,157,22,135,52,47,62,115,157,81,49,4,40,77,114,2,65,59,67,6,98,22,50,17,9,66,60,96,111,14,118,62,71,120,91,24,90,52,28,15,200,128,61,109,52,62,32,127,9,119,13,31,11,30,86,124,233,120,137,91,129,1,49,28,50,12,115,69,46,116,150,91,84,143,74,42,9,99,40,67,14

Organism: Geobacillus thermodenitrificans (strain NG80-2) (NCBI:txid420246)

InterPro domains:
  IPR001478 PDZ domain [PF13180] (123-193)
  IPR001478 PDZ domain [PS50106] (100-186)
  IPR001478 PDZ domain [SM00228] (119-186)
  IPR008269 Peptidase S16, Lon proteolytic domain [PF05362] (232-331)
  IPR008269 Peptidase S16, Lon proteolytic domain [PS51786] (226-336)
  IPR014721 Small ribosomal subunit protein uS5 domain 2-type fold, subgroup [G3DSA:3.30.230.10] (56-339)
  IPR020568 Ribosomal protein uS5 domain 2-type superfamily [SSF54211] (173-333)
  IPR027065 Lon protease [PTHR10046] (229-333)
  IPR036034 PDZ superfamily [G3DSA:2.30.42.10] (124-217)
  IPR036034 PDZ superfamily [SSF50156] (120-193)
  IPR039381 Endopeptidase La, PDZ domain [cd23080] (129-211)

CATH classification: 2.30.42.10

Foldseek 3Di:
DPPDDFAQFAAFDCPFQCHPPDGHRKGFQAKLNHGDDDLVVVVVVLVVDAAQDWIWTWIDDPNRIDIRIGGWDADPVCNVDIDSGTD